Protein AF-0000000086661160 (afdb_homodimer)

Sequence (1202 aa):
MRFINPFVEGQDSSPWSRTSLENGCYRDFKKDERPILVSIRSARSSVSSFFSDDHKDSGNRPRRNGYIMSILCLMLPSFMFSPMKNHAADGRRSSVSQVYDSTAYLDGLRGLASFIIYISHYSHLWYPELGQGYGSPDDGSIVRQKSIVRVLHSGRSAITTLFVVSGYVLSIRALTMIYKHKDEHLLRNIASSVLRRPIRLYAPVAVSTAIIAIMVHFGFYIRDPTSAPSPPVIDTFAGQMQHWLGDFVGLMNPFKPVAHQDDAGVMAYNGHLWTVHVAIKGSLLVLVVLLASSMVHKFIRATGTMLLTGWLVHLGDWDKALFPAGLLLAELSLAIPPNALHDVLPRCNTSTSRRAFAYLSGTFRHVWTIALFVCSLHLMSYPETKGASASGFHWLSSHVLPCYRGSDGQVQLHWNAIGSILFIIALMYSPQINIRRSVSALLGGCRTRSPWHKTNTVLHTSEKEKLEEESAPTTTYDQGEPLLQRLFTTGIAQYLGRISYSLYLWHGFINHAMGTRWLVPANTALMNAHSLASASLEDLPLKMTGSMFEKAWSAYAFSFWGSFILNTLVLLWVSDIFNRVVDVPTVKIGRWLGDRCFKKLMRFINPFVEGQDSSPWSRTSLENGCYRDFKKDERPILVSIRSARSSVSSFFSDDHKDSGNRPRRNGYIMSILCLMLPSFMFSPMKNHAADGRRSSVSQVYDSTAYLDGLRGLASFIIYISHYSHLWYPELGQGYGSPDDGSIVRQKSIVRVLHSGRSAITTLFVVSGYVLSIRALTMIYKHKDEHLLRNIASSVLRRPIRLYAPVAVSTAIIAIMVHFGFYIRDPTSAPSPPVIDTFAGQMQHWLGDFVGLMNPFKPVAHQDDAGVMAYNGHLWTVHVAIKGSLLVLVVLLASSMVHKFIRATGTMLLTGWLVHLGDWDKALFPAGLLLAELSLAIPPNALHDVLPRCNTSTSRRAFAYLSGTFRHVWTIALFVCSLHLMSYPETKGASASGFHWLSSHVLPCYRGSDGQVQLHWNAIGSILFIIALMYSPQINIRRSVSALLGGCRTRSPWHKTNTVLHTSEKEKLEEESAPTTTYDQGEPLLQRLFTTGIAQYLGRISYSLYLWHGFINHAMGTRWLVPANTALMNAHSLASASLEDLPLKMTGSMFEKAWSAYAFSFWGSFILNTLVLLWVSDIFNRVVDVPTVKIGRWLGDRCFKKL

Secondary structure (DSSP, 8-state):
--------------------TTS-----TTTS--HHHHHHHHHHHHHHHHHH------SSTHHHHHHHHHHHHHHS-HHHHGGGS-SSS------------TTHHHHHHHHHHHHHHHHHHHHHHH-GGGGBPTT-SSS---GGGSTTTGGGG-HHHHHHHHHHHHHHHHHHHHHHHHHTT-HHHHHHHHHHHHHHHHHHHHHHHHHHHHHHHHHHHTT-PPPPSSSPPPPP--SSHHHHHHHHHHHHHHHT-TTS----SS-TTS-TT-GGGHHHHHHHHHHHHHHHHHHHTTTB-HHHHHHHHHHHHHHHHHHT-HHHHHHHHHHHHHHHHHHS-TTGGG----SSS--HHHHHHHHHHHHHHHHHHHHHHHHHHHHTT--SB-TTTSTT-HHHHHS--GGG-S-HHHHHHHHHHHHHHHHHHHHHTPPB--HHHHHHHHS--------HHHH-SSS-HHHHHHHHHHHS---------BTTTGGGSSHHHHHHHHTHHHHHHHHHHHIIIIIHHHHHHHHHHHHHHHHHHHHHTTTS-HHHHHHHHHHHHHHHHHHHHHHHHHHHHHHHHHHHHHIIIIIHHHHHHHHHHHHHHB---/--------------------TTS-----TTTS--HHHHHHHHHHHHHHHHHH------SS-HHHHHHHHHHHHHHS-HHHHGGGS-SSSTT----------TTHHHHHHHHHHHHHHHHHHHHHHH-GGGGBPTT-SSS---GGGSTTTGGGG-HHHHHHHHHHHHHHHHHHHHHHHHHTT-HHHHHHHHHHHHHHHHHHHHHHHHHHHHHHHHHHHTT-PPPPSSSPPPPP--SSHHHHHHHHHHHHHHHT-TTS----SS-TTS-TT-GGGHHHHHHHHHHHHHHHHHHHTTTB-HHHHHHHHHHHHHHHHHHT-HHHHHHHHHHHHHHHHHHS-TTGGG----SSS--HHHHHHHHHHHHHHHHHHHHHHHHHHHHTT--SB-TTTSTT-HHHHHS--GGG-S-HHHHHHHHHHHHHHHHHHHHHTPPB--HHHHHHHHS--------HHHH-TTS-HHHHHHHHHHSS---------BTTTGGGSSHHHHHHHHTHHHHHHHHHHHIIIIIHHHHHHHHHHHHHHHHHHHHHTTTS-HHHHHHHHHHHHHHHHHHHHHHHHHHHHHHHHHHHHHIIIIIHHHHHHHHHHHHHHB---

Solvent-accessible surface area (backbone atoms only — not comparable to full-atom values): 64672 Å² total; per-residue (Å²): 134,80,84,75,82,65,93,67,65,86,76,74,72,78,66,81,71,69,77,57,84,71,69,79,73,70,73,67,70,78,74,62,76,55,62,61,58,53,51,48,49,48,47,48,49,49,49,48,50,61,65,56,59,66,71,74,78,76,79,83,63,64,64,62,59,50,50,53,48,47,48,52,56,48,70,43,41,68,75,70,48,59,71,70,59,70,82,70,72,74,69,71,62,61,77,62,73,69,73,73,60,91,58,48,38,56,39,4,43,46,8,48,28,32,51,20,32,44,45,17,60,56,46,40,69,79,40,56,66,62,38,32,18,30,64,30,84,81,65,74,68,49,76,65,30,32,69,54,55,24,41,60,43,27,30,67,30,27,51,40,32,48,36,24,50,49,19,20,66,68,35,39,63,51,49,51,28,50,77,66,68,37,64,63,60,32,48,53,51,54,18,48,48,59,53,30,46,58,48,58,58,46,50,53,49,50,53,52,44,50,52,46,48,53,39,40,58,73,62,50,58,41,80,62,95,58,91,66,85,71,56,84,70,47,91,43,71,68,54,37,50,49,51,48,51,53,38,52,54,56,52,67,42,84,73,56,57,73,70,67,84,78,48,76,71,60,28,65,76,44,37,74,53,53,56,57,53,47,47,52,53,21,50,50,49,42,52,49,50,48,43,40,35,57,45,34,45,70,68,58,39,53,50,50,48,48,49,50,29,53,50,31,46,63,72,60,40,52,74,50,22,29,10,44,48,11,32,51,52,32,51,44,44,70,74,53,45,61,66,68,77,59,72,68,72,75,82,56,94,64,54,74,63,58,55,50,49,51,49,50,52,50,50,48,42,43,50,51,24,50,51,36,35,54,50,13,37,44,33,27,26,51,28,51,34,56,31,59,63,10,78,91,30,40,67,57,59,70,68,54,59,79,78,33,69,81,44,53,60,42,44,28,48,54,38,12,44,54,13,28,54,40,34,51,52,19,44,62,54,29,49,61,42,52,54,71,57,46,46,46,60,66,58,49,80,76,68,70,71,69,58,62,61,76,69,39,79,81,57,53,68,70,55,37,47,47,45,41,60,65,59,30,68,63,76,61,70,72,71,36,58,27,59,69,36,48,74,16,61,34,71,67,24,41,53,33,26,70,26,18,67,35,39,53,71,42,41,65,57,44,43,23,44,49,34,35,65,60,43,49,60,39,51,50,52,36,51,51,44,51,52,50,33,61,58,32,60,74,79,44,67,66,65,62,39,48,51,53,41,51,52,37,48,51,50,35,51,49,51,49,54,54,39,48,55,53,37,49,52,50,42,52,38,52,14,41,37,42,24,67,68,42,46,52,48,44,51,50,47,36,49,47,51,49,59,70,37,29,63,82,128,137,83,86,76,80,65,92,68,66,84,78,75,73,75,68,81,70,69,78,58,85,69,73,77,74,69,73,68,68,78,75,62,74,52,64,60,60,52,49,49,51,49,46,47,48,48,49,47,50,59,65,54,59,67,72,75,76,78,78,85,60,62,64,62,57,50,49,51,49,48,48,51,55,48,68,43,42,68,76,69,49,60,73,70,58,71,79,69,72,69,67,70,62,61,78,62,73,68,73,75,59,92,59,47,38,57,38,5,43,45,8,48,28,32,50,21,31,45,44,16,60,56,47,40,70,79,39,56,68,60,38,31,18,29,64,32,85,82,63,74,66,51,77,65,29,32,68,54,54,24,41,58,43,28,30,66,29,28,49,40,32,48,35,25,50,48,19,20,65,68,33,40,63,51,49,51,27,51,76,66,69,37,62,65,60,32,48,53,51,53,19,49,48,59,55,31,47,58,48,59,58,45,49,50,49,51,53,52,44,51,53,47,50,52,40,40,57,73,61,49,60,42,80,62,96,60,91,65,84,70,57,85,71,47,92,43,71,69,54,38,50,49,50,47,51,53,38,52,55,57,51,67,41,86,74,57,58,75,73,68,82,77,48,76,70,61,28,66,76,44,38,74,52,53,56,56,52,46,48,52,54,20,49,50,49,42,52,50,50,49,42,38,36,57,46,34,46,71,69,57,39,53,51,50,49,49,49,50,30,52,48,30,45,62,73,58,41,53,73,48,22,30,12,43,48,11,33,50,52,33,50,44,43,69,75,53,47,61,65,68,77,59,72,67,72,75,84,55,93,64,53,73,63,57,55,51,49,51,50,51,52,50,50,48,42,44,51,51,25,49,51,37,34,54,51,12,36,44,33,26,27,51,29,53,34,55,30,58,63,9,79,91,30,40,68,57,58,71,68,54,60,78,76,33,70,82,43,54,59,42,44,26,48,53,38,12,43,54,13,28,55,40,34,50,52,19,43,62,55,29,49,61,41,52,55,73,56,47,47,46,61,66,56,51,80,76,68,71,72,69,56,63,59,77,68,38,80,81,58,54,68,70,56,37,48,46,45,42,59,66,59,29,67,64,75,60,71,71,72,36,59,27,59,66,37,48,73,18,61,35,70,68,24,40,52,34,26,71,26,19,67,36,38,53,70,44,39,66,57,44,44,23,44,49,33,34,66,59,45,49,62,38,49,50,51,35,52,51,42,51,53,51,34,62,59,31,61,76,79,43,68,66,66,63,38,49,51,53,41,50,51,36,49,50,51,35,52,49,50,50,54,53,38,47,54,52,40,48,52,49,41,53,36,54,14,42,37,42,23,66,69,41,47,52,48,44,49,49,48,36,49,48,50,50,59,70,36,29,62,81,129

Foldseek 3Di:
DPPPVPPPDDPDPPPPPCVPPPDPPPPPVPPDPPVVVVVVVVVVVVVVVVVPPPPPPPDDPPPVVVVVVVVVVLLDFPVVVVVVPDPPPPPCPVPPVPPPPLCLLVLLLLLQLLVLLLQQVQCCLQVVCLLAFAPDPPDDGDPCNDFLSVLSNQNLLSLLLVLLSLLQVLQQVLVVCLVVVPVVVNVLSLVLCLLLVCLLLLQLLLVLLLVLLVCVLVPLFFDGPDPAAAADHDPDPVVSNVLQVVLSVQLPDLPDDLPDDDQHDSHRSGSLCSSSSLSSVLSVVSSVLSVVCSPPDLVCSLVVLVVVLVVCVVVLNLSSSSSSLSNNVSSVCVVPPLCVLPPPDPPDPPDPVVVVVSVVVLVVLQVVLVVLQSVLSRLLSQRQPHSCVHPPRVVQLVPFDPVQNPHSNSSSSRSSNVSSSSNVVSQRNQAFDPVVVVCPVVVDPPPDPDPVLVVVPPPPPVVSVVVCVVVVPPCPVPRGDGPVSVVSNDPVSSLSSLLSSLLNSCSVRLCRSQVSVQLVVLVVQLVVLVVVLVVCVVPPDNVVSVVSNVVSVVSNVVSSVVSVVVSVVVSSSRSSSSSVPGSVVSSVVSVVCSVVPDDDD/DPPCVPPPDDPDCPCPPPPPPPDPPPPPVPPDPPCVVVVVVVVVVVVVVVVPPPPPPPDDPPPVVVVVVVVVVLLDFPVVVVVVPDPPPPPVPVPPVPPPPLCLLVLLLLLQLLVLLLQQVLCCLQVVCLLAFAPDPPDDGDPCNDFLSVLSNQNLLSLLLVLLSLLQVLQQVLVVCLVVVPVVVNVLSLVLCLLLVCLLLLQLLLVLLLVLLVCVLVPLFFDGPDPAAAADHDPDPVVSNVLQVVLSVQLSDLPDDLPDDDQHDSHRSGSLCSSSSLSSVLSVVSSVLSVVCSPPDLVCSLVVLVVVLVVCVLVLNLSSSSSSLSNNVSSVCVVPPLCVLPPPDPPDPPPPVVVVVSVVVLVVLQVVLVVLQSVLSRLLSQRQPHSCVHPPRVVQLVPFDPVQNPHSNSSSSRSSNVSSSSNVVSQRNQAFDPVVVVCPVVVDPPPPPDPVLVVVPPDDPVVSVVCCVVVVPPCPVPRGDRPVSVVSNDPVSSLSSLLSSLLNSCSVRLCRSQVSVQLVVLVVQLVVLVVVLVVCVVPPPNVVSVVSNVVSVVSNVVSSVVSVVVSVVVSSSRSSSSSVPGSVVSSVVSVVCSVVPDDDD

pLDDT: mean 74.1, std 24.06, range [20.55, 98.12]

Organism: Colletotrichum gloeosporioides (NCBI:txid474922)

Structure (mmCIF, N/CA/C/O backbone):
data_AF-0000000086661160-model_v1
#
loop_
_entity.id
_entity.type
_entity.pdbx_description
1 polymer 'Acyltransferase 3 domain-containing protein'
#
loop_
_atom_site.group_PDB
_atom_site.id
_atom_site.type_symbol
_atom_site.label_atom_id
_atom_site.label_alt_id
_atom_site.label_comp_id
_atom_site.label_asym_id
_atom_site.label_entity_id
_atom_site.label_seq_id
_atom_site.pdbx_PDB_ins_code
_atom_site.Cartn_x
_atom_site.Cartn_y
_atom_site.Cartn_z
_atom_site.occupancy
_atom_site.B_iso_or_equiv
_atom_site.auth_seq_id
_atom_site.auth_comp_id
_atom_site.auth_asym_id
_atom_site.auth_atom_id
_atom_site.pdbx_PDB_model_num
ATOM 1 N N . MET A 1 1 ? 41.969 -15.391 -32.688 1 21.22 1 MET A N 1
ATOM 2 C CA . MET A 1 1 ? 41.281 -14.531 -33.625 1 21.22 1 MET A CA 1
ATOM 3 C C . MET A 1 1 ? 40.062 -13.875 -32.938 1 21.22 1 MET A C 1
ATOM 5 O O . MET A 1 1 ? 39.188 -14.562 -32.406 1 21.22 1 MET A O 1
ATOM 9 N N . ARG A 1 2 ? 40.25 -12.562 -32.344 1 23.67 2 ARG A N 1
ATOM 10 C CA . ARG A 1 2 ? 39.625 -11.938 -31.172 1 23.67 2 ARG A CA 1
ATOM 11 C C . ARG A 1 2 ? 38.281 -11.359 -31.531 1 23.67 2 ARG A C 1
ATOM 13 O O . ARG A 1 2 ? 38.156 -10.57 -32.469 1 23.67 2 ARG A O 1
ATOM 20 N N . PHE A 1 3 ? 37.156 -12.102 -31.531 1 24 3 PHE A N 1
ATOM 21 C CA . PHE A 1 3 ? 35.906 -11.891 -32.219 1 24 3 PHE A CA 1
ATOM 22 C C . PHE A 1 3 ? 35.281 -10.531 -31.859 1 24 3 PHE A C 1
ATOM 24 O O . PHE A 1 3 ? 35.094 -10.242 -30.688 1 24 3 PHE A O 1
ATOM 31 N N . ILE A 1 4 ? 35.531 -9.32 -32.625 1 25.02 4 ILE A N 1
ATOM 32 C CA . ILE A 1 4 ? 35.375 -7.871 -32.625 1 25.02 4 ILE A CA 1
ATOM 33 C C . ILE A 1 4 ? 33.906 -7.508 -32.719 1 25.02 4 ILE A C 1
ATOM 35 O O . ILE A 1 4 ? 33.25 -7.801 -33.75 1 25.02 4 ILE A O 1
ATOM 39 N N . ASN A 1 5 ? 33.031 -7.773 -31.703 1 25.7 5 ASN A N 1
ATOM 40 C CA . ASN A 1 5 ? 31.578 -7.695 -31.828 1 25.7 5 ASN A CA 1
ATOM 41 C C . ASN A 1 5 ? 31.125 -6.312 -32.281 1 25.7 5 ASN A C 1
ATOM 43 O O . ASN A 1 5 ? 31.422 -5.309 -31.625 1 25.7 5 ASN A O 1
ATOM 47 N N . PRO A 1 6 ? 30.812 -5.953 -33.5 1 23.69 6 PRO A N 1
ATOM 48 C CA . PRO A 1 6 ? 30.906 -4.746 -34.344 1 23.69 6 PRO A CA 1
ATOM 49 C C . PRO A 1 6 ? 30.016 -3.613 -33.844 1 23.69 6 PRO A C 1
ATOM 51 O O . PRO A 1 6 ? 30.328 -2.439 -34.062 1 23.69 6 PRO A O 1
ATOM 54 N N . PHE A 1 7 ? 28.75 -3.875 -33.875 1 26.23 7 PHE A N 1
ATOM 55 C CA . PHE A 1 7 ? 27.828 -2.771 -34.125 1 26.23 7 PHE A CA 1
ATOM 56 C C . PHE A 1 7 ? 27.875 -1.737 -33.031 1 26.23 7 PHE A C 1
ATOM 58 O O . PHE A 1 7 ? 26.969 -1.674 -32.188 1 26.23 7 PHE A O 1
ATOM 65 N N . VAL A 1 8 ? 29 -1.61 -32.281 1 24.19 8 VAL A N 1
ATOM 66 C CA . VAL A 1 8 ? 29.516 -0.751 -31.219 1 24.19 8 VAL A CA 1
ATOM 67 C C . VAL A 1 8 ? 29.578 0.694 -31.703 1 24.19 8 VAL A C 1
ATOM 69 O O . VAL A 1 8 ? 30.203 1.548 -31.062 1 24.19 8 VAL A O 1
ATOM 72 N N . GLU A 1 9 ? 28.953 0.82 -33.031 1 22.81 9 GLU A N 1
ATOM 73 C CA . GLU A 1 9 ? 29.688 1.989 -33.5 1 22.81 9 GLU A CA 1
ATOM 74 C C . GLU A 1 9 ? 29.578 3.15 -32.531 1 22.81 9 GLU A C 1
ATOM 76 O O . GLU A 1 9 ? 28.828 3.078 -31.547 1 22.81 9 GLU A O 1
ATOM 81 N N . GLY A 1 10 ? 29.328 4.395 -33.219 1 22.44 10 GLY A N 1
ATOM 82 C CA . GLY A 1 10 ? 29.891 5.723 -33 1 22.44 10 GLY A CA 1
ATOM 83 C C . GLY A 1 10 ? 29.281 6.418 -31.781 1 22.44 10 GLY A C 1
ATOM 84 O O . GLY A 1 10 ? 28.062 6.383 -31.578 1 22.44 10 GLY A O 1
ATOM 85 N N . GLN A 1 11 ? 29.953 6.512 -30.703 1 22.64 11 GLN A N 1
ATOM 86 C CA . GLN A 1 11 ? 29.938 7.184 -29.406 1 22.64 11 GLN A CA 1
ATOM 87 C C . GLN A 1 11 ? 29.641 8.672 -29.562 1 22.64 11 GLN A C 1
ATOM 89 O O . GLN A 1 11 ? 30.031 9.477 -28.719 1 22.64 11 GLN A O 1
ATOM 94 N N . ASP A 1 12 ? 29.312 9.094 -30.844 1 22.44 12 ASP A N 1
ATOM 95 C CA . ASP A 1 12 ? 29.594 10.523 -30.906 1 22.44 12 ASP A CA 1
ATOM 96 C C . ASP A 1 12 ? 28.875 11.289 -29.797 1 22.44 12 ASP A C 1
ATOM 98 O O . ASP A 1 12 ? 27.828 10.852 -29.328 1 22.44 12 ASP A O 1
ATOM 102 N N . SER A 1 13 ? 29.594 12.281 -29.219 1 24.58 13 SER A N 1
ATOM 103 C CA . SER A 1 13 ? 29.578 13.258 -28.125 1 24.58 13 SER A CA 1
ATOM 104 C C . SER A 1 13 ? 28.344 14.164 -28.219 1 24.58 13 SER A C 1
ATOM 106 O O . SER A 1 13 ? 28.438 15.281 -28.734 1 24.58 13 SER A O 1
ATOM 108 N N . SER A 1 14 ? 27.25 13.727 -28.656 1 24.14 14 SER A N 1
ATOM 109 C CA . SER A 1 14 ? 26.328 14.836 -28.906 1 24.14 14 SER A CA 1
ATOM 110 C C . SER A 1 14 ? 26.312 15.805 -27.734 1 24.14 14 SER A C 1
ATOM 112 O O . SER A 1 14 ? 26.188 15.383 -26.578 1 24.14 14 SER A O 1
ATOM 114 N N . PRO A 1 15 ? 26.906 17.016 -27.875 1 25.25 15 PRO A N 1
ATOM 115 C CA . PRO A 1 15 ? 27.234 18.078 -26.922 1 25.25 15 PRO A CA 1
ATOM 116 C C . PRO A 1 15 ? 26.016 18.562 -26.141 1 25.25 15 PRO A C 1
ATOM 118 O O . PRO A 1 15 ? 26.031 19.672 -25.594 1 25.25 15 PRO A O 1
ATOM 121 N N . TRP A 1 16 ? 25.031 17.828 -26.016 1 24.91 16 TRP A N 1
ATOM 122 C CA . TRP A 1 16 ? 24 18.578 -25.344 1 24.91 16 TRP A CA 1
ATOM 123 C C . TRP A 1 16 ? 24.516 19.188 -24.047 1 24.91 16 TRP A C 1
ATOM 125 O O . TRP A 1 16 ? 25 18.469 -23.156 1 24.91 16 TRP A O 1
ATOM 135 N N . SER A 1 17 ? 25.203 20.344 -24.172 1 22.66 17 SER A N 1
ATOM 136 C CA . SER A 1 17 ? 25.797 21.219 -23.156 1 22.66 17 SER A CA 1
ATOM 137 C C . SER A 1 17 ? 24.828 21.453 -22 1 22.66 17 SER A C 1
ATOM 139 O O . SER A 1 17 ? 23.703 21.922 -22.203 1 22.66 17 SER A O 1
ATOM 141 N N . ARG A 1 18 ? 24.719 20.594 -21.172 1 26.11 18 ARG A N 1
ATOM 142 C CA . ARG A 1 18 ? 24.125 20.875 -19.875 1 26.11 18 ARG A CA 1
ATOM 143 C C . ARG A 1 18 ? 24.688 22.141 -19.25 1 26.11 18 ARG A C 1
ATOM 145 O O . AR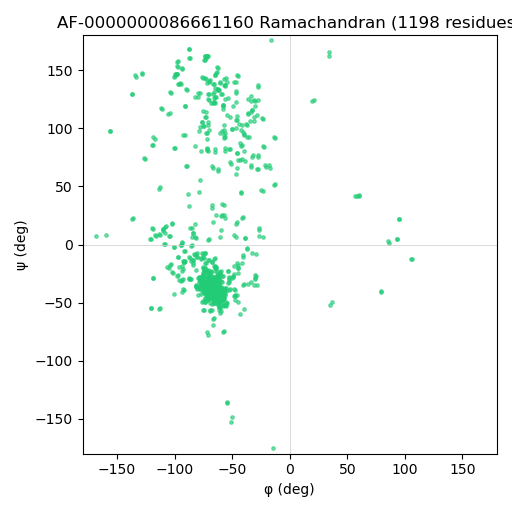G A 1 18 ? 25.812 22.141 -18.75 1 26.11 18 ARG A O 1
ATOM 152 N N . THR A 1 19 ? 24.469 23.25 -19.984 1 25.88 19 THR A N 1
ATOM 153 C CA . THR A 1 19 ? 24.875 24.422 -19.203 1 25.88 19 THR A CA 1
ATOM 154 C C . THR A 1 19 ? 24.359 24.312 -17.766 1 25.88 19 THR A C 1
ATOM 156 O O . THR A 1 19 ? 23.156 24.266 -17.531 1 25.88 19 THR A O 1
ATOM 159 N N . SER A 1 20 ? 24.938 23.5 -17.078 1 26.97 20 SER A N 1
ATOM 160 C CA . SER A 1 20 ? 24.781 23.375 -15.633 1 26.97 20 SER A CA 1
ATOM 161 C C . SER A 1 20 ? 24.719 24.734 -14.953 1 26.97 20 SER A C 1
ATOM 163 O O . SER A 1 20 ? 25.531 25.609 -15.234 1 26.97 20 SER A O 1
ATOM 165 N N . LEU A 1 21 ? 23.516 25.109 -14.609 1 28.34 21 LEU A N 1
ATOM 166 C CA . LEU A 1 21 ? 23.375 26.297 -13.773 1 28.34 21 LEU A CA 1
ATOM 167 C C . LEU A 1 21 ? 24.438 26.328 -12.68 1 28.34 21 LEU A C 1
ATOM 169 O O . LEU A 1 21 ? 24.234 26.922 -11.625 1 28.34 21 LEU A O 1
ATOM 173 N N . GLU A 1 22 ? 25.562 25.625 -12.883 1 26.02 22 GLU A N 1
ATOM 174 C CA . GLU A 1 22 ? 26.531 25.703 -11.789 1 26.02 22 GLU A CA 1
ATOM 175 C C . GLU A 1 22 ? 26.984 27.141 -11.555 1 26.02 22 GLU A C 1
ATOM 177 O O . GLU A 1 22 ? 27.422 27.484 -10.461 1 26.02 22 GLU A O 1
ATOM 182 N N . ASN A 1 23 ? 27.516 27.844 -12.688 1 25.69 23 ASN A N 1
ATOM 183 C CA . ASN A 1 23 ? 28.25 29.062 -12.398 1 25.69 23 ASN A CA 1
ATOM 184 C C . ASN A 1 23 ? 27.344 30.141 -11.812 1 25.69 23 ASN A C 1
ATOM 186 O O . ASN A 1 23 ? 26.172 30.234 -12.156 1 25.69 23 ASN A O 1
ATOM 190 N N . GLY A 1 24 ? 27.703 30.719 -10.594 1 27.12 24 GLY A N 1
ATOM 191 C CA . GLY A 1 24 ? 27.234 31.859 -9.828 1 27.12 24 GLY A CA 1
ATOM 192 C C . GLY A 1 24 ? 26.875 33.062 -10.688 1 27.12 24 GLY A C 1
ATOM 193 O O . GLY A 1 24 ? 26.875 34.188 -10.211 1 27.12 24 GLY A O 1
ATOM 194 N N . CYS A 1 25 ? 26.922 32.906 -12.062 1 25.48 25 CYS A N 1
ATOM 195 C CA . CYS A 1 25 ? 26.781 34.219 -12.688 1 25.48 25 CYS A CA 1
ATOM 196 C C . CYS A 1 25 ? 25.469 34.844 -12.305 1 25.48 25 CYS A C 1
ATOM 198 O O . CYS A 1 25 ? 24.391 34.312 -12.555 1 25.48 25 CYS A O 1
ATOM 200 N N . TYR A 1 26 ? 25.547 35.719 -11.242 1 26.5 26 TYR A N 1
ATOM 201 C CA . TYR A 1 26 ? 24.594 36.75 -10.852 1 26.5 26 TYR A CA 1
ATOM 202 C C . TYR A 1 26 ? 24.062 37.5 -12.07 1 26.5 26 TYR A C 1
ATOM 204 O O . TYR A 1 26 ? 24.828 38.062 -12.852 1 26.5 26 TYR A O 1
ATOM 212 N N . ARG A 1 27 ? 23.188 36.844 -12.828 1 27.95 27 ARG A N 1
ATOM 213 C CA . ARG A 1 27 ? 22.578 37.688 -13.852 1 27.95 27 ARG A CA 1
ATOM 214 C C . ARG A 1 27 ? 22.266 39.094 -13.305 1 27.95 27 ARG A C 1
ATOM 216 O O . ARG A 1 27 ? 21.656 39.219 -12.242 1 27.95 27 ARG A O 1
ATOM 223 N N . ASP A 1 28 ? 23.156 39.938 -13.547 1 27.52 28 ASP A N 1
ATOM 224 C CA . ASP A 1 28 ? 23 41.375 -13.234 1 27.52 28 ASP A CA 1
ATOM 225 C C . ASP A 1 28 ? 21.609 41.875 -13.594 1 27.52 28 ASP A C 1
ATOM 227 O O . ASP A 1 28 ? 21.219 41.875 -14.766 1 27.52 28 ASP A O 1
ATOM 231 N N . PHE A 1 29 ? 20.656 41.719 -12.727 1 27.06 29 PHE A N 1
ATOM 232 C CA . PHE A 1 29 ? 19.281 42.188 -12.797 1 27.06 29 PHE A CA 1
ATOM 233 C C . PHE A 1 29 ? 19.234 43.625 -13.258 1 27.06 29 PHE A C 1
ATOM 235 O O . PHE A 1 29 ? 18.156 44.219 -13.406 1 27.06 29 PHE A O 1
ATOM 242 N N . LYS A 1 30 ? 20.375 44.406 -13.203 1 29.83 30 LYS A N 1
ATOM 243 C CA . LYS A 1 30 ? 20.172 45.812 -13.57 1 29.83 30 LYS A CA 1
ATOM 244 C C . LYS A 1 30 ? 19.656 45.938 -15.008 1 29.83 30 LYS A C 1
ATOM 246 O O . LYS A 1 30 ? 18.859 46.844 -15.305 1 29.83 30 LYS A O 1
ATOM 251 N N . LYS A 1 31 ? 20.422 45.438 -15.945 1 30.59 31 LYS A N 1
ATOM 252 C CA . LYS A 1 31 ? 20.203 46 -17.266 1 30.59 31 LYS A CA 1
ATOM 253 C C . LYS A 1 31 ? 18.984 45.375 -17.938 1 30.59 31 LYS A C 1
ATOM 255 O O . LYS A 1 31 ? 18.578 45.812 -19.016 1 30.59 31 LYS A O 1
ATOM 260 N N . ASP A 1 32 ? 18.781 44.031 -17.719 1 29.09 32 ASP A N 1
ATOM 261 C CA . ASP A 1 32 ? 17.734 43.562 -18.625 1 29.09 32 ASP A CA 1
ATOM 262 C C . ASP A 1 32 ? 16.344 43.969 -18.125 1 29.09 32 ASP A C 1
ATOM 264 O O . ASP A 1 32 ? 15.992 43.719 -16.969 1 29.09 32 ASP A O 1
ATOM 268 N N . GLU A 1 33 ? 15.805 45 -18.703 1 29.19 33 GLU A N 1
ATOM 269 C CA . GLU A 1 33 ? 14.477 45.594 -18.547 1 29.19 33 GLU A CA 1
ATOM 270 C C . GLU A 1 33 ? 13.406 44.5 -18.453 1 29.19 33 GLU A C 1
ATOM 272 O O . GLU A 1 33 ? 13.305 43.625 -19.312 1 29.19 33 GLU A O 1
ATOM 277 N N . ARG A 1 34 ? 13.227 44.062 -17.406 1 30.98 34 ARG A N 1
ATOM 278 C CA . ARG A 1 34 ? 12.359 42.938 -17.062 1 30.98 34 ARG A CA 1
ATOM 279 C C . ARG A 1 34 ? 11 43.062 -17.734 1 30.98 34 ARG A C 1
ATOM 281 O O . ARG A 1 34 ? 10.32 44.062 -17.578 1 30.98 34 ARG A O 1
ATOM 288 N N . PRO A 1 35 ? 10.805 42.312 -18.859 1 31.5 35 PRO A N 1
ATOM 289 C CA . PRO A 1 35 ? 9.57 42.438 -19.625 1 31.5 35 PRO A CA 1
ATOM 290 C C . PRO A 1 35 ? 8.32 42.375 -18.75 1 31.5 35 PRO A C 1
ATOM 292 O O . PRO A 1 35 ? 7.281 42.938 -19.125 1 31.5 35 PRO A O 1
ATOM 295 N N . ILE A 1 36 ? 8.477 41.75 -17.656 1 30.77 36 ILE A N 1
ATOM 296 C CA . ILE A 1 36 ? 7.223 41.625 -16.922 1 30.77 36 ILE A CA 1
ATOM 297 C C . ILE A 1 36 ? 6.812 43 -16.359 1 30.77 36 ILE A C 1
ATOM 299 O O . ILE A 1 36 ? 5.629 43.219 -16.109 1 30.77 36 ILE A O 1
ATOM 303 N N . LEU A 1 37 ? 7.789 43.875 -16.047 1 30 37 LEU A N 1
ATOM 304 C CA . LEU A 1 37 ? 7.32 45.188 -15.633 1 30 37 LEU A CA 1
ATOM 305 C C . LEU A 1 37 ? 6.578 45.875 -16.781 1 30 37 LEU A C 1
ATOM 307 O O . LEU A 1 37 ? 5.652 46.656 -16.547 1 30 37 LEU A O 1
ATOM 311 N N . VAL A 1 38 ? 7.031 45.625 -17.969 1 33.47 38 VAL A N 1
ATOM 312 C CA . VAL A 1 38 ? 6.305 46.219 -19.094 1 33.47 38 VAL A CA 1
ATOM 313 C C . VAL A 1 38 ? 4.914 45.594 -19.188 1 33.47 38 VAL A C 1
ATOM 315 O O . VAL A 1 38 ? 3.93 46.312 -19.422 1 33.47 38 VAL A O 1
ATOM 318 N N . SER A 1 39 ? 4.828 44.312 -18.922 1 32.34 39 SER A N 1
ATOM 319 C CA . SER A 1 39 ? 3.508 43.719 -19.062 1 32.34 39 SER A CA 1
ATOM 320 C C . SER A 1 39 ? 2.594 44.125 -17.906 1 32.34 39 SER A C 1
ATOM 322 O O . SER A 1 39 ? 1.388 44.281 -18.094 1 32.34 39 SER A O 1
ATOM 324 N N . ILE A 1 40 ? 3.162 44.312 -16.734 1 32.09 40 ILE A N 1
ATOM 325 C CA . ILE A 1 40 ? 2.285 44.781 -15.672 1 32.09 40 ILE A CA 1
ATOM 326 C C . ILE A 1 40 ? 1.946 46.25 -15.914 1 32.09 40 ILE A C 1
ATOM 328 O O . ILE A 1 40 ? 0.811 46.688 -15.688 1 32.09 40 ILE A O 1
ATOM 332 N N . ARG A 1 41 ? 2.863 47 -16.391 1 33.88 41 ARG A N 1
ATOM 333 C CA . ARG A 1 41 ? 2.531 48.375 -16.719 1 33.88 41 ARG A CA 1
ATOM 334 C C . ARG A 1 41 ? 1.493 48.469 -17.828 1 33.88 41 ARG A C 1
ATOM 336 O O . ARG A 1 41 ? 0.589 49.281 -17.797 1 33.88 41 ARG A O 1
ATOM 343 N N . SER A 1 42 ? 1.694 47.625 -18.828 1 35.25 42 SER A N 1
ATOM 344 C CA . SER A 1 42 ? 0.689 47.594 -19.891 1 35.25 42 SER A CA 1
ATOM 345 C C . SER A 1 42 ? -0.64 47.062 -19.359 1 35.25 42 SER A C 1
ATOM 347 O O . SER A 1 42 ? -1.704 47.531 -19.75 1 35.25 42 SER A O 1
ATOM 349 N N . ALA A 1 43 ? -0.58 46.125 -18.453 1 33.31 43 ALA A N 1
ATOM 350 C CA . ALA A 1 43 ? -1.834 45.656 -17.859 1 33.31 43 ALA A CA 1
ATOM 351 C C . ALA A 1 43 ? -2.439 46.75 -16.953 1 33.31 43 ALA A C 1
ATOM 353 O O . ALA A 1 43 ? -3.662 46.906 -16.906 1 33.31 43 ALA A O 1
ATOM 354 N N . ARG A 1 44 ? -1.607 47.469 -16.25 1 33.03 44 ARG A N 1
ATOM 355 C CA . ARG A 1 44 ? -2.146 48.594 -15.5 1 33.03 44 ARG A CA 1
ATOM 356 C C . ARG A 1 44 ? -2.768 49.625 -16.438 1 33.03 44 ARG A C 1
ATOM 358 O O . ARG A 1 44 ? -3.83 50.188 -16.156 1 33.03 44 ARG A O 1
ATOM 365 N N . SER A 1 45 ? -2.021 49.938 -17.5 1 34.16 45 SER A N 1
ATOM 366 C CA . SER A 1 45 ? -2.578 50.938 -18.422 1 34.16 45 SER A CA 1
ATOM 367 C C . SER A 1 45 ? -3.844 50.406 -19.094 1 34.16 45 SER A C 1
ATOM 369 O O . SER A 1 45 ? -4.785 51.188 -19.344 1 34.16 45 SER A O 1
ATOM 371 N N . SER A 1 46 ? -3.836 49.125 -19.406 1 32.75 46 SER A N 1
ATOM 372 C CA . SER A 1 46 ? -5.07 48.625 -20.016 1 32.75 46 SER A CA 1
ATOM 373 C C . SER A 1 46 ? -6.195 48.562 -18.984 1 32.75 46 SER A C 1
ATOM 375 O O . SER A 1 46 ? -7.352 48.844 -19.312 1 32.75 46 SER A O 1
ATOM 377 N N . VAL A 1 47 ? -5.852 48.25 -17.719 1 33.44 47 VAL A N 1
ATOM 378 C CA . VAL A 1 47 ? -6.918 48.312 -16.734 1 33.44 47 VAL A CA 1
ATOM 379 C C . VAL A 1 47 ? -7.328 49.75 -16.484 1 33.44 47 VAL A C 1
ATOM 381 O O . VAL A 1 47 ? -8.516 50.062 -16.312 1 33.44 47 VAL A O 1
ATOM 384 N N . SER A 1 48 ? -6.32 50.594 -16.422 1 31.7 48 SER A N 1
ATOM 385 C CA . SER A 1 48 ? -6.723 52 -16.25 1 31.7 48 SER A CA 1
ATOM 386 C C . SER A 1 48 ? -7.539 52.5 -17.438 1 31.7 48 SER A C 1
ATOM 388 O O . SER A 1 48 ? -8.477 53.281 -17.266 1 31.7 48 SER A O 1
ATOM 390 N N . SER A 1 49 ? -7.016 52.125 -18.625 1 33.91 49 SER A N 1
ATOM 391 C CA . SER A 1 49 ? -7.797 52.594 -19.766 1 33.91 49 SER A CA 1
ATOM 392 C C . SER A 1 49 ? -9.18 51.969 -19.781 1 33.91 49 SER A C 1
ATOM 394 O O . SER A 1 49 ? -10.102 52.5 -20.406 1 33.91 49 SER A O 1
ATOM 396 N N . PHE A 1 50 ? -9.203 50.656 -19.328 1 33.03 50 PHE A N 1
ATOM 397 C CA . PHE A 1 50 ? -10.531 50.062 -19.312 1 33.03 50 PHE A CA 1
ATOM 398 C C . PHE A 1 50 ? -11.445 50.812 -18.359 1 33.03 50 PHE A C 1
ATOM 400 O O . PHE A 1 50 ? -12.641 50.938 -18.625 1 33.03 50 PHE A O 1
ATOM 407 N N . PHE A 1 51 ? -10.859 51.25 -17.203 1 32.84 51 PHE A N 1
ATOM 408 C CA . PHE A 1 51 ? -11.758 51.969 -16.312 1 32.84 51 PHE A CA 1
ATOM 409 C C . PHE A 1 51 ? -12.055 53.344 -16.875 1 32.84 51 PHE A C 1
ATOM 411 O O . PHE A 1 51 ? -13.055 53.969 -16.516 1 32.84 51 PHE A O 1
ATOM 418 N N . SER A 1 52 ? -11.047 53.906 -17.531 1 30.2 52 SER A N 1
ATOM 419 C CA . SER A 1 52 ? -11.32 55.281 -17.844 1 30.2 52 SER A CA 1
ATOM 420 C C . SER A 1 52 ? -12.336 55.406 -18.984 1 30.2 52 SER A C 1
ATOM 422 O O . SER A 1 52 ? -12.609 56.531 -19.453 1 30.2 52 SER A O 1
ATOM 424 N N . ASP A 1 53 ? -12.477 54.344 -19.812 1 30.92 53 ASP A N 1
ATOM 425 C CA . ASP A 1 53 ? -13.383 54.812 -20.859 1 30.92 53 ASP A CA 1
ATOM 426 C C . ASP A 1 53 ? -14.758 55.125 -20.297 1 30.92 53 ASP A C 1
ATOM 428 O O . ASP A 1 53 ? -15.453 54.25 -19.781 1 30.92 53 ASP A O 1
ATOM 432 N N . ASP A 1 54 ? -14.852 56.281 -19.703 1 29.94 54 ASP A N 1
ATOM 433 C CA . ASP A 1 54 ? -16.078 57 -19.375 1 29.94 54 ASP A CA 1
ATOM 434 C C . ASP A 1 54 ? -17.047 57.031 -20.578 1 29.94 54 ASP A C 1
ATOM 436 O O . ASP A 1 54 ? -17.875 57.938 -20.703 1 29.94 54 ASP A O 1
ATOM 440 N N . HIS A 1 55 ? -16.875 56.125 -21.641 1 30.73 55 HIS A N 1
ATOM 441 C CA . HIS A 1 55 ? -17.938 56.5 -22.562 1 30.73 55 HIS A CA 1
ATOM 442 C C . HIS A 1 55 ? -19.312 56.406 -21.906 1 30.73 55 HIS A C 1
ATOM 444 O O . HIS A 1 55 ? -19.562 55.438 -21.172 1 30.73 55 HIS A O 1
ATOM 450 N N . LYS A 1 56 ? -20.141 57.5 -21.766 1 30.25 56 LYS A N 1
ATOM 451 C CA . LYS A 1 56 ? -21.5 57.938 -21.438 1 30.25 56 LYS A CA 1
ATOM 452 C C . LYS A 1 56 ? -22.547 57 -22.078 1 30.25 56 LYS A C 1
ATOM 454 O O . LYS A 1 56 ? -23.734 57.312 -22.062 1 30.25 56 LYS A O 1
ATOM 459 N N . ASP A 1 57 ? -22.172 56.156 -23.062 1 32.53 57 ASP A N 1
ATOM 460 C CA . ASP A 1 57 ? -23.422 55.562 -23.5 1 32.53 57 ASP A CA 1
ATOM 461 C C . ASP A 1 57 ? -23.969 54.594 -22.422 1 32.53 57 ASP A C 1
ATOM 463 O O . ASP A 1 57 ? -23.234 53.75 -21.938 1 32.53 57 ASP A O 1
ATOM 467 N N . SER A 1 58 ? -25.016 54.906 -21.562 1 33.16 58 SER A N 1
ATOM 468 C CA . SER A 1 58 ? -25.703 54.562 -20.328 1 33.16 58 SER A CA 1
ATOM 469 C C . SER A 1 58 ? -25.984 53.062 -20.234 1 33.16 58 SER A C 1
ATOM 471 O O . SER A 1 58 ? -26.109 52.5 -19.156 1 33.16 58 SER A O 1
ATOM 473 N N . GLY A 1 59 ? -26.469 52.406 -21.328 1 33.94 59 GLY A N 1
ATOM 474 C CA . GLY A 1 59 ? -27.344 51.25 -21.094 1 33.94 59 GLY A CA 1
ATOM 475 C C . GLY A 1 59 ? -26.594 50.031 -20.547 1 33.94 59 GLY A C 1
ATOM 476 O O . GLY A 1 59 ? -27.078 49.375 -19.609 1 33.94 59 GLY A O 1
ATOM 477 N N . ASN A 1 60 ? -25.828 49.312 -21.406 1 34.31 60 ASN A N 1
ATOM 478 C CA . ASN A 1 60 ? -25.453 47.906 -21.25 1 34.31 60 ASN A CA 1
ATOM 479 C C . ASN A 1 60 ? -24.219 47.75 -20.375 1 34.31 60 ASN A C 1
ATOM 481 O O . ASN A 1 60 ? -23.406 46.844 -20.594 1 34.31 60 ASN A O 1
ATOM 485 N N . ARG A 1 61 ? -23.688 48.75 -19.75 1 36.5 61 ARG A N 1
ATOM 486 C CA . ARG A 1 61 ? -22.406 48.719 -19.078 1 36.5 61 ARG A CA 1
ATOM 487 C C . ARG A 1 61 ? -22.422 47.781 -17.875 1 36.5 61 ARG A C 1
ATOM 489 O O . ARG A 1 61 ? -21.484 47.75 -17.078 1 36.5 61 ARG A O 1
ATOM 496 N N . PRO A 1 62 ? -23.562 47.312 -17.406 1 40.19 62 PRO A N 1
ATOM 497 C CA . PRO A 1 62 ? -23.516 46.781 -16.047 1 40.19 62 PRO A CA 1
ATOM 498 C C . PRO A 1 62 ? -22.625 45.531 -15.945 1 40.19 62 PRO A C 1
ATOM 500 O O . PRO A 1 62 ? -22.125 45.219 -14.859 1 40.19 62 PRO A O 1
ATOM 503 N N . ARG A 1 63 ? -22.547 44.75 -16.984 1 43.62 63 ARG A N 1
ATOM 504 C CA . ARG A 1 63 ? -22.141 43.344 -16.75 1 43.62 63 ARG A CA 1
ATOM 505 C C . ARG A 1 63 ? -20.625 43.25 -16.516 1 43.62 63 ARG A C 1
ATOM 507 O O . ARG A 1 63 ? -20.156 42.344 -15.852 1 43.62 63 ARG A O 1
ATOM 514 N N . ARG A 1 64 ? -19.859 44 -17.172 1 43.75 64 ARG A N 1
ATOM 515 C CA . ARG A 1 64 ? -18.422 43.844 -17.062 1 43.75 64 ARG A CA 1
ATOM 516 C C . ARG A 1 64 ? -17.922 44.219 -15.68 1 43.75 64 ARG A C 1
ATOM 518 O O . ARG A 1 64 ? -17 43.594 -15.141 1 43.75 64 ARG A O 1
ATOM 525 N N . ASN A 1 65 ? -18.484 45.281 -15.102 1 45.81 65 ASN A N 1
ATOM 526 C CA . ASN A 1 65 ? -18.109 45.688 -13.758 1 45.81 65 ASN A CA 1
ATOM 527 C C . ASN A 1 65 ? -18.406 44.594 -12.734 1 45.81 65 ASN A C 1
ATOM 529 O O . ASN A 1 65 ? -17.688 44.438 -11.75 1 45.81 65 ASN A O 1
ATOM 533 N N . GLY A 1 66 ? -19.359 43.781 -13.086 1 47.69 66 GLY A N 1
ATOM 534 C CA . GLY A 1 66 ? -19.688 42.688 -12.195 1 47.69 66 GLY A CA 1
ATOM 535 C C . GLY A 1 66 ? -18.609 41.594 -12.156 1 47.69 66 GLY A C 1
ATOM 536 O O . GLY A 1 66 ? -18.297 41.062 -11.086 1 47.69 66 GLY A O 1
ATOM 537 N N . TYR A 1 67 ? -18.062 41.375 -13.336 1 50.31 67 TYR A N 1
ATOM 538 C CA . TYR A 1 67 ? -17.031 40.375 -13.391 1 50.31 67 TYR A CA 1
ATOM 539 C C . TYR A 1 67 ? -15.75 40.844 -12.703 1 50.31 67 TYR A C 1
ATOM 541 O O . TYR A 1 67 ? -15.109 40.062 -11.984 1 50.31 67 TYR A O 1
ATOM 549 N N . ILE A 1 68 ? -15.344 42.094 -13.039 1 50.53 68 ILE A N 1
ATOM 550 C CA . ILE A 1 68 ? -14.125 42.594 -12.43 1 50.53 68 ILE A CA 1
ATOM 551 C C . ILE A 1 68 ? -14.297 42.656 -10.914 1 50.53 68 ILE A C 1
ATOM 553 O O . ILE A 1 68 ? -13.375 42.312 -10.164 1 50.53 68 ILE A O 1
ATOM 557 N N . MET A 1 69 ? -15.445 43.125 -10.523 1 49.69 69 MET A N 1
ATOM 558 C CA . MET A 1 69 ? -15.695 43.156 -9.086 1 49.69 69 MET A CA 1
ATOM 559 C C . MET A 1 69 ? -15.688 41.719 -8.523 1 49.69 69 MET A C 1
ATOM 561 O O . MET A 1 69 ? -15.195 41.5 -7.41 1 49.69 69 MET A O 1
ATOM 565 N N . SER A 1 70 ? -16.156 40.875 -9.383 1 54.19 70 SER A N 1
ATOM 566 C CA . SER A 1 70 ? -16.125 39.5 -8.945 1 54.19 70 SER A CA 1
ATOM 567 C C . SER A 1 70 ? -14.695 38.969 -8.844 1 54.19 70 SER A C 1
ATOM 569 O O . SER A 1 70 ? -14.359 38.25 -7.918 1 54.19 70 SER A O 1
ATOM 571 N N . ILE A 1 71 ? -13.938 39.406 -9.758 1 55.12 71 ILE A N 1
ATOM 572 C CA . ILE A 1 71 ? -12.539 39 -9.727 1 55.12 71 ILE A CA 1
ATOM 573 C C . ILE A 1 71 ? -11.82 39.688 -8.586 1 55.12 71 ILE A C 1
ATOM 575 O O . ILE A 1 71 ? -11.008 39.094 -7.879 1 55.12 71 ILE A O 1
ATOM 579 N N . LEU A 1 72 ? -12.055 40.938 -8.438 1 52.91 72 LEU A N 1
ATOM 580 C CA . LEU A 1 72 ? -11.453 41.688 -7.34 1 52.91 72 LEU A CA 1
ATOM 581 C C . LEU A 1 72 ? -11.891 41.125 -5.988 1 52.91 72 LEU A C 1
ATOM 583 O O . LEU A 1 72 ? -11.086 41.031 -5.059 1 52.91 72 LEU A O 1
ATOM 587 N N . CYS A 1 73 ? -13.117 40.812 -5.934 1 54.03 73 CYS A N 1
ATOM 588 C CA . CYS A 1 73 ? -13.633 40.188 -4.711 1 54.03 73 CYS A CA 1
ATOM 589 C C . CYS A 1 73 ? -13 38.812 -4.477 1 54.03 73 CYS A C 1
ATOM 591 O O . CYS A 1 73 ? -12.781 38.438 -3.332 1 54.03 73 CYS A O 1
ATOM 593 N N . LEU A 1 74 ? -12.664 38.312 -5.555 1 55.78 74 LEU A N 1
ATOM 594 C CA . LEU A 1 74 ? -12.016 37 -5.457 1 55.78 74 LEU A CA 1
ATOM 595 C C . LEU A 1 74 ? -10.57 37.156 -4.996 1 55.78 74 LEU A C 1
ATOM 597 O O . LEU A 1 74 ? -10.031 36.25 -4.352 1 55.78 74 LEU A O 1
ATOM 601 N N . MET A 1 75 ? -10.023 38.25 -5.301 1 54.38 75 MET A N 1
ATOM 602 C CA . MET A 1 75 ? -8.609 38.438 -4.984 1 54.38 75 MET A CA 1
ATOM 603 C C . MET A 1 75 ? -8.438 38.938 -3.555 1 54.38 75 MET A C 1
ATOM 605 O O . MET A 1 75 ? -7.328 38.938 -3.018 1 54.38 75 MET A O 1
ATOM 609 N N . LEU A 1 76 ? -9.547 39.406 -2.949 1 55.47 76 LEU A N 1
ATOM 610 C CA . LEU A 1 76 ? -9.43 39.875 -1.579 1 55.47 76 LEU A CA 1
ATOM 611 C C . LEU A 1 76 ? -9.672 38.75 -0.577 1 55.47 76 LEU A C 1
ATOM 613 O O . LEU A 1 76 ? -10.523 37.906 -0.799 1 55.47 76 LEU A O 1
ATOM 617 N N . PRO A 1 77 ? -8.789 38.688 0.399 1 58.75 77 PRO A N 1
ATOM 618 C CA . PRO A 1 77 ? -9.008 37.656 1.42 1 58.75 77 PRO A CA 1
ATOM 619 C C . PRO A 1 77 ? -10.375 37.781 2.086 1 58.75 77 PRO A C 1
ATOM 621 O O . PRO A 1 77 ? -10.898 38.875 2.248 1 58.75 77 PRO A O 1
ATOM 624 N N . SER A 1 78 ? -11.031 36.688 2.289 1 57.66 78 SER A N 1
ATOM 625 C CA . SER A 1 78 ? -12.391 36.625 2.812 1 57.66 78 SER A CA 1
ATOM 626 C C . SER A 1 78 ? -12.516 37.406 4.125 1 57.66 78 SER A C 1
ATOM 628 O O . SER A 1 78 ? -13.586 37.906 4.461 1 57.66 78 SER A O 1
ATOM 630 N N . PHE A 1 79 ? -11.406 37.469 4.816 1 56.12 79 PHE A N 1
ATOM 631 C CA . PHE A 1 79 ? -11.539 38.125 6.102 1 56.12 79 PHE A CA 1
ATOM 632 C C . PHE A 1 79 ? -11.742 39.625 5.914 1 56.12 79 PHE A C 1
ATOM 634 O O . PHE A 1 79 ? -12.203 40.312 6.828 1 56.12 79 PHE A O 1
ATOM 641 N N . MET A 1 80 ? -11.32 40.125 4.77 1 49.91 80 MET A N 1
ATOM 642 C CA . MET A 1 80 ? -11.492 41.562 4.531 1 49.91 80 MET A CA 1
ATOM 643 C C . MET A 1 80 ? -12.945 41.906 4.223 1 49.91 80 MET A C 1
ATOM 645 O O . MET A 1 80 ? -13.359 43.062 4.32 1 49.91 80 MET A O 1
ATOM 649 N N . PHE A 1 81 ? -13.602 40.844 3.77 1 48.62 81 PHE A N 1
ATOM 650 C CA . PHE A 1 81 ? -15 41.094 3.439 1 48.62 81 PHE A CA 1
ATOM 651 C C . PHE A 1 81 ? -15.875 41 4.688 1 48.62 81 PHE A C 1
ATOM 653 O O . PHE A 1 81 ? -17 41.5 4.691 1 48.62 81 PHE A O 1
ATOM 660 N N . SER A 1 82 ? -15.375 40.406 5.695 1 46.44 82 SER A N 1
ATOM 661 C CA . SER A 1 82 ? -16.25 40.219 6.848 1 46.44 82 SER A CA 1
ATOM 662 C C . SER A 1 82 ? -16.781 41.562 7.344 1 46.44 82 SER A C 1
ATOM 664 O O . SER A 1 82 ? -17.969 41.688 7.691 1 46.44 82 SER A O 1
ATOM 666 N N . PRO A 1 83 ? -15.922 42.656 7.375 1 38.59 83 PRO A N 1
ATOM 667 C CA . PRO A 1 83 ? -16.531 43.844 7.957 1 38.59 83 PRO A CA 1
ATOM 668 C C . PRO A 1 83 ? -17.516 44.531 7.016 1 38.59 83 PRO A C 1
ATOM 670 O O . PRO A 1 83 ? -18.297 45.375 7.445 1 38.59 83 PRO A O 1
ATOM 673 N N . MET A 1 84 ? -17.312 44.469 5.77 1 36.53 84 MET A N 1
ATOM 674 C CA . MET A 1 84 ? -18.172 45.25 4.895 1 36.53 84 MET A CA 1
ATOM 675 C C . MET A 1 84 ? -19.578 44.656 4.82 1 36.53 84 MET A C 1
ATOM 677 O O . MET A 1 84 ? -20.453 45.188 4.137 1 36.53 84 MET A O 1
ATOM 681 N N . LYS A 1 85 ? -19.844 43.406 5.074 1 38.34 85 LYS A N 1
ATOM 682 C CA . LYS A 1 85 ? -21.234 43 5.258 1 38.34 85 LYS A CA 1
ATOM 683 C C . LYS A 1 85 ? -21.906 43.781 6.379 1 38.34 85 LYS A C 1
ATOM 685 O O . LYS A 1 85 ? -21.422 43.781 7.512 1 38.34 85 LYS A O 1
ATOM 690 N N . ASN A 1 86 ? -22.578 44.844 6.051 1 33.56 86 ASN A N 1
ATOM 691 C CA . ASN A 1 86 ? -23.469 45.75 6.7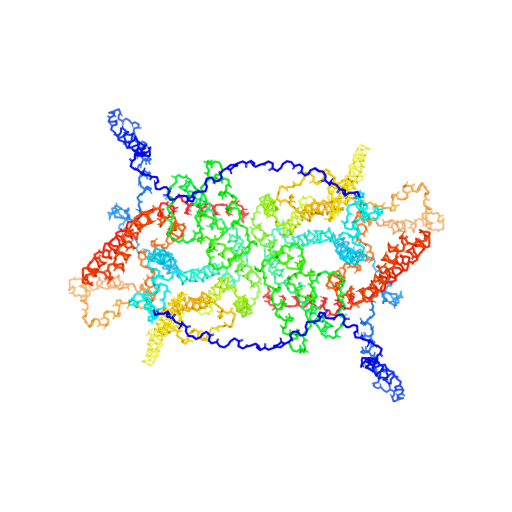66 1 33.56 86 ASN A CA 1
ATOM 692 C C . ASN A 1 86 ? -24.203 45.031 7.887 1 33.56 86 ASN A C 1
ATOM 694 O O . ASN A 1 86 ? -24.672 43.906 7.711 1 33.56 86 ASN A O 1
ATOM 698 N N . HIS A 1 87 ? -24.062 45.406 9.18 1 34.38 87 HIS A N 1
ATOM 699 C CA . HIS A 1 87 ? -24.797 45.219 10.422 1 34.38 87 HIS A CA 1
ATOM 700 C C . HIS A 1 87 ? -26.312 45.219 10.18 1 34.38 87 HIS A C 1
ATOM 702 O O . HIS A 1 87 ? -27.094 45.094 11.125 1 34.38 87 HIS A O 1
ATOM 708 N N . ALA A 1 88 ? -26.828 46 9.227 1 31.34 88 ALA A N 1
ATOM 709 C CA . ALA A 1 88 ? -28.25 46.312 9.242 1 31.34 88 ALA A CA 1
ATOM 710 C C . ALA A 1 88 ? -29.094 45.031 9.219 1 31.34 88 ALA A C 1
ATOM 712 O O . ALA A 1 88 ? -30.141 44.969 9.883 1 31.34 88 ALA A O 1
ATOM 713 N N . ALA A 1 89 ? -29.172 44.406 8.117 1 31.33 89 ALA A N 1
ATOM 714 C CA . ALA A 1 89 ? -30.375 43.594 7.93 1 31.33 89 ALA A CA 1
ATOM 715 C C . ALA A 1 89 ? -30.391 42.406 8.922 1 31.33 89 ALA A C 1
ATOM 717 O O . ALA A 1 89 ? -31.453 42.031 9.422 1 31.33 89 ALA A O 1
ATOM 718 N N . ASP A 1 90 ? -29.594 41.438 8.844 1 31.28 90 ASP A N 1
ATOM 719 C CA . ASP A 1 90 ? -30.125 40.25 9.508 1 31.28 90 ASP A CA 1
ATOM 720 C C . ASP A 1 90 ? -29.969 40.375 11.023 1 31.28 90 ASP A C 1
ATOM 722 O O . ASP A 1 90 ? -28.875 40.188 11.562 1 31.28 90 ASP A O 1
ATOM 726 N N . GLY A 1 91 ? -30.391 41.312 11.758 1 28.72 91 GLY A N 1
ATOM 727 C CA . GLY A 1 91 ? -30.844 41.219 13.141 1 28.72 91 GLY A CA 1
ATOM 728 C C . GLY A 1 91 ? -31.422 39.844 13.469 1 28.72 91 GLY A C 1
ATOM 729 O O . GLY A 1 91 ? -31.891 39.625 14.586 1 28.72 91 GLY A O 1
ATOM 730 N N . ARG A 1 92 ? -32.094 39.281 12.422 1 32.5 92 ARG A N 1
ATOM 731 C CA . ARG A 1 92 ? -32.594 38 12.82 1 32.5 92 ARG A CA 1
ATOM 732 C C . ARG A 1 92 ? -31.469 37 13.062 1 32.5 92 ARG A C 1
ATOM 734 O O . ARG A 1 92 ? -31.062 36.281 12.156 1 32.5 92 ARG A O 1
ATOM 741 N N . ARG A 1 93 ? -30.359 37.594 13.562 1 32.56 93 ARG A N 1
ATOM 742 C CA . ARG A 1 93 ? -29.531 36.562 14.203 1 32.56 93 ARG A CA 1
ATOM 743 C C . ARG A 1 93 ? -30.391 35.594 15.016 1 32.56 93 ARG A C 1
ATOM 745 O O . ARG A 1 93 ? -30.812 35.906 16.125 1 32.56 93 ARG A O 1
ATOM 752 N N . SER A 1 94 ? -31.438 35.188 14.461 1 30.92 94 SER A N 1
ATOM 753 C CA . SER A 1 94 ? -32.031 34.094 15.219 1 30.92 94 SER A CA 1
ATOM 754 C C . SER A 1 94 ? -30.984 33.281 15.93 1 30.92 94 SER A C 1
ATOM 756 O O . SER A 1 94 ? -29.922 33 15.367 1 30.92 94 SER A O 1
ATOM 758 N N . SER A 1 95 ? -30.844 33.375 17.203 1 30.91 95 SER A N 1
ATOM 759 C CA . SER A 1 95 ? -30.219 32.469 18.156 1 30.91 95 SER A CA 1
ATOM 760 C C . SER A 1 95 ? -30.25 31.016 17.656 1 30.91 95 SER A C 1
ATOM 762 O O . SER A 1 95 ? -31.141 30.234 18.016 1 30.91 95 SER A O 1
ATOM 764 N N . VAL A 1 96 ? -30.531 30.797 16.422 1 33.16 96 VAL A N 1
ATOM 765 C CA . VAL A 1 96 ? -30.453 29.359 16.203 1 33.16 96 VAL A CA 1
ATOM 766 C C . VAL A 1 96 ? -29.25 28.797 16.953 1 33.16 96 VAL A C 1
ATOM 768 O O . VAL A 1 96 ? -28.141 29.328 16.875 1 33.16 96 VAL A O 1
ATOM 771 N N . SER A 1 97 ? -29.438 28.281 18.094 1 33.91 97 SER A N 1
ATOM 772 C CA . SER A 1 97 ? -28.516 27.422 18.828 1 33.91 97 SER A CA 1
ATOM 773 C C . SER A 1 97 ? -27.484 26.781 17.906 1 33.91 97 SER A C 1
ATOM 775 O O . SER A 1 97 ? -27.844 26.031 16.984 1 33.91 97 SER A O 1
ATOM 777 N N . GLN A 1 98 ? -26.641 27.484 17.344 1 37.19 98 GLN A N 1
ATOM 778 C CA . GLN A 1 98 ? -25.531 26.859 16.625 1 37.19 98 GLN A CA 1
ATOM 779 C C . GLN A 1 98 ? -25.172 25.5 17.219 1 37.19 98 GLN A C 1
ATOM 781 O O . GLN A 1 98 ? -24.719 25.422 18.375 1 37.19 98 GLN A O 1
ATOM 786 N N . VAL A 1 99 ? -26.016 24.562 17.156 1 39.75 99 VAL A N 1
ATOM 787 C CA . VAL A 1 99 ? -25.609 23.203 17.5 1 39.75 99 VAL A CA 1
ATOM 788 C C . VAL A 1 99 ? -24.094 23.062 17.359 1 39.75 99 VAL A C 1
ATOM 790 O O . VAL A 1 99 ? -23.547 23.281 16.266 1 39.75 99 VAL A O 1
ATOM 793 N N . TYR A 1 100 ? -23.375 23.438 18.359 1 45.31 100 TYR A N 1
ATOM 794 C CA . TYR A 1 100 ? -21.938 23.234 18.453 1 45.31 100 TYR A CA 1
ATOM 795 C C . TYR A 1 100 ? -21.531 21.891 17.844 1 45.31 100 TYR A C 1
ATOM 797 O O . TYR A 1 100 ? -21.969 20.828 18.312 1 45.31 100 TYR A O 1
ATOM 805 N N . ASP A 1 101 ? -21.172 21.859 16.594 1 62.25 101 ASP A N 1
ATOM 806 C CA . ASP A 1 101 ? -20.625 20.672 15.938 1 62.25 101 ASP A CA 1
ATOM 807 C C . ASP A 1 101 ? -19.484 20.078 16.75 1 62.25 101 ASP A C 1
ATOM 809 O O . ASP A 1 101 ? -18.516 20.781 17.078 1 62.25 101 ASP A O 1
ATOM 813 N N . SER A 1 102 ? -19.703 19.047 17.516 1 69.81 102 SER A N 1
ATOM 814 C CA . SER A 1 102 ? -18.812 18.328 18.422 1 69.81 102 SER A CA 1
ATOM 815 C C . SER A 1 102 ? -17.422 18.172 17.812 1 69.81 102 SER A C 1
ATOM 817 O O . SER A 1 102 ? -16.438 17.938 18.531 1 69.81 102 SER A O 1
ATOM 819 N N . THR A 1 103 ? -17.219 18.469 16.562 1 81.69 103 THR A N 1
ATOM 820 C CA . THR A 1 103 ? -15.914 18.25 15.953 1 81.69 103 THR A CA 1
ATOM 821 C C . THR A 1 103 ? -15.32 19.578 15.461 1 81.69 103 THR A C 1
ATOM 823 O O . THR A 1 103 ? -14.312 19.578 14.742 1 81.69 103 THR A O 1
ATOM 826 N N . ALA A 1 104 ? -15.883 20.688 15.875 1 86.94 104 ALA A N 1
ATOM 827 C CA . ALA A 1 104 ? -15.414 22 15.438 1 86.94 104 ALA A CA 1
ATOM 828 C C . ALA A 1 104 ? -13.992 22.25 15.914 1 86.94 104 ALA A C 1
ATOM 830 O O . ALA A 1 104 ? -13.188 22.875 15.211 1 86.94 104 ALA A O 1
ATOM 831 N N . TYR A 1 105 ? -13.719 21.828 17.156 1 92 105 TYR A N 1
ATOM 832 C CA . TYR A 1 105 ? -12.383 22.062 17.703 1 92 105 TYR A CA 1
ATOM 833 C C . TYR A 1 105 ? -11.32 21.344 16.875 1 92 105 TYR A C 1
ATOM 835 O O . TYR A 1 105 ? -10.18 21.797 16.797 1 92 105 TYR A O 1
ATOM 843 N N . LEU A 1 106 ? -11.648 20.266 16.234 1 94 106 LEU A N 1
ATOM 844 C CA . LEU A 1 106 ? -10.695 19.531 15.398 1 94 106 LEU A CA 1
ATOM 845 C C . LEU A 1 106 ? -10.359 20.312 14.141 1 94 106 LEU A C 1
ATOM 847 O O . LEU A 1 106 ? -9.227 20.266 13.648 1 94 106 LEU A O 1
ATOM 851 N N . ASP A 1 107 ? -11.336 21.031 13.648 1 93.75 107 ASP A N 1
ATOM 852 C CA . ASP A 1 107 ? -11.078 21.891 12.484 1 93.75 107 ASP A CA 1
ATOM 853 C C . ASP A 1 107 ? -10.094 23 12.828 1 93.75 107 ASP A C 1
ATOM 855 O O . ASP A 1 107 ? -9.18 23.281 12.055 1 93.75 107 ASP A O 1
ATOM 859 N N . GLY A 1 108 ? -10.391 23.625 13.93 1 95.12 108 GLY A N 1
ATOM 860 C CA . GLY A 1 108 ? -9.461 24.656 14.383 1 95.12 108 GLY A CA 1
ATOM 861 C C . GLY A 1 108 ? -8.062 24.125 14.633 1 95.12 108 GLY A C 1
ATOM 862 O O . GLY A 1 108 ? -7.078 24.797 14.352 1 95.12 108 GLY A O 1
ATOM 863 N N . LEU A 1 109 ? -7.98 22.938 15.148 1 96.62 109 LEU A N 1
ATOM 864 C CA . LEU A 1 109 ? -6.695 22.297 15.406 1 96.62 109 LEU A CA 1
ATOM 865 C C . LEU A 1 109 ? -5.941 22.047 14.102 1 96.62 109 LEU A C 1
ATOM 867 O O . LEU A 1 109 ? -4.727 22.266 14.031 1 96.62 109 LEU A O 1
ATOM 871 N N . ARG A 1 110 ? -6.605 21.594 13.086 1 96.62 110 ARG A N 1
ATOM 872 C CA . ARG A 1 110 ? -5.984 21.391 11.781 1 96.62 110 ARG A CA 1
ATOM 873 C C . ARG A 1 110 ? -5.41 22.688 11.234 1 96.62 110 ARG A C 1
ATOM 875 O O . ARG A 1 110 ? -4.328 22.703 10.648 1 96.62 110 ARG A O 1
ATOM 882 N N . GLY A 1 111 ? -6.195 23.75 11.438 1 96.38 111 GLY A N 1
ATOM 883 C CA . GLY A 1 111 ? -5.738 25.062 11 1 96.38 111 GLY A CA 1
ATOM 884 C C . GLY A 1 111 ? -4.48 25.531 11.703 1 96.38 111 GLY A C 1
ATOM 885 O O . GLY A 1 111 ? -3.514 25.938 11.055 1 96.38 111 GLY A O 1
ATOM 886 N N . LEU A 1 112 ? -4.504 25.406 12.945 1 95.81 112 LEU A N 1
ATOM 887 C CA . LEU A 1 112 ? -3.35 25.828 13.734 1 95.81 112 LEU A CA 1
ATOM 888 C C . LEU A 1 112 ? -2.141 24.953 13.445 1 95.81 112 LEU A C 1
ATOM 890 O O . LEU A 1 112 ? -1.009 25.438 13.391 1 95.81 112 LEU A O 1
ATOM 894 N N . ALA A 1 113 ? -2.373 23.672 13.336 1 97.25 113 ALA A N 1
ATOM 895 C CA . ALA A 1 113 ? -1.29 22.75 13.008 1 97.25 113 ALA A CA 1
ATOM 896 C C . ALA A 1 113 ? -0.64 23.109 11.68 1 97.25 113 ALA A C 1
ATOM 898 O O . ALA A 1 113 ? 0.588 23.125 11.562 1 97.25 113 ALA A O 1
ATOM 899 N N . SER A 1 114 ? -1.443 23.422 10.664 1 97.19 114 SER A N 1
ATOM 900 C CA . SER A 1 114 ? -0.904 23.812 9.367 1 97.19 114 SER A CA 1
ATOM 901 C C . SER A 1 114 ? -0.099 25.109 9.469 1 97.19 114 SER A C 1
ATOM 903 O O . SER A 1 114 ? 0.933 25.25 8.812 1 97.19 114 SER A O 1
ATOM 905 N N . PHE A 1 115 ? -0.575 26 10.273 1 96.69 115 PHE A N 1
ATOM 906 C CA . PHE A 1 115 ? 0.134 27.266 10.469 1 96.69 115 PHE A CA 1
ATOM 907 C C . PHE A 1 115 ? 1.465 27.031 11.172 1 96.69 115 PHE A C 1
ATOM 909 O O . PHE A 1 115 ? 2.467 27.672 10.852 1 96.69 115 PHE A O 1
ATOM 916 N N . ILE A 1 116 ? 1.453 26.125 12.109 1 96.62 116 ILE A N 1
ATOM 917 C CA . ILE A 1 116 ? 2.678 25.797 12.828 1 96.62 116 ILE A CA 1
ATOM 918 C C . ILE A 1 116 ? 3.682 25.156 11.867 1 96.62 116 ILE A C 1
ATOM 920 O O . ILE A 1 116 ? 4.883 25.422 11.961 1 96.62 116 ILE A O 1
ATOM 924 N N . ILE A 1 117 ? 3.215 24.359 10.945 1 96.75 117 ILE A N 1
ATOM 925 C CA . ILE A 1 117 ? 4.082 23.75 9.938 1 96.75 117 ILE A CA 1
ATOM 926 C C . ILE A 1 117 ? 4.742 24.859 9.109 1 96.75 117 ILE A C 1
ATOM 928 O O . ILE A 1 117 ? 5.949 24.812 8.859 1 96.75 117 ILE A O 1
ATOM 932 N N . TYR A 1 118 ? 3.979 25.859 8.742 1 96.81 118 TYR A N 1
ATOM 933 C CA . TYR A 1 118 ? 4.508 27 8.008 1 96.81 118 TYR A CA 1
ATOM 934 C C . TYR A 1 118 ? 5.586 27.719 8.812 1 96.81 118 TYR A C 1
ATOM 936 O O . TYR A 1 118 ? 6.68 27.984 8.305 1 96.81 118 TYR A O 1
ATOM 944 N N . ILE A 1 119 ? 5.25 27.953 10.047 1 95.31 119 ILE A N 1
ATOM 945 C CA . ILE A 1 119 ? 6.184 28.672 10.906 1 95.31 119 ILE A CA 1
ATOM 946 C C . ILE A 1 119 ? 7.473 27.875 11.055 1 95.31 119 ILE A C 1
ATOM 948 O O . ILE A 1 119 ? 8.57 28.438 11.039 1 95.31 119 ILE A O 1
ATOM 952 N N . SER A 1 120 ? 7.309 26.656 11.172 1 94.75 120 SER A N 1
ATOM 953 C CA . SER A 1 120 ? 8.461 25.766 11.336 1 94.75 120 SER A CA 1
ATOM 954 C C . SER A 1 120 ? 9.367 25.812 10.117 1 94.75 120 SER A C 1
ATOM 956 O O . SER A 1 120 ? 10.578 26.031 10.242 1 94.75 120 SER A O 1
ATOM 958 N N . HIS A 1 121 ? 8.852 25.688 8.93 1 93.56 121 HIS A N 1
ATOM 959 C CA . HIS A 1 121 ? 9.641 25.656 7.707 1 93.56 121 HIS A CA 1
ATOM 960 C C . HIS A 1 121 ? 10.266 27.016 7.41 1 93.56 121 HIS A C 1
ATOM 962 O O . HIS A 1 121 ? 11.359 27.078 6.852 1 93.56 121 HIS A O 1
ATOM 968 N N . TYR A 1 122 ? 9.602 28.031 7.82 1 94.12 122 TYR A N 1
ATOM 969 C CA . TYR A 1 122 ? 10.141 29.375 7.625 1 94.12 122 TYR A CA 1
ATOM 970 C C . TYR A 1 122 ? 11.258 29.672 8.617 1 94.12 122 TYR A C 1
ATOM 972 O O . TYR A 1 122 ? 12.352 30.078 8.227 1 94.12 122 TYR A O 1
ATOM 980 N N . SER A 1 123 ? 11.031 29.422 9.891 1 92.38 123 SER A N 1
ATOM 981 C CA . SER A 1 123 ? 11.961 29.812 10.953 1 92.38 123 SER A CA 1
ATOM 982 C C . SER A 1 123 ? 13.195 28.906 10.961 1 92.38 123 SER A C 1
ATOM 984 O O . SER A 1 123 ? 14.312 29.391 11.125 1 92.38 123 SER A O 1
ATOM 986 N N . HIS A 1 124 ? 13.016 27.641 10.758 1 90.06 124 HIS A N 1
ATOM 987 C CA . HIS A 1 124 ? 14.141 26.719 10.836 1 90.06 124 HIS A CA 1
ATOM 988 C C . HIS A 1 124 ? 15.086 26.891 9.656 1 90.06 124 HIS A C 1
ATOM 990 O O . HIS A 1 124 ? 16.266 26.547 9.742 1 90.06 124 HIS A O 1
ATOM 996 N N . LEU A 1 125 ? 14.57 27.344 8.594 1 89.19 125 LEU A N 1
ATOM 997 C CA . LEU A 1 125 ? 15.414 27.609 7.438 1 89.19 125 LEU A CA 1
ATOM 998 C C . LEU A 1 125 ? 16.406 28.719 7.73 1 89.19 125 LEU A C 1
ATOM 1000 O O . LEU A 1 125 ? 17.578 28.625 7.352 1 89.19 125 LEU A O 1
ATOM 1004 N N . TRP A 1 126 ? 16.016 29.734 8.43 1 91.12 126 TRP A N 1
ATOM 1005 C CA . TRP A 1 126 ? 16.828 30.938 8.602 1 91.12 126 TRP A CA 1
ATOM 1006 C C . TRP A 1 126 ? 17.438 30.984 10 1 91.12 126 TRP A C 1
ATOM 1008 O O . TRP A 1 126 ? 18.391 31.734 10.242 1 91.12 126 TRP A O 1
ATOM 1018 N N . TYR A 1 127 ? 16.828 30.234 10.898 1 88.5 127 TYR A N 1
ATOM 1019 C CA . TYR A 1 127 ? 17.375 30.016 12.234 1 88.5 127 TYR A CA 1
ATOM 1020 C C . TYR A 1 127 ? 17.5 28.531 12.547 1 88.5 127 TYR A C 1
ATOM 1022 O O . TYR A 1 127 ? 16.734 28 13.352 1 88.5 127 TYR A O 1
ATOM 1030 N N . PRO A 1 128 ? 18.422 27.828 12 1 85.62 128 PRO A N 1
ATOM 1031 C CA . PRO A 1 128 ? 18.547 26.375 12.141 1 85.62 128 PRO A CA 1
ATOM 1032 C C . PRO A 1 128 ? 18.844 25.953 13.578 1 85.62 128 PRO A C 1
ATOM 1034 O O . PRO A 1 128 ? 18.594 24.797 13.945 1 85.62 128 PRO A O 1
ATOM 1037 N N . GLU A 1 129 ? 19.312 26.875 14.398 1 84 129 GLU A N 1
ATOM 1038 C CA . GLU A 1 129 ? 19.609 26.562 15.797 1 84 129 GLU A CA 1
ATOM 1039 C C . GLU A 1 129 ? 18.344 26.203 16.562 1 84 129 GLU A C 1
ATOM 1041 O O . GLU A 1 129 ? 18.406 25.562 17.609 1 84 129 GLU A O 1
ATOM 1046 N N . LEU A 1 130 ? 17.25 26.625 16 1 84.62 130 LEU A N 1
ATOM 1047 C CA . LEU A 1 130 ? 15.969 26.344 16.641 1 84.62 130 LEU A CA 1
ATOM 1048 C C . LEU A 1 130 ? 15.695 24.844 16.688 1 84.62 130 LEU A C 1
ATOM 1050 O O . LEU A 1 130 ? 14.898 24.375 17.5 1 84.62 130 LEU A O 1
ATOM 1054 N N . GLY A 1 131 ? 16.344 24.062 15.875 1 84.81 131 GLY A N 1
ATOM 1055 C CA . GLY A 1 131 ? 16.141 22.625 15.836 1 84.81 131 GLY A CA 1
ATOM 1056 C C . GLY A 1 131 ? 16.922 21.891 16.906 1 84.81 131 GLY A C 1
ATOM 1057 O O . GLY A 1 131 ? 16.641 20.719 17.188 1 84.81 131 GLY A O 1
ATOM 1058 N N . GLN A 1 132 ? 17.781 22.625 17.562 1 83 132 GLN A N 1
ATOM 1059 C CA . GLN A 1 132 ? 18.641 22 18.562 1 83 132 GLN A CA 1
ATOM 1060 C C . GLN A 1 132 ? 18.031 22.094 19.953 1 83 132 GLN A C 1
ATOM 1062 O O . GLN A 1 132 ? 17.234 23 20.234 1 83 132 GLN A O 1
ATOM 1067 N N . GLY A 1 133 ? 18.375 21.141 20.734 1 82.12 133 GLY A N 1
ATOM 1068 C CA . GLY A 1 133 ? 17.891 21.141 22.109 1 82.12 133 GLY A CA 1
ATOM 1069 C C . GLY A 1 133 ? 18.406 22.297 22.938 1 82.12 133 GLY A C 1
ATOM 1070 O O . GLY A 1 133 ? 19.531 22.766 22.719 1 82.12 133 GLY A O 1
ATOM 1071 N N . TYR A 1 134 ? 17.516 22.703 23.797 1 79.38 134 TYR A N 1
ATOM 1072 C CA . TYR A 1 134 ? 17.922 23.781 24.688 1 79.38 134 TYR A CA 1
ATOM 1073 C C . TYR A 1 134 ? 19.094 23.344 25.562 1 79.38 134 TYR A C 1
ATOM 1075 O O . TYR A 1 134 ? 19.078 22.25 26.141 1 79.38 134 TYR A O 1
ATOM 1083 N N . GLY A 1 135 ? 20.078 24.172 25.672 1 70.31 135 GLY A N 1
ATOM 1084 C CA . GLY A 1 135 ? 21.219 23.938 26.531 1 70.31 135 GLY A CA 1
ATOM 1085 C C . GLY A 1 135 ? 22.297 23.109 25.875 1 70.31 135 GLY A C 1
ATOM 1086 O O . GLY A 1 135 ? 23.266 22.703 26.516 1 70.31 135 GLY A O 1
ATOM 1087 N N . SER A 1 136 ? 22.047 22.797 24.641 1 67.75 136 SER A N 1
ATOM 1088 C CA . SER A 1 136 ? 23.078 22.047 23.938 1 67.75 136 SER A CA 1
ATOM 1089 C C . SER A 1 136 ? 24.344 22.891 23.734 1 67.75 136 SER A C 1
ATOM 1091 O O . SER A 1 136 ? 24.25 24.125 23.625 1 67.75 136 SER A O 1
ATOM 1093 N N . PRO A 1 137 ? 25.547 22.391 24.078 1 60.41 137 PRO A N 1
ATOM 1094 C CA . PRO A 1 137 ? 26.797 23.141 24.156 1 60.41 137 PRO A CA 1
ATOM 1095 C C . PRO A 1 137 ? 27.031 24.016 22.922 1 60.41 137 PRO A C 1
ATOM 1097 O O . PRO A 1 137 ? 27.672 25.062 23.031 1 60.41 137 PRO A O 1
ATOM 1100 N N . ASP A 1 138 ? 26.719 23.516 21.906 1 58.06 138 ASP A N 1
ATOM 1101 C CA . ASP A 1 138 ? 27.328 24.203 20.766 1 58.06 138 ASP A CA 1
ATOM 1102 C C . ASP A 1 138 ? 26.625 25.531 20.5 1 58.06 138 ASP A C 1
ATOM 1104 O O . ASP A 1 138 ? 27.281 26.516 20.125 1 58.06 138 ASP A O 1
ATOM 1108 N N . ASP A 1 139 ? 25.344 25.562 20.281 1 56.34 139 ASP A N 1
ATOM 1109 C CA . ASP A 1 139 ? 24.75 26.75 19.641 1 56.34 139 ASP A CA 1
ATOM 1110 C C . ASP A 1 139 ? 23.766 27.438 20.562 1 56.34 139 ASP A C 1
ATOM 1112 O O . ASP A 1 139 ? 22.734 26.859 20.938 1 56.34 139 ASP A O 1
ATOM 1116 N N . GLY A 1 140 ? 24.219 28.406 21.375 1 58.09 140 GLY A N 1
ATOM 1117 C CA . GLY A 1 140 ? 23.516 29.375 22.188 1 58.09 140 GLY A CA 1
ATOM 1118 C C . GLY A 1 140 ? 22.094 28.969 22.5 1 58.09 140 GLY A C 1
ATOM 1119 O O . GLY A 1 140 ? 21.484 28.203 21.75 1 58.09 140 GLY A O 1
ATOM 1120 N N . SER A 1 141 ? 21.719 28.906 23.766 1 66.25 141 SER A N 1
ATOM 1121 C CA . SER A 1 141 ? 20.391 28.594 24.297 1 66.25 141 SER A CA 1
ATOM 1122 C C . SER A 1 141 ? 19.438 29.766 24.141 1 66.25 141 SER A C 1
ATOM 1124 O O . SER A 1 141 ? 19.766 30.891 24.531 1 66.25 141 SER A O 1
ATOM 1126 N N . ILE A 1 142 ? 18.547 29.703 23.141 1 71.12 142 ILE A N 1
ATOM 1127 C CA . ILE A 1 142 ? 17.484 30.688 22.938 1 71.12 142 ILE A CA 1
ATOM 1128 C C . ILE A 1 142 ? 16.203 30.203 23.594 1 71.12 142 ILE A C 1
ATOM 1130 O O . ILE A 1 142 ? 15.93 29 23.641 1 71.12 142 ILE A O 1
ATOM 1134 N N . VAL A 1 143 ? 15.531 31.094 24.234 1 71 143 VAL A N 1
ATOM 1135 C CA . VAL A 1 143 ? 14.297 30.812 24.953 1 71 143 VAL A CA 1
ATOM 1136 C C . VAL A 1 143 ? 13.336 30.031 24.062 1 71 143 VAL A C 1
ATOM 1138 O O . VAL A 1 143 ? 12.578 29.203 24.547 1 71 143 VAL A O 1
ATOM 1141 N N . ARG A 1 144 ? 13.445 30.203 22.828 1 74.88 144 ARG A N 1
ATOM 1142 C CA . ARG A 1 144 ? 12.523 29.578 21.891 1 74.88 144 ARG A CA 1
ATOM 1143 C C . ARG A 1 144 ? 12.789 28.078 21.75 1 74.88 144 ARG A C 1
ATOM 1145 O O . ARG A 1 144 ? 11.953 27.344 21.25 1 74.88 144 ARG A O 1
ATOM 1152 N N . GLN A 1 145 ? 13.859 27.672 22.359 1 76.19 145 GLN A N 1
ATOM 1153 C CA . GLN A 1 145 ? 14.219 26.266 22.312 1 76.19 145 GLN A CA 1
ATOM 1154 C C . GLN A 1 145 ? 13.617 25.5 23.5 1 76.19 145 GLN A C 1
ATOM 1156 O O . GLN A 1 145 ? 13.656 24.266 23.531 1 76.19 145 GLN A O 1
ATOM 1161 N N . LYS A 1 146 ? 13.031 26.297 24.328 1 75.88 146 LYS A N 1
ATOM 1162 C CA . LYS A 1 146 ? 12.484 25.672 25.516 1 75.88 146 LYS A CA 1
ATOM 1163 C C . LYS A 1 146 ? 11.219 24.875 25.203 1 75.88 146 LYS A C 1
ATOM 1165 O O . LYS A 1 146 ? 10.547 25.156 24.203 1 75.88 146 LYS A O 1
ATOM 1170 N N . SER A 1 147 ? 11.031 24.047 26.234 1 74.31 147 SER A N 1
ATOM 1171 C CA . SER A 1 147 ? 9.875 23.172 26.078 1 74.31 147 SER A CA 1
ATOM 1172 C C . SER A 1 147 ? 8.578 23.984 26 1 74.31 147 SER A C 1
ATOM 1174 O O . SER A 1 147 ? 8.523 25.109 26.484 1 74.31 147 SER A O 1
ATOM 1176 N N . ILE A 1 148 ? 7.52 23.594 25.375 1 79 148 ILE A N 1
ATOM 1177 C CA . ILE A 1 148 ? 6.168 24.125 25.25 1 79 148 ILE A CA 1
ATOM 1178 C C . ILE A 1 148 ? 6.156 25.266 24.234 1 79 148 ILE A C 1
ATOM 1180 O O . ILE A 1 148 ? 5.254 25.344 23.391 1 79 148 ILE A O 1
ATOM 1184 N N . VAL A 1 149 ? 7.254 26.109 24.297 1 84 149 VAL A N 1
ATOM 1185 C CA . VAL A 1 149 ? 7.32 27.156 23.297 1 84 149 VAL A CA 1
ATOM 1186 C C . VAL A 1 149 ? 7.68 26.562 21.938 1 84 149 VAL A C 1
ATOM 1188 O O . VAL A 1 149 ? 7.207 27.031 20.891 1 84 149 VAL A O 1
ATOM 1191 N N . ARG A 1 150 ? 8.445 25.547 22 1 88.69 150 ARG A N 1
ATOM 1192 C CA . ARG A 1 150 ? 8.922 24.891 20.781 1 88.69 150 ARG A CA 1
ATOM 1193 C C . ARG A 1 150 ? 7.766 24.312 19.984 1 88.69 150 ARG A C 1
ATOM 1195 O O . ARG A 1 150 ? 7.848 24.203 18.766 1 88.69 150 ARG A O 1
ATOM 1202 N N . VAL A 1 151 ? 6.723 24 20.672 1 90.56 151 VAL A N 1
ATOM 1203 C CA . VAL A 1 151 ? 5.582 23.375 20.016 1 90.56 151 VAL A CA 1
ATOM 1204 C C . VAL A 1 151 ? 5.035 24.312 18.938 1 90.56 151 VAL A C 1
ATOM 1206 O O . VAL A 1 151 ? 4.477 23.859 17.938 1 90.56 151 VAL A O 1
ATOM 1209 N N . LEU A 1 152 ? 5.309 25.609 19.109 1 90.5 152 LEU A N 1
ATOM 1210 C CA . LEU A 1 152 ? 4.77 26.609 18.203 1 90.5 152 LEU A CA 1
ATOM 1211 C C . LEU A 1 152 ? 5.535 26.625 16.891 1 90.5 152 LEU A C 1
ATOM 1213 O O . LEU A 1 152 ? 5.082 27.219 15.906 1 90.5 152 LEU A O 1
ATOM 1217 N N . HIS A 1 153 ? 6.645 25.953 16.891 1 91.62 153 HIS A N 1
ATOM 1218 C CA . HIS A 1 153 ? 7.387 25.859 15.633 1 91.62 153 HIS A CA 1
ATOM 1219 C C . HIS A 1 153 ? 7.895 24.453 15.383 1 91.62 153 HIS A C 1
ATOM 1221 O O . HIS A 1 153 ? 8.906 24.266 14.703 1 91.62 153 HIS A O 1
ATOM 1227 N N . SER A 1 154 ? 7.246 23.547 16 1 92.69 154 SER A N 1
ATOM 1228 C CA . SER A 1 154 ? 7.566 22.156 15.75 1 92.69 154 SER A CA 1
ATOM 1229 C C . SER A 1 154 ? 6.691 21.578 14.641 1 92.69 154 SER A C 1
ATOM 1231 O O . SER A 1 154 ? 5.598 21.078 14.906 1 92.69 154 SER A O 1
ATOM 1233 N N . GLY A 1 155 ? 7.16 21.594 13.461 1 93.06 155 GLY A N 1
ATOM 1234 C CA . GLY A 1 155 ? 6.418 21.141 12.297 1 93.06 155 GLY A CA 1
ATOM 1235 C C . GLY A 1 155 ? 6.105 19.656 12.328 1 93.06 155 GLY A C 1
ATOM 1236 O O . GLY A 1 155 ? 5.016 19.234 11.93 1 93.06 155 GLY A O 1
ATOM 1237 N N . ARG A 1 156 ? 6.973 18.891 12.805 1 92.44 156 ARG A N 1
ATOM 1238 C CA . ARG A 1 156 ? 6.781 17.438 12.836 1 92.44 156 ARG A CA 1
ATOM 1239 C C . ARG A 1 156 ? 5.688 17.047 13.828 1 92.44 156 ARG A C 1
ATOM 1241 O O . ARG A 1 156 ? 4.91 16.125 13.57 1 92.44 156 ARG A O 1
ATOM 1248 N N . SER A 1 157 ? 5.668 17.75 14.938 1 95.44 157 SER A N 1
ATOM 1249 C CA . SER A 1 157 ? 4.605 17.5 15.906 1 95.44 157 SER A CA 1
ATOM 1250 C C . SER A 1 157 ? 3.238 17.844 15.32 1 95.44 157 SER A C 1
ATOM 1252 O O . SER A 1 157 ? 2.252 17.141 15.586 1 95.44 157 SER A O 1
ATOM 1254 N N . ALA A 1 158 ? 3.207 18.906 14.578 1 96.94 158 ALA A N 1
ATOM 1255 C CA . ALA A 1 158 ? 1.957 19.297 13.93 1 96.94 158 ALA A CA 1
ATOM 1256 C C . ALA A 1 158 ? 1.506 18.234 12.93 1 96.94 158 ALA A C 1
ATOM 1258 O O . ALA A 1 158 ? 0.319 17.906 12.852 1 96.94 158 ALA A O 1
ATOM 1259 N N . ILE A 1 159 ? 2.404 17.641 12.219 1 95.5 159 ILE A N 1
ATOM 1260 C CA . ILE A 1 159 ? 2.088 16.625 11.227 1 95.5 159 ILE A CA 1
ATOM 1261 C C . ILE A 1 159 ? 1.54 15.375 11.914 1 95.5 159 ILE A C 1
ATOM 1263 O O . ILE A 1 159 ? 0.541 14.805 11.477 1 95.5 159 ILE A O 1
ATOM 1267 N N . THR A 1 160 ? 2.195 14.93 12.961 1 96.69 160 THR A N 1
ATOM 1268 C CA . THR A 1 160 ? 1.732 13.758 13.688 1 96.69 160 THR A CA 1
ATOM 1269 C C . THR A 1 160 ? 0.327 13.984 14.242 1 96.69 160 THR A C 1
ATOM 1271 O O . THR A 1 160 ? -0.501 13.07 14.234 1 96.69 160 THR A O 1
ATOM 1274 N N . THR A 1 161 ? 0.112 15.18 14.688 1 97.5 161 THR A N 1
ATOM 1275 C CA . THR A 1 161 ? -1.215 15.516 15.188 1 97.5 161 THR A CA 1
ATOM 1276 C C . THR A 1 161 ? -2.252 15.445 14.07 1 97.5 161 THR A C 1
ATOM 1278 O O . THR A 1 161 ? -3.352 14.93 14.273 1 97.5 161 THR A O 1
ATOM 1281 N N . LEU A 1 162 ? -1.901 15.945 12.938 1 97.38 162 LEU A N 1
ATOM 1282 C CA . LEU A 1 162 ? -2.809 15.93 11.789 1 97.38 162 LEU A CA 1
ATOM 1283 C C . LEU A 1 162 ? -3.127 14.5 11.375 1 97.38 162 LEU A C 1
ATOM 1285 O O . LEU A 1 162 ? -4.254 14.203 10.977 1 97.38 162 LEU A O 1
ATOM 1289 N N . PHE A 1 163 ? -2.172 13.594 11.461 1 97.31 163 PHE A N 1
ATOM 1290 C CA . PHE A 1 163 ? -2.393 12.195 11.102 1 97.31 163 PHE A CA 1
ATOM 1291 C C . PHE A 1 163 ? -3.375 11.539 12.062 1 97.31 163 PHE A C 1
ATOM 1293 O O . PHE A 1 163 ? -4.277 10.812 11.641 1 97.31 163 PHE A O 1
ATOM 1300 N N . VAL A 1 164 ? -3.256 11.828 13.344 1 97.94 164 VAL A N 1
ATOM 1301 C CA . VAL A 1 164 ? -4.164 11.273 14.344 1 97.94 164 VAL A CA 1
ATOM 1302 C C . VAL A 1 164 ? -5.578 11.797 14.102 1 97.94 164 VAL A C 1
ATOM 1304 O O . VAL A 1 164 ? -6.543 11.031 14.102 1 97.94 164 VAL A O 1
ATOM 1307 N N . VAL A 1 165 ? -5.637 13.102 13.867 1 97.38 165 VAL A N 1
ATOM 1308 C CA . VAL A 1 165 ? -6.93 13.742 13.648 1 97.38 165 VAL A CA 1
ATOM 1309 C C . VAL A 1 165 ? -7.586 13.172 12.391 1 97.38 165 VAL A C 1
ATOM 1311 O O . VAL A 1 165 ? -8.797 12.93 12.367 1 97.38 165 VAL A O 1
ATOM 1314 N N . SER A 1 166 ? -6.84 12.938 11.375 1 96.62 166 SER A N 1
ATOM 1315 C CA . SER A 1 166 ? -7.363 12.383 10.133 1 96.62 166 SER A CA 1
ATOM 1316 C C . SER A 1 166 ? -7.965 11 10.359 1 96.62 166 SER A C 1
ATOM 1318 O O . SER A 1 166 ? -9.055 10.703 9.867 1 96.62 166 SER A O 1
ATOM 1320 N N . GLY A 1 167 ? -7.266 10.18 11.117 1 97.12 167 GLY A N 1
ATOM 1321 C CA . GLY A 1 167 ? -7.801 8.875 11.453 1 97.12 167 GLY A CA 1
ATOM 1322 C C . GLY A 1 167 ? -9.094 8.945 12.25 1 97.12 167 GLY A C 1
ATOM 1323 O O . GLY A 1 167 ? -10.016 8.172 12.016 1 97.12 167 GLY A O 1
ATOM 1324 N N . TYR A 1 168 ? -9.18 9.898 13.172 1 97.06 168 TYR A N 1
ATOM 1325 C CA . TYR A 1 168 ? -10.352 10.078 14.023 1 97.06 168 TYR A CA 1
ATOM 1326 C C . TYR A 1 168 ? -11.562 10.5 13.203 1 97.06 168 TYR A C 1
ATOM 1328 O O . TYR A 1 168 ? -12.617 9.867 13.281 1 97.06 168 TYR A O 1
ATOM 1336 N N . VAL A 1 169 ? -11.383 11.5 12.383 1 94.69 169 VAL A N 1
ATOM 1337 C CA . VAL A 1 169 ? -12.484 12.102 11.641 1 94.69 169 VAL A CA 1
ATOM 1338 C C . VAL A 1 169 ? -12.984 11.125 10.578 1 94.69 169 VAL A C 1
ATOM 1340 O O . VAL A 1 169 ? -14.188 11.023 10.336 1 94.69 169 VAL A O 1
ATOM 1343 N N . LEU A 1 170 ? -12.125 10.383 10.008 1 94 170 LEU A N 1
ATOM 1344 C CA . LEU A 1 170 ? -12.477 9.43 8.961 1 94 170 LEU A CA 1
ATOM 1345 C C . LEU A 1 170 ? -13.273 8.266 9.531 1 94 170 LEU A C 1
ATOM 1347 O O . LEU A 1 170 ? -14.109 7.676 8.844 1 94 170 LEU A O 1
ATOM 1351 N N . SER A 1 171 ? -13.086 8.016 10.781 1 96.12 171 SER A N 1
ATOM 1352 C CA . SER A 1 171 ? -13.617 6.789 11.352 1 96.12 171 SER A CA 1
ATOM 1353 C C . SER A 1 171 ? -14.898 7.055 12.141 1 96.12 171 SER A C 1
ATOM 1355 O O . SER A 1 171 ? -15.734 6.164 12.289 1 96.12 171 SER A O 1
ATOM 1357 N N . ILE A 1 172 ? -15.102 8.25 12.617 1 94.69 172 ILE A N 1
ATOM 1358 C CA . ILE A 1 172 ? -16.141 8.523 13.602 1 94.69 172 ILE A CA 1
ATOM 1359 C C . ILE A 1 172 ? -17.516 8.266 12.992 1 94.69 172 ILE A C 1
ATOM 1361 O O . ILE A 1 172 ? -18.391 7.688 13.648 1 94.69 172 ILE A O 1
ATOM 1365 N N . ARG A 1 173 ? -17.812 8.648 11.82 1 92.69 173 ARG A N 1
ATOM 1366 C CA . ARG A 1 173 ? -19.109 8.438 11.195 1 92.69 173 ARG A CA 1
ATOM 1367 C C . ARG A 1 173 ? -19.375 6.953 10.969 1 92.69 173 ARG A C 1
ATOM 1369 O O . ARG A 1 173 ? -20.469 6.461 11.289 1 92.69 173 ARG A O 1
ATOM 1376 N N . ALA A 1 174 ? -18.438 6.277 10.383 1 93.94 174 ALA A N 1
ATOM 1377 C CA . ALA A 1 174 ? -18.578 4.848 10.133 1 93.94 174 ALA A CA 1
ATOM 1378 C C . ALA A 1 174 ? -18.781 4.082 11.438 1 93.94 174 ALA A C 1
ATOM 1380 O O . ALA A 1 174 ? -19.625 3.195 11.516 1 93.94 174 ALA A O 1
ATOM 1381 N N . LEU A 1 175 ? -18 4.445 12.453 1 94.88 175 LEU A N 1
ATOM 1382 C CA . LEU A 1 175 ? -18.109 3.783 13.742 1 94.88 175 LEU A CA 1
ATOM 1383 C C . LEU A 1 175 ? -19.484 4.027 14.367 1 94.88 175 LEU A C 1
ATOM 1385 O O . LEU A 1 175 ? -20.062 3.125 14.969 1 94.88 175 LEU A O 1
ATOM 1389 N N . THR A 1 176 ? -19.938 5.262 14.242 1 93.06 176 THR A N 1
ATOM 1390 C CA . THR A 1 176 ? -21.266 5.586 14.75 1 93.06 176 THR A CA 1
ATOM 1391 C C . THR A 1 176 ? -22.328 4.715 14.086 1 93.06 176 THR A C 1
ATOM 1393 O O . THR A 1 176 ? -23.25 4.227 14.742 1 93.06 176 THR A O 1
ATOM 1396 N N . MET A 1 177 ? -22.219 4.477 12.844 1 92 177 MET A N 1
ATOM 1397 C CA . MET A 1 177 ? -23.156 3.633 12.109 1 92 177 MET A CA 1
ATOM 1398 C C . MET A 1 177 ? -23.047 2.176 12.539 1 92 177 MET A C 1
ATOM 1400 O O . MET A 1 177 ? -24.031 1.452 12.586 1 92 177 MET A O 1
ATOM 1404 N N . ILE A 1 178 ? -21.875 1.769 12.797 1 90.38 178 ILE A N 1
ATOM 1405 C CA . ILE A 1 178 ? -21.656 0.409 13.273 1 90.38 178 ILE A CA 1
ATOM 1406 C C . ILE A 1 178 ? -22.312 0.223 14.641 1 90.38 178 ILE A C 1
ATOM 1408 O O . ILE A 1 178 ? -22.984 -0.786 14.875 1 90.38 178 ILE A O 1
ATOM 1412 N N . TYR A 1 179 ? -22.141 1.219 15.516 1 89.38 179 TYR A N 1
ATOM 1413 C CA . TYR A 1 179 ? -22.703 1.166 16.859 1 89.38 179 TYR A CA 1
ATOM 1414 C C . TYR A 1 179 ? -24.234 1.17 16.797 1 89.38 179 TYR A C 1
ATOM 1416 O O . TYR A 1 179 ? -24.891 0.544 17.641 1 89.38 179 TYR A O 1
ATOM 1424 N N . LYS A 1 180 ? -24.75 1.795 15.773 1 90.12 180 LYS A N 1
ATOM 1425 C CA . LYS A 1 180 ? -26.203 1.896 15.617 1 90.12 180 LYS A CA 1
ATOM 1426 C C . LYS A 1 180 ? -26.75 0.762 14.75 1 90.12 180 LYS A C 1
ATOM 1428 O O . LYS A 1 180 ? -27.938 0.721 14.453 1 90.12 180 LYS A O 1
ATOM 1433 N N . HIS A 1 181 ? -25.953 -0.15 14.273 1 85.75 181 HIS A N 1
ATOM 1434 C CA . HIS A 1 181 ? -26.297 -1.323 13.477 1 85.75 181 HIS A CA 1
ATOM 1435 C C . HIS A 1 181 ? -27.016 -0.926 12.188 1 85.75 181 HIS A C 1
ATOM 1437 O O . HIS A 1 181 ? -28.047 -1.504 11.844 1 85.75 181 HIS A O 1
ATOM 1443 N N . LYS A 1 182 ? -26.562 0.111 11.547 1 86.81 182 LYS A N 1
ATOM 1444 C CA . LYS A 1 182 ? -27.062 0.567 10.258 1 86.81 182 LYS A CA 1
ATOM 1445 C C . LYS A 1 182 ? -26.141 0.126 9.125 1 86.81 182 LYS A C 1
ATOM 1447 O O . LYS A 1 182 ? -25.422 0.9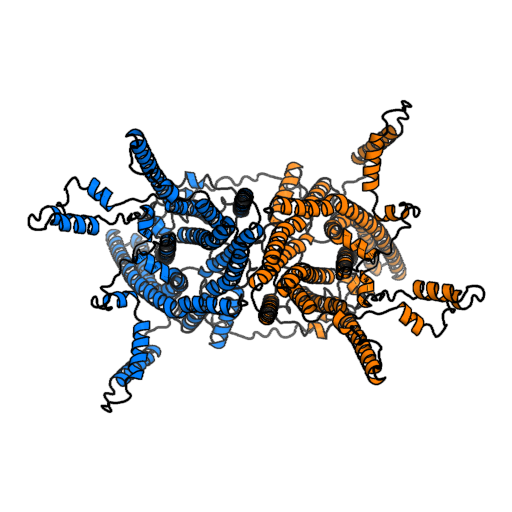46 8.547 1 86.81 182 LYS A O 1
ATOM 1452 N N . ASP A 1 183 ? -26.297 -1.104 8.641 1 81.56 183 ASP A N 1
ATOM 1453 C CA . ASP A 1 183 ? -25.328 -1.745 7.746 1 81.56 183 ASP A CA 1
ATOM 1454 C C . ASP A 1 183 ? -25.406 -1.141 6.344 1 81.56 183 ASP A C 1
ATOM 1456 O O . ASP A 1 183 ? -24.375 -0.954 5.691 1 81.56 183 ASP A O 1
ATOM 1460 N N . GLU A 1 184 ? -26.578 -0.887 5.836 1 81.06 184 GLU A N 1
ATOM 1461 C CA . GLU A 1 184 ? -26.719 -0.332 4.496 1 81.06 184 GLU A CA 1
ATOM 1462 C C . GLU A 1 184 ? -26.094 1.053 4.398 1 81.06 184 GLU A C 1
ATOM 1464 O O . GLU A 1 184 ? -25.391 1.353 3.434 1 81.06 184 GLU A O 1
ATOM 1469 N N . HIS A 1 185 ? -26.312 1.808 5.438 1 86.75 185 HIS A N 1
ATOM 1470 C CA . HIS A 1 185 ? -25.766 3.154 5.465 1 86.75 185 HIS A CA 1
ATOM 1471 C C . HIS A 1 185 ? -24.25 3.119 5.637 1 86.75 185 HIS A C 1
ATOM 1473 O O . HIS A 1 185 ? -23.531 3.988 5.125 1 86.75 185 HIS A O 1
ATOM 1479 N N . LEU A 1 186 ? -23.812 2.088 6.344 1 90.25 186 LEU A N 1
ATOM 1480 C CA . LEU A 1 186 ? -22.375 1.925 6.566 1 90.25 186 LEU A CA 1
ATOM 1481 C C . LEU A 1 186 ? -21.641 1.673 5.25 1 90.25 186 LEU A C 1
ATOM 1483 O O . LEU A 1 186 ? -20.625 2.297 4.977 1 90.25 186 LEU A O 1
ATOM 1487 N N . LEU A 1 187 ? -22.219 0.753 4.43 1 87.31 187 LEU A N 1
ATOM 1488 C CA . LEU A 1 187 ? -21.609 0.447 3.139 1 87.31 187 LEU A CA 1
ATOM 1489 C C . LEU A 1 187 ? -21.531 1.696 2.27 1 87.31 187 LEU A C 1
ATOM 1491 O O . LEU A 1 187 ? -20.484 1.967 1.668 1 87.31 187 LEU A O 1
ATOM 1495 N N . ARG A 1 188 ? -22.562 2.426 2.24 1 86.94 188 ARG A N 1
ATOM 1496 C CA . ARG A 1 188 ? -22.609 3.635 1.427 1 86.94 188 ARG A CA 1
ATOM 1497 C C . ARG A 1 188 ? -21.594 4.664 1.926 1 86.94 188 ARG A C 1
ATOM 1499 O O . ARG A 1 188 ? -20.938 5.336 1.127 1 86.94 188 ARG A O 1
ATOM 1506 N N . ASN A 1 189 ? -21.516 4.789 3.205 1 89.81 189 ASN A N 1
ATO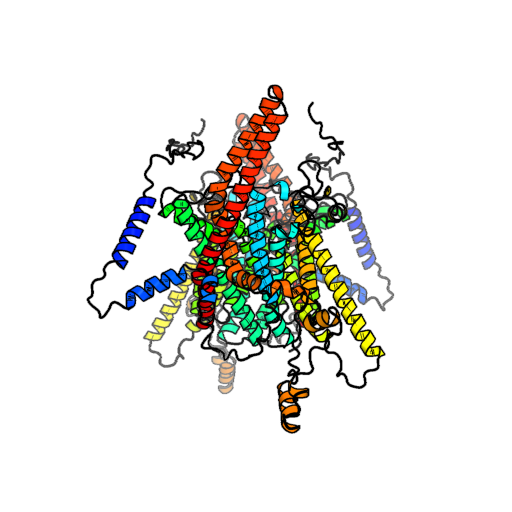M 1507 C CA . ASN A 1 189 ? -20.594 5.746 3.801 1 89.81 189 ASN A CA 1
ATOM 1508 C C . ASN A 1 189 ? -19.141 5.391 3.49 1 89.81 189 ASN A C 1
ATOM 1510 O O . ASN A 1 189 ? -18.359 6.254 3.088 1 89.81 189 ASN A O 1
ATOM 1514 N N . ILE A 1 190 ? -18.781 4.156 3.682 1 91.25 190 ILE A N 1
ATOM 1515 C CA . ILE A 1 190 ? -17.406 3.727 3.455 1 91.25 190 ILE A CA 1
ATOM 1516 C C . ILE A 1 190 ? -17.094 3.801 1.964 1 91.25 190 ILE A C 1
ATOM 1518 O O . ILE A 1 190 ? -16.016 4.27 1.578 1 91.25 190 ILE A O 1
ATOM 1522 N N . ALA A 1 191 ? -18.016 3.367 1.125 1 89.38 191 ALA A N 1
ATOM 1523 C CA . ALA A 1 191 ? -17.812 3.42 -0.321 1 89.38 191 ALA A CA 1
ATOM 1524 C C . ALA A 1 191 ? -17.625 4.855 -0.796 1 89.38 191 ALA A C 1
ATOM 1526 O O . ALA A 1 191 ? -16.719 5.137 -1.599 1 89.38 191 ALA A O 1
ATOM 1527 N N . SER A 1 192 ? -18.422 5.719 -0.297 1 88.31 192 SER A N 1
ATOM 1528 C CA . SER A 1 192 ? -18.328 7.133 -0.657 1 88.31 192 SER A CA 1
ATOM 1529 C C . SER A 1 192 ? -17 7.727 -0.201 1 88.31 192 SER A C 1
ATOM 1531 O O . SER A 1 192 ? -16.375 8.508 -0.925 1 88.31 192 SER A O 1
ATOM 1533 N N . SER A 1 193 ? -16.594 7.359 1.003 1 90.62 193 SER A N 1
ATOM 1534 C CA . SER A 1 193 ? -15.328 7.859 1.532 1 90.62 193 SER A CA 1
ATOM 1535 C C . SER A 1 193 ? -14.148 7.379 0.694 1 90.62 193 SER A C 1
ATOM 1537 O O . SER A 1 193 ? -13.211 8.141 0.432 1 90.62 193 SER A O 1
ATOM 1539 N N . VAL A 1 194 ? -14.188 6.16 0.281 1 89.5 194 VAL A N 1
ATOM 1540 C CA . VAL A 1 194 ? -13.102 5.59 -0.505 1 89.5 194 VAL A CA 1
ATOM 1541 C C . VAL A 1 194 ? -13.031 6.273 -1.867 1 89.5 194 VAL A C 1
ATOM 1543 O O . VAL A 1 194 ? -11.945 6.508 -2.398 1 89.5 194 VAL A O 1
ATOM 1546 N N . LEU A 1 195 ? -14.109 6.625 -2.416 1 87.25 195 LEU A N 1
ATOM 1547 C CA . LEU A 1 195 ? -14.156 7.234 -3.738 1 87.25 195 LEU A CA 1
ATOM 1548 C C . LEU A 1 195 ? -13.773 8.711 -3.674 1 87.25 195 LEU A C 1
ATOM 1550 O O . LEU A 1 195 ? -13.047 9.203 -4.539 1 87.25 195 LEU A O 1
ATOM 1554 N N . ARG A 1 196 ? -14.141 9.359 -2.66 1 88.75 196 ARG A N 1
ATOM 1555 C CA . ARG A 1 196 ? -14 10.812 -2.58 1 88.75 196 ARG A CA 1
ATOM 1556 C C . ARG A 1 196 ? -12.633 11.203 -2.027 1 88.75 196 ARG A C 1
ATOM 1558 O O . ARG A 1 196 ? -12.102 12.258 -2.365 1 88.75 196 ARG A O 1
ATOM 1565 N N . ARG A 1 197 ? -12.062 10.406 -1.212 1 90.06 197 ARG A N 1
ATOM 1566 C CA . ARG A 1 197 ? -10.844 10.75 -0.498 1 90.06 197 ARG A CA 1
ATOM 1567 C C . ARG A 1 197 ? -9.703 11.039 -1.471 1 90.06 197 ARG A C 1
ATOM 1569 O O . ARG A 1 197 ? -9.031 12.07 -1.359 1 90.06 197 ARG A O 1
ATOM 1576 N N . PRO A 1 198 ? -9.469 10.133 -2.482 1 90.12 198 PRO A N 1
ATOM 1577 C CA . PRO A 1 198 ? -8.391 10.461 -3.424 1 90.12 198 PRO A CA 1
ATOM 1578 C C . PRO A 1 198 ? -8.648 11.75 -4.199 1 90.12 198 PRO A C 1
ATOM 1580 O O . PRO A 1 198 ? -7.719 12.508 -4.477 1 90.12 198 PRO A O 1
ATOM 1583 N N . ILE A 1 199 ? -9.812 12.016 -4.508 1 89.62 199 ILE A N 1
ATOM 1584 C CA . ILE A 1 199 ? -10.156 13.234 -5.238 1 89.62 199 ILE A CA 1
ATOM 1585 C C . ILE A 1 199 ? -9.906 14.453 -4.352 1 89.62 199 ILE A C 1
ATOM 1587 O O . ILE A 1 199 ? -9.312 15.438 -4.789 1 89.62 199 ILE A O 1
ATOM 1591 N N . ARG A 1 200 ? -10.312 14.273 -3.119 1 91.12 200 ARG A N 1
ATOM 1592 C CA . ARG A 1 200 ? -10.172 15.375 -2.168 1 91.12 200 ARG A CA 1
ATOM 1593 C C . ARG A 1 200 ? -8.695 15.688 -1.909 1 91.12 200 ARG A C 1
ATOM 1595 O O . ARG A 1 200 ? -8.336 16.844 -1.71 1 91.12 200 ARG A O 1
ATOM 1602 N N . LEU A 1 201 ? -7.844 14.727 -1.952 1 93.25 201 LEU A N 1
ATOM 1603 C CA . LEU A 1 201 ? -6.441 14.922 -1.603 1 93.25 201 LEU A CA 1
ATOM 1604 C C . LEU A 1 201 ? -5.613 15.258 -2.838 1 93.25 201 LEU A C 1
ATOM 1606 O O . LEU A 1 201 ? -4.82 16.203 -2.82 1 93.25 201 LEU A O 1
ATOM 1610 N N . TYR A 1 202 ? -5.891 14.648 -3.996 1 94.12 202 TYR A N 1
ATOM 1611 C CA . TYR A 1 202 ? -4.988 14.766 -5.137 1 94.12 202 TYR A CA 1
ATOM 1612 C C . TYR A 1 202 ? -5.406 15.914 -6.047 1 94.12 202 TYR A C 1
ATOM 1614 O O . TYR A 1 202 ? -4.566 16.516 -6.719 1 94.12 202 TYR A O 1
ATOM 1622 N N . ALA A 1 203 ? -6.629 16.234 -6.133 1 95 203 ALA A N 1
ATOM 1623 C CA . ALA A 1 203 ? -7.078 17.266 -7.066 1 95 203 ALA A CA 1
ATOM 1624 C C . ALA A 1 203 ? -6.445 18.625 -6.738 1 95 203 ALA A C 1
ATOM 1626 O O . ALA A 1 203 ? -5.84 19.25 -7.602 1 95 203 ALA A O 1
ATOM 1627 N N . PRO A 1 204 ? -6.535 19.078 -5.492 1 96.38 204 PRO A N 1
ATOM 1628 C CA . PRO A 1 204 ? -5.859 20.344 -5.172 1 96.38 204 PRO A CA 1
ATOM 1629 C C . PRO A 1 204 ? -4.348 20.266 -5.363 1 96.38 204 PRO A C 1
ATOM 1631 O O . PRO A 1 204 ? -3.717 21.25 -5.734 1 96.38 204 PRO A O 1
ATOM 1634 N N . VAL A 1 205 ? -3.797 19.125 -5.078 1 96.75 205 VAL A N 1
ATOM 1635 C CA . VAL A 1 205 ? -2.361 18.953 -5.262 1 96.75 205 VAL A CA 1
ATOM 1636 C C . VAL A 1 205 ? -2.002 19.109 -6.738 1 96.75 205 VAL A C 1
ATOM 1638 O O . VAL A 1 205 ? -1.009 19.75 -7.074 1 96.75 205 VAL A O 1
ATOM 1641 N N . ALA A 1 206 ? -2.822 18.547 -7.602 1 96.19 206 ALA A N 1
ATOM 1642 C CA . ALA A 1 206 ? -2.58 18.641 -9.039 1 96.19 206 ALA A CA 1
ATOM 1643 C C . ALA A 1 206 ? -2.592 20.094 -9.508 1 96.19 206 ALA A C 1
ATOM 1645 O O . ALA A 1 206 ? -1.674 20.531 -10.203 1 96.19 206 ALA A O 1
ATOM 1646 N N . VAL A 1 207 ? -3.525 20.781 -9.062 1 96.94 207 VAL A N 1
ATOM 1647 C CA . VAL A 1 207 ? -3.674 22.172 -9.508 1 96.94 207 VAL A CA 1
ATOM 1648 C C . VAL A 1 207 ? -2.566 23.031 -8.906 1 96.94 207 VAL A C 1
ATOM 1650 O O . VAL A 1 207 ? -1.938 23.828 -9.609 1 96.94 207 VAL A O 1
ATOM 1653 N N . SER A 1 208 ? -2.342 22.906 -7.641 1 97.44 208 SER A N 1
ATOM 1654 C CA . SER A 1 208 ? -1.329 23.719 -6.98 1 97.44 208 SER A CA 1
ATOM 1655 C C . SER A 1 208 ? 0.057 23.453 -7.559 1 97.44 208 SER A C 1
ATOM 1657 O O . SER A 1 208 ? 0.795 24.391 -7.871 1 97.44 208 SER A O 1
ATOM 1659 N N . THR A 1 209 ? 0.403 22.188 -7.738 1 97 209 THR A N 1
ATOM 1660 C CA . THR A 1 209 ? 1.737 21.859 -8.227 1 97 209 THR A CA 1
ATOM 1661 C C . THR A 1 209 ? 1.879 22.25 -9.703 1 97 209 THR A C 1
ATOM 1663 O O . THR A 1 209 ? 2.977 22.562 -10.164 1 97 209 THR A O 1
ATOM 1666 N N . ALA A 1 210 ? 0.811 22.156 -10.477 1 97.38 210 ALA A N 1
ATOM 1667 C CA . ALA A 1 210 ? 0.855 22.641 -11.859 1 97.38 210 ALA A CA 1
ATOM 1668 C C . ALA A 1 210 ? 1.176 24.125 -11.906 1 97.38 210 ALA A C 1
ATOM 1670 O O . ALA A 1 210 ? 2.021 24.562 -12.695 1 97.38 210 ALA A O 1
ATOM 1671 N N . ILE A 1 211 ? 0.5 24.891 -11.055 1 97.31 211 ILE A N 1
ATOM 1672 C CA . ILE A 1 211 ? 0.744 26.328 -11 1 97.31 211 ILE A CA 1
ATOM 1673 C C . ILE A 1 211 ? 2.176 26.594 -10.539 1 97.31 211 ILE A C 1
ATOM 1675 O O . ILE A 1 211 ? 2.861 27.469 -11.086 1 97.31 211 ILE A O 1
ATOM 1679 N N . ILE A 1 212 ? 2.623 25.859 -9.578 1 97.31 212 ILE A N 1
ATOM 1680 C CA . ILE A 1 212 ? 3.982 26.016 -9.078 1 97.31 212 ILE A CA 1
ATOM 1681 C C . ILE A 1 212 ? 4.984 25.688 -10.18 1 97.31 212 ILE A C 1
ATOM 1683 O O . ILE A 1 212 ? 5.992 26.375 -10.344 1 97.31 212 ILE A O 1
ATOM 1687 N N . ALA A 1 213 ? 4.691 24.594 -10.945 1 97.25 213 ALA A N 1
ATOM 1688 C CA . ALA A 1 213 ? 5.566 24.234 -12.062 1 97.25 213 ALA A CA 1
ATOM 1689 C C . ALA A 1 213 ? 5.664 25.375 -13.07 1 97.25 213 ALA A C 1
ATOM 1691 O O . ALA A 1 213 ? 6.742 25.672 -13.586 1 97.25 213 ALA A O 1
ATOM 1692 N N . ILE A 1 214 ? 4.559 26.016 -13.312 1 97 214 ILE A N 1
ATOM 1693 C CA . ILE A 1 214 ? 4.527 27.156 -14.234 1 97 214 ILE A CA 1
ATOM 1694 C C . ILE A 1 214 ? 5.344 28.312 -13.656 1 97 214 ILE A C 1
ATOM 1696 O O . ILE A 1 214 ? 6.137 28.938 -14.367 1 97 214 ILE A O 1
ATOM 1700 N N . MET A 1 215 ? 5.199 28.609 -12.375 1 96.62 215 MET A N 1
ATOM 1701 C CA . MET A 1 215 ? 5.926 29.688 -11.719 1 96.62 215 MET A CA 1
ATOM 1702 C C . MET A 1 215 ? 7.422 29.406 -11.688 1 96.62 215 MET A C 1
ATOM 1704 O O . MET A 1 215 ? 8.234 30.328 -11.836 1 96.62 215 MET A O 1
ATOM 1708 N N . VAL A 1 216 ? 7.742 28.141 -11.508 1 95.44 216 VAL A N 1
ATOM 1709 C CA . VAL A 1 216 ? 9.141 27.734 -11.508 1 95.44 216 VAL A CA 1
ATOM 1710 C C . VAL A 1 216 ? 9.742 27.953 -12.898 1 95.44 216 VAL A C 1
ATOM 1712 O O . VAL A 1 216 ? 10.859 28.469 -13.023 1 95.44 216 VAL A O 1
ATOM 1715 N N . HIS A 1 217 ? 8.977 27.609 -13.906 1 95.31 217 HIS A N 1
ATOM 1716 C CA . HIS A 1 217 ? 9.43 27.781 -15.281 1 95.31 217 HIS A CA 1
ATOM 1717 C C . HIS A 1 217 ? 9.734 29.25 -15.57 1 95.31 217 HIS A C 1
ATOM 1719 O O . HIS A 1 217 ? 10.68 29.547 -16.312 1 95.31 217 HIS A O 1
ATOM 1725 N N . PHE A 1 218 ? 9.047 30.156 -14.961 1 94.5 218 PHE A N 1
ATOM 1726 C CA . PHE A 1 218 ? 9.211 31.578 -15.234 1 94.5 218 PHE A CA 1
ATOM 1727 C C . PHE A 1 218 ? 10.195 32.219 -14.258 1 94.5 218 PHE A C 1
ATOM 1729 O O . PHE A 1 218 ? 10.375 33.438 -14.25 1 94.5 218 PHE A O 1
ATOM 1736 N N . GLY A 1 219 ? 10.734 31.453 -13.336 1 90.94 219 GLY A N 1
ATOM 1737 C CA . GLY A 1 219 ? 11.852 31.906 -12.523 1 90.94 219 GLY A CA 1
ATOM 1738 C C . GLY A 1 219 ? 11.414 32.5 -11.195 1 90.94 219 GLY A C 1
ATOM 1739 O O . GLY A 1 219 ? 12.172 33.25 -10.562 1 90.94 219 GLY A O 1
ATOM 1740 N N . PHE A 1 220 ? 10.258 32.188 -10.703 1 92.62 220 PHE A N 1
ATOM 1741 C CA . PHE A 1 220 ? 9.758 32.781 -9.477 1 92.62 220 PHE A CA 1
ATOM 1742 C C . PHE A 1 220 ? 10.234 32 -8.258 1 92.62 220 PHE A C 1
ATOM 1744 O O . PHE A 1 220 ? 10.078 32.469 -7.121 1 92.62 220 PHE A O 1
ATOM 1751 N N . TYR A 1 221 ? 10.773 30.891 -8.422 1 93 221 TYR A N 1
ATOM 1752 C CA . TYR A 1 221 ? 11.305 30.078 -7.332 1 93 221 TYR A CA 1
ATOM 1753 C C . TYR A 1 221 ? 12.773 30.391 -7.074 1 93 221 TYR A C 1
ATOM 1755 O O . TYR A 1 221 ? 13.617 30.203 -7.953 1 93 221 TYR A O 1
ATOM 1763 N N . ILE A 1 222 ? 13.047 30.844 -5.867 1 90.88 222 ILE A N 1
ATOM 1764 C CA . ILE A 1 222 ? 14.414 31.172 -5.492 1 90.88 222 ILE A CA 1
ATOM 1765 C C . ILE A 1 222 ? 14.992 30.078 -4.609 1 90.88 222 ILE A C 1
ATOM 1767 O O . ILE A 1 222 ? 14.375 29.672 -3.619 1 90.88 222 ILE A O 1
ATOM 1771 N N . ARG A 1 223 ? 16.109 29.625 -4.926 1 88.06 223 ARG A N 1
ATOM 1772 C CA . ARG A 1 223 ? 16.766 28.547 -4.191 1 88.06 223 ARG A CA 1
ATOM 1773 C C . ARG A 1 223 ? 17.234 29.031 -2.82 1 88.06 223 ARG A C 1
ATOM 1775 O O . ARG A 1 223 ? 17.734 30.156 -2.682 1 88.06 223 ARG A O 1
ATOM 1782 N N . ASP A 1 224 ? 17.047 28.188 -1.917 1 85.81 224 ASP A N 1
ATOM 1783 C CA . ASP A 1 224 ? 17.547 28.5 -0.582 1 85.81 224 ASP A CA 1
ATOM 1784 C C . ASP A 1 224 ? 19 28.047 -0.426 1 85.81 224 ASP A C 1
ATOM 1786 O O . ASP A 1 224 ? 19.516 27.281 -1.25 1 85.81 224 ASP A O 1
ATOM 1790 N N . PRO A 1 225 ? 19.672 28.578 0.519 1 82.06 225 PRO A N 1
ATOM 1791 C CA . PRO A 1 225 ? 21.109 28.297 0.661 1 82.06 225 PRO A CA 1
ATOM 1792 C C . PRO A 1 225 ? 21.375 26.875 1.126 1 82.06 225 PRO A C 1
ATOM 1794 O O . PRO A 1 225 ? 22.547 26.453 1.167 1 82.06 225 PRO A O 1
ATOM 1797 N N . THR A 1 226 ? 20.406 26.078 1.269 1 80.75 226 THR A N 1
ATOM 1798 C CA . THR A 1 226 ? 20.594 24.703 1.723 1 80.75 226 THR A CA 1
ATOM 1799 C C . THR A 1 226 ? 20.875 23.781 0.542 1 80.75 226 THR A C 1
ATOM 1801 O O . THR A 1 226 ? 20.75 24.188 -0.615 1 80.75 226 THR A O 1
ATOM 1804 N N . SER A 1 227 ? 21.312 22.5 0.861 1 76.56 227 SER A N 1
ATOM 1805 C CA . SER A 1 227 ? 21.656 21.531 -0.168 1 76.56 227 SER A CA 1
ATOM 1806 C C . SER A 1 227 ? 20.406 20.766 -0.632 1 76.56 227 SER A C 1
ATOM 1808 O O . SER A 1 227 ? 20.516 19.797 -1.388 1 76.56 227 SER A O 1
ATOM 1810 N N . ALA A 1 228 ? 19.297 21.297 -0.271 1 76.12 228 ALA A N 1
ATOM 1811 C CA . ALA A 1 228 ? 18.078 20.609 -0.688 1 76.12 228 ALA A CA 1
ATOM 1812 C C . ALA A 1 228 ? 17.812 20.812 -2.18 1 76.12 228 ALA A C 1
ATOM 1814 O O . ALA A 1 228 ? 18.109 21.875 -2.73 1 76.12 228 ALA A O 1
ATOM 1815 N N . PRO A 1 229 ? 17.312 19.766 -2.795 1 79.12 229 PRO A N 1
ATOM 1816 C CA . PRO A 1 229 ? 17.078 19.875 -4.238 1 79.12 229 PRO A CA 1
ATOM 1817 C C . PRO A 1 229 ? 15.984 20.891 -4.574 1 79.12 229 PRO A C 1
ATOM 1819 O O . PRO A 1 229 ? 15.016 21.031 -3.826 1 79.12 229 PRO A O 1
ATOM 1822 N N . SER A 1 230 ? 16.281 21.656 -5.621 1 86.81 230 SER A N 1
ATOM 1823 C CA . SER A 1 230 ? 15.297 22.578 -6.164 1 86.81 230 SER A CA 1
ATOM 1824 C C . SER A 1 230 ? 14.562 21.984 -7.359 1 86.81 230 SER A C 1
ATOM 1826 O O . SER A 1 230 ? 15.078 21.078 -8.016 1 86.81 230 SER A O 1
ATOM 1828 N N . PRO A 1 231 ? 13.32 22.453 -7.582 1 91.25 231 PRO A N 1
ATOM 1829 C CA . PRO A 1 231 ? 12.609 21.953 -8.766 1 91.25 231 PRO A CA 1
ATOM 1830 C C . PRO A 1 231 ? 13.336 22.281 -10.07 1 91.25 231 PRO A C 1
ATOM 1832 O O . PRO A 1 231 ? 13.953 23.344 -10.195 1 91.25 231 PRO A O 1
ATOM 1835 N N . PRO A 1 232 ? 13.312 21.312 -10.953 1 91.5 232 PRO A N 1
ATOM 1836 C CA . PRO A 1 232 ? 14.016 21.516 -12.227 1 91.5 232 PRO A CA 1
ATOM 1837 C C . PRO A 1 232 ? 13.328 22.547 -13.109 1 91.5 232 PRO A C 1
ATOM 1839 O O . PRO A 1 232 ? 12.102 22.625 -13.148 1 91.5 232 PRO A O 1
ATOM 1842 N N . VAL A 1 233 ? 14.164 23.359 -13.766 1 93.81 233 VAL A N 1
ATOM 1843 C CA . VAL A 1 233 ? 13.688 24.312 -14.766 1 93.81 233 VAL A CA 1
ATOM 1844 C C . VAL A 1 233 ? 14.016 23.781 -16.172 1 93.81 233 VAL A C 1
ATOM 1846 O O . VAL A 1 233 ? 15.188 23.703 -16.547 1 93.81 233 VAL A O 1
ATOM 1849 N N . ILE A 1 234 ? 12.945 23.469 -16.844 1 93.56 234 ILE A N 1
ATOM 1850 C CA . ILE A 1 234 ? 13.117 22.938 -18.188 1 93.56 234 ILE A CA 1
ATOM 1851 C C . ILE A 1 234 ? 12.914 24.062 -19.219 1 93.56 234 ILE A C 1
ATOM 1853 O O . ILE A 1 234 ? 12.047 24.922 -19.047 1 93.56 234 ILE A O 1
ATOM 1857 N N . ASP A 1 235 ? 13.641 24 -20.328 1 91.62 235 ASP A N 1
ATOM 1858 C CA . ASP A 1 235 ? 13.703 25.094 -21.281 1 91.62 235 ASP A CA 1
ATOM 1859 C C . ASP A 1 235 ? 12.367 25.281 -22 1 91.62 235 ASP A C 1
ATOM 1861 O O . ASP A 1 235 ? 11.883 26.406 -22.156 1 91.62 235 ASP A O 1
ATOM 1865 N N . THR A 1 236 ? 11.773 24.141 -22.328 1 94.88 236 THR A N 1
ATOM 1866 C CA . THR A 1 236 ? 10.508 24.25 -23.062 1 94.88 236 THR A CA 1
ATOM 1867 C C . THR A 1 236 ? 9.32 24.141 -22.109 1 94.88 236 THR A C 1
ATOM 1869 O O . THR A 1 236 ? 9.375 23.375 -21.141 1 94.88 236 THR A O 1
ATOM 1872 N N . PHE A 1 237 ? 8.305 25.047 -22.391 1 95.06 237 PHE A N 1
ATOM 1873 C CA . PHE A 1 237 ? 7.098 25.016 -21.578 1 95.06 237 PHE A CA 1
ATOM 1874 C C . PHE A 1 237 ? 6.465 23.625 -21.609 1 95.06 237 PHE A C 1
ATOM 1876 O O . PHE A 1 237 ? 6.043 23.109 -20.562 1 95.06 237 PHE A O 1
ATOM 1883 N N . ALA A 1 238 ? 6.418 23.016 -22.781 1 94.69 238 ALA A N 1
ATOM 1884 C CA . ALA A 1 238 ? 5.852 21.672 -22.938 1 94.69 238 ALA A CA 1
ATOM 1885 C C . ALA A 1 238 ? 6.656 20.656 -22.141 1 94.69 238 ALA A C 1
ATOM 1887 O O . ALA A 1 238 ? 6.086 19.75 -21.531 1 94.69 238 ALA A O 1
ATOM 1888 N N . GLY A 1 239 ? 7.898 20.828 -22.188 1 94.44 239 GLY A N 1
ATOM 1889 C CA . GLY A 1 239 ? 8.766 19.938 -21.422 1 94.44 239 GLY A CA 1
ATOM 1890 C C . GLY A 1 239 ? 8.57 20.078 -19.922 1 94.44 239 GLY A C 1
ATOM 1891 O O . GLY A 1 239 ? 8.594 19.078 -19.203 1 94.44 239 GLY A O 1
ATOM 1892 N N . GLN A 1 240 ? 8.422 21.359 -19.516 1 95.56 240 GLN A N 1
ATOM 1893 C CA . GLN A 1 240 ? 8.188 21.625 -18.109 1 95.56 240 GLN A CA 1
ATOM 1894 C C . GLN A 1 240 ? 6.906 20.938 -17.625 1 95.56 240 GLN A C 1
ATOM 1896 O O . GLN A 1 240 ? 6.898 20.297 -16.578 1 95.56 240 GLN A O 1
ATOM 1901 N N . MET A 1 241 ? 5.895 21.047 -18.438 1 96.25 241 MET A N 1
ATOM 1902 C CA . MET A 1 241 ? 4.598 20.5 -18.047 1 96.25 241 MET A CA 1
ATOM 1903 C C . MET A 1 241 ? 4.617 18.969 -18.125 1 96.25 241 MET A C 1
ATOM 1905 O O . MET A 1 241 ? 3.955 18.312 -17.328 1 96.25 241 MET A O 1
ATOM 1909 N N . GLN A 1 242 ? 5.336 18.422 -19.031 1 93.62 242 GLN A N 1
ATOM 1910 C CA . GLN A 1 242 ? 5.477 16.969 -19.109 1 93.62 242 GLN A CA 1
ATOM 1911 C C . GLN A 1 242 ? 6.207 16.422 -17.891 1 93.62 242 GLN A C 1
ATOM 1913 O O . GLN A 1 242 ? 5.844 15.359 -17.375 1 93.62 242 GLN A O 1
ATOM 1918 N N . HIS A 1 243 ? 7.207 17.125 -17.531 1 93.69 243 HIS A N 1
ATOM 1919 C CA . HIS A 1 243 ? 7.922 16.719 -16.328 1 93.69 243 HIS A CA 1
ATOM 1920 C C . HIS A 1 243 ? 7.016 16.766 -15.094 1 93.69 243 HIS A C 1
ATOM 1922 O O . HIS A 1 243 ? 7.035 15.844 -14.273 1 93.69 243 HIS A O 1
ATOM 1928 N N . TRP A 1 244 ? 6.301 17.859 -15.023 1 95.94 244 TRP A N 1
ATOM 1929 C CA . TRP A 1 244 ? 5.359 18 -13.922 1 95.94 244 TRP A CA 1
ATOM 1930 C C . TRP A 1 244 ? 4.355 16.844 -13.922 1 95.94 244 TRP A C 1
ATOM 1932 O O . TRP A 1 244 ? 4.094 16.25 -12.875 1 95.94 244 TRP A O 1
ATOM 1942 N N . LEU A 1 245 ? 3.781 16.531 -15.086 1 93.94 245 LEU A N 1
ATOM 1943 C CA . LEU A 1 245 ? 2.789 15.461 -15.195 1 93.94 245 LEU A CA 1
ATOM 1944 C C . LEU A 1 245 ? 3.383 14.125 -14.773 1 93.94 245 LEU A C 1
ATOM 1946 O O . LEU A 1 245 ? 2.732 13.344 -14.07 1 93.94 245 LEU A O 1
ATOM 1950 N N . GLY A 1 246 ? 4.559 13.875 -15.227 1 88.25 246 GLY A N 1
ATOM 1951 C CA . GLY A 1 246 ? 5.238 12.656 -14.812 1 88.25 246 GLY A CA 1
ATOM 1952 C C . GLY A 1 246 ? 5.453 12.57 -13.32 1 88.25 246 GLY A C 1
ATOM 1953 O O . GLY A 1 246 ? 5.246 11.508 -12.711 1 88.25 246 GLY A O 1
ATOM 1954 N N . ASP A 1 247 ? 5.82 13.664 -12.75 1 90.06 247 ASP A N 1
ATOM 1955 C CA . ASP A 1 247 ? 6.047 13.734 -11.312 1 90.06 247 ASP A CA 1
ATOM 1956 C C . ASP A 1 247 ? 4.742 13.547 -10.539 1 90.06 247 ASP A C 1
ATOM 1958 O O . ASP A 1 247 ? 4.715 12.859 -9.516 1 90.06 247 ASP A O 1
ATOM 1962 N N . PHE A 1 248 ? 3.732 14.133 -11.047 1 92.19 248 PHE A N 1
ATOM 1963 C CA . PHE A 1 248 ? 2.434 14.047 -10.391 1 92.19 248 PHE A CA 1
ATOM 1964 C C . PHE A 1 248 ? 1.888 12.625 -10.453 1 92.19 248 PHE A C 1
ATOM 1966 O O . PHE A 1 248 ? 1.353 12.109 -9.469 1 92.19 248 PHE A O 1
ATOM 1973 N N . VAL A 1 249 ? 2.062 11.992 -11.539 1 86.56 249 VAL A N 1
ATOM 1974 C CA . VAL A 1 249 ? 1.607 10.617 -11.711 1 86.56 249 VAL A CA 1
ATOM 1975 C C . VAL A 1 249 ? 2.396 9.688 -10.781 1 86.56 249 VAL A C 1
ATOM 1977 O O . VAL A 1 249 ? 1.835 8.758 -10.203 1 86.56 249 VAL A O 1
ATOM 1980 N N . GLY A 1 250 ? 3.607 10.016 -10.688 1 82.94 250 GLY A N 1
ATOM 1981 C CA . GLY A 1 250 ? 4.434 9.258 -9.758 1 82.94 250 GLY A CA 1
ATOM 1982 C C . GLY A 1 250 ? 3.986 9.398 -8.312 1 82.94 250 GLY A C 1
ATOM 1983 O O . GLY A 1 250 ? 4.035 8.43 -7.547 1 82.94 250 GLY A O 1
ATOM 1984 N N . LEU A 1 251 ? 3.518 10.547 -8.016 1 86.56 251 LEU A N 1
ATOM 1985 C CA . LEU A 1 251 ? 3.041 10.812 -6.664 1 86.56 251 LEU A CA 1
ATOM 1986 C C . LEU A 1 251 ? 1.771 10.016 -6.371 1 86.56 251 LEU A C 1
ATOM 1988 O O . LEU A 1 251 ? 1.556 9.578 -5.238 1 86.56 251 LEU A O 1
ATOM 1992 N N . MET A 1 252 ? 1.011 9.773 -7.301 1 87.06 252 MET A N 1
ATOM 1993 C CA . MET A 1 252 ? -0.285 9.117 -7.125 1 87.06 252 MET A CA 1
ATOM 1994 C C . MET A 1 252 ? -0.123 7.609 -7.004 1 87.06 252 MET A C 1
ATOM 1996 O O . MET A 1 252 ? -1.075 6.902 -6.668 1 87.06 252 MET A O 1
ATOM 2000 N N . ASN A 1 253 ? 1.043 7.078 -7.207 1 80 253 ASN A N 1
ATOM 2001 C CA . ASN A 1 253 ? 1.262 5.645 -7.078 1 80 253 ASN A CA 1
ATOM 2002 C C . ASN A 1 253 ? 1.261 5.207 -5.617 1 80 253 ASN A C 1
ATOM 2004 O O . ASN A 1 253 ? 2.199 5.5 -4.875 1 80 253 ASN A O 1
ATOM 2008 N N . PRO A 1 254 ? 0.23 4.484 -5.234 1 74.81 254 PRO A N 1
ATOM 2009 C CA . PRO A 1 254 ? 0.132 4.102 -3.822 1 74.81 254 PRO A CA 1
ATOM 2010 C C . PRO A 1 254 ? 1.176 3.062 -3.42 1 74.81 254 PRO A C 1
ATOM 2012 O O . PRO A 1 254 ? 1.422 2.859 -2.227 1 74.81 254 PRO A O 1
ATOM 2015 N N . PHE A 1 255 ? 1.827 2.453 -4.328 1 75 255 PHE A N 1
ATOM 2016 C CA . PHE A 1 255 ? 2.729 1.356 -3.998 1 75 255 PHE A CA 1
ATOM 2017 C C . PHE A 1 255 ? 4.176 1.832 -3.986 1 75 255 PHE A C 1
ATOM 2019 O O . PHE A 1 255 ? 5.086 1.058 -3.682 1 75 255 PHE A O 1
ATOM 2026 N N . LYS A 1 256 ? 4.336 3.064 -4.305 1 72.56 256 LYS A N 1
ATOM 2027 C CA . LYS A 1 256 ? 5.676 3.631 -4.199 1 72.56 256 LYS A CA 1
ATOM 2028 C C . LYS A 1 256 ? 6.094 3.789 -2.74 1 72.56 256 LYS A C 1
ATOM 2030 O O . LYS A 1 256 ? 5.289 4.191 -1.897 1 72.56 256 LYS A O 1
ATOM 2035 N N . PRO A 1 257 ? 7.316 3.131 -2.477 1 64.56 257 PRO A N 1
ATOM 2036 C CA . PRO A 1 257 ? 7.766 3.307 -1.095 1 64.56 257 PRO A CA 1
ATOM 2037 C C . PRO A 1 257 ? 7.973 4.773 -0.722 1 64.56 257 PRO A C 1
ATOM 2039 O O . PRO A 1 257 ? 8.32 5.59 -1.578 1 64.56 257 PRO A O 1
ATOM 2042 N N . VAL A 1 258 ? 7.367 5.074 0.396 1 56.72 258 VAL A N 1
ATOM 2043 C CA . VAL A 1 258 ? 7.582 6.426 0.903 1 56.72 258 VAL A CA 1
ATOM 2044 C C . VAL A 1 258 ? 9.008 6.559 1.438 1 56.72 258 VAL A C 1
ATOM 2046 O O . VAL A 1 258 ? 9.453 5.738 2.242 1 56.72 258 VAL A O 1
ATOM 2049 N N . ALA A 1 259 ? 9.961 6.801 0.585 1 50.81 259 ALA A N 1
ATOM 2050 C CA . ALA A 1 259 ? 11.312 7.012 1.104 1 50.81 259 ALA A CA 1
ATOM 2051 C C . ALA A 1 259 ? 11.273 7.699 2.467 1 50.81 259 ALA A C 1
ATOM 2053 O O . ALA A 1 259 ? 10.352 8.461 2.758 1 50.81 259 ALA A O 1
ATOM 2054 N N . HIS A 1 260 ? 11.688 7.043 3.523 1 48.41 260 HIS A N 1
ATOM 2055 C CA . HIS A 1 260 ? 11.742 7.656 4.848 1 48.41 260 HIS A CA 1
ATOM 2056 C C . HIS A 1 260 ? 11.656 9.172 4.754 1 48.41 260 HIS A C 1
ATOM 2058 O O . HIS A 1 260 ? 11.828 9.742 3.674 1 48.41 260 HIS A O 1
ATOM 2064 N N . GLN A 1 261 ? 11.625 9.727 6.059 1 46.34 261 GLN A N 1
ATOM 2065 C CA . GLN A 1 261 ? 11.305 11.055 6.566 1 46.34 261 GLN A CA 1
ATOM 2066 C C . GLN A 1 261 ? 11.859 12.141 5.652 1 46.34 261 GLN A C 1
ATOM 2068 O O . GLN A 1 261 ? 11.453 13.305 5.734 1 46.34 261 GLN A O 1
ATOM 2073 N N . ASP A 1 262 ? 13.039 11.961 5.527 1 39.81 262 ASP A N 1
ATOM 2074 C CA . ASP A 1 262 ? 13.656 13.219 5.125 1 39.81 262 ASP A CA 1
ATOM 2075 C C . ASP A 1 262 ? 13.32 13.555 3.674 1 39.81 262 ASP A C 1
ATOM 2077 O O . ASP A 1 262 ? 13.438 12.711 2.789 1 39.81 262 ASP A O 1
ATOM 2081 N N . ASP A 1 263 ? 12.328 14.359 3.311 1 45.66 263 ASP A N 1
ATOM 2082 C CA . ASP A 1 263 ? 11.602 15.281 2.443 1 45.66 263 ASP A CA 1
ATOM 2083 C C . ASP A 1 263 ? 11.797 14.922 0.973 1 45.66 263 ASP A C 1
ATOM 2085 O O . ASP A 1 263 ? 11.07 15.414 0.105 1 45.66 263 ASP A O 1
ATOM 2089 N N . ALA A 1 264 ? 13.109 14.742 0.415 1 46.19 264 ALA A N 1
ATOM 2090 C CA . ALA A 1 264 ? 13.594 15.336 -0.828 1 46.19 264 ALA A CA 1
ATOM 2091 C C . ALA A 1 264 ? 13.266 14.445 -2.025 1 46.19 264 ALA A C 1
ATOM 2093 O O . ALA A 1 264 ? 13.25 14.906 -3.166 1 46.19 264 ALA A O 1
ATOM 2094 N N . GLY A 1 265 ? 12.062 13.617 -2.123 1 60.16 265 GLY A N 1
ATOM 2095 C CA . GLY A 1 265 ? 12.148 13.008 -3.443 1 60.16 265 GLY A CA 1
ATOM 2096 C C . GLY A 1 265 ? 10.812 12.516 -3.961 1 60.16 265 GLY A C 1
ATOM 2097 O O . GLY A 1 265 ? 10.742 11.906 -5.031 1 60.16 265 GLY A O 1
ATOM 2098 N N . VAL A 1 266 ? 9.68 12.922 -3.109 1 69.94 266 VAL A N 1
ATOM 2099 C CA . VAL A 1 266 ? 8.461 12.328 -3.654 1 69.94 266 VAL A CA 1
ATOM 2100 C C . VAL A 1 266 ? 7.973 13.156 -4.844 1 69.94 266 VAL A C 1
ATOM 2102 O O . VAL A 1 266 ? 7.605 12.602 -5.883 1 69.94 266 VAL A O 1
ATOM 2105 N N . MET A 1 267 ? 8.031 14.516 -4.641 1 85.44 267 MET A N 1
ATOM 2106 C CA . MET A 1 267 ? 7.641 15.398 -5.73 1 85.44 267 MET A CA 1
ATOM 2107 C C . MET A 1 267 ? 8.609 16.562 -5.859 1 85.44 267 MET A C 1
ATOM 2109 O O . MET A 1 267 ? 8.906 17.25 -4.875 1 85.44 267 MET A O 1
ATOM 2113 N N . ALA A 1 268 ? 9.07 16.797 -6.98 1 87.69 268 ALA A N 1
ATOM 2114 C CA . ALA A 1 268 ? 10.094 17.797 -7.238 1 87.69 268 ALA A CA 1
ATOM 2115 C C . ALA A 1 268 ? 9.562 19.203 -6.996 1 87.69 268 ALA A C 1
ATOM 2117 O O . ALA A 1 268 ? 10.297 20.078 -6.551 1 87.69 268 ALA A O 1
ATOM 2118 N N . TYR A 1 269 ? 8.328 19.406 -7.223 1 92.75 269 TYR A N 1
ATOM 2119 C CA . TYR A 1 269 ? 7.789 20.75 -7.211 1 92.75 269 TYR A CA 1
ATOM 2120 C C . TYR A 1 269 ? 7.281 21.125 -5.82 1 92.75 269 TYR A C 1
ATOM 2122 O O . TYR A 1 269 ? 7 22.297 -5.551 1 92.75 269 TYR A O 1
ATOM 2130 N N . ASN A 1 270 ? 7.125 20.172 -4.973 1 92.25 270 ASN A N 1
ATOM 2131 C CA . ASN A 1 270 ? 6.742 20.359 -3.578 1 92.25 270 ASN A CA 1
ATOM 2132 C C . ASN A 1 270 ? 7.188 19.188 -2.711 1 92.25 270 ASN A C 1
ATOM 2134 O O . ASN A 1 270 ? 6.488 18.172 -2.625 1 92.25 270 ASN A O 1
ATOM 2138 N N . GLY A 1 271 ? 8.25 19.359 -2.082 1 87 271 GLY A N 1
ATOM 2139 C CA . GLY A 1 271 ? 8.852 18.281 -1.305 1 87 271 GLY A CA 1
ATOM 2140 C C . GLY A 1 271 ? 8.031 17.891 -0.087 1 87 271 GLY A C 1
ATOM 2141 O O . GLY A 1 271 ? 8.203 16.812 0.465 1 87 271 GLY A O 1
ATOM 2142 N N . HIS A 1 272 ? 7.078 18.688 0.321 1 89.06 272 HIS A N 1
ATOM 2143 C CA . HIS A 1 272 ? 6.297 18.453 1.529 1 89.06 272 HIS A CA 1
ATOM 2144 C C . HIS A 1 272 ? 5.117 17.531 1.249 1 89.06 272 HIS A C 1
ATOM 2146 O O . HIS A 1 272 ? 4.398 17.125 2.17 1 89.06 272 HIS A O 1
ATOM 2152 N N . LEU A 1 273 ? 4.965 17.125 0.045 1 91.5 273 LEU A N 1
ATOM 2153 C CA . LEU A 1 273 ? 3.801 16.328 -0.34 1 91.5 273 LEU A CA 1
ATOM 2154 C C . LEU A 1 273 ? 3.992 14.859 0.025 1 91.5 273 LEU A C 1
ATOM 2156 O O . LEU A 1 273 ? 3.127 14.031 -0.257 1 91.5 273 LEU A O 1
ATOM 2160 N N . TRP A 1 274 ? 5.062 14.5 0.712 1 88.19 274 TRP A N 1
ATOM 2161 C CA . TRP A 1 274 ? 5.184 13.148 1.243 1 88.19 274 TRP A CA 1
ATOM 2162 C C . TRP A 1 274 ? 4.059 12.852 2.23 1 88.19 274 TRP A C 1
ATOM 2164 O O . TRP A 1 274 ? 3.643 11.695 2.373 1 88.19 274 TRP A O 1
ATOM 2174 N N . THR A 1 275 ? 3.562 13.828 2.916 1 90.94 275 THR A N 1
ATOM 2175 C CA . THR A 1 275 ? 2.492 13.664 3.893 1 90.94 275 THR A CA 1
ATOM 2176 C C . THR A 1 275 ? 1.195 13.242 3.209 1 90.94 275 THR A C 1
ATOM 2178 O O . THR A 1 275 ? 0.382 12.531 3.799 1 90.94 275 THR A O 1
ATOM 2181 N N . VAL A 1 276 ? 0.99 13.766 1.991 1 91.44 276 VAL A N 1
ATOM 2182 C CA . VAL A 1 276 ? -0.217 13.391 1.26 1 91.44 276 VAL A CA 1
ATOM 2183 C C . VAL A 1 276 ? -0.163 11.914 0.887 1 91.44 276 VAL A C 1
ATOM 2185 O O . VAL A 1 276 ? -1.178 11.211 0.95 1 91.44 276 VAL A O 1
ATOM 2188 N N . HIS A 1 277 ? 0.97 11.477 0.533 1 88.81 277 HIS A N 1
ATOM 2189 C CA . HIS A 1 277 ? 1.166 10.07 0.218 1 88.81 277 HIS A CA 1
ATOM 2190 C C . HIS A 1 277 ? 0.877 9.188 1.43 1 88.81 277 HIS A C 1
ATOM 2192 O O . HIS A 1 277 ? 0.215 8.156 1.309 1 88.81 277 HIS A O 1
ATOM 2198 N N . VAL A 1 278 ? 1.28 9.586 2.562 1 90.69 278 VAL A N 1
ATOM 2199 C CA . VAL A 1 278 ? 1.023 8.867 3.807 1 90.69 278 VAL A CA 1
ATOM 2200 C C . VAL A 1 278 ? -0.461 8.953 4.152 1 90.69 278 VAL A C 1
ATOM 2202 O O . VAL A 1 278 ? -1.047 7.98 4.641 1 90.69 278 VAL A O 1
ATOM 2205 N N . ALA A 1 279 ? -1.013 10.086 3.906 1 93.75 279 ALA A N 1
ATOM 2206 C CA . ALA A 1 279 ? -2.416 10.312 4.242 1 93.75 279 ALA A CA 1
ATOM 2207 C C . ALA A 1 279 ? -3.326 9.383 3.441 1 93.75 279 ALA A C 1
ATOM 2209 O O . ALA A 1 279 ? -4.32 8.875 3.967 1 93.75 279 ALA A O 1
ATOM 2210 N N . ILE A 1 280 ? -2.986 9.172 2.207 1 92.56 280 ILE A N 1
ATOM 2211 C CA . ILE A 1 280 ? -3.807 8.289 1.389 1 92.56 280 ILE A CA 1
ATOM 2212 C C . ILE A 1 280 ? -3.66 6.852 1.879 1 92.56 280 ILE A C 1
ATOM 2214 O O . ILE A 1 280 ? -4.656 6.137 2.031 1 92.56 280 ILE A O 1
ATOM 2218 N N . LYS A 1 281 ? -2.479 6.449 2.135 1 91.06 281 LYS A N 1
ATOM 2219 C CA . LYS A 1 281 ? -2.225 5.102 2.631 1 91.06 281 LYS A CA 1
ATOM 2220 C C . LYS A 1 281 ? -2.887 4.883 3.988 1 91.06 281 LYS A C 1
ATOM 2222 O O . LYS A 1 281 ? -3.506 3.842 4.223 1 91.06 281 LYS A O 1
ATOM 2227 N N . GLY A 1 282 ? -2.709 5.871 4.855 1 94 282 GLY A N 1
ATOM 2228 C CA . GLY A 1 282 ? -3.328 5.785 6.168 1 94 282 GLY A CA 1
ATOM 2229 C C . GLY A 1 282 ? -4.844 5.762 6.113 1 94 282 GLY A C 1
ATOM 2230 O O . GLY A 1 282 ? -5.488 5.02 6.859 1 94 282 GLY A O 1
ATOM 2231 N N . SER A 1 283 ? -5.406 6.547 5.23 1 94.62 283 SER A N 1
ATOM 2232 C CA . SER A 1 283 ? -6.859 6.578 5.078 1 94.62 283 SER A CA 1
ATOM 2233 C C . SER A 1 283 ? -7.391 5.238 4.574 1 94.62 283 SER A C 1
ATOM 2235 O O . SER A 1 283 ? -8.398 4.738 5.074 1 94.62 283 SER A O 1
ATOM 2237 N N . LEU A 1 284 ? -6.691 4.715 3.619 1 92.5 284 LEU A N 1
ATOM 2238 C CA . LEU A 1 284 ? -7.109 3.424 3.084 1 92.5 284 LEU A CA 1
ATOM 2239 C C . LEU A 1 284 ? -6.984 2.332 4.141 1 92.5 284 LEU A C 1
ATOM 2241 O O . LEU A 1 284 ? -7.844 1.456 4.242 1 92.5 284 LEU A O 1
ATOM 2245 N N . LEU A 1 285 ? -5.977 2.383 4.879 1 93.75 285 LEU A N 1
ATOM 2246 C CA . LEU A 1 285 ? -5.785 1.421 5.957 1 93.75 285 LEU A CA 1
ATOM 2247 C C . LEU A 1 285 ? -6.949 1.469 6.941 1 93.75 285 LEU A C 1
ATOM 2249 O O . LEU A 1 285 ? -7.516 0.43 7.289 1 93.75 285 LEU A O 1
ATOM 2253 N N . VAL A 1 286 ? -7.301 2.664 7.344 1 96.31 286 VAL A N 1
ATOM 2254 C CA . VAL A 1 286 ? -8.375 2.844 8.32 1 96.31 286 VAL A CA 1
ATOM 2255 C C . VAL A 1 286 ? -9.688 2.342 7.738 1 96.31 286 VAL A C 1
ATOM 2257 O O . VAL A 1 286 ? -10.461 1.66 8.422 1 96.31 286 VAL A O 1
ATOM 2260 N N . LEU A 1 287 ? -9.938 2.635 6.52 1 93.81 287 LEU A N 1
ATOM 2261 C CA . LEU A 1 287 ? -11.195 2.229 5.887 1 93.81 287 LEU A CA 1
ATOM 2262 C C . LEU A 1 287 ? -11.25 0.714 5.723 1 93.81 287 LEU A C 1
ATOM 2264 O O . LEU A 1 287 ? -12.305 0.105 5.906 1 93.81 287 LEU A O 1
ATOM 2268 N N . VAL A 1 288 ? -10.117 0.102 5.426 1 92.12 288 VAL A N 1
ATOM 2269 C CA . VAL A 1 288 ? -10.055 -1.35 5.297 1 92.12 288 VAL A CA 1
ATOM 2270 C C . VAL A 1 288 ? -10.281 -2.002 6.66 1 92.12 288 VAL A C 1
ATOM 2272 O O . VAL A 1 288 ? -10.992 -3.002 6.762 1 92.12 288 VAL A O 1
ATOM 2275 N N . VAL A 1 289 ? -9.68 -1.433 7.648 1 93.69 289 VAL A N 1
ATOM 2276 C CA . VAL A 1 289 ? -9.844 -1.96 9 1 93.69 289 VAL A CA 1
ATOM 2277 C C . VAL A 1 289 ? -11.312 -1.84 9.422 1 93.69 289 VAL A C 1
ATOM 2279 O O . VAL A 1 289 ? -11.867 -2.768 10.008 1 93.69 289 VAL A O 1
ATOM 2282 N N . LEU A 1 290 ? -11.906 -0.705 9.109 1 93.75 290 LEU A N 1
ATOM 2283 C CA . LEU A 1 290 ? -13.305 -0.492 9.445 1 93.75 290 LEU A CA 1
ATOM 2284 C C . LEU A 1 290 ? -14.195 -1.49 8.719 1 93.75 290 LEU A C 1
ATOM 2286 O O . LEU A 1 290 ? -15.133 -2.041 9.305 1 93.75 290 LEU A O 1
ATOM 2290 N N . LEU A 1 291 ? -13.875 -1.726 7.539 1 90.06 291 LEU A N 1
ATOM 2291 C CA . LEU A 1 291 ? -14.633 -2.688 6.754 1 90.06 291 LEU A CA 1
ATOM 2292 C C . LEU A 1 291 ? -14.484 -4.094 7.32 1 90.06 291 LEU A C 1
ATOM 2294 O O . LEU A 1 291 ? -15.477 -4.797 7.523 1 90.06 291 LEU A O 1
ATOM 2298 N N . ALA A 1 292 ? -13.312 -4.449 7.574 1 88.56 292 ALA A N 1
ATOM 2299 C CA . ALA A 1 292 ? -13.008 -5.785 8.078 1 88.56 292 ALA A CA 1
ATOM 2300 C C . ALA A 1 292 ? -13.656 -6.016 9.445 1 88.56 292 ALA A C 1
ATOM 2302 O O . ALA A 1 292 ? -14.031 -7.141 9.773 1 88.56 292 ALA A O 1
ATOM 2303 N N . SER A 1 293 ? -13.789 -4.941 10.18 1 89.56 293 SER A N 1
ATOM 2304 C CA . SER A 1 293 ? -14.258 -5.09 11.555 1 89.56 293 SER A CA 1
ATOM 2305 C C . SER A 1 293 ? -15.719 -4.652 11.688 1 89.56 293 SER A C 1
ATOM 2307 O O . SER A 1 293 ? -16.219 -4.504 12.797 1 89.56 293 SER A O 1
ATOM 2309 N N . SER A 1 294 ? -16.391 -4.359 10.625 1 87.5 294 SER A N 1
ATOM 2310 C CA . SER A 1 294 ? -17.75 -3.82 10.656 1 87.5 294 SER A CA 1
ATOM 2311 C C . SER A 1 294 ? -18.719 -4.809 11.289 1 87.5 294 SER A C 1
ATOM 2313 O O . SER A 1 294 ? -19.719 -4.406 11.867 1 87.5 294 SER A O 1
ATOM 2315 N N . MET A 1 295 ? -18.375 -6.082 11.203 1 83.38 295 MET A N 1
ATOM 2316 C CA . MET A 1 295 ? -19.328 -7.066 11.695 1 83.38 295 MET A CA 1
ATOM 2317 C C . MET A 1 295 ? -18.797 -7.777 12.93 1 83.38 295 MET A C 1
ATOM 2319 O O . MET A 1 295 ? -19.375 -8.758 13.391 1 83.38 295 MET A O 1
ATOM 2323 N N . VAL A 1 296 ? -17.766 -7.348 13.43 1 86.25 296 VAL A N 1
ATOM 2324 C CA . VAL A 1 296 ? -17.125 -7.98 14.57 1 86.25 296 VAL A CA 1
ATOM 2325 C C . VAL A 1 296 ? -17.531 -7.262 15.859 1 86.25 296 VAL A C 1
ATOM 2327 O O . VAL A 1 296 ? -17.938 -6.098 15.82 1 86.25 296 VAL A O 1
ATOM 2330 N N . HIS A 1 297 ? -17.406 -7.973 16.938 1 87.25 297 HIS A N 1
ATOM 2331 C CA . HIS A 1 297 ? -17.703 -7.359 18.219 1 87.25 297 HIS A CA 1
ATOM 2332 C C . HIS A 1 297 ? -16.734 -6.215 18.531 1 87.25 297 HIS A C 1
ATOM 2334 O O . HIS A 1 297 ? -15.578 -6.258 18.125 1 87.25 297 HIS A O 1
ATOM 2340 N N . LYS A 1 298 ? -17.25 -5.203 19.25 1 88.25 298 LYS A N 1
ATOM 2341 C CA . LYS A 1 298 ? -16.516 -3.973 19.516 1 88.25 298 LYS A CA 1
ATOM 2342 C C . LYS A 1 298 ? -15.188 -4.266 20.219 1 88.25 298 LYS A C 1
ATOM 2344 O O . LYS A 1 298 ? -14.172 -3.621 19.938 1 88.25 298 LYS A O 1
ATOM 2349 N N . PHE A 1 299 ? -15.133 -5.23 21.141 1 89.38 299 PHE A N 1
ATOM 2350 C CA . PHE A 1 299 ? -13.914 -5.516 21.891 1 89.38 299 PHE A CA 1
ATOM 2351 C C . PHE A 1 299 ? -12.867 -6.164 21 1 89.38 299 PHE A C 1
ATOM 2353 O O . PHE A 1 299 ? -11.672 -5.898 21.141 1 89.38 299 PHE A O 1
ATOM 2360 N N . ILE A 1 300 ? -13.328 -6.988 20.109 1 88.5 300 ILE A N 1
ATOM 2361 C CA . ILE A 1 300 ? -12.406 -7.641 19.188 1 88.5 300 ILE A CA 1
ATOM 2362 C C . ILE A 1 300 ? -11.859 -6.617 18.203 1 88.5 300 ILE A C 1
ATOM 2364 O O . ILE A 1 300 ? -10.672 -6.652 17.859 1 88.5 300 ILE A O 1
ATOM 2368 N N . ARG A 1 301 ? -12.703 -5.723 17.766 1 91.94 301 ARG A N 1
ATOM 2369 C CA . ARG A 1 301 ? -12.266 -4.664 16.859 1 91.94 301 ARG A CA 1
ATOM 2370 C C . ARG A 1 301 ? -11.219 -3.777 17.516 1 91.94 301 ARG A C 1
ATOM 2372 O O . ARG A 1 301 ? -10.172 -3.508 16.922 1 91.94 301 ARG A O 1
ATOM 2379 N N . ALA A 1 302 ? -11.492 -3.359 18.75 1 94.38 302 ALA A N 1
ATOM 2380 C CA . ALA A 1 302 ? -10.57 -2.48 19.469 1 94.38 302 ALA A CA 1
ATOM 2381 C C . ALA A 1 302 ? -9.227 -3.17 19.719 1 94.38 302 ALA A C 1
ATOM 2383 O O . ALA A 1 302 ? -8.172 -2.578 19.5 1 94.38 302 ALA A O 1
ATOM 2384 N N . THR A 1 303 ? -9.273 -4.43 20.125 1 93.31 303 THR A N 1
ATOM 2385 C CA . THR A 1 303 ? -8.055 -5.176 20.391 1 93.31 303 THR A CA 1
ATOM 2386 C C . THR A 1 303 ? -7.273 -5.422 19.109 1 93.31 303 THR A C 1
ATOM 2388 O O . THR A 1 303 ? -6.047 -5.289 19.078 1 93.31 303 THR A O 1
ATOM 2391 N N . GLY A 1 304 ? -8.031 -5.801 18.078 1 92.25 304 GLY A N 1
ATOM 2392 C CA . GLY A 1 304 ? -7.375 -5.996 16.797 1 92.25 304 GLY A CA 1
ATOM 2393 C C . GLY A 1 304 ? -6.711 -4.738 16.266 1 92.25 304 GLY A C 1
ATOM 2394 O O . GLY A 1 304 ? -5.59 -4.793 15.75 1 92.25 304 GLY A O 1
ATOM 2395 N N . THR A 1 305 ? -7.387 -3.617 16.375 1 95.38 305 THR A N 1
ATOM 2396 C CA . THR A 1 305 ? -6.832 -2.346 15.93 1 95.38 305 THR A CA 1
ATOM 2397 C C . THR A 1 305 ? -5.629 -1.948 16.781 1 95.38 305 THR A C 1
ATOM 2399 O O . THR A 1 305 ? -4.652 -1.404 16.266 1 95.38 305 THR A O 1
ATOM 2402 N N . MET A 1 306 ? -5.664 -2.203 18.062 1 95.75 306 MET A N 1
ATOM 2403 C CA . MET A 1 306 ? -4.543 -1.912 18.938 1 95.75 306 MET A CA 1
ATOM 2404 C C . MET A 1 306 ? -3.324 -2.748 18.578 1 95.75 306 MET A C 1
ATOM 2406 O O . MET A 1 306 ? -2.203 -2.238 18.547 1 95.75 306 MET A O 1
ATOM 2410 N N . LEU A 1 307 ? -3.564 -3.971 18.281 1 92.44 307 LEU A N 1
ATOM 2411 C CA . LEU A 1 307 ? -2.475 -4.859 17.891 1 92.44 307 LEU A CA 1
ATOM 2412 C C . LEU A 1 307 ? -1.881 -4.434 16.547 1 92.44 307 LEU A C 1
ATOM 2414 O O . LEU A 1 307 ? -0.663 -4.48 16.359 1 92.44 307 LEU A O 1
ATOM 2418 N N . LEU A 1 308 ? -2.771 -4.082 15.68 1 92.69 308 LEU A N 1
ATOM 2419 C CA . LEU A 1 308 ? -2.305 -3.59 14.391 1 92.69 308 LEU A CA 1
ATOM 2420 C C . LEU A 1 308 ? -1.45 -2.336 14.562 1 92.69 308 LEU A C 1
ATOM 2422 O O . LEU A 1 308 ? -0.386 -2.217 13.953 1 92.69 308 LEU A O 1
ATOM 2426 N N . THR A 1 309 ? -1.919 -1.406 15.398 1 94.5 309 THR A N 1
ATOM 2427 C CA . THR A 1 309 ? -1.174 -0.182 15.664 1 94.5 309 THR A CA 1
ATOM 2428 C C . THR A 1 309 ? 0.18 -0.499 16.297 1 94.5 309 THR A C 1
ATOM 2430 O O . THR A 1 309 ? 1.207 0.04 15.875 1 94.5 309 THR A O 1
ATOM 2433 N N . GLY A 1 310 ? 0.151 -1.39 17.281 1 91.25 310 GLY A N 1
ATOM 2434 C CA . GLY A 1 310 ? 1.396 -1.796 17.906 1 91.25 310 GLY A CA 1
ATOM 2435 C C . GLY A 1 310 ? 2.359 -2.469 16.953 1 91.25 310 GLY A C 1
ATOM 2436 O O . GLY A 1 310 ? 3.568 -2.236 17.016 1 91.25 310 GLY A O 1
ATOM 2437 N N . TRP A 1 311 ? 1.816 -3.207 16.094 1 90.12 311 TRP A N 1
ATOM 2438 C CA . TRP A 1 311 ? 2.623 -3.904 15.094 1 90.12 311 TRP A CA 1
ATOM 2439 C C . TRP A 1 311 ? 3.271 -2.916 14.133 1 90.12 311 TRP A C 1
ATOM 2441 O O . TRP A 1 311 ? 4.453 -3.041 13.805 1 90.12 311 TRP A O 1
ATOM 2451 N N . LEU A 1 312 ? 2.547 -1.993 13.656 1 90.38 312 LEU A N 1
ATOM 2452 C CA . LEU A 1 312 ? 3.076 -0.986 12.75 1 90.38 312 LEU A CA 1
ATOM 2453 C C . LEU A 1 312 ? 4.164 -0.16 13.422 1 90.38 312 LEU A C 1
ATOM 2455 O O . LEU A 1 312 ? 5.172 0.182 12.797 1 90.38 312 LEU A O 1
ATOM 2459 N N . VAL A 1 313 ? 3.973 0.156 14.688 1 89.38 313 VAL A N 1
ATOM 2460 C CA . VAL A 1 313 ? 4.98 0.887 15.445 1 89.38 313 VAL A CA 1
ATOM 2461 C C . VAL A 1 313 ? 6.254 0.051 15.562 1 89.38 313 VAL A C 1
ATOM 2463 O O . VAL A 1 313 ? 7.359 0.568 15.391 1 89.38 313 VAL A O 1
ATOM 2466 N N . HIS A 1 314 ? 6.074 -1.157 15.695 1 85.5 314 HIS A N 1
ATOM 2467 C CA . HIS A 1 314 ? 7.215 -2.059 15.836 1 85.5 314 HIS A CA 1
ATOM 2468 C C . HIS A 1 314 ? 7.996 -2.164 14.531 1 85.5 314 HIS A C 1
ATOM 2470 O O . HIS A 1 314 ? 9.219 -2.344 14.547 1 85.5 314 HIS A O 1
ATOM 2476 N N . LEU A 1 315 ? 7.305 -2.025 13.438 1 83.44 315 LEU A N 1
ATOM 2477 C CA . LEU A 1 315 ? 7.949 -2.121 12.133 1 83.44 315 LEU A CA 1
ATOM 2478 C C . LEU A 1 315 ? 8.633 -0.806 11.766 1 83.44 315 LEU A C 1
ATOM 2480 O O . LEU A 1 315 ? 9.359 -0.736 10.773 1 83.44 315 LEU A O 1
ATOM 2484 N N . GLY A 1 316 ? 8.352 0.198 12.539 1 81.44 316 GLY A N 1
ATOM 2485 C CA . GLY A 1 316 ? 8.938 1.495 12.25 1 81.44 316 GLY A CA 1
ATOM 2486 C C . GLY A 1 316 ? 8.055 2.375 11.391 1 81.44 316 GLY A C 1
ATOM 2487 O O . GLY A 1 316 ? 8.484 3.432 10.922 1 81.44 316 GLY A O 1
ATOM 2488 N N . ASP A 1 317 ? 6.824 1.934 11.078 1 84.81 317 ASP A N 1
ATOM 2489 C CA . ASP A 1 317 ? 5.871 2.723 10.305 1 84.81 317 ASP A CA 1
ATOM 2490 C C . ASP A 1 317 ? 5.008 3.592 11.219 1 84.81 317 ASP A C 1
ATOM 2492 O O . ASP A 1 317 ? 3.783 3.451 11.234 1 84.81 317 ASP A O 1
ATOM 2496 N N . TRP A 1 318 ? 5.637 4.551 11.828 1 84.56 318 TRP A N 1
ATOM 2497 C CA . TRP A 1 318 ? 4.961 5.387 12.812 1 84.56 318 TRP A CA 1
ATOM 2498 C C . TRP A 1 318 ? 3.902 6.262 12.141 1 84.56 318 TRP A C 1
ATOM 2500 O O . TRP A 1 318 ? 2.846 6.52 12.727 1 84.56 318 TRP A O 1
ATOM 2510 N N . ASP A 1 319 ? 4.164 6.715 10.969 1 88.12 319 ASP A N 1
ATOM 2511 C CA . ASP A 1 319 ? 3.271 7.645 10.281 1 88.12 319 ASP A CA 1
ATOM 2512 C C . ASP A 1 319 ? 1.941 6.977 9.938 1 88.12 319 ASP A C 1
ATOM 2514 O O . ASP A 1 319 ? 0.875 7.551 10.18 1 88.12 319 ASP A O 1
ATOM 2518 N N . LYS A 1 320 ? 2.035 5.777 9.5 1 91.25 320 LYS A N 1
ATOM 2519 C CA . LYS A 1 320 ? 0.807 5.062 9.156 1 91.25 320 LYS A CA 1
ATOM 2520 C C . LYS A 1 320 ? 0.083 4.586 10.414 1 91.25 320 LYS A C 1
ATOM 2522 O O . LYS A 1 320 ? -1.143 4.453 10.414 1 91.25 320 LYS A O 1
ATOM 2527 N N . ALA A 1 321 ? 0.854 4.348 11.484 1 94.44 321 ALA A N 1
ATOM 2528 C CA . ALA A 1 321 ? 0.284 3.832 12.727 1 94.44 321 ALA A CA 1
ATOM 2529 C C . ALA A 1 321 ? -0.603 4.879 13.398 1 94.44 321 ALA A C 1
ATOM 2531 O O . ALA A 1 321 ? -1.486 4.535 14.188 1 94.44 321 ALA A O 1
ATOM 2532 N N . LEU A 1 322 ? -0.39 6.102 13.109 1 97.56 322 LEU A N 1
ATOM 2533 C CA . LEU A 1 322 ? -1.126 7.172 13.773 1 97.56 322 LEU A CA 1
ATOM 2534 C C . LEU A 1 322 ? -2.562 7.242 13.266 1 97.56 322 LEU A C 1
ATOM 2536 O O . LEU A 1 322 ? -3.443 7.77 13.945 1 97.56 322 LEU A O 1
ATOM 2540 N N . PHE A 1 323 ? -2.877 6.684 12.086 1 97.69 323 PHE A N 1
ATOM 2541 C CA . PHE A 1 323 ? -4.234 6.688 11.555 1 97.69 323 PHE A CA 1
ATOM 2542 C C . PHE A 1 323 ? -5.117 5.699 12.305 1 97.69 323 PHE A C 1
ATOM 2544 O O . PHE A 1 323 ? -6.18 6.062 12.805 1 97.69 323 PHE A O 1
ATOM 2551 N N . PRO A 1 324 ? -4.66 4.48 12.469 1 97.44 324 PRO A N 1
ATOM 2552 C CA . PRO A 1 324 ? -5.461 3.586 13.312 1 97.44 324 PRO A CA 1
ATOM 2553 C C . PRO A 1 324 ? -5.523 4.043 14.766 1 97.44 324 PRO A C 1
ATOM 2555 O O . PRO A 1 324 ? -6.492 3.742 15.469 1 97.44 324 PRO A O 1
ATOM 2558 N N . ALA A 1 325 ? -4.477 4.746 15.258 1 98.12 325 ALA A N 1
ATOM 2559 C CA . ALA A 1 325 ? -4.57 5.34 16.594 1 98.12 325 ALA A CA 1
ATOM 2560 C C . ALA A 1 325 ? -5.73 6.328 16.672 1 98.12 325 ALA A C 1
ATOM 2562 O O . ALA A 1 325 ? -6.438 6.387 17.672 1 98.12 325 ALA A O 1
ATOM 2563 N N . GLY A 1 326 ? -5.867 7.117 15.617 1 98.12 326 GLY A N 1
ATOM 2564 C CA . GLY A 1 326 ? -7.027 7.992 15.539 1 98.12 326 GLY A CA 1
ATOM 2565 C C . GLY A 1 326 ? -8.344 7.234 15.547 1 98.12 326 GLY A C 1
ATOM 2566 O O . GLY A 1 326 ? -9.312 7.668 16.172 1 98.12 326 GLY A O 1
ATOM 2567 N N . LEU A 1 327 ? -8.375 6.137 14.836 1 97.94 327 LEU A N 1
ATOM 2568 C CA . LEU A 1 327 ? -9.555 5.27 14.836 1 97.94 327 LEU A CA 1
ATOM 2569 C C . LEU A 1 327 ? -9.859 4.77 16.234 1 97.94 327 LEU A C 1
ATOM 2571 O O . LEU A 1 327 ? -11.016 4.75 16.656 1 97.94 327 LEU A O 1
ATOM 2575 N N . LEU A 1 328 ? -8.82 4.375 16.969 1 97.69 328 LEU A N 1
ATOM 2576 C CA . LEU A 1 328 ? -9 3.902 18.344 1 97.69 328 LEU A CA 1
ATOM 2577 C C . LEU A 1 328 ? -9.562 5.004 19.219 1 97.69 328 LEU A C 1
ATOM 2579 O O . LEU A 1 328 ? -10.398 4.746 20.094 1 97.69 328 LEU A O 1
ATOM 2583 N N . LEU A 1 329 ? -9.086 6.223 19.031 1 97.25 329 LEU A N 1
ATOM 2584 C CA . LEU A 1 329 ? -9.602 7.348 19.797 1 97.25 329 LEU A CA 1
ATOM 2585 C C . LEU A 1 329 ? -11.07 7.605 19.469 1 97.25 329 LEU A C 1
ATOM 2587 O O . LEU A 1 329 ? -11.859 7.949 20.359 1 97.25 329 LEU A O 1
ATOM 2591 N N . ALA A 1 330 ? -11.422 7.473 18.188 1 96.44 330 ALA A N 1
ATOM 2592 C CA . ALA A 1 330 ? -12.82 7.602 17.812 1 96.44 330 ALA A CA 1
ATOM 2593 C C . ALA A 1 330 ? -13.68 6.539 18.5 1 96.44 330 ALA A C 1
ATOM 2595 O O . ALA A 1 330 ? -14.773 6.828 18.984 1 96.44 330 ALA A O 1
ATOM 2596 N N . GLU A 1 331 ? -13.156 5.367 18.5 1 95.75 331 GLU A N 1
ATOM 2597 C CA . GLU A 1 331 ? -13.852 4.281 19.188 1 95.75 331 GLU A CA 1
ATOM 2598 C C . GLU A 1 331 ? -13.977 4.566 20.688 1 95.75 331 GLU A C 1
ATOM 2600 O O . GLU A 1 331 ? -15.008 4.289 21.297 1 95.75 331 GLU A O 1
ATOM 2605 N N . LEU A 1 332 ? -12.969 5.062 21.234 1 94.31 332 LEU A N 1
ATOM 2606 C CA . LEU A 1 332 ? -12.977 5.422 22.641 1 94.31 332 LEU A CA 1
ATOM 2607 C C . LEU A 1 332 ? -14.016 6.492 22.938 1 94.31 332 LEU A C 1
ATOM 2609 O O . LEU A 1 332 ? -14.703 6.445 23.969 1 94.31 332 LEU A O 1
ATOM 2613 N N . SER A 1 333 ? -14.188 7.438 22.094 1 93.12 333 SER A N 1
ATOM 2614 C CA . SER A 1 333 ? -15.148 8.516 22.281 1 93.12 333 SER A CA 1
ATOM 2615 C C . SER A 1 333 ? -16.578 7.992 22.25 1 93.12 333 SER A C 1
ATOM 2617 O O . SER A 1 333 ? -17.469 8.578 22.875 1 93.12 333 SER A O 1
ATOM 2619 N N . LEU A 1 334 ? -16.797 6.965 21.5 1 92.19 334 LEU A N 1
ATOM 2620 C CA . LEU A 1 334 ? -18.125 6.371 21.438 1 92.19 334 LEU A CA 1
ATOM 2621 C C . LEU A 1 334 ? -18.359 5.441 22.625 1 92.19 334 LEU A C 1
ATOM 2623 O O . LEU A 1 334 ? -19.484 5.367 23.141 1 92.19 334 LEU A O 1
ATOM 2627 N N . ALA A 1 335 ? -17.344 4.742 23.062 1 91.06 335 ALA A N 1
ATOM 2628 C CA . ALA A 1 335 ? -17.469 3.83 24.188 1 91.06 335 ALA A CA 1
ATOM 2629 C C . ALA A 1 335 ? -17.609 4.602 25.5 1 91.06 335 ALA A C 1
ATOM 2631 O O . ALA A 1 335 ? -18.406 4.223 26.375 1 91.06 335 ALA A O 1
ATOM 2632 N N . ILE A 1 336 ? -16.797 5.594 25.625 1 90.69 336 ILE A N 1
ATOM 2633 C CA . ILE A 1 336 ? -16.844 6.477 26.797 1 90.69 336 ILE A CA 1
ATOM 2634 C C . ILE A 1 336 ? -17.125 7.906 26.344 1 90.69 336 ILE A C 1
ATOM 2636 O O . ILE A 1 336 ? -16.203 8.703 26.172 1 90.69 336 ILE A O 1
ATOM 2640 N N . PRO A 1 337 ? -18.391 8.234 26.188 1 86.62 337 PRO A N 1
ATOM 2641 C CA . PRO A 1 337 ? -18.719 9.578 25.703 1 86.62 337 PRO A CA 1
ATOM 2642 C C . PRO A 1 337 ? -18.25 10.68 26.656 1 86.62 337 PRO A C 1
ATOM 2644 O O . PRO A 1 337 ? -18.391 10.547 27.875 1 86.62 337 PRO A O 1
ATOM 2647 N N . PRO A 1 338 ? -17.641 11.648 26.141 1 76.69 338 PRO A N 1
ATOM 2648 C CA . PRO A 1 338 ? -17.094 12.727 26.969 1 76.69 338 PRO A CA 1
ATOM 2649 C C . PRO A 1 338 ? -18.172 13.469 27.766 1 76.69 338 PRO A C 1
ATOM 2651 O O . PRO A 1 338 ? -17.906 13.938 28.875 1 76.69 338 PRO A O 1
ATOM 2654 N N . ASN A 1 339 ? -19.438 13.734 27.203 1 65.25 339 ASN A N 1
ATOM 2655 C CA . ASN A 1 339 ? -20.5 14.492 27.875 1 65.25 339 ASN A CA 1
ATOM 2656 C C . ASN A 1 339 ? -21.234 13.625 28.906 1 65.25 339 ASN A C 1
ATOM 2658 O O . ASN A 1 339 ? -21.938 14.148 29.766 1 65.25 339 ASN A O 1
ATOM 2662 N N . ALA A 1 340 ? -21.359 12.398 28.703 1 56.31 340 ALA A N 1
ATOM 2663 C CA . ALA A 1 340 ? -22.109 11.562 29.641 1 56.31 340 ALA A CA 1
ATOM 2664 C C . ALA A 1 340 ? -21.594 11.727 31.062 1 56.31 340 ALA A C 1
ATOM 2666 O O . ALA A 1 340 ? -22.328 11.508 32.031 1 56.31 340 ALA A O 1
ATOM 2667 N N . LEU A 1 341 ? -20.391 12.156 31.156 1 48.22 341 LEU A N 1
ATOM 2668 C CA . LEU A 1 341 ? -19.844 12.219 32.5 1 48.22 341 LEU A CA 1
ATOM 2669 C C . LEU A 1 341 ? -20.453 13.383 33.281 1 48.22 341 LEU A C 1
ATOM 2671 O O . LEU A 1 341 ? -20.312 13.461 34.5 1 48.22 341 LEU A O 1
ATOM 2675 N N . HIS A 1 342 ? -21.109 14.328 32.5 1 47.44 342 HIS A N 1
ATOM 2676 C CA . HIS A 1 342 ? -21.656 15.5 33.188 1 47.44 342 HIS A CA 1
ATOM 2677 C C . HIS A 1 342 ? -23.125 15.289 33.562 1 47.44 342 HIS A C 1
ATOM 2679 O O . HIS A 1 342 ? -23.734 16.141 34.188 1 47.44 342 HIS A O 1
ATOM 2685 N N . ASP A 1 343 ? -23.812 14.367 32.969 1 43.31 343 ASP A N 1
ATOM 2686 C CA . ASP A 1 343 ? -25.234 14.336 33.312 1 43.31 343 ASP A CA 1
ATOM 2687 C C . ASP A 1 343 ? -25.422 14.297 34.844 1 43.31 343 ASP A C 1
ATOM 2689 O O . ASP A 1 343 ? -25.266 13.242 35.469 1 43.31 343 ASP A O 1
ATOM 2693 N N . VAL A 1 344 ? -25.141 15.375 35.438 1 40.41 344 VAL A N 1
ATOM 2694 C CA . VAL A 1 344 ? -25.516 15.633 36.812 1 40.41 344 VAL A CA 1
ATOM 2695 C C . VAL A 1 344 ? -26.984 15.312 37.031 1 40.41 344 VAL A C 1
ATOM 2697 O O . VAL A 1 344 ? -27.828 15.711 36.219 1 40.41 344 VAL A O 1
ATOM 2700 N N . LEU A 1 345 ? -27.328 14.406 37.875 1 39.31 345 LEU A N 1
ATOM 2701 C CA . LEU A 1 345 ? -28.625 14.078 38.5 1 39.31 345 LEU A CA 1
ATOM 2702 C C . LEU A 1 345 ? -29.453 15.336 38.719 1 39.31 345 LEU A C 1
ATOM 2704 O O . LEU A 1 345 ? -28.906 16.391 39.062 1 39.31 345 LEU A O 1
ATOM 2708 N N . PRO A 1 346 ? -30.609 15.414 38.312 1 40 346 PRO A N 1
ATOM 2709 C CA . PRO A 1 346 ? -31.516 16.516 38.656 1 40 346 PRO A CA 1
ATOM 2710 C C . PRO A 1 346 ? -31.266 17.047 40.062 1 40 346 PRO A C 1
ATOM 2712 O O . PRO A 1 346 ? -30.859 16.281 40.938 1 40 346 PRO A O 1
ATOM 2715 N N . ARG A 1 347 ? -30.984 18.406 40.25 1 40.94 347 ARG A N 1
ATOM 2716 C CA . ARG A 1 347 ? -30.859 19.203 41.469 1 40.94 347 ARG A CA 1
ATOM 2717 C C . ARG A 1 347 ? -31.859 18.766 42.5 1 40.94 347 ARG A C 1
ATOM 2719 O O . ARG A 1 347 ? -32.031 19.438 43.531 1 40.94 347 ARG A O 1
ATOM 2726 N N . CYS A 1 348 ? -32.719 17.812 42.125 1 40.22 348 CYS A N 1
ATOM 2727 C CA . CYS A 1 348 ? -33.531 17.719 43.344 1 40.22 348 CYS A CA 1
ATOM 2728 C C . CYS A 1 348 ? -32.625 17.562 44.562 1 40.22 348 CYS A C 1
ATOM 2730 O O . CYS A 1 348 ? -31.406 17.594 44.469 1 40.22 348 CYS A O 1
ATOM 2732 N N . ASN A 1 349 ? -33.219 16.75 45.656 1 42.41 349 ASN A N 1
ATOM 2733 C CA . ASN A 1 349 ? -32.812 16.547 47.062 1 42.41 349 ASN A CA 1
ATOM 2734 C C . ASN A 1 349 ? -31.422 15.945 47.156 1 42.41 349 ASN A C 1
ATOM 2736 O O . ASN A 1 349 ? -31.25 14.82 47.656 1 42.41 349 ASN A O 1
ATOM 2740 N N . THR A 1 350 ? -30.641 16.125 46.188 1 49.03 350 THR A N 1
ATOM 2741 C CA . THR A 1 350 ? -29.406 15.352 46.281 1 49.03 350 THR A CA 1
ATOM 2742 C C . THR A 1 350 ? -28.547 15.875 47.438 1 49.03 350 THR A C 1
ATOM 2744 O O . THR A 1 350 ? -28.453 17.078 47.656 1 49.03 350 THR A O 1
ATOM 2747 N N . SER A 1 351 ? -28.219 14.992 48.406 1 58.28 351 SER A N 1
ATOM 2748 C CA . SER A 1 351 ? -27.438 15.188 49.594 1 58.28 351 SER A CA 1
ATOM 2749 C C . SER A 1 351 ? -26.141 15.945 49.312 1 58.28 351 SER A C 1
ATOM 2751 O O . SER A 1 351 ? -25.672 15.961 48.188 1 58.28 351 SER A O 1
ATOM 2753 N N . THR A 1 352 ? -25.844 17 50.094 1 62.41 352 THR A N 1
ATOM 2754 C CA . THR A 1 352 ? -24.625 17.797 50.156 1 62.41 352 THR A CA 1
ATOM 2755 C C . THR A 1 352 ? -23.406 16.953 49.781 1 62.41 352 THR A C 1
ATOM 2757 O O . THR A 1 352 ? -22.5 17.438 49.094 1 62.41 352 THR A O 1
ATOM 2760 N N . SER A 1 353 ? -23.469 15.625 50.062 1 64.12 353 SER A N 1
ATOM 2761 C CA . SER A 1 353 ? -22.328 14.742 49.812 1 64.12 353 SER A CA 1
ATOM 2762 C C . SER A 1 353 ? -22.203 14.438 48.312 1 64.12 353 SER A C 1
ATOM 2764 O O . SER A 1 353 ? -21.094 14.406 47.781 1 64.12 353 SER A O 1
ATOM 2766 N N . ARG A 1 354 ? -23.25 14.32 47.656 1 62.38 354 ARG A N 1
ATOM 2767 C CA . ARG A 1 354 ? -23.219 13.984 46.219 1 62.38 354 ARG A CA 1
ATOM 2768 C C . ARG A 1 354 ? -22.781 15.188 45.375 1 62.38 354 ARG A C 1
ATOM 2770 O O . ARG A 1 354 ? -22.094 15.031 44.375 1 62.38 354 ARG A O 1
ATOM 2777 N N . ARG A 1 355 ? -23.203 16.281 45.938 1 63.69 355 ARG A N 1
ATOM 2778 C CA . ARG A 1 355 ? -22.766 17.5 45.25 1 63.69 355 ARG A CA 1
ATOM 2779 C C . ARG A 1 355 ? -21.25 17.688 45.406 1 63.69 355 ARG A C 1
ATOM 2781 O O . ARG A 1 355 ? -20.578 18.094 44.438 1 63.69 355 ARG A O 1
ATOM 2788 N N . ALA A 1 356 ? -20.781 17.406 46.625 1 65.69 356 ALA A N 1
ATOM 2789 C CA . ALA A 1 356 ? -19.344 17.516 46.875 1 65.69 356 ALA A CA 1
ATOM 2790 C C . ALA A 1 356 ? -18.562 16.516 46 1 65.69 356 ALA A C 1
ATOM 2792 O O . ALA A 1 356 ? -17.516 16.859 45.469 1 65.69 356 ALA A O 1
ATOM 2793 N N . PHE A 1 357 ? -19.047 15.344 45.844 1 68.88 357 PHE A N 1
ATOM 2794 C CA . PHE A 1 357 ? -18.391 14.32 45.031 1 68.88 357 PHE A CA 1
ATOM 2795 C C . PHE A 1 357 ? -18.391 14.703 43.562 1 68.88 357 PHE A C 1
ATOM 2797 O O . PHE A 1 357 ? -17.406 14.484 42.844 1 68.88 357 PHE A O 1
ATOM 2804 N N . ALA A 1 358 ? -19.438 15.234 43.156 1 68.75 358 ALA A N 1
ATOM 2805 C CA . ALA A 1 358 ? -19.547 15.672 41.781 1 68.75 358 ALA A CA 1
ATOM 2806 C C . ALA A 1 358 ? -18.562 16.812 41.469 1 68.75 358 ALA A C 1
ATOM 2808 O O . ALA A 1 358 ? -17.938 16.844 40.406 1 68.75 358 ALA A O 1
ATOM 2809 N N . TYR A 1 359 ? -18.438 17.656 42.406 1 68.62 359 TYR A N 1
ATOM 2810 C CA . TYR A 1 359 ? -17.484 18.75 42.281 1 68.62 359 TYR A CA 1
ATOM 2811 C C . TYR A 1 359 ? -16.062 18.219 42.281 1 68.62 359 TYR A C 1
ATOM 2813 O O . TYR A 1 359 ? -15.219 18.672 41.5 1 68.62 359 TYR A O 1
ATOM 2821 N N . LEU A 1 360 ? -15.82 17.297 43.188 1 73.31 360 LEU A N 1
ATOM 2822 C CA . LEU A 1 360 ? -14.484 16.703 43.281 1 73.31 360 LEU A CA 1
ATOM 2823 C C . LEU A 1 360 ? -14.141 15.93 42 1 73.31 360 LEU A C 1
ATOM 2825 O O . LEU A 1 360 ? -13.016 16.016 41.5 1 73.31 360 LEU A O 1
ATOM 2829 N N . SER A 1 361 ? -15.078 15.25 41.5 1 76.25 361 SER A N 1
ATOM 2830 C CA . SER A 1 361 ? -14.859 14.5 40.281 1 76.25 361 SER A CA 1
ATOM 2831 C C . SER A 1 361 ? -14.641 15.43 39.094 1 76.25 361 SER A C 1
ATOM 2833 O O . SER A 1 361 ? -13.805 15.148 38.219 1 76.25 361 SER A O 1
ATOM 2835 N N . GLY A 1 362 ? -15.32 16.484 39.125 1 76.44 362 GLY A N 1
ATOM 2836 C CA . GLY A 1 362 ? -15.133 17.484 38.094 1 76.44 362 GLY A CA 1
ATOM 2837 C C . GLY A 1 362 ? -13.773 18.156 38.156 1 76.44 362 GLY A C 1
ATOM 2838 O O . GLY A 1 362 ? -13.125 18.344 37.125 1 76.44 362 GLY A O 1
ATOM 2839 N N . THR A 1 363 ? -13.398 18.453 39.375 1 80.56 363 THR A N 1
ATOM 2840 C CA . THR A 1 363 ? -12.094 19.078 39.562 1 80.56 363 THR A CA 1
ATOM 2841 C C . THR A 1 363 ? -10.977 18.109 39.188 1 80.56 363 THR A C 1
ATOM 2843 O O . THR A 1 363 ? -9.969 18.5 38.594 1 80.56 363 THR A O 1
ATOM 2846 N N . PHE A 1 364 ? -11.164 16.938 39.531 1 85.12 364 PHE A N 1
ATOM 2847 C CA . PHE A 1 364 ? -10.164 15.922 39.219 1 85.12 364 PHE A CA 1
ATOM 2848 C C . PHE A 1 364 ? -10.031 15.75 37.719 1 85.12 364 PHE A C 1
ATOM 2850 O O . PHE A 1 364 ? -8.93 15.578 37.188 1 85.12 364 PHE A O 1
ATOM 2857 N N . ARG A 1 365 ? -11.086 15.836 37.062 1 86.19 365 ARG A N 1
ATOM 2858 C CA . ARG A 1 365 ? -11.062 15.703 35.625 1 86.19 365 ARG A CA 1
ATOM 2859 C C . ARG A 1 365 ? -10.336 16.891 34.969 1 86.19 365 ARG A C 1
ATOM 2861 O O . ARG A 1 365 ? -9.609 16.719 34 1 86.19 365 ARG A O 1
ATOM 2868 N N . HIS A 1 366 ? -10.539 17.984 35.562 1 87.12 366 HIS A N 1
ATOM 2869 C CA . HIS A 1 366 ? -9.82 19.141 35.031 1 87.12 366 HIS A CA 1
ATOM 2870 C C . HIS A 1 366 ? -8.32 19 35.25 1 87.12 366 HIS A C 1
ATOM 2872 O O . HIS A 1 366 ? -7.535 19.219 34.344 1 87.12 366 HIS A O 1
ATOM 2878 N N . VAL A 1 367 ? -7.984 18.609 36.406 1 90.56 367 VAL A N 1
ATOM 2879 C CA . VAL A 1 367 ? -6.574 18.516 36.75 1 90.56 367 VAL A CA 1
ATOM 2880 C C . VAL A 1 367 ? -5.898 17.453 35.875 1 90.56 367 VAL A C 1
ATOM 2882 O O . VAL A 1 367 ? -4.82 17.688 35.344 1 90.56 367 VAL A O 1
ATOM 2885 N N . TRP A 1 368 ? -6.555 16.406 35.75 1 92.19 368 TRP A N 1
ATOM 2886 C CA . TRP A 1 368 ? -5.941 15.336 34.969 1 92.19 368 TRP A CA 1
ATOM 2887 C C . TRP A 1 368 ? -5.836 15.703 33.5 1 92.19 368 TRP A C 1
ATOM 2889 O O . TRP A 1 368 ? -4.84 15.391 32.844 1 92.19 368 TRP A O 1
ATOM 2899 N N . THR A 1 369 ? -6.809 16.312 32.938 1 93.06 369 THR A N 1
ATOM 2900 C CA . THR A 1 369 ? -6.766 16.688 31.516 1 93.06 369 THR A CA 1
ATOM 2901 C C . THR A 1 369 ? -5.727 17.781 31.281 1 93.06 369 THR A C 1
ATOM 2903 O O . THR A 1 369 ? -5.043 17.766 30.25 1 93.06 369 THR A O 1
ATOM 2906 N N . ILE A 1 370 ? -5.59 18.688 32.219 1 93.44 370 ILE A N 1
ATOM 2907 C CA . ILE A 1 370 ? -4.59 19.734 32.062 1 93.44 370 ILE A CA 1
ATOM 2908 C C . ILE A 1 370 ? -3.189 19.141 32.188 1 93.44 370 ILE A C 1
ATOM 2910 O O . ILE A 1 370 ? -2.283 19.5 31.438 1 93.44 370 ILE A O 1
ATOM 2914 N N . ALA A 1 371 ? -3.059 18.266 33.156 1 95.25 371 ALA A N 1
ATOM 2915 C CA . ALA A 1 371 ? -1.774 17.594 33.312 1 95.25 371 ALA A CA 1
ATOM 2916 C C . ALA A 1 371 ? -1.402 16.812 32.062 1 95.25 371 ALA A C 1
ATOM 2918 O O . ALA A 1 371 ? -0.256 16.875 31.594 1 95.25 371 ALA A O 1
ATOM 2919 N N . LEU A 1 372 ? -2.361 16.141 31.516 1 95.88 372 LEU A N 1
ATOM 2920 C CA . LEU A 1 372 ? -2.135 15.391 30.281 1 95.88 372 LEU A CA 1
ATOM 2921 C C . LEU A 1 372 ? -1.812 16.328 29.125 1 95.88 372 LEU A C 1
ATOM 2923 O O . LEU A 1 372 ? -0.978 16.016 28.266 1 95.88 372 LEU A O 1
ATOM 2927 N N . PHE A 1 373 ? -2.475 17.406 29.125 1 95.5 373 PHE A N 1
ATOM 2928 C CA . PHE A 1 373 ? -2.242 18.422 28.109 1 95.5 373 PHE A CA 1
ATOM 2929 C C . PHE A 1 373 ? -0.813 18.938 28.188 1 95.5 373 PHE A C 1
ATOM 2931 O O . PHE A 1 373 ? -0.114 18.984 27.172 1 95.5 373 PHE A O 1
ATOM 2938 N N . VAL A 1 374 ? -0.355 19.281 29.297 1 94.69 374 VAL A N 1
ATOM 2939 C CA . VAL A 1 374 ? 0.984 19.828 29.5 1 94.69 374 VAL A CA 1
ATOM 2940 C C . VAL A 1 374 ? 2.029 18.75 29.203 1 94.69 374 VAL A C 1
ATOM 2942 O O . VAL A 1 374 ? 3.045 19.031 28.562 1 94.69 374 VAL A O 1
ATOM 2945 N N . CYS A 1 375 ? 1.761 17.578 29.641 1 95.12 375 CYS A N 1
ATOM 2946 C CA . CYS A 1 375 ? 2.66 16.469 29.359 1 95.12 375 CYS A CA 1
ATOM 2947 C C . CYS A 1 375 ? 2.775 16.219 27.875 1 95.12 375 CYS A C 1
ATOM 2949 O O . CYS A 1 375 ? 3.873 15.992 27.359 1 95.12 375 CYS A O 1
ATOM 2951 N N . SER A 1 376 ? 1.663 16.234 27.203 1 96.75 376 SER A N 1
ATOM 2952 C CA . SER A 1 376 ? 1.668 16.031 25.766 1 96.75 376 SER A CA 1
ATOM 2953 C C . SER A 1 376 ? 2.453 17.125 25.047 1 96.75 376 SER A C 1
ATOM 2955 O O . SER A 1 376 ? 3.182 16.844 24.094 1 96.75 376 SER A O 1
ATOM 2957 N N . LEU A 1 377 ? 2.307 18.344 25.484 1 95 377 LEU A N 1
ATOM 2958 C CA . LEU A 1 377 ? 3.045 19.453 24.891 1 95 377 LEU A CA 1
ATOM 2959 C C . LEU A 1 377 ? 4.547 19.266 25.078 1 95 377 LEU A C 1
ATOM 2961 O O . LEU A 1 377 ? 5.336 19.594 24.188 1 95 377 LEU A O 1
ATOM 2965 N N . HIS A 1 378 ? 4.895 18.797 26.203 1 93.75 378 HIS A N 1
ATOM 2966 C CA . HIS A 1 378 ? 6.305 18.531 26.453 1 93.75 378 HIS A CA 1
ATOM 2967 C C . HIS A 1 378 ? 6.848 17.453 25.516 1 93.75 378 HIS A C 1
ATOM 2969 O O . HIS A 1 378 ? 7.934 17.594 24.953 1 93.75 378 HIS A O 1
ATOM 2975 N N . LEU A 1 379 ? 6.102 16.422 25.375 1 94.81 379 LEU A N 1
ATOM 2976 C CA . LEU A 1 379 ? 6.527 15.344 24.5 1 94.81 379 LEU A CA 1
ATOM 2977 C C . LEU A 1 379 ? 6.602 15.828 23.047 1 94.81 379 LEU A C 1
ATOM 2979 O O . LEU A 1 379 ? 7.504 15.438 22.297 1 94.81 379 LEU A O 1
ATOM 2983 N N . MET A 1 380 ? 5.723 16.672 22.703 1 95.5 380 MET A N 1
ATOM 2984 C CA . MET A 1 380 ? 5.656 17.203 21.344 1 95.5 380 MET A CA 1
ATOM 2985 C C . MET A 1 380 ? 6.762 18.219 21.094 1 95.5 380 MET A C 1
ATOM 2987 O O . MET A 1 380 ? 6.98 18.641 19.953 1 95.5 380 MET A O 1
ATOM 2991 N N . SER A 1 381 ? 7.508 18.609 22.156 1 92.88 381 SER A N 1
ATOM 2992 C CA . SER A 1 381 ? 8.578 19.594 22.062 1 92.88 381 SER A CA 1
ATOM 2993 C C . SER A 1 381 ? 9.945 18.938 22.047 1 92.88 381 SER A C 1
ATOM 2995 O O . SER A 1 381 ? 10.961 19.594 22.281 1 92.88 381 SER A O 1
ATOM 2997 N N . TYR A 1 382 ? 9.945 17.672 21.734 1 92.44 382 TYR A N 1
ATOM 2998 C CA . TYR A 1 382 ? 11.25 17.031 21.641 1 92.44 382 TYR A CA 1
ATOM 2999 C C . TYR A 1 382 ? 12.07 17.625 20.484 1 92.44 382 TYR A C 1
ATOM 3001 O O . TYR A 1 382 ? 11.562 17.781 19.375 1 92.44 382 TYR A O 1
ATOM 3009 N N . PRO A 1 383 ? 13.312 17.922 20.703 1 89.75 383 PRO A N 1
ATOM 3010 C CA . PRO A 1 383 ? 14.109 18.625 19.688 1 89.75 383 PRO A CA 1
ATOM 3011 C C . PRO A 1 383 ? 14.492 17.719 18.516 1 89.75 383 PRO A C 1
ATOM 3013 O O . PRO A 1 383 ? 14.492 16.5 18.656 1 89.75 383 PRO A O 1
ATOM 3016 N N . GLU A 1 384 ? 14.797 18.312 17.422 1 88.56 384 GLU A N 1
ATOM 3017 C CA . GLU A 1 384 ? 15.164 17.609 16.203 1 88.56 384 GLU A CA 1
ATOM 3018 C C . GLU A 1 384 ? 16.578 17.047 16.297 1 88.56 384 GLU A C 1
ATOM 3020 O O . GLU A 1 384 ? 16.844 15.938 15.828 1 88.56 384 GLU A O 1
ATOM 3025 N N . THR A 1 385 ? 17.406 17.875 16.859 1 87.12 385 THR A N 1
ATOM 3026 C CA . THR A 1 385 ? 18.781 17.422 17.016 1 87.12 385 THR A CA 1
ATOM 3027 C C . THR A 1 385 ? 19.25 17.609 18.469 1 87.12 385 THR A C 1
ATOM 3029 O O . THR A 1 385 ? 18.766 18.5 19.172 1 87.12 385 THR A O 1
ATOM 3032 N N . LYS A 1 386 ? 20.078 16.766 18.906 1 86.94 386 LYS A N 1
ATOM 3033 C CA . LYS A 1 386 ? 20.719 16.828 20.219 1 86.94 386 LYS A CA 1
ATOM 3034 C C . LYS A 1 386 ? 19.672 16.797 21.328 1 86.94 386 LYS A C 1
ATOM 3036 O O . LYS A 1 386 ? 19.766 17.578 22.281 1 86.94 386 LYS A O 1
ATOM 3041 N N . GLY A 1 387 ? 18.75 15.992 21.172 1 84.69 387 GLY A N 1
ATOM 3042 C CA . GLY A 1 387 ? 17.719 15.859 22.203 1 84.69 387 GLY A CA 1
ATOM 3043 C C . GLY A 1 387 ? 18.234 15.188 23.469 1 84.69 387 GLY A C 1
ATOM 3044 O O . GLY A 1 387 ? 17.781 15.5 24.562 1 84.69 387 GLY A O 1
ATOM 3045 N N . ALA A 1 388 ? 19.188 14.398 23.281 1 83.56 388 ALA A N 1
ATOM 3046 C CA . ALA A 1 388 ? 19.734 13.641 24.406 1 83.56 388 ALA A CA 1
ATOM 3047 C C . ALA A 1 388 ? 20.484 14.547 25.375 1 83.56 388 ALA A C 1
ATOM 3049 O O . ALA A 1 388 ? 20.594 14.25 26.562 1 83.56 388 ALA A O 1
ATOM 3050 N N . SER A 1 389 ? 20.984 15.625 24.859 1 80.94 389 SER A N 1
ATOM 3051 C CA . SER A 1 389 ? 21.781 16.531 25.688 1 80.94 389 SER A CA 1
ATOM 3052 C C . SER A 1 389 ? 20.938 17.688 26.219 1 80.94 389 SER A C 1
ATOM 3054 O O . SER A 1 389 ? 21.406 18.469 27.031 1 80.94 389 SER A O 1
ATOM 3056 N N . ALA A 1 390 ? 19.75 17.812 25.688 1 82.69 390 ALA A N 1
ATOM 3057 C CA . ALA A 1 390 ? 18.906 18.938 26.109 1 82.69 390 ALA A CA 1
ATOM 3058 C C . ALA A 1 390 ? 18.312 18.688 27.484 1 82.69 390 ALA A C 1
ATOM 3060 O O . ALA A 1 390 ? 17.969 17.547 27.828 1 82.69 390 ALA A O 1
ATOM 3061 N N . SER A 1 391 ? 18.203 19.766 28.219 1 79.81 391 SER A N 1
ATOM 3062 C CA . SER A 1 391 ? 17.641 19.672 29.562 1 79.81 391 SER A CA 1
ATOM 3063 C C . SER A 1 391 ? 16.172 19.266 29.516 1 79.81 391 SER A C 1
ATOM 3065 O O . SER A 1 391 ? 15.391 19.844 28.766 1 79.81 391 SER A O 1
ATOM 3067 N N . GLY A 1 392 ? 15.695 18.172 30.156 1 81.5 392 GLY A N 1
ATOM 3068 C CA . GLY A 1 392 ? 14.305 17.75 30.25 1 81.5 392 GLY A CA 1
ATOM 3069 C C . GLY A 1 392 ? 13.977 16.562 29.375 1 81.5 392 GLY A C 1
ATOM 3070 O O . GLY A 1 392 ? 12.891 15.984 29.484 1 81.5 392 GLY A O 1
ATOM 3071 N N . PHE A 1 393 ? 15 16.297 28.469 1 87.31 393 PHE A N 1
ATOM 3072 C CA . PHE A 1 393 ? 14.664 15.25 27.516 1 87.31 393 PHE A CA 1
ATOM 3073 C C . PHE A 1 393 ? 15.648 14.094 27.609 1 87.31 393 PHE A C 1
ATOM 3075 O O . PHE A 1 393 ? 15.594 13.156 26.812 1 87.31 393 PHE A O 1
ATOM 3082 N N . HIS A 1 394 ? 16.547 14.188 28.562 1 85.62 394 HIS A N 1
ATOM 3083 C CA . HIS A 1 394 ? 17.547 13.133 28.703 1 85.62 394 HIS A CA 1
ATOM 3084 C C . HIS A 1 394 ? 16.891 11.789 29 1 85.62 394 HIS A C 1
ATOM 3086 O O . HIS A 1 394 ? 17.25 10.781 28.391 1 85.62 394 HIS A O 1
ATOM 3092 N N . TRP A 1 395 ? 15.945 11.883 29.891 1 87.75 395 TRP A N 1
ATOM 3093 C CA . TRP A 1 395 ? 15.25 10.656 30.266 1 87.75 395 TRP A CA 1
ATOM 3094 C C . TRP A 1 395 ? 14.461 10.094 29.094 1 87.75 395 TRP A C 1
ATOM 3096 O O . TRP A 1 395 ? 14.477 8.883 28.859 1 87.75 395 TRP A O 1
ATOM 3106 N N . LEU A 1 396 ? 13.859 10.891 28.344 1 90.25 396 LEU A N 1
ATOM 3107 C CA . LEU A 1 396 ? 13.047 10.461 27.219 1 90.25 396 LEU A CA 1
ATOM 3108 C C . LEU A 1 396 ? 13.922 9.844 26.125 1 90.25 396 LEU A C 1
ATOM 3110 O O . LEU A 1 396 ? 13.516 8.891 25.453 1 90.25 396 LEU A O 1
ATOM 3114 N N . SER A 1 397 ? 15.086 10.367 25.984 1 88.69 397 SER A N 1
ATOM 3115 C CA . SER A 1 397 ? 15.992 9.891 24.938 1 88.69 397 SER A CA 1
ATOM 3116 C C . SER A 1 397 ? 16.5 8.484 25.25 1 88.69 397 SER A C 1
ATOM 3118 O O . SER A 1 397 ? 16.812 7.727 24.328 1 88.69 397 SER A O 1
ATOM 3120 N N . SER A 1 398 ? 16.469 8.164 26.484 1 87.12 398 SER A N 1
ATOM 3121 C CA . SER A 1 398 ? 16.969 6.852 26.875 1 87.12 398 SER A CA 1
ATOM 3122 C C . SER A 1 398 ? 15.859 5.812 26.891 1 87.12 398 SER A C 1
ATOM 3124 O O . SER A 1 398 ? 16.125 4.609 26.859 1 87.12 398 SER A O 1
ATOM 3126 N N . HIS A 1 399 ? 14.648 6.234 26.875 1 89.31 399 HIS A N 1
ATOM 3127 C CA . HIS A 1 399 ? 13.539 5.297 26.984 1 89.31 399 HIS A CA 1
ATOM 3128 C C . HIS A 1 399 ? 12.727 5.242 25.688 1 89.31 399 HIS A C 1
ATOM 3130 O O . HIS A 1 399 ? 11.508 5.402 25.719 1 89.31 399 HIS A O 1
ATOM 3136 N N . VAL A 1 400 ? 13.398 5.082 24.625 1 89 400 VAL A N 1
ATOM 3137 C CA . VAL A 1 400 ? 12.766 4.945 23.312 1 89 400 VAL A CA 1
ATOM 3138 C C . VAL A 1 400 ? 12.711 3.475 22.922 1 89 400 VAL A C 1
ATOM 3140 O O . VAL A 1 400 ? 13.547 2.676 23.359 1 89 400 VAL A O 1
ATOM 3143 N N . LEU A 1 401 ? 11.711 3.057 22.219 1 87 401 LEU A N 1
ATOM 3144 C CA . LEU A 1 401 ? 11.625 1.7 21.688 1 87 401 LEU A CA 1
ATOM 3145 C C . LEU A 1 401 ? 12.844 1.375 20.844 1 87 401 LEU A C 1
ATOM 3147 O O . LEU A 1 401 ? 13.344 2.234 20.109 1 87 401 LEU A O 1
ATOM 3151 N N . PRO A 1 402 ? 13.32 0.198 20.891 1 82.69 402 PRO A N 1
ATOM 3152 C CA . PRO A 1 402 ? 14.547 -0.185 20.203 1 82.69 402 PRO A CA 1
ATOM 3153 C C . PRO A 1 402 ? 14.477 0.048 18.688 1 82.69 402 PRO A C 1
ATOM 3155 O O . PRO A 1 402 ? 15.492 0.349 18.062 1 82.69 402 PRO A O 1
ATOM 3158 N N . CYS A 1 403 ? 13.383 0.009 18.188 1 80.12 403 CYS A N 1
ATOM 3159 C CA . CYS A 1 403 ? 13.258 0.17 16.734 1 80.12 403 CYS A CA 1
ATOM 3160 C C . CYS A 1 403 ? 13.453 1.625 16.328 1 80.12 403 CYS A C 1
ATOM 3162 O O . CYS A 1 403 ? 13.711 1.919 15.156 1 80.12 403 CYS A O 1
ATOM 3164 N N . TYR A 1 404 ? 13.477 2.549 17.328 1 85.81 404 TYR A N 1
ATOM 3165 C CA . TYR A 1 404 ? 13.586 3.969 17.016 1 85.81 404 TYR A CA 1
ATOM 3166 C C . TYR A 1 404 ? 14.875 4.555 17.578 1 85.81 404 TYR A C 1
ATOM 3168 O O . TYR A 1 404 ? 15.086 5.77 17.531 1 85.81 404 TYR A O 1
ATOM 3176 N N . ARG A 1 405 ? 15.891 3.873 18.141 1 81.44 405 ARG A N 1
ATOM 3177 C CA . ARG A 1 405 ? 17.094 4.34 18.828 1 81.44 405 ARG A CA 1
ATOM 3178 C C . ARG A 1 405 ? 18.188 4.68 17.812 1 81.44 405 ARG A C 1
ATOM 3180 O O . ARG A 1 405 ? 19.141 5.402 18.141 1 81.44 405 ARG A O 1
ATOM 3187 N N . GLY A 1 406 ? 17.953 4.734 16.594 1 73.81 406 GLY A N 1
ATOM 3188 C CA . GLY A 1 406 ? 19.016 4.859 15.609 1 73.81 406 GLY A CA 1
ATOM 3189 C C . GLY A 1 406 ? 19.312 6.297 15.219 1 73.81 406 GLY A C 1
ATOM 3190 O O . GLY A 1 406 ? 20.469 6.695 15.117 1 73.81 406 GLY A O 1
ATOM 3191 N N . SER A 1 407 ? 18.422 7.113 15.039 1 81.81 407 SER A N 1
ATOM 3192 C CA . SER A 1 407 ? 18.609 8.492 14.602 1 81.81 407 SER A CA 1
ATOM 3193 C C . SER A 1 407 ? 17.766 9.453 15.438 1 81.81 407 SER A C 1
ATOM 3195 O O . SER A 1 407 ? 16.734 9.062 15.984 1 81.81 407 SER A O 1
ATOM 3197 N N . ASP A 1 408 ? 18.344 10.742 15.68 1 84.75 408 ASP A N 1
ATOM 3198 C CA . ASP A 1 408 ? 17.641 11.773 16.422 1 84.75 408 ASP A CA 1
ATOM 3199 C C . ASP A 1 408 ? 16.25 12.023 15.82 1 84.75 408 ASP A C 1
ATOM 3201 O O . ASP A 1 408 ? 15.289 12.281 16.547 1 84.75 408 ASP A O 1
ATOM 3205 N N . GLY A 1 409 ? 16.25 11.852 14.562 1 84.94 409 GLY A N 1
ATOM 3206 C CA . GLY A 1 409 ? 14.977 12.078 13.891 1 84.94 409 GLY A CA 1
ATOM 3207 C C . GLY A 1 409 ? 13.922 11.039 14.242 1 84.94 409 GLY A C 1
ATOM 3208 O O . GLY A 1 409 ? 12.75 11.383 14.43 1 84.94 409 GLY A O 1
ATOM 3209 N N . GLN A 1 410 ? 14.336 9.859 14.391 1 87.31 410 GLN A N 1
ATOM 3210 C CA . GLN A 1 410 ? 13.414 8.789 14.727 1 87.31 410 GLN A CA 1
ATOM 3211 C C . GLN A 1 410 ? 12.953 8.891 16.188 1 87.31 410 GLN A C 1
ATOM 3213 O O . GLN A 1 410 ? 11.797 8.609 16.5 1 87.31 410 GLN A O 1
ATOM 3218 N N . VAL A 1 411 ? 13.891 9.273 17.016 1 89.38 411 VAL A N 1
ATOM 3219 C CA . VAL A 1 411 ? 13.547 9.438 18.422 1 89.38 411 VAL A CA 1
ATOM 3220 C C . VAL A 1 411 ? 12.523 10.555 18.578 1 89.38 411 VAL A C 1
ATOM 3222 O O . VAL A 1 411 ? 11.562 10.43 19.344 1 89.38 411 VAL A O 1
ATOM 3225 N N . GLN A 1 412 ? 12.766 11.633 17.906 1 90.94 412 GLN A N 1
ATOM 3226 C CA . GLN A 1 412 ? 11.828 12.742 17.953 1 90.94 412 GLN A CA 1
ATOM 3227 C C . GLN A 1 412 ? 10.43 12.312 17.516 1 90.94 412 GLN A C 1
ATOM 3229 O O . GLN A 1 412 ? 9.438 12.625 18.172 1 90.94 412 GLN A O 1
ATOM 3234 N N . LEU A 1 413 ? 10.414 11.594 16.438 1 89.38 413 LEU A N 1
ATOM 3235 C CA . LEU A 1 413 ? 9.125 11.18 15.883 1 89.38 413 LEU A CA 1
ATOM 3236 C C . LEU A 1 413 ? 8.391 10.258 16.844 1 89.38 413 LEU A C 1
ATOM 3238 O O . LEU A 1 413 ? 7.16 10.32 16.953 1 89.38 413 LEU A O 1
ATOM 3242 N N . HIS A 1 414 ? 9.094 9.406 17.453 1 91 414 HIS A N 1
ATOM 3243 C CA . HIS A 1 414 ? 8.508 8.5 18.438 1 91 414 HIS A CA 1
ATOM 3244 C C . HIS A 1 414 ? 7.785 9.273 19.531 1 91 414 HIS A C 1
ATOM 3246 O O . HIS A 1 414 ? 6.609 9.023 19.797 1 91 414 HIS A O 1
ATOM 3252 N N . TRP A 1 415 ? 8.398 10.211 20.078 1 92.94 415 TRP A N 1
ATOM 3253 C CA . TRP A 1 415 ? 7.824 10.953 21.188 1 92.94 415 TRP A CA 1
ATOM 3254 C C . TRP A 1 415 ? 6.781 11.953 20.703 1 92.94 415 TRP A C 1
ATOM 3256 O O . TRP A 1 415 ? 5.781 12.195 21.391 1 92.94 415 TRP A O 1
ATOM 3266 N N . ASN A 1 416 ? 7.016 12.562 19.547 1 94.56 416 ASN A N 1
ATOM 3267 C CA . ASN A 1 416 ? 5.992 13.43 18.969 1 94.56 416 ASN A CA 1
ATOM 3268 C C . ASN A 1 416 ? 4.699 12.672 18.703 1 94.56 416 ASN A C 1
ATOM 3270 O O . ASN A 1 416 ? 3.605 13.195 18.922 1 94.56 416 ASN A O 1
ATOM 3274 N N . ALA A 1 417 ? 4.832 11.453 18.25 1 95.12 417 ALA A N 1
ATOM 3275 C CA . ALA A 1 417 ? 3.662 10.625 17.969 1 95.12 417 ALA A CA 1
ATOM 3276 C C . ALA A 1 417 ? 2.879 10.336 19.25 1 95.12 417 ALA A C 1
ATOM 3278 O O . ALA A 1 417 ? 1.658 10.5 19.281 1 95.12 417 ALA A O 1
ATOM 3279 N N . ILE A 1 418 ? 3.57 9.93 20.266 1 95.62 418 ILE A N 1
ATOM 3280 C CA . ILE A 1 418 ? 2.926 9.641 21.547 1 95.62 418 ILE A CA 1
ATOM 3281 C C . ILE A 1 418 ? 2.299 10.922 22.109 1 95.62 418 ILE A C 1
ATOM 3283 O O . ILE A 1 418 ? 1.17 10.898 22.594 1 95.62 418 ILE A O 1
ATOM 3287 N N . GLY A 1 419 ? 3.068 11.977 22.047 1 96.81 419 GLY A N 1
ATOM 3288 C CA . GLY A 1 419 ? 2.551 13.258 22.5 1 96.81 419 GLY A CA 1
ATOM 3289 C C . GLY A 1 419 ? 1.283 13.68 21.781 1 96.81 419 GLY A C 1
ATOM 3290 O O . GLY A 1 419 ? 0.355 14.195 22.406 1 96.81 419 GLY A O 1
ATOM 3291 N N . SER A 1 420 ? 1.193 13.445 20.484 1 97.44 420 SER A N 1
ATOM 3292 C CA . SER A 1 420 ? 0.025 13.828 19.703 1 97.44 420 SER A CA 1
ATOM 3293 C C . SER A 1 420 ? -1.205 13.023 20.109 1 97.44 420 SER A C 1
ATOM 3295 O O . SER A 1 420 ? -2.311 13.562 20.188 1 97.44 420 SER A O 1
ATOM 3297 N N . ILE A 1 421 ? -1.038 11.766 20.344 1 97.44 421 ILE A N 1
ATOM 3298 C CA . ILE A 1 421 ? -2.146 10.922 20.781 1 97.44 421 ILE A CA 1
ATOM 3299 C C . ILE A 1 421 ? -2.68 11.414 22.109 1 97.44 421 ILE A C 1
ATOM 3301 O O . ILE A 1 421 ? -3.889 11.602 22.281 1 97.44 421 ILE A O 1
ATOM 3305 N N . LEU A 1 422 ? -1.756 11.688 23.047 1 97.44 422 LEU A N 1
ATOM 3306 C CA . LEU A 1 422 ? -2.146 12.164 24.375 1 97.44 422 LEU A CA 1
ATOM 3307 C C . LEU A 1 422 ? -2.783 13.547 24.297 1 97.44 422 LEU A C 1
ATOM 3309 O O . LEU A 1 422 ? -3.707 13.859 25.047 1 97.44 422 LEU A O 1
ATOM 3313 N N . PHE A 1 423 ? -2.238 14.32 23.422 1 97.25 423 PHE A N 1
ATOM 3314 C CA . PHE A 1 423 ? -2.766 15.664 23.203 1 97.25 423 PHE A CA 1
ATOM 3315 C C . PHE A 1 423 ? -4.234 15.609 22.812 1 97.25 423 PHE A C 1
ATOM 3317 O O . PHE A 1 423 ? -5.059 16.344 23.359 1 97.25 423 PHE A O 1
ATOM 3324 N N . ILE A 1 424 ? -4.59 14.727 21.891 1 96.81 424 ILE A N 1
ATOM 3325 C CA . ILE A 1 424 ? -5.969 14.625 21.422 1 96.81 424 ILE A CA 1
ATOM 3326 C C . ILE A 1 424 ? -6.844 14.047 22.547 1 96.81 424 ILE A C 1
ATOM 3328 O O . ILE A 1 424 ? -7.996 14.461 22.719 1 96.81 424 ILE A O 1
ATOM 3332 N N . ILE A 1 425 ? -6.348 13.125 23.344 1 96.44 425 ILE A N 1
ATOM 3333 C CA . ILE A 1 425 ? -7.094 12.578 24.469 1 96.44 425 ILE A CA 1
ATOM 3334 C C . ILE A 1 425 ? -7.418 13.688 25.469 1 96.44 425 ILE A C 1
ATOM 3336 O O . ILE A 1 425 ? -8.539 13.781 25.969 1 96.44 425 ILE A O 1
ATOM 3340 N N . ALA A 1 426 ? -6.43 14.523 25.734 1 96 426 ALA A N 1
ATOM 3341 C CA . ALA A 1 426 ? -6.633 15.641 26.656 1 96 426 ALA A CA 1
ATOM 3342 C C . ALA A 1 426 ? -7.73 16.578 26.156 1 96 426 ALA A C 1
ATOM 3344 O O . ALA A 1 426 ? -8.578 17.016 26.938 1 96 426 ALA A O 1
ATOM 3345 N N . LEU A 1 427 ? -7.727 16.844 24.906 1 94.88 427 LEU A N 1
ATOM 3346 C CA . LEU A 1 427 ? -8.734 17.719 24.328 1 94.88 427 LEU A CA 1
ATOM 3347 C C . LEU A 1 427 ? -10.109 17.062 24.344 1 94.88 427 LEU A C 1
ATOM 3349 O O . LEU A 1 427 ? -11.117 17.719 24.641 1 94.88 427 LEU A O 1
ATOM 3353 N N . MET A 1 428 ? -10.156 15.82 24.047 1 92.69 428 MET A N 1
ATOM 3354 C CA . MET A 1 428 ? -11.398 15.07 23.938 1 92.69 428 MET A CA 1
ATOM 3355 C C . MET A 1 428 ? -12.125 15.023 25.281 1 92.69 428 MET A C 1
ATOM 3357 O O . MET A 1 428 ? -13.352 15.172 25.328 1 92.69 428 MET A O 1
ATOM 3361 N N . TYR A 1 429 ? -11.453 14.922 26.375 1 91.5 429 TYR A N 1
ATOM 3362 C CA . TYR A 1 429 ? -12.102 14.68 27.656 1 91.5 429 TYR A CA 1
ATOM 3363 C C . TYR A 1 429 ? -12.016 15.906 28.547 1 91.5 429 TYR A C 1
ATOM 3365 O O . TYR A 1 429 ? -12.305 15.828 29.75 1 91.5 429 TYR A O 1
ATOM 3373 N N . SER A 1 430 ? -11.648 17 27.969 1 91.19 430 SER A N 1
ATOM 3374 C CA . SER A 1 430 ? -11.648 18.234 28.734 1 91.19 430 SER A CA 1
ATOM 3375 C C . SER A 1 430 ? -13.062 18.625 29.156 1 91.19 430 SER A C 1
ATOM 3377 O O . SER A 1 430 ? -13.977 18.656 28.312 1 91.19 430 SER A O 1
ATOM 3379 N N . PRO A 1 431 ? -13.227 18.844 30.422 1 86.19 431 PRO A N 1
ATOM 3380 C CA . PRO A 1 431 ? -14.57 19.172 30.906 1 86.19 431 PRO A CA 1
ATOM 3381 C C . PRO A 1 431 ? -15.008 20.578 30.5 1 86.19 431 PRO A C 1
ATOM 3383 O O . PRO A 1 431 ? -14.164 21.406 30.125 1 86.19 431 PRO A O 1
ATOM 3386 N N . GLN A 1 432 ? -16.297 20.781 30.578 1 80.44 432 GLN A N 1
ATOM 3387 C CA . GLN A 1 432 ? -16.891 22.078 30.234 1 80.44 432 GLN A CA 1
ATOM 3388 C C . GLN A 1 432 ? -16.781 23.047 31.406 1 80.44 432 GLN A C 1
ATOM 3390 O O . GLN A 1 432 ? -16.828 22.641 32.562 1 80.44 432 GLN A O 1
ATOM 3395 N N . ILE A 1 433 ? -16.219 24.188 31.094 1 68.38 433 ILE A N 1
ATOM 3396 C CA . ILE A 1 433 ? -16.172 25.203 32.125 1 68.38 433 ILE A CA 1
ATOM 3397 C C . ILE A 1 433 ? -17.094 26.359 31.766 1 68.38 433 ILE A C 1
ATOM 3399 O O . ILE A 1 433 ? -17.219 26.719 30.594 1 68.38 433 ILE A O 1
ATOM 3403 N N . ASN A 1 434 ? -18.047 26.625 32.469 1 57.03 434 ASN A N 1
ATOM 3404 C CA . ASN A 1 434 ? -18.781 27.875 32.344 1 57.03 434 ASN A CA 1
ATOM 3405 C C . ASN A 1 434 ? -17.953 29.062 32.844 1 57.03 434 ASN A C 1
ATOM 3407 O O . ASN A 1 434 ? -17.828 29.25 34.062 1 57.03 434 ASN A O 1
ATOM 3411 N N . ILE A 1 435 ? -17.062 29.516 31.984 1 52.78 435 ILE A N 1
ATOM 3412 C CA . ILE A 1 435 ? -16.156 30.578 32.375 1 52.78 435 ILE A CA 1
ATOM 3413 C C . ILE A 1 435 ? -16.938 31.703 33.031 1 52.78 435 ILE A C 1
ATOM 3415 O O . ILE A 1 435 ? -16.484 32.312 34 1 52.78 435 ILE A O 1
ATOM 3419 N N . ARG A 1 436 ? -18.141 32.125 32.438 1 50.47 436 ARG A N 1
ATOM 3420 C CA . ARG A 1 436 ? -18.906 33.219 33.062 1 50.47 436 ARG A CA 1
ATOM 3421 C C . ARG A 1 436 ? -19.156 32.938 34.531 1 50.47 436 ARG A C 1
ATOM 3423 O O . ARG A 1 436 ? -19.031 33.812 35.375 1 50.47 436 ARG A O 1
ATOM 3430 N N . ARG A 1 437 ? -19.406 31.688 34.719 1 50.91 437 ARG A N 1
ATOM 3431 C CA . ARG A 1 437 ? -19.703 31.359 36.125 1 50.91 437 ARG A CA 1
ATOM 3432 C C . ARG A 1 437 ? -18.422 31.312 36.969 1 50.91 437 ARG A C 1
ATOM 3434 O O . ARG A 1 437 ? -18.406 31.734 38.125 1 50.91 437 ARG A O 1
ATOM 3441 N N . SER A 1 438 ? -17.297 30.828 36.312 1 51.72 438 SER A N 1
ATOM 3442 C CA . SER A 1 438 ? -16.047 30.703 37.062 1 51.72 438 SER A CA 1
ATOM 3443 C C . SER A 1 438 ? -15.422 32.062 37.312 1 51.72 438 SER A C 1
ATOM 3445 O O . SER A 1 438 ? -14.906 32.312 38.406 1 51.72 438 SER A O 1
ATOM 3447 N N . VAL A 1 439 ? -15.359 32.875 36.25 1 50.81 439 VAL A N 1
ATOM 3448 C CA . VAL A 1 439 ? -14.859 34.219 36.469 1 50.81 439 VAL A CA 1
ATOM 3449 C C . VAL A 1 439 ? -15.758 34.969 37.469 1 50.81 439 VAL A C 1
ATOM 3451 O O . VAL A 1 439 ? -15.273 35.688 38.344 1 50.81 439 VAL A O 1
ATOM 3454 N N . SER A 1 440 ? -17.062 34.781 37.188 1 47.47 440 SER A N 1
ATOM 3455 C CA . SER A 1 440 ? -17.953 35.438 38.156 1 47.47 440 SER A CA 1
ATOM 3456 C C . SER A 1 440 ? -17.703 34.906 39.562 1 47.47 440 SER A C 1
ATOM 3458 O O . SER A 1 440 ? -17.797 35.656 40.562 1 47.47 440 SER A O 1
ATOM 3460 N N . ALA A 1 441 ? -17.406 33.562 39.594 1 47.91 441 ALA A N 1
ATOM 3461 C CA . ALA A 1 441 ? -17.109 33 40.906 1 47.91 441 ALA A CA 1
ATOM 3462 C C . ALA A 1 441 ? -15.773 33.5 41.438 1 47.91 441 ALA A C 1
ATOM 3464 O O . ALA A 1 441 ? -15.625 33.719 42.656 1 47.91 441 ALA A O 1
ATOM 3465 N N . LEU A 1 442 ? -14.766 33.531 40.531 1 43.56 442 LEU A N 1
ATOM 3466 C CA . LEU A 1 442 ? -13.469 34.031 40.938 1 43.56 442 LEU A CA 1
ATOM 3467 C C . LEU A 1 442 ? -13.523 35.531 41.188 1 43.56 442 LEU A C 1
ATOM 3469 O O . LEU A 1 442 ? -12.852 36.031 42.094 1 43.56 442 LEU A O 1
ATOM 3473 N N . LEU A 1 443 ? -13.969 36.312 40.062 1 40.38 443 LEU A N 1
ATOM 3474 C CA . LEU A 1 443 ? -14.07 37.75 40.281 1 40.38 443 LEU A CA 1
ATOM 3475 C C . LEU A 1 443 ? -15.109 38.031 41.375 1 40.38 443 LEU A C 1
ATOM 3477 O O . LEU A 1 443 ? -16.281 37.688 41.219 1 40.38 443 LEU A O 1
ATOM 3481 N N . GLY A 1 444 ? -15.109 37.719 42.531 1 37.16 444 GLY A N 1
ATOM 3482 C CA . GLY A 1 444 ? -15.938 37.969 43.688 1 37.16 444 GLY A CA 1
ATOM 3483 C C . GLY A 1 444 ? -17.422 38.094 43.344 1 37.16 444 GLY A C 1
ATOM 3484 O O . GLY A 1 444 ? -17.781 38.188 42.188 1 37.16 444 GLY A O 1
ATOM 3485 N N . GLY A 1 445 ? -18.406 38.031 44.406 1 37.44 445 GLY A N 1
ATOM 3486 C CA . GLY A 1 445 ? -19.812 38.281 44.719 1 37.44 445 GLY A CA 1
ATOM 3487 C C . GLY A 1 445 ? -20.391 39.438 43.938 1 37.44 445 GLY A C 1
ATOM 3488 O O . GLY A 1 445 ? -21.375 40.031 44.344 1 37.44 445 GLY A O 1
ATOM 3489 N N . CYS A 1 446 ? -19.609 40.188 43.188 1 31.31 446 CYS A N 1
ATOM 3490 C CA . CYS A 1 446 ? -20.422 41.312 42.812 1 31.31 446 CYS A CA 1
ATOM 3491 C C . CYS A 1 446 ? -21.703 40.875 42.125 1 31.31 446 CYS A C 1
ATOM 3493 O O . CYS A 1 446 ? -21.625 40.219 41.062 1 31.31 446 CYS A O 1
ATOM 3495 N N . ARG A 1 447 ? -22.75 40.5 42.844 1 33.38 447 ARG A N 1
ATOM 3496 C CA . ARG A 1 447 ? -24.172 40.344 42.531 1 33.38 447 ARG A CA 1
ATOM 3497 C C . ARG A 1 447 ? -24.562 41.156 41.312 1 33.38 447 ARG A C 1
ATOM 3499 O O . ARG A 1 447 ? -24.516 42.375 41.344 1 33.38 447 ARG A O 1
ATOM 3506 N N . THR A 1 448 ? -24.125 40.812 40.188 1 32.53 448 THR A N 1
ATOM 3507 C CA . THR A 1 448 ? -24.797 41.469 39.094 1 32.53 448 THR A CA 1
ATOM 3508 C C . THR A 1 448 ? -26.25 41.812 39.438 1 32.53 448 THR A C 1
ATOM 3510 O O . THR A 1 448 ? -26.891 41.062 40.188 1 32.53 448 THR A O 1
ATOM 3513 N N . ARG A 1 449 ? -26.531 43.031 39.312 1 34.47 449 ARG A N 1
ATOM 3514 C CA . ARG A 1 449 ? -27.766 43.781 39.562 1 34.47 449 ARG A CA 1
ATOM 3515 C C . ARG A 1 449 ? -28.984 42.938 39.188 1 34.47 449 ARG A C 1
ATOM 3517 O O . ARG A 1 449 ? -28.953 42.188 38.219 1 34.47 449 ARG A O 1
ATOM 3524 N N . SER A 1 450 ? -29.781 42.531 40.219 1 37.47 450 SER A N 1
ATOM 3525 C CA . SER A 1 450 ? -31.141 42.062 40 1 37.47 450 SER A CA 1
ATOM 3526 C C . SER A 1 450 ? -31.734 42.594 38.719 1 37.47 450 SER A C 1
ATOM 3528 O O . SER A 1 450 ? -31.516 43.75 38.344 1 37.47 450 SER A O 1
ATOM 3530 N N . PRO A 1 451 ? -31.891 41.719 37.75 1 39.94 451 PRO A N 1
ATOM 3531 C CA . PRO A 1 451 ? -32.438 42.25 36.5 1 39.94 451 PRO A CA 1
ATOM 3532 C C . PRO A 1 451 ? -33.438 43.406 36.75 1 39.94 451 PRO A C 1
ATOM 3534 O O . PRO A 1 451 ? -34.125 43.406 37.781 1 39.94 451 PRO A O 1
ATOM 3537 N N . TRP A 1 452 ? -33.125 44.531 36.312 1 44.53 452 TRP A N 1
ATOM 3538 C CA . TRP A 1 452 ? -33.875 45.75 36.469 1 44.53 452 TRP A CA 1
ATOM 3539 C C . TRP A 1 452 ? -35.344 45.5 36.562 1 44.53 452 TRP A C 1
ATOM 3541 O O . TRP A 1 452 ? -36.062 46.188 37.281 1 44.53 452 TRP A O 1
ATOM 3551 N N . HIS A 1 453 ? -35.75 44.281 35.906 1 47.91 453 HIS A N 1
ATOM 3552 C CA . HIS A 1 453 ? -37.188 44.031 35.906 1 47.91 453 HIS A CA 1
ATOM 3553 C C . HIS A 1 453 ? -37.656 43.562 37.281 1 47.91 453 HIS A C 1
ATOM 3555 O O . HIS A 1 453 ? -38.875 43.625 37.562 1 47.91 453 HIS A O 1
ATOM 3561 N N . LYS A 1 454 ? -36.719 43 38 1 50.41 454 LYS A N 1
ATOM 3562 C CA . LYS A 1 454 ? -37.188 42.594 39.312 1 50.41 454 LYS A CA 1
ATOM 3563 C C . LYS A 1 454 ? -37.281 43.812 40.25 1 50.41 454 LYS A C 1
ATOM 3565 O O . LYS A 1 454 ? -38.062 43.781 41.219 1 50.41 454 LYS A O 1
ATOM 3570 N N . THR A 1 455 ? -36.406 44.812 39.969 1 46.19 455 THR A N 1
ATOM 3571 C CA . THR A 1 455 ? -36.5 45.969 40.875 1 46.19 455 THR A CA 1
ATOM 3572 C C . THR A 1 455 ? -37.469 47.031 40.312 1 46.19 455 THR A C 1
ATOM 3574 O O . THR A 1 455 ? -37.688 48.062 40.938 1 46.19 455 THR A O 1
ATOM 3577 N N . ASN A 1 456 ? -37.812 46.906 39 1 42.34 456 ASN A N 1
ATOM 3578 C CA . ASN A 1 456 ? -38.75 47.906 38.531 1 42.34 456 ASN A CA 1
ATOM 3579 C C . ASN A 1 456 ? -40.156 47.719 39.125 1 42.34 456 ASN A C 1
ATOM 3581 O O . ASN A 1 456 ? -40.719 46.625 38.969 1 42.34 456 ASN A O 1
ATOM 3585 N N . THR A 1 457 ? -40.5 48.438 40.125 1 46.34 457 THR A N 1
ATOM 3586 C CA . THR A 1 457 ? -41.75 48.469 40.906 1 46.34 457 THR A CA 1
ATOM 3587 C C . THR A 1 457 ? -42.938 48.625 40 1 46.34 457 THR A C 1
ATOM 3589 O O . THR A 1 457 ? -44.094 48.438 40.406 1 46.34 457 THR A O 1
ATOM 3592 N N . VAL A 1 458 ? -42.875 49.281 38.844 1 51.31 458 VAL A N 1
ATOM 3593 C CA . VAL A 1 458 ? -44.062 49.594 38.062 1 51.31 458 VAL A CA 1
ATOM 3594 C C . VAL A 1 458 ? -44.531 48.375 37.281 1 51.31 458 VAL A C 1
ATOM 3596 O O . VAL A 1 458 ? -45.625 48.344 36.75 1 51.31 458 VAL A O 1
ATOM 3599 N N . LEU A 1 459 ? -43.594 47.5 36.938 1 48.94 459 LEU A N 1
ATOM 3600 C CA . LEU A 1 459 ? -44.031 46.375 36.125 1 48.94 459 LEU A CA 1
ATOM 3601 C C . LEU A 1 459 ? -44.844 45.375 36.969 1 48.94 459 LEU A C 1
ATOM 3603 O O . LEU A 1 459 ? -44.469 45.094 38.094 1 48.94 459 LEU A O 1
ATOM 3607 N N . HIS A 1 460 ? -46.188 45.281 36.594 1 52 460 HIS A N 1
ATOM 3608 C CA . HIS A 1 460 ? -47.125 44.375 37.25 1 52 460 HIS A CA 1
ATOM 3609 C C . HIS A 1 460 ? -46.5 43 37.438 1 52 460 HIS A C 1
ATOM 3611 O O . HIS A 1 460 ? -45.625 42.625 36.656 1 52 460 HIS A O 1
ATOM 3617 N N . THR A 1 461 ? -46.781 42.281 38.5 1 53.34 461 THR A N 1
ATOM 3618 C CA . THR A 1 461 ? -46.281 40.969 38.938 1 53.34 461 THR A CA 1
ATOM 3619 C C . THR A 1 461 ? -46.281 40 37.75 1 53.34 461 THR A C 1
ATOM 3621 O O . THR A 1 461 ? -45.312 39.219 37.594 1 53.34 461 THR A O 1
ATOM 3624 N N . SER A 1 462 ? -47.375 39.938 37.062 1 55.06 462 SER A N 1
ATOM 3625 C CA . SER A 1 462 ? -47.469 39 35.969 1 55.06 462 SER A CA 1
ATOM 3626 C C . SER A 1 462 ? -46.438 39.25 34.875 1 55.06 462 SER A C 1
ATOM 3628 O O . SER A 1 462 ? -45.938 38.312 34.25 1 55.06 462 SER A O 1
ATOM 3630 N N . GLU A 1 463 ? -46.188 40.469 34.625 1 52.38 463 GLU A N 1
ATOM 3631 C CA . GLU A 1 463 ? -45.219 40.812 33.594 1 52.38 463 GLU A CA 1
ATOM 3632 C C . GLU A 1 463 ? -43.781 40.594 34.062 1 52.38 463 GLU A C 1
ATOM 3634 O O . GLU A 1 463 ? -42.938 40.188 33.25 1 52.38 463 GLU A O 1
ATOM 3639 N N . LYS A 1 464 ? -43.531 40.812 35.375 1 54 464 LYS A N 1
ATOM 3640 C CA . LYS A 1 464 ? -42.25 40.469 35.938 1 54 464 LYS A CA 1
ATOM 3641 C C . LYS A 1 464 ? -41.969 38.969 35.844 1 54 464 LYS A C 1
ATOM 3643 O O . LYS A 1 464 ? -40.844 38.562 35.531 1 54 464 LYS A O 1
ATOM 3648 N N . GLU A 1 465 ? -42.969 38.188 36.094 1 53.78 465 GLU A N 1
ATOM 3649 C CA . GLU A 1 465 ? -42.875 36.75 35.938 1 53.78 465 GLU A CA 1
ATOM 3650 C C . GLU A 1 465 ? -42.656 36.344 34.469 1 53.78 465 GLU A C 1
ATOM 3652 O O . GLU A 1 465 ? -41.906 35.406 34.188 1 53.78 465 GLU A O 1
ATOM 3657 N N . LYS A 1 466 ? -43.375 36.875 33.531 1 51.94 466 LYS A N 1
ATOM 3658 C CA . LYS A 1 466 ? -43.156 36.625 32.094 1 51.94 466 LYS A CA 1
ATOM 3659 C C . LYS A 1 466 ? -41.75 37.031 31.656 1 51.94 466 LYS A C 1
ATOM 3661 O O . LYS A 1 466 ? -41.125 36.344 30.891 1 51.94 466 LYS A O 1
ATOM 3666 N N . LEU A 1 467 ? -41.344 38.156 32 1 47.84 467 LEU A N 1
ATOM 3667 C CA . LEU A 1 467 ? -40 38.594 31.656 1 47.84 467 LEU A CA 1
ATOM 3668 C C . LEU A 1 467 ? -38.969 37.75 32.406 1 47.84 467 LEU A C 1
ATOM 3670 O O . LEU A 1 467 ? -37.875 37.5 31.891 1 47.84 467 LEU A O 1
ATOM 3674 N N . GLU A 1 468 ? -39.25 37.469 33.719 1 48.66 468 GLU A N 1
ATOM 3675 C CA . GLU A 1 468 ? -38.438 36.469 34.406 1 48.66 468 GLU A CA 1
ATOM 3676 C C . GLU A 1 468 ? -38.469 35.125 33.656 1 48.66 468 GLU A C 1
ATOM 3678 O O . GLU A 1 468 ? -37.438 34.438 33.562 1 48.66 468 GLU A O 1
ATOM 3683 N N . GLU A 1 469 ? -39.625 34.656 33.375 1 48.62 469 GLU A N 1
ATOM 3684 C CA . GLU A 1 469 ? -39.75 33.469 32.531 1 48.62 469 GLU A CA 1
ATOM 3685 C C . GLU A 1 469 ? -39.031 33.688 31.188 1 48.62 469 GLU A C 1
ATOM 3687 O O . GLU A 1 469 ? -38.406 32.781 30.656 1 48.62 469 GLU A O 1
ATOM 3692 N N . GLU A 1 470 ? -39.344 34.75 30.516 1 43.59 470 GLU A N 1
ATOM 3693 C CA . GLU A 1 470 ? -38.688 35.062 29.266 1 43.59 470 GLU A CA 1
ATOM 3694 C C . GLU A 1 470 ? -37.188 35.375 29.5 1 43.59 470 GLU A C 1
ATOM 3696 O O . GLU A 1 470 ? -36.344 35.094 28.641 1 43.59 470 GLU A O 1
ATOM 3701 N N . SER A 1 471 ? -36.906 36.219 30.484 1 37.12 471 SER A N 1
ATOM 3702 C CA . SER A 1 471 ? -35.5 36.5 30.875 1 37.12 471 SER A CA 1
ATOM 3703 C C . SER A 1 471 ? -34.906 35.344 31.656 1 37.12 471 SER A C 1
ATOM 3705 O O . SER A 1 471 ? -33.781 35.406 32.094 1 37.12 471 SER A O 1
ATOM 3707 N N . ALA A 1 472 ? -35.812 34.5 32.375 1 34.62 472 ALA A N 1
ATOM 3708 C CA . ALA A 1 472 ? -35.156 33.281 32.875 1 34.62 472 ALA A CA 1
ATOM 3709 C C . ALA A 1 472 ? -34.125 32.75 31.859 1 34.62 472 ALA A C 1
ATOM 3711 O O . ALA A 1 472 ? -34.438 32.656 30.672 1 34.62 472 ALA A O 1
ATOM 3712 N N . PRO A 1 473 ? -32.938 33.031 32.219 1 32.91 473 PRO A N 1
ATOM 3713 C CA . PRO A 1 473 ? -32.094 32.375 31.234 1 32.91 473 PRO A CA 1
ATOM 3714 C C . PRO A 1 473 ? -32.719 31.078 30.703 1 32.91 473 PRO A C 1
ATOM 3716 O O . PRO A 1 473 ? -33.219 30.266 31.484 1 32.91 473 PRO A O 1
ATOM 3719 N N . THR A 1 474 ? -33.719 31.172 29.781 1 31.47 474 THR A N 1
ATOM 3720 C CA . THR A 1 474 ? -33.781 29.875 29.125 1 31.47 474 THR A CA 1
ATOM 3721 C C . THR A 1 474 ? -32.562 29.047 29.469 1 31.47 474 THR A C 1
ATOM 3723 O O . THR A 1 474 ? -31.422 29.516 29.312 1 31.47 474 THR A O 1
ATOM 3726 N N . THR A 1 475 ? -32.625 28.234 30.531 1 31.88 475 THR A N 1
ATOM 3727 C CA . THR A 1 475 ? -31.672 27.172 30.734 1 31.88 475 THR A CA 1
ATOM 3728 C C . THR A 1 475 ? -31.031 26.75 29.422 1 31.88 475 THR A C 1
ATOM 3730 O O . THR A 1 475 ? -31.469 25.766 28.797 1 31.88 475 THR A O 1
ATOM 3733 N N . THR A 1 476 ? -31.312 27.438 28.453 1 33.19 476 THR A N 1
ATOM 3734 C CA . THR A 1 476 ? -30.375 27.062 27.406 1 33.19 476 THR A CA 1
ATOM 3735 C C . THR A 1 476 ? -29.016 26.688 28 1 33.19 476 THR A C 1
ATOM 3737 O O . THR A 1 476 ? -28.359 27.547 28.609 1 33.19 476 THR A O 1
ATOM 3740 N N . TYR A 1 477 ? -28.953 25.609 28.75 1 33.56 477 TYR A N 1
ATOM 3741 C CA . TYR A 1 477 ? -27.688 24.953 29.078 1 33.56 477 TYR A CA 1
ATOM 3742 C C . TYR A 1 477 ? -26.547 25.469 28.203 1 33.56 477 TYR A C 1
ATOM 3744 O O . TYR A 1 477 ? -26.438 25.094 27.031 1 33.56 477 TYR A O 1
ATOM 3752 N N . ASP A 1 478 ? -26.359 26.688 28.125 1 40.16 478 ASP A N 1
ATOM 3753 C CA . ASP A 1 478 ? -25.094 27.172 27.578 1 40.16 478 ASP A CA 1
ATOM 3754 C C . ASP A 1 478 ? -23.984 26.125 27.766 1 40.16 478 ASP A C 1
ATOM 3756 O O . ASP A 1 478 ? -23.453 25.969 28.859 1 40.16 478 ASP A O 1
ATOM 3760 N N . GLN A 1 479 ? -24.219 24.891 27.453 1 48.34 479 GLN A N 1
ATOM 3761 C CA . GLN A 1 479 ? -23.203 23.844 27.469 1 48.34 479 GLN A CA 1
ATOM 3762 C C . GLN A 1 479 ? -21.812 24.422 27.219 1 48.34 479 GLN A C 1
ATOM 3764 O O . GLN A 1 479 ? -21.562 25.047 26.203 1 48.34 479 GLN A O 1
ATOM 3769 N N . GLY A 1 480 ? -21.219 25.062 28.266 1 59.34 480 GLY A N 1
ATOM 3770 C CA . GLY A 1 480 ? -19.859 25.562 28.266 1 59.34 480 GLY A CA 1
ATOM 3771 C C . GLY A 1 480 ? -18.938 24.781 27.344 1 59.34 480 GLY A C 1
ATOM 3772 O O . GLY A 1 480 ? -19.234 23.656 26.969 1 59.34 480 GLY A O 1
ATOM 3773 N N . GLU A 1 481 ? -18.188 25.531 26.641 1 76.44 481 GLU A N 1
ATOM 3774 C CA . GLU A 1 481 ? -17.156 24.922 25.812 1 76.44 481 GLU A CA 1
ATOM 3775 C C . GLU A 1 481 ? -16.031 24.344 26.672 1 76.44 481 GLU A C 1
ATOM 3777 O O . GLU A 1 481 ? -15.672 24.922 27.703 1 76.44 481 GLU A O 1
ATOM 3782 N N . PRO A 1 482 ? -15.719 23.172 26.422 1 85.5 482 PRO A N 1
ATOM 3783 C CA . PRO A 1 482 ? -14.586 22.609 27.156 1 85.5 482 PRO A CA 1
ATOM 3784 C C . PRO A 1 482 ? -13.375 23.531 27.188 1 85.5 482 PRO A C 1
ATOM 3786 O O . PRO A 1 482 ? -13.078 24.188 26.172 1 85.5 482 PRO A O 1
ATOM 3789 N N . LEU A 1 483 ? -12.703 23.625 28.266 1 84.44 483 LEU A N 1
ATOM 3790 C CA . LEU A 1 483 ? -11.633 24.578 28.516 1 84.44 483 LEU A CA 1
ATOM 3791 C C . LEU A 1 483 ? -10.531 24.453 27.469 1 84.44 483 LEU A C 1
ATOM 3793 O O . LEU A 1 483 ? -10.148 25.453 26.844 1 84.44 483 LEU A O 1
ATOM 3797 N N . LEU A 1 484 ? -10.039 23.281 27.266 1 91.12 484 LEU A N 1
ATOM 3798 C CA . LEU A 1 484 ? -8.883 23.078 26.406 1 91.12 484 LEU A CA 1
ATOM 3799 C C . LEU A 1 484 ? -9.273 23.203 24.938 1 91.12 484 LEU A C 1
ATOM 3801 O O . LEU A 1 484 ? -8.414 23.422 24.078 1 91.12 484 LEU A O 1
ATOM 3805 N N . GLN A 1 485 ? -10.508 23.062 24.609 1 92 485 GLN A N 1
ATOM 3806 C CA . GLN A 1 485 ? -10.969 23.141 23.219 1 92 485 GLN A CA 1
ATOM 3807 C C . GLN A 1 485 ? -11.203 24.594 22.797 1 92 485 GLN A C 1
ATOM 3809 O O . GLN A 1 485 ? -11.312 24.891 21.609 1 92 485 GLN A O 1
ATOM 3814 N N . ARG A 1 486 ? -11.242 25.484 23.703 1 88.19 486 ARG A N 1
ATOM 3815 C CA . ARG A 1 486 ? -11.555 26.891 23.438 1 88.19 486 ARG A CA 1
ATOM 3816 C C . ARG A 1 486 ? -10.492 27.531 22.562 1 88.19 486 ARG A C 1
ATOM 3818 O O . ARG A 1 486 ? -10.805 28.391 21.734 1 88.19 486 ARG A O 1
ATOM 3825 N N . LEU A 1 487 ? -9.32 27.047 22.75 1 88.88 487 LEU A N 1
ATOM 3826 C CA . LEU A 1 487 ? -8.219 27.594 21.969 1 88.88 487 LEU A CA 1
ATOM 3827 C C . LEU A 1 487 ? -8.406 27.297 20.484 1 88.88 487 LEU A C 1
ATOM 3829 O O . LEU A 1 487 ? -7.914 28.031 19.625 1 88.88 487 LEU A O 1
ATOM 3833 N N . PHE A 1 488 ? -9.141 26.312 20.188 1 93.06 488 PHE A N 1
ATOM 3834 C CA . PHE A 1 488 ? -9.25 25.844 18.812 1 93.06 488 PHE A CA 1
ATOM 3835 C C . PHE A 1 488 ? -10.617 26.188 18.234 1 93.06 488 PHE A C 1
ATOM 3837 O O . PHE A 1 488 ? -10.914 25.828 17.078 1 93.06 488 PHE A O 1
ATOM 3844 N N . THR A 1 489 ? -11.484 26.844 19.016 1 90.38 489 THR A N 1
ATOM 3845 C CA . THR A 1 489 ? -12.805 27.219 18.516 1 90.38 489 THR A CA 1
ATOM 3846 C C . THR A 1 489 ? -12.891 28.734 18.328 1 90.38 489 THR A C 1
ATOM 3848 O O . THR A 1 489 ? -13.969 29.281 18.062 1 90.38 489 THR A O 1
ATOM 3851 N N . THR A 1 490 ? -11.773 29.406 18.391 1 89.38 490 THR A N 1
ATOM 3852 C CA . THR A 1 490 ? -11.719 30.844 18.125 1 89.38 490 THR A CA 1
ATOM 3853 C C . THR A 1 490 ? -11.93 31.141 16.641 1 89.38 490 THR A C 1
ATOM 3855 O O . THR A 1 490 ? -11.797 30.25 15.805 1 89.38 490 THR A O 1
ATOM 3858 N N . GLY A 1 491 ? -12.258 32.344 16.359 1 88.81 491 GLY A N 1
ATOM 3859 C CA . GLY A 1 491 ? -12.484 32.75 14.977 1 88.81 491 GLY A CA 1
ATOM 3860 C C . GLY A 1 491 ? -11.258 32.562 14.102 1 88.81 491 GLY A C 1
ATOM 3861 O O . GLY A 1 491 ? -11.352 32.094 12.969 1 88.81 491 GLY A O 1
ATOM 3862 N N . ILE A 1 492 ? -10.125 32.938 14.57 1 90.62 492 ILE A N 1
ATOM 3863 C CA . ILE A 1 492 ? -8.883 32.812 13.812 1 90.62 492 ILE A CA 1
ATOM 3864 C C . ILE A 1 492 ? -8.562 31.344 13.555 1 90.62 492 ILE A C 1
ATOM 3866 O O . ILE A 1 492 ? -8.188 30.984 12.438 1 90.62 492 ILE A O 1
ATOM 3870 N N . ALA A 1 493 ? -8.734 30.547 14.57 1 92.62 493 ALA A N 1
ATOM 3871 C CA . ALA A 1 493 ? -8.453 29.125 14.43 1 92.62 493 ALA A CA 1
ATOM 3872 C C . ALA A 1 493 ? -9.398 28.484 13.414 1 92.62 493 ALA A C 1
ATOM 3874 O O . ALA A 1 493 ? -8.969 27.656 12.594 1 92.62 493 ALA A O 1
ATOM 3875 N N . GLN A 1 494 ? -10.602 28.875 13.477 1 92.06 494 GLN A N 1
ATOM 3876 C CA . GLN A 1 494 ? -11.578 28.312 12.547 1 92.06 494 GLN A CA 1
ATOM 3877 C C . GLN A 1 494 ? -11.312 28.797 11.117 1 92.06 494 GLN A C 1
ATOM 3879 O O . GLN A 1 494 ? -11.508 28.047 10.164 1 92.06 494 GLN A O 1
ATOM 3884 N N . TYR A 1 495 ? -10.906 30.094 10.992 1 91.81 495 TYR A N 1
ATOM 3885 C CA . TYR A 1 495 ? -10.531 30.594 9.672 1 91.81 495 TYR A CA 1
ATOM 3886 C C . TYR A 1 495 ? -9.359 29.812 9.102 1 91.81 495 TYR A C 1
ATOM 3888 O O . TYR A 1 495 ? -9.391 29.391 7.945 1 91.81 495 TYR A O 1
ATOM 3896 N N . LEU A 1 496 ? -8.344 29.562 9.945 1 94.12 496 LEU A N 1
ATOM 3897 C CA . LEU A 1 496 ? -7.199 28.766 9.531 1 94.12 496 LEU A CA 1
ATOM 3898 C C . LEU A 1 496 ? -7.617 27.344 9.195 1 94.12 496 LEU A C 1
ATOM 3900 O O . LEU A 1 496 ? -7.039 26.703 8.305 1 94.12 496 LEU A O 1
ATOM 3904 N N . GLY A 1 497 ? -8.586 26.859 9.922 1 95.06 497 GLY A N 1
ATOM 3905 C CA . GLY A 1 497 ? -9.109 25.531 9.656 1 95.06 497 GLY A CA 1
ATOM 3906 C C . GLY A 1 497 ? -9.734 25.406 8.281 1 95.06 497 GLY A C 1
ATOM 3907 O O . GLY A 1 497 ? -9.555 24.391 7.605 1 95.06 497 GLY A O 1
ATOM 3908 N N . ARG A 1 498 ? -10.336 26.406 7.844 1 92.44 498 ARG A N 1
ATOM 3909 C CA . ARG A 1 498 ? -10.992 26.406 6.539 1 92.44 498 ARG A CA 1
ATOM 3910 C C . ARG A 1 498 ? -9.969 26.406 5.41 1 92.44 498 ARG A C 1
ATOM 3912 O O . ARG A 1 498 ? -10.164 25.75 4.387 1 92.44 498 ARG A O 1
ATOM 3919 N N . ILE A 1 499 ? -8.891 27.047 5.641 1 95.06 499 ILE A N 1
ATOM 3920 C CA . ILE A 1 499 ? -7.91 27.156 4.566 1 95.06 499 ILE A CA 1
ATOM 3921 C C . ILE A 1 499 ? -6.703 26.266 4.887 1 95.06 499 ILE A C 1
ATOM 3923 O O . ILE A 1 499 ? -5.629 26.453 4.312 1 95.06 499 ILE A O 1
ATOM 3927 N N . SER A 1 500 ? -6.828 25.359 5.812 1 95.94 500 SER A N 1
ATOM 3928 C CA . SER A 1 500 ? -5.691 24.609 6.336 1 95.94 500 SER A CA 1
ATOM 3929 C C . SER A 1 500 ? -4.984 23.844 5.23 1 95.94 500 SER A C 1
ATOM 3931 O O . SER A 1 500 ? -3.756 23.859 5.133 1 95.94 500 SER A O 1
ATOM 3933 N N . TYR A 1 501 ? -5.738 23.219 4.309 1 96.25 501 TYR A N 1
ATOM 3934 C CA . TYR A 1 501 ? -5.129 22.406 3.262 1 96.25 501 TYR A CA 1
ATOM 3935 C C . TYR A 1 501 ? -4.434 23.281 2.227 1 96.25 501 TYR A C 1
ATOM 3937 O O . TYR A 1 501 ? -3.328 22.969 1.777 1 96.25 501 TYR A O 1
ATOM 3945 N N . SER A 1 502 ? -5 24.359 1.859 1 96.81 502 SER A N 1
ATOM 3946 C CA . SER A 1 502 ? -4.383 25.312 0.927 1 96.81 502 SER A CA 1
ATOM 3947 C C . SER A 1 502 ? -3.119 25.922 1.515 1 96.81 502 SER A C 1
ATOM 3949 O O . SER A 1 502 ? -2.117 26.078 0.814 1 96.81 502 SER A O 1
ATOM 3951 N N . LEU A 1 503 ? -3.25 26.281 2.768 1 97 503 LEU A N 1
ATOM 3952 C CA . LEU A 1 503 ? -2.092 26.828 3.463 1 97 503 LEU A CA 1
ATOM 3953 C C . LEU A 1 503 ? -0.928 25.844 3.441 1 97 503 LEU A C 1
ATOM 3955 O O . LEU A 1 503 ? 0.216 26.234 3.197 1 97 503 LEU A O 1
ATOM 3959 N N . TYR A 1 504 ? -1.244 24.625 3.658 1 96.94 504 TYR A N 1
ATOM 3960 C CA . TYR A 1 504 ? -0.235 23.562 3.664 1 96.94 504 TYR A CA 1
ATOM 3961 C C . TYR A 1 504 ? 0.384 23.391 2.283 1 96.94 504 TYR A C 1
ATOM 3963 O O . TYR A 1 504 ? 1.604 23.266 2.154 1 96.94 504 TYR A O 1
ATOM 3971 N N . LEU A 1 505 ? -0.343 23.453 1.271 1 97.06 505 LEU A N 1
ATOM 3972 C CA . LEU A 1 505 ? 0.118 23.172 -0.087 1 97.06 505 LEU A CA 1
ATOM 3973 C C . LEU A 1 505 ? 0.998 24.312 -0.598 1 97.06 505 LEU A C 1
ATOM 3975 O O . LEU A 1 505 ? 1.947 24.078 -1.35 1 97.06 505 LEU A O 1
ATOM 3979 N N . TRP A 1 506 ? 0.76 25.531 -0.142 1 97.38 506 TRP A N 1
ATOM 3980 C CA . TRP A 1 506 ? 1.395 26.688 -0.777 1 97.38 506 TRP A CA 1
ATOM 3981 C C . TRP A 1 506 ? 2.553 27.203 0.068 1 97.38 506 TRP A C 1
ATOM 3983 O O . TRP A 1 506 ? 3.387 27.969 -0.416 1 97.38 506 TRP A O 1
ATOM 3993 N N . HIS A 1 507 ? 2.643 26.844 1.31 1 97.19 507 HIS A N 1
ATOM 3994 C CA . HIS A 1 507 ? 3.613 27.469 2.197 1 97.19 507 HIS A CA 1
ATOM 3995 C C . HIS A 1 507 ? 5.039 27.25 1.699 1 97.19 507 HIS A C 1
ATOM 3997 O O . HIS A 1 507 ? 5.867 28.172 1.748 1 97.19 507 HIS A O 1
ATOM 4003 N N . GLY A 1 508 ? 5.316 26.078 1.141 1 94.19 508 GLY A N 1
ATOM 4004 C CA . GLY A 1 508 ? 6.66 25.797 0.658 1 94.19 508 GLY A CA 1
ATOM 4005 C C . GLY A 1 508 ? 7.082 26.703 -0.489 1 94.19 508 GLY A C 1
ATOM 4006 O O . GLY A 1 508 ? 8.172 27.266 -0.469 1 94.19 508 GLY A O 1
ATOM 4007 N N . PHE A 1 509 ? 6.223 26.859 -1.461 1 96 509 PHE A N 1
ATOM 4008 C CA . PHE A 1 509 ? 6.543 27.672 -2.629 1 96 509 PHE A CA 1
ATOM 4009 C C . PHE A 1 509 ? 6.656 29.156 -2.248 1 96 509 PHE A C 1
ATOM 4011 O O . PHE A 1 509 ? 7.562 29.844 -2.705 1 96 509 PHE A O 1
ATOM 4018 N N . ILE A 1 510 ? 5.707 29.656 -1.425 1 96.56 510 ILE A N 1
ATOM 4019 C CA . ILE A 1 510 ? 5.691 31.062 -1.06 1 96.56 510 ILE A CA 1
ATOM 4020 C C . ILE A 1 510 ? 6.941 31.406 -0.252 1 96.56 510 ILE A C 1
ATOM 4022 O O . ILE A 1 510 ? 7.5 32.5 -0.391 1 96.56 510 ILE A O 1
ATOM 4026 N N . ASN A 1 511 ? 7.391 30.484 0.623 1 95.69 511 ASN A N 1
ATOM 4027 C CA . ASN A 1 511 ? 8.648 30.688 1.338 1 95.69 511 ASN A CA 1
ATOM 4028 C C . ASN A 1 511 ? 9.805 30.922 0.376 1 95.69 511 ASN A C 1
ATOM 4030 O O . ASN A 1 511 ? 10.672 31.766 0.631 1 95.69 511 ASN A O 1
ATOM 4034 N N . HIS A 1 512 ? 9.781 30.219 -0.734 1 94.31 512 HIS A N 1
ATOM 4035 C CA . HIS A 1 512 ? 10.883 30.312 -1.688 1 94.31 512 HIS A CA 1
ATOM 4036 C C . HIS A 1 512 ? 10.68 31.469 -2.652 1 94.31 512 HIS A C 1
ATOM 4038 O O . HIS A 1 512 ? 11.656 32.062 -3.125 1 94.31 512 HIS A O 1
ATOM 4044 N N . ALA A 1 513 ? 9.477 31.812 -2.932 1 93.94 513 ALA A N 1
ATOM 4045 C CA . ALA A 1 513 ? 9.188 32.875 -3.889 1 93.94 513 ALA A CA 1
ATOM 4046 C C . ALA A 1 513 ? 9.312 34.25 -3.238 1 93.94 513 ALA A C 1
ATOM 4048 O O . ALA A 1 513 ? 9.742 35.219 -3.881 1 93.94 513 ALA A O 1
ATOM 4049 N N . MET A 1 514 ? 8.961 34.375 -2.002 1 91.56 514 MET A N 1
ATOM 4050 C CA . MET A 1 514 ? 8.945 35.688 -1.327 1 91.56 514 MET A CA 1
ATOM 4051 C C . MET A 1 514 ? 10.008 35.75 -0.23 1 91.56 514 MET A C 1
ATOM 4053 O O . MET A 1 514 ? 10.945 36.531 -0.307 1 91.56 514 MET A O 1
ATOM 4057 N N . GLY A 1 515 ? 9.969 34.812 0.693 1 89.94 515 GLY A N 1
ATOM 4058 C CA . GLY A 1 515 ? 10.859 34.844 1.841 1 89.94 515 GLY A CA 1
ATOM 4059 C C . GLY A 1 515 ? 12.328 34.781 1.458 1 89.94 515 GLY A C 1
ATOM 4060 O O . GLY A 1 515 ? 13.117 35.625 1.87 1 89.94 515 GLY A O 1
ATOM 4061 N N . THR A 1 516 ? 12.688 33.875 0.651 1 90.88 516 THR A N 1
ATOM 4062 C CA . THR A 1 516 ? 14.078 33.656 0.285 1 90.88 516 THR A CA 1
ATOM 4063 C C . THR A 1 516 ? 14.617 34.812 -0.521 1 90.88 516 THR A C 1
ATOM 4065 O O . THR A 1 516 ? 15.82 35.125 -0.475 1 90.88 516 THR A O 1
ATOM 4068 N N . ARG A 1 517 ? 13.812 35.5 -1.214 1 87.75 517 ARG A N 1
ATOM 4069 C CA . ARG A 1 517 ? 14.227 36.656 -2.027 1 87.75 517 ARG A CA 1
ATOM 4070 C C . ARG A 1 517 ? 14.812 37.75 -1.161 1 87.75 517 ARG A C 1
ATOM 4072 O O . ARG A 1 517 ? 15.789 38.406 -1.553 1 87.75 517 ARG A O 1
ATOM 4079 N N . TRP A 1 518 ? 14.281 37.875 -0.009 1 88.12 518 TRP A N 1
ATOM 4080 C CA . TRP A 1 518 ? 14.719 38.969 0.861 1 88.12 518 TRP A CA 1
ATOM 4081 C C . TRP A 1 518 ? 15.766 38.469 1.854 1 88.12 518 TRP A C 1
ATOM 4083 O O . TRP A 1 518 ? 16.609 39.25 2.32 1 88.12 518 TRP A O 1
ATOM 4093 N N . LEU A 1 519 ? 15.719 37.25 2.143 1 93.12 519 LEU A N 1
ATOM 4094 C CA . LEU A 1 519 ? 16.531 36.781 3.26 1 93.12 519 LEU A CA 1
ATOM 4095 C C . LEU A 1 519 ? 17.859 36.219 2.77 1 93.12 519 LEU A C 1
ATOM 4097 O O . LEU A 1 519 ? 18.828 36.156 3.535 1 93.12 519 LEU A O 1
ATOM 4101 N N . VAL A 1 520 ? 17.938 35.875 1.529 1 90.88 520 VAL A N 1
ATOM 4102 C CA . VAL A 1 520 ? 19.219 35.375 1.006 1 90.88 520 VAL A CA 1
ATOM 4103 C C . VAL A 1 520 ? 20.25 36.5 1.036 1 90.88 520 VAL A C 1
ATOM 4105 O O . VAL A 1 520 ? 21.344 36.344 1.586 1 90.88 520 VAL A O 1
ATOM 4108 N N . PRO A 1 521 ? 19.922 37.688 0.515 1 89.56 521 PRO A N 1
ATOM 4109 C CA . PRO A 1 521 ? 20.891 38.812 0.601 1 89.56 521 PRO A CA 1
ATOM 4110 C C . PRO A 1 521 ? 21.203 39.188 2.041 1 89.56 521 PRO A C 1
ATOM 4112 O O . PRO A 1 521 ? 22.344 39.531 2.355 1 89.56 521 PRO A O 1
ATOM 4115 N N . ALA A 1 522 ? 20.188 39.188 2.863 1 90.44 522 ALA A N 1
ATOM 4116 C CA . ALA A 1 522 ? 20.406 39.531 4.266 1 90.44 522 ALA A CA 1
ATOM 4117 C C . ALA A 1 522 ? 21.328 38.5 4.938 1 90.44 522 ALA A C 1
ATOM 4119 O O . ALA A 1 522 ? 22.188 38.875 5.738 1 90.44 522 ALA A O 1
ATOM 4120 N N . ASN A 1 523 ? 21.125 37.312 4.703 1 90.31 523 ASN A N 1
ATOM 4121 C CA . ASN A 1 523 ? 21.953 36.25 5.254 1 90.31 523 ASN A CA 1
ATOM 4122 C C . ASN A 1 523 ? 23.391 36.344 4.742 1 90.31 523 ASN A C 1
ATOM 4124 O O . ASN A 1 523 ? 24.344 36.094 5.492 1 90.31 523 ASN A O 1
ATOM 4128 N N . THR A 1 524 ? 23.516 36.625 3.447 1 88.25 524 THR A N 1
ATOM 4129 C CA . THR A 1 524 ? 24.844 36.812 2.873 1 88.25 524 THR A CA 1
ATOM 4130 C C . THR A 1 524 ? 25.578 37.969 3.523 1 88.25 524 THR A C 1
ATOM 4132 O O . THR A 1 524 ? 26.781 37.875 3.791 1 88.25 524 THR A O 1
ATOM 4135 N N . ALA A 1 525 ? 24.875 39.031 3.775 1 88.25 525 ALA A N 1
ATOM 4136 C CA . ALA A 1 525 ? 25.469 40.188 4.441 1 88.25 525 ALA A CA 1
ATOM 4137 C C . ALA A 1 525 ? 25.922 39.812 5.855 1 88.25 525 ALA A C 1
ATOM 4139 O O . ALA A 1 525 ? 26.969 40.281 6.312 1 88.25 525 ALA A O 1
ATOM 4140 N N . LEU A 1 526 ? 25.125 39.062 6.484 1 88.31 526 LEU A N 1
ATOM 4141 C CA . LEU A 1 526 ? 25.469 38.625 7.836 1 88.31 526 LEU A CA 1
ATOM 4142 C C . LEU A 1 526 ? 26.703 37.75 7.836 1 88.31 526 LEU A C 1
ATOM 4144 O O . LEU A 1 526 ? 27.578 37.906 8.688 1 88.31 526 LEU A O 1
ATOM 4148 N N . MET A 1 527 ? 26.781 36.844 6.918 1 86.69 527 MET A N 1
ATOM 4149 C CA . MET A 1 527 ? 27.906 35.938 6.832 1 86.69 527 MET A CA 1
ATOM 4150 C C . MET A 1 527 ? 29.188 36.688 6.484 1 86.69 527 MET A C 1
ATOM 4152 O O . MET A 1 527 ? 30.266 36.344 6.988 1 86.69 527 MET A O 1
ATOM 4156 N N . ASN A 1 528 ? 29.031 37.625 5.613 1 84.25 528 ASN A N 1
ATOM 4157 C CA . ASN A 1 528 ? 30.172 38.438 5.27 1 84.25 528 ASN A CA 1
ATOM 4158 C C . ASN A 1 528 ? 30.672 39.25 6.477 1 84.25 528 ASN A C 1
ATOM 4160 O O . ASN A 1 528 ? 31.891 39.375 6.68 1 84.25 528 ASN A O 1
ATOM 4164 N N . ALA A 1 529 ? 29.766 39.719 7.199 1 83.06 529 ALA A N 1
ATOM 4165 C CA . ALA A 1 529 ? 30.141 40.469 8.406 1 83.06 529 ALA A CA 1
ATOM 4166 C C . ALA A 1 529 ? 30.828 39.562 9.414 1 83.06 529 ALA A C 1
ATOM 4168 O O . ALA A 1 529 ? 31.766 39.969 10.094 1 83.06 529 ALA A O 1
ATOM 4169 N N . HIS A 1 530 ? 30.359 38.344 9.508 1 82.69 530 HIS A N 1
ATOM 4170 C CA . HIS A 1 530 ? 30.953 37.375 10.406 1 82.69 530 HIS A CA 1
ATOM 4171 C C . HIS A 1 530 ? 32.375 37 9.969 1 82.69 530 HIS A C 1
ATOM 4173 O O . HIS A 1 530 ? 33.25 36.875 10.797 1 82.69 530 HIS A O 1
ATOM 4179 N N . SER A 1 531 ? 32.562 36.906 8.656 1 81.31 531 SER A N 1
ATOM 4180 C CA . SER A 1 531 ? 33.875 36.562 8.125 1 81.31 531 SER A CA 1
ATOM 4181 C C . SER A 1 531 ? 34.844 37.719 8.328 1 81.31 531 SER A C 1
ATOM 4183 O O . SER A 1 531 ? 36.031 37.5 8.656 1 81.31 531 SER A O 1
ATOM 4185 N N . LEU A 1 532 ? 34.406 38.906 8.188 1 76.5 532 LEU A N 1
ATOM 4186 C CA . LEU A 1 532 ? 35.25 40.094 8.383 1 76.5 532 LEU A CA 1
ATOM 4187 C C . LEU A 1 532 ? 35.594 40.25 9.859 1 76.5 532 LEU A C 1
ATOM 4189 O O . LEU A 1 532 ? 36.75 40.625 10.18 1 76.5 532 LEU A O 1
ATOM 4193 N N . ALA A 1 533 ? 34.688 39.969 10.664 1 73.69 533 ALA A N 1
ATOM 4194 C CA . ALA A 1 533 ? 34.906 40.062 12.102 1 73.69 533 ALA A CA 1
ATOM 4195 C C . ALA A 1 533 ? 35.906 39 12.578 1 73.69 533 ALA A C 1
ATOM 4197 O O . ALA A 1 533 ? 36.719 39.25 13.461 1 73.69 533 ALA A O 1
ATOM 4198 N N . SER A 1 534 ? 35.781 37.875 12.055 1 72.75 534 SER A N 1
ATOM 4199 C CA . SER A 1 534 ? 36.688 36.781 12.438 1 72.75 534 SER A CA 1
ATOM 4200 C C . SER A 1 534 ? 38.094 37.031 11.875 1 72.75 534 SER A C 1
ATOM 4202 O O . SER A 1 534 ? 39.062 36.656 12.516 1 72.75 534 SER A O 1
ATOM 4204 N N . ALA A 1 535 ? 38.125 37.594 10.719 1 64.88 535 ALA A N 1
ATOM 4205 C CA . ALA A 1 535 ? 39.438 37.906 10.133 1 64.88 535 ALA A CA 1
ATOM 4206 C C . ALA A 1 535 ? 40.125 39.031 10.883 1 64.88 535 ALA A C 1
ATOM 4208 O O . ALA A 1 535 ? 41.344 39.031 11.062 1 64.88 535 ALA A O 1
ATOM 4209 N N . SER A 1 536 ? 39.344 40.156 11.172 1 56.53 536 SER A N 1
ATOM 4210 C CA . SER A 1 536 ? 39.906 41.312 11.844 1 56.53 536 SER A CA 1
ATOM 4211 C C . SER A 1 536 ? 40.344 40.969 13.266 1 56.53 536 SER A C 1
ATOM 4213 O O . SER A 1 536 ? 41.062 41.75 13.906 1 56.53 536 SER A O 1
ATOM 4215 N N . LEU A 1 537 ? 39.625 40.031 13.977 1 54.34 537 LEU A N 1
ATOM 4216 C CA . LEU A 1 537 ? 40.062 39.688 15.32 1 54.34 537 LEU A CA 1
ATOM 4217 C C . LEU A 1 537 ? 41.594 39.469 15.367 1 54.34 537 LEU A C 1
ATOM 4219 O O . LEU A 1 537 ? 42.219 39.594 16.422 1 54.34 537 LEU A O 1
ATOM 4223 N N . GLU A 1 538 ? 42.219 39.219 14.281 1 51.78 538 GLU A N 1
ATOM 4224 C CA . GLU A 1 538 ? 43.656 39.219 14.359 1 51.78 538 GLU A CA 1
ATOM 4225 C C . GLU A 1 538 ? 44.219 40.625 14.383 1 51.78 538 GLU A C 1
ATOM 4227 O O . GLU A 1 538 ? 45.219 40.906 15.039 1 51.78 538 GLU A O 1
ATOM 4232 N N . ASP A 1 539 ? 43.719 41.594 13.68 1 54.22 539 ASP A N 1
ATOM 4233 C CA . ASP A 1 539 ? 44.406 42.875 13.656 1 54.22 539 ASP A CA 1
ATOM 4234 C C . ASP A 1 539 ? 43.531 44 14.227 1 54.22 539 ASP A C 1
ATOM 4236 O O . ASP A 1 539 ? 44 45.125 14.43 1 54.22 539 ASP A O 1
ATOM 4240 N N . LEU A 1 540 ? 42.125 43.938 14.148 1 52.44 540 LEU A N 1
ATOM 4241 C CA . LEU A 1 540 ? 41.344 45.094 14.539 1 52.44 540 LEU A CA 1
ATOM 4242 C C . LEU A 1 540 ? 40.781 44.906 15.953 1 52.44 540 LEU A C 1
ATOM 4244 O O . LEU A 1 540 ? 40.594 43.781 16.406 1 52.44 540 LEU A O 1
ATOM 4248 N N . PRO A 1 541 ? 40.719 46.031 16.719 1 53.56 541 PRO A N 1
ATOM 4249 C CA . PRO A 1 541 ? 40.281 45.969 18.109 1 53.56 541 PRO A CA 1
ATOM 4250 C C . PRO A 1 541 ? 38.906 45.281 18.266 1 53.56 541 PRO A C 1
ATOM 4252 O O . PRO A 1 541 ? 38.031 45.469 17.422 1 53.56 541 PRO A O 1
ATOM 4255 N N . LEU A 1 542 ? 38.75 44.281 19.078 1 52.75 542 LEU A N 1
ATOM 4256 C CA . LEU A 1 542 ? 37.656 43.375 19.422 1 52.75 542 LEU A CA 1
ATOM 4257 C C . LEU A 1 542 ? 36.344 44.094 19.5 1 52.75 542 LEU A C 1
ATOM 4259 O O . LEU A 1 542 ? 35.312 43.562 19.094 1 52.75 542 LEU A O 1
ATOM 4263 N N . LYS A 1 543 ? 36.375 45.375 19.953 1 56.19 543 LYS A N 1
ATOM 4264 C CA . LYS A 1 543 ? 35.125 46.125 20.203 1 56.19 543 LYS A CA 1
ATOM 4265 C C . LYS A 1 543 ? 34.469 46.531 18.906 1 56.19 543 LYS A C 1
ATOM 4267 O O . LYS A 1 543 ? 33.219 46.531 18.812 1 56.19 543 LYS A O 1
ATOM 4272 N N . MET A 1 544 ? 35.188 46.969 17.906 1 55.53 544 MET A N 1
ATOM 4273 C CA . MET A 1 544 ? 34.625 47.469 16.656 1 55.53 544 MET A CA 1
ATOM 4274 C C . MET A 1 544 ? 34.031 46.312 15.859 1 55.53 544 MET A C 1
ATOM 4276 O O . MET A 1 544 ? 33 46.469 15.234 1 55.53 544 MET A O 1
ATOM 4280 N N . THR A 1 545 ? 34.656 45.125 16.016 1 62.66 545 THR A N 1
ATOM 4281 C CA . THR A 1 545 ? 34.188 43.938 15.305 1 62.66 545 THR A CA 1
ATOM 4282 C C . THR A 1 545 ? 32.875 43.438 15.914 1 62.66 545 THR A C 1
ATOM 4284 O O . THR A 1 545 ? 31.969 43.031 15.195 1 62.66 545 THR A O 1
ATOM 4287 N N . GLY A 1 546 ? 32.812 43.625 17.172 1 65.56 546 GLY A N 1
ATOM 4288 C CA . GLY A 1 546 ? 31.609 43.25 17.875 1 65.56 546 GLY A CA 1
ATOM 4289 C C . GLY A 1 546 ? 30.422 44.125 17.531 1 65.56 546 GLY A C 1
ATOM 4290 O O . GLY A 1 546 ? 29.312 43.625 17.328 1 65.56 546 GLY A O 1
ATOM 4291 N N . SER A 1 547 ? 30.797 45.438 17.422 1 75.44 547 SER A N 1
ATOM 4292 C CA . SER A 1 547 ? 29.719 46.375 17.109 1 75.44 547 SER A CA 1
ATOM 4293 C C . SER A 1 547 ? 29.234 46.219 15.672 1 75.44 547 SER A C 1
ATOM 4295 O O . SER A 1 547 ? 28.031 46.312 15.406 1 75.44 547 SER A O 1
ATOM 4297 N N . MET A 1 548 ? 30.047 45.875 14.797 1 75.31 548 MET A N 1
ATOM 4298 C CA . MET A 1 548 ? 29.672 45.656 13.406 1 75.31 548 MET A CA 1
ATOM 4299 C C . MET A 1 548 ? 28.828 44.375 13.273 1 75.31 548 MET A C 1
ATOM 4301 O O . MET A 1 548 ? 27.859 44.375 12.516 1 75.31 548 MET A O 1
ATOM 4305 N N . PHE A 1 549 ? 29.188 43.406 14.008 1 80 549 PHE A N 1
ATOM 4306 C CA . PHE A 1 549 ? 28.422 42.156 13.969 1 80 549 PHE A CA 1
ATOM 4307 C C . PHE A 1 549 ? 27.047 42.344 14.578 1 80 549 PHE A C 1
ATOM 4309 O O . PHE A 1 549 ? 26.062 41.812 14.078 1 80 549 PHE A O 1
ATOM 4316 N N . GLU A 1 550 ? 27.047 43.156 15.57 1 83.12 550 GLU A N 1
ATOM 4317 C CA . GLU A 1 550 ? 25.75 43.406 16.219 1 83.12 550 GLU A CA 1
ATOM 4318 C C . GLU A 1 550 ? 24.828 44.188 15.289 1 83.12 550 GLU A C 1
ATOM 4320 O O . GLU A 1 550 ? 23.625 43.969 15.273 1 83.12 550 GLU A O 1
ATOM 4325 N N . LYS A 1 551 ? 25.391 45.094 14.594 1 84 551 LYS A N 1
ATOM 4326 C CA . LYS A 1 551 ? 24.578 45.844 13.633 1 84 551 LYS A CA 1
ATOM 4327 C C . LYS A 1 551 ? 24.109 44.938 12.492 1 84 551 LYS A C 1
ATOM 4329 O O . LYS A 1 551 ? 22.969 45.062 12.039 1 84 551 LYS A O 1
ATOM 4334 N N . ALA A 1 552 ? 24.953 44.094 12.062 1 86.06 552 ALA A N 1
ATOM 4335 C CA . ALA A 1 552 ? 24.594 43.156 11 1 86.06 552 ALA A CA 1
ATOM 4336 C C . ALA A 1 552 ? 23.516 42.188 11.477 1 86.06 552 ALA A C 1
ATOM 4338 O O . ALA A 1 552 ? 22.594 41.875 10.734 1 86.06 552 ALA A O 1
ATOM 4339 N N . TRP A 1 553 ? 23.672 41.812 12.664 1 87.38 553 TRP A N 1
ATOM 4340 C CA . TRP A 1 553 ? 22.703 40.906 13.258 1 87.38 553 TRP A CA 1
ATOM 4341 C C . TRP A 1 553 ? 21.344 41.562 13.398 1 87.38 553 TRP A C 1
ATOM 4343 O O . TRP A 1 553 ? 20.297 40.969 13.148 1 87.38 553 TRP A O 1
ATOM 4353 N N . SER A 1 554 ? 21.359 42.75 13.867 1 88.75 554 SER A N 1
ATOM 4354 C CA . SER A 1 554 ? 20.125 43.5 14 1 88.75 554 SER A CA 1
ATOM 4355 C C . SER A 1 554 ? 19.453 43.75 12.648 1 88.75 554 SER A C 1
ATOM 4357 O O . SER A 1 554 ? 18.234 43.688 12.531 1 88.75 554 SER A O 1
ATOM 4359 N N . ALA A 1 555 ? 20.234 44 11.68 1 88.69 555 ALA A N 1
ATOM 4360 C CA . ALA A 1 555 ? 19.703 44.156 10.328 1 88.69 555 ALA A CA 1
ATOM 4361 C C . ALA A 1 555 ? 19.109 42.844 9.805 1 88.69 555 ALA A C 1
ATOM 4363 O O . ALA A 1 555 ? 18.078 42.875 9.133 1 88.69 555 ALA A O 1
ATOM 4364 N N . TYR A 1 556 ? 19.781 41.812 10.125 1 91 556 TYR A N 1
ATOM 4365 C CA . TYR A 1 556 ? 19.297 40.5 9.734 1 91 556 TYR A CA 1
ATOM 4366 C C . TYR A 1 556 ? 17.969 40.188 10.43 1 91 556 TYR A C 1
ATOM 4368 O O . TYR A 1 556 ? 17.031 39.719 9.789 1 91 556 TYR A O 1
ATOM 4376 N N . ALA A 1 557 ? 17.875 40.469 11.664 1 90.25 557 ALA A N 1
ATOM 4377 C CA . ALA A 1 557 ? 16.656 40.219 12.43 1 90.25 557 ALA A CA 1
ATOM 4378 C C . ALA A 1 557 ? 15.5 41.062 11.906 1 90.25 557 ALA A C 1
ATOM 4380 O O . ALA A 1 557 ? 14.359 40.562 11.812 1 90.25 557 ALA A O 1
ATOM 4381 N N . PHE A 1 558 ? 15.844 42.25 11.586 1 90.62 558 PHE A N 1
ATOM 4382 C CA . PHE A 1 558 ? 14.828 43.156 11.039 1 90.62 558 PHE A CA 1
ATOM 4383 C C . PHE A 1 558 ? 14.336 42.625 9.695 1 90.62 558 PHE A C 1
ATOM 4385 O O . PHE A 1 558 ? 13.133 42.625 9.422 1 90.62 558 PHE A O 1
ATOM 4392 N N . SER A 1 559 ? 15.227 42.219 8.898 1 91.62 559 SER A N 1
ATOM 4393 C CA . SER A 1 559 ? 14.852 41.656 7.598 1 91.62 559 SER A CA 1
ATOM 4394 C C . SER A 1 559 ? 14.039 40.375 7.762 1 91.62 559 SER A C 1
ATOM 4396 O O . SER A 1 559 ? 13.109 40.125 6.988 1 91.62 559 SER A O 1
ATOM 4398 N N . PHE A 1 560 ? 14.414 39.625 8.766 1 93.38 560 PHE A N 1
ATOM 4399 C CA . PHE A 1 560 ? 13.703 38.375 9.016 1 93.38 560 PHE A CA 1
ATOM 4400 C C . PHE A 1 560 ? 12.25 38.656 9.398 1 93.38 560 PHE A C 1
ATOM 4402 O O . PHE A 1 560 ? 11.328 38.094 8.805 1 93.38 560 PHE A O 1
ATOM 4409 N N . TRP A 1 561 ? 12.016 39.531 10.32 1 93.06 561 TRP A N 1
ATOM 4410 C CA . TRP A 1 561 ? 10.672 39.812 10.805 1 93.06 561 TRP A CA 1
ATOM 4411 C C . TRP A 1 561 ? 9.852 40.531 9.75 1 93.06 561 TRP A C 1
ATOM 4413 O O . TRP A 1 561 ? 8.648 40.281 9.602 1 93.06 561 TRP A O 1
ATOM 4423 N N . GLY A 1 562 ? 10.484 41.5 9.078 1 91.62 562 GLY A N 1
ATOM 4424 C CA . GLY A 1 562 ? 9.797 42.156 7.98 1 91.62 562 GLY A CA 1
ATOM 4425 C C . GLY A 1 562 ? 9.352 41.219 6.887 1 91.62 562 GLY A C 1
ATOM 4426 O O . GLY A 1 562 ? 8.211 41.281 6.43 1 91.62 562 GLY A O 1
ATOM 4427 N N . SER A 1 563 ? 10.266 40.375 6.508 1 93.69 563 SER A N 1
ATOM 4428 C CA . SER A 1 563 ? 9.945 39.375 5.484 1 93.69 563 SER A CA 1
ATOM 4429 C C . SER A 1 563 ? 8.914 38.375 5.988 1 93.69 563 SER A C 1
ATOM 4431 O O . SER A 1 563 ? 8.078 37.906 5.223 1 93.69 563 SER A O 1
ATOM 4433 N N . PHE A 1 564 ? 8.961 38.062 7.297 1 93.81 564 PHE A N 1
ATOM 4434 C CA . PHE A 1 564 ? 8.023 37.125 7.895 1 93.81 564 PHE A CA 1
ATOM 4435 C C . PHE A 1 564 ? 6.594 37.656 7.793 1 93.81 564 PHE A C 1
ATOM 4437 O O . PHE A 1 564 ? 5.676 36.906 7.438 1 93.81 564 PHE A O 1
ATOM 4444 N N . ILE A 1 565 ? 6.391 38.875 8.102 1 92.56 565 ILE A N 1
ATOM 4445 C CA . ILE A 1 565 ? 5.066 39.5 8.062 1 92.56 565 ILE A CA 1
ATOM 4446 C C . ILE A 1 565 ? 4.559 39.531 6.621 1 92.56 565 ILE A C 1
ATOM 4448 O O . ILE A 1 565 ? 3.418 39.156 6.352 1 92.56 565 ILE A O 1
ATOM 4452 N N . LEU A 1 566 ? 5.375 39.938 5.691 1 92.12 566 LEU A N 1
ATOM 4453 C CA . LEU A 1 566 ? 4.977 40 4.293 1 92.12 566 LEU A CA 1
ATOM 4454 C C . LEU A 1 566 ? 4.695 38.625 3.732 1 92.12 566 LEU A C 1
ATOM 4456 O O . LEU A 1 566 ? 3.705 38.438 3.02 1 92.12 566 LEU A O 1
ATOM 4460 N N . ASN A 1 567 ? 5.605 37.719 4.051 1 94.75 567 ASN A N 1
ATOM 4461 C CA . ASN A 1 567 ? 5.43 36.344 3.607 1 94.75 567 ASN A CA 1
ATOM 4462 C C . ASN A 1 567 ? 4.121 35.75 4.125 1 94.75 567 ASN A C 1
ATOM 4464 O O . ASN A 1 567 ? 3.41 35.062 3.389 1 94.75 567 ASN A O 1
ATOM 4468 N N . THR A 1 568 ? 3.816 35.969 5.387 1 94.81 568 THR A N 1
ATOM 4469 C CA . THR A 1 568 ? 2.6 35.469 6.004 1 94.81 568 THR A CA 1
ATOM 4470 C C . THR A 1 568 ? 1.361 36.062 5.34 1 94.81 568 THR A C 1
ATOM 4472 O O . THR A 1 568 ? 0.398 35.344 5.055 1 94.81 568 THR A O 1
ATOM 4475 N N . LEU A 1 569 ? 1.395 37.344 5.062 1 92.75 569 LEU A N 1
ATOM 4476 C CA . LEU A 1 569 ? 0.266 38 4.418 1 92.75 569 LEU A CA 1
ATOM 4477 C C . LEU A 1 569 ? 0.038 37.438 3.016 1 92.75 569 LEU A C 1
ATOM 4479 O O . LEU A 1 569 ? -1.1 37.156 2.629 1 92.75 569 LEU A O 1
ATOM 4483 N N . VAL A 1 570 ? 1.074 37.219 2.26 1 93.81 570 VAL A N 1
ATOM 4484 C CA . VAL A 1 570 ? 0.96 36.688 0.905 1 93.81 570 VAL A CA 1
ATOM 4485 C C . VAL A 1 570 ? 0.467 35.25 0.957 1 93.81 570 VAL A C 1
ATOM 4487 O O . VAL A 1 570 ? -0.371 34.844 0.148 1 93.81 570 VAL A O 1
ATOM 4490 N N . LEU A 1 571 ? 1.005 34.531 1.911 1 96.38 571 LEU A N 1
ATOM 4491 C CA . LEU A 1 571 ? 0.592 33.125 2.057 1 96.38 571 LEU A CA 1
ATOM 4492 C C . LEU A 1 571 ? -0.895 33.031 2.383 1 96.38 571 LEU A C 1
ATOM 4494 O O . LEU A 1 571 ? -1.612 32.219 1.793 1 96.38 571 LEU A O 1
ATOM 4498 N N . LEU A 1 572 ? -1.348 33.844 3.355 1 94.06 572 LEU A N 1
ATOM 4499 C CA . LEU A 1 572 ? -2.762 33.812 3.719 1 94.06 572 LEU A CA 1
ATOM 4500 C C . LEU A 1 572 ? -3.627 34.25 2.541 1 94.06 572 LEU A C 1
ATOM 4502 O O . LEU A 1 572 ? -4.699 33.688 2.314 1 94.06 572 LEU A O 1
ATOM 4506 N N . TRP A 1 573 ? -3.104 35.188 1.753 1 92.94 573 TRP A N 1
ATOM 4507 C CA . TRP A 1 573 ? -3.82 35.688 0.581 1 92.94 573 TRP A CA 1
ATOM 4508 C C . TRP A 1 573 ? -3.939 34.594 -0.48 1 92.94 573 TRP A C 1
ATOM 4510 O O . TRP A 1 573 ? -5.039 34.281 -0.951 1 92.94 573 TRP A O 1
ATOM 4520 N N . VAL A 1 574 ? -2.887 33.969 -0.834 1 94.88 574 VAL A N 1
ATOM 4521 C CA . VAL A 1 574 ? -2.859 32.938 -1.861 1 94.88 574 VAL A CA 1
ATOM 4522 C C . VAL A 1 574 ? -3.676 31.719 -1.402 1 94.88 574 VAL A C 1
ATOM 4524 O O . VAL A 1 574 ? -4.422 31.141 -2.188 1 94.88 574 VAL A O 1
ATOM 4527 N N . SER A 1 575 ? -3.529 31.391 -0.155 1 96.44 575 SER A N 1
ATOM 4528 C CA . SER A 1 575 ? -4.25 30.234 0.383 1 96.44 575 SER A CA 1
ATOM 4529 C C . SER A 1 575 ? -5.754 30.484 0.388 1 96.44 575 SER A C 1
ATOM 4531 O O . SER A 1 575 ? -6.535 29.562 0.129 1 96.44 575 SER A O 1
ATOM 4533 N N . ASP A 1 576 ? -6.137 31.688 0.729 1 92.94 576 ASP A N 1
ATOM 4534 C CA . ASP A 1 576 ? -7.559 32.031 0.755 1 92.94 576 ASP A CA 1
ATOM 4535 C C . ASP A 1 576 ? -8.172 31.922 -0.639 1 92.94 576 ASP A C 1
ATOM 4537 O O . ASP A 1 576 ? -9.242 31.344 -0.812 1 92.94 576 ASP A O 1
ATOM 4541 N N . ILE A 1 577 ? -7.523 32.469 -1.615 1 92.62 577 ILE A N 1
ATOM 4542 C CA . ILE A 1 577 ? -8.008 32.406 -2.992 1 92.62 577 ILE A CA 1
ATOM 4543 C C . ILE A 1 577 ? -8.047 30.969 -3.475 1 92.62 577 ILE A C 1
ATOM 4545 O O . ILE A 1 577 ? -9.031 30.547 -4.086 1 92.62 577 ILE A O 1
ATOM 4549 N N . PHE A 1 578 ? -7 30.25 -3.199 1 95.38 578 PHE A N 1
ATOM 4550 C CA . PHE A 1 578 ? -6.93 28.859 -3.645 1 95.38 578 PHE A CA 1
ATOM 4551 C C . PHE A 1 578 ? -8.039 28.031 -3 1 95.38 578 PHE A C 1
ATOM 4553 O O . PHE A 1 578 ? -8.602 27.141 -3.639 1 95.38 578 PHE A O 1
ATOM 4560 N N . ASN A 1 579 ? -8.281 28.297 -1.754 1 94.31 579 ASN A N 1
ATOM 4561 C CA . ASN A 1 579 ? -9.359 27.578 -1.068 1 94.31 579 ASN A CA 1
ATOM 4562 C C . ASN A 1 579 ? -10.703 27.828 -1.745 1 94.31 579 ASN A C 1
ATOM 4564 O O . ASN A 1 579 ? -11.469 26.891 -1.969 1 94.31 579 ASN A O 1
ATOM 4568 N N . ARG A 1 580 ? -11 29.031 -2.154 1 90.62 580 ARG A N 1
ATOM 4569 C CA . ARG A 1 580 ? -12.289 29.391 -2.727 1 90.62 580 ARG A CA 1
ATOM 4570 C C . ARG A 1 580 ? -12.398 28.922 -4.176 1 90.62 580 ARG A C 1
ATOM 4572 O O . ARG A 1 580 ? -13.461 28.484 -4.613 1 90.62 580 ARG A O 1
ATOM 4579 N N . VAL A 1 581 ? -11.305 28.906 -4.844 1 91.44 581 VAL A N 1
ATOM 4580 C CA . VAL A 1 581 ? -11.359 28.656 -6.281 1 91.44 581 VAL A CA 1
ATOM 4581 C C . VAL A 1 581 ? -11.133 27.172 -6.562 1 91.44 581 VAL A C 1
ATOM 4583 O O . VAL A 1 581 ? -11.68 26.641 -7.523 1 91.44 581 VAL A O 1
ATOM 4586 N N . VAL A 1 582 ? -10.359 26.516 -5.73 1 93.56 582 VAL A N 1
ATOM 4587 C CA . VAL A 1 582 ? -9.969 25.156 -6.078 1 93.56 582 VAL A CA 1
ATOM 4588 C C . VAL A 1 582 ? -10.445 24.188 -5 1 93.56 582 VAL A C 1
ATOM 4590 O O . VAL A 1 582 ? -11.188 23.234 -5.289 1 93.56 582 VAL A O 1
ATOM 4593 N N . ASP A 1 583 ? -10.086 24.422 -3.783 1 92.81 583 ASP A N 1
ATOM 4594 C CA . ASP A 1 583 ? -10.344 23.469 -2.705 1 92.81 583 ASP A CA 1
ATOM 4595 C C . ASP A 1 583 ? -11.836 23.234 -2.531 1 92.81 583 ASP A C 1
ATOM 4597 O O . ASP A 1 583 ? -12.289 22.078 -2.543 1 92.81 583 ASP A O 1
ATOM 4601 N N . VAL A 1 584 ? -12.641 24.281 -2.357 1 89.94 584 VAL A N 1
ATOM 4602 C CA . VAL A 1 584 ? -14.07 24.156 -2.117 1 89.94 584 VAL A CA 1
ATOM 4603 C C . VAL A 1 584 ? -14.75 23.531 -3.336 1 89.94 584 VAL A C 1
ATOM 4605 O O . VAL A 1 584 ? -15.508 22.562 -3.207 1 89.94 584 VAL A O 1
ATOM 4608 N N . PRO A 1 585 ? -14.469 23.984 -4.5 1 90.06 585 PRO A N 1
ATOM 4609 C CA . PRO A 1 585 ? -15.086 23.344 -5.664 1 90.06 585 PRO A CA 1
ATOM 4610 C C . PRO A 1 585 ? -14.688 21.875 -5.801 1 90.06 585 PRO A C 1
ATOM 4612 O O . PRO A 1 585 ? -15.484 21.062 -6.277 1 90.06 585 PRO A O 1
ATOM 4615 N N . THR A 1 586 ? -13.469 21.547 -5.496 1 90.81 586 THR A N 1
ATOM 4616 C CA . THR A 1 586 ? -13.039 20.156 -5.57 1 90.81 586 THR A CA 1
ATOM 4617 C C . THR A 1 586 ? -13.891 19.281 -4.664 1 90.81 586 THR A C 1
ATOM 4619 O O . THR A 1 586 ? -14.242 18.156 -5.035 1 90.81 586 THR A O 1
ATOM 4622 N N . VAL A 1 587 ? -14.188 19.75 -3.521 1 87.5 587 VAL A N 1
ATOM 4623 C CA . VAL A 1 587 ? -15.039 19 -2.596 1 87.5 587 VAL A CA 1
ATOM 4624 C C . VAL A 1 587 ? -16.438 18.859 -3.186 1 87.5 587 VAL A C 1
ATOM 4626 O O . VAL A 1 587 ? -17.031 17.781 -3.117 1 87.5 587 VAL A O 1
ATOM 4629 N N . LYS A 1 588 ? -16.906 19.875 -3.828 1 86.94 588 LYS A N 1
ATOM 4630 C CA . LYS A 1 588 ? -18.234 19.828 -4.445 1 86.94 588 LYS A CA 1
ATOM 4631 C C . LYS A 1 588 ? -18.25 18.891 -5.641 1 86.94 588 LYS A C 1
ATOM 4633 O O . LYS A 1 588 ? -19.219 18.156 -5.836 1 86.94 588 LYS A O 1
ATOM 4638 N N . ILE A 1 589 ? -17.25 18.953 -6.336 1 85.44 589 ILE A N 1
ATOM 4639 C CA . ILE A 1 589 ? -17.141 18.062 -7.488 1 85.44 589 ILE A CA 1
ATOM 4640 C C . ILE A 1 589 ? -17.062 16.609 -7.016 1 85.44 589 ILE A C 1
ATOM 4642 O O . ILE A 1 589 ? -17.672 15.727 -7.609 1 85.44 589 ILE A O 1
ATOM 4646 N N . GLY A 1 590 ? -16.312 16.422 -6.016 1 83.06 590 GLY A N 1
ATOM 4647 C CA . GLY A 1 590 ? -16.234 15.078 -5.445 1 83.06 590 GLY A CA 1
ATOM 4648 C C . GLY A 1 590 ? -17.594 14.562 -4.992 1 83.06 590 GLY A C 1
ATOM 4649 O O . GLY A 1 590 ? -17.938 13.398 -5.242 1 83.06 590 GLY A O 1
ATOM 4650 N N . ARG A 1 591 ? -18.312 15.414 -4.387 1 82.38 591 ARG A N 1
ATOM 4651 C CA . ARG A 1 591 ? -19.656 15.031 -3.938 1 82.38 591 ARG A CA 1
ATOM 4652 C C . ARG A 1 591 ? -20.594 14.812 -5.121 1 82.38 591 ARG A C 1
ATOM 4654 O O . ARG A 1 591 ? -21.375 13.867 -5.129 1 82.38 591 ARG A O 1
ATOM 4661 N N . TRP A 1 592 ? -20.469 15.711 -6.027 1 81.38 592 TRP A N 1
ATOM 4662 C CA . TRP A 1 592 ? -21.266 15.602 -7.234 1 81.38 592 TRP A CA 1
ATOM 4663 C C . TRP A 1 592 ? -20.984 14.297 -7.969 1 81.38 592 TRP A C 1
ATOM 4665 O O . TRP A 1 592 ? -21.891 13.602 -8.398 1 81.38 592 TRP A O 1
ATOM 4675 N N . LEU A 1 593 ? -19.766 13.984 -8.109 1 77.75 593 LEU A N 1
ATOM 4676 C CA . LEU A 1 593 ? -19.359 12.742 -8.758 1 77.75 593 LEU A CA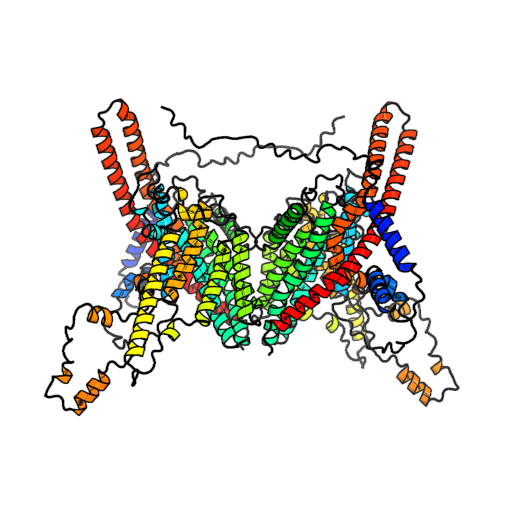 1
ATOM 4677 C C . LEU A 1 593 ? -19.906 11.531 -7.988 1 77.75 593 LEU A C 1
ATOM 4679 O O . LEU A 1 593 ? -20.359 10.562 -8.594 1 77.75 593 LEU A O 1
ATOM 4683 N N . GLY A 1 594 ? -19.844 11.633 -6.73 1 75.62 594 GLY A N 1
ATOM 4684 C CA . GLY A 1 594 ? -20.391 10.57 -5.902 1 75.62 594 GLY A CA 1
ATOM 4685 C C . GLY A 1 594 ? -21.891 10.406 -6.062 1 75.62 594 GLY A C 1
ATOM 4686 O O . GLY A 1 594 ? -22.391 9.281 -6.207 1 75.62 594 GLY A O 1
ATOM 4687 N N . ASP A 1 595 ? -22.578 11.484 -6.137 1 76.69 595 ASP A N 1
ATOM 4688 C CA . ASP A 1 595 ? -24.031 11.445 -6.227 1 76.69 595 ASP A CA 1
ATOM 4689 C C . ASP A 1 595 ? -24.484 10.984 -7.609 1 76.69 595 ASP A C 1
ATOM 4691 O O . ASP A 1 595 ? -25.484 10.273 -7.738 1 76.69 595 ASP A O 1
ATOM 4695 N N . ARG A 1 596 ? -23.766 11.367 -8.555 1 75.38 596 ARG A N 1
ATOM 4696 C CA . ARG A 1 596 ? -24.125 11.008 -9.922 1 75.38 596 ARG A CA 1
ATOM 4697 C C . ARG A 1 596 ? -23.797 9.547 -10.211 1 75.38 596 ARG A C 1
ATOM 4699 O O . ARG A 1 596 ? -24.484 8.891 -10.992 1 75.38 596 ARG A O 1
ATOM 4706 N N . CYS A 1 597 ? -22.688 9.133 -9.664 1 71.31 597 CYS A N 1
ATOM 4707 C CA . CYS A 1 597 ? -22.234 7.777 -9.938 1 71.31 597 CYS A CA 1
ATOM 4708 C C . CYS A 1 597 ? -23 6.762 -9.102 1 71.31 597 CYS A C 1
ATOM 4710 O O . CYS A 1 597 ? -23.109 5.598 -9.484 1 71.31 597 CYS A O 1
ATOM 4712 N N . PHE A 1 598 ? -23.422 7.258 -7.977 1 73.81 598 PHE A N 1
ATOM 4713 C CA . PHE A 1 598 ? -24.094 6.324 -7.078 1 73.81 598 PHE A CA 1
ATOM 4714 C C . PHE A 1 598 ? -25.547 6.09 -7.52 1 73.81 598 PHE A C 1
ATOM 4716 O O . PHE A 1 598 ? -26.234 7.023 -7.938 1 73.81 598 PHE A O 1
ATOM 4723 N N . LYS A 1 599 ? -25.891 4.82 -7.605 1 66.88 599 LYS A N 1
ATOM 4724 C CA . LYS A 1 599 ? -27.234 4.418 -7.977 1 66.88 599 LYS A CA 1
ATOM 4725 C C . LYS A 1 599 ? -28.281 4.992 -7.012 1 66.88 599 LYS A C 1
ATOM 4727 O O . LYS A 1 599 ? -28.031 5.074 -5.809 1 66.88 599 LYS A O 1
ATOM 4732 N N . LYS A 1 600 ? -29.172 5.871 -7.598 1 57.16 600 LYS A N 1
ATOM 4733 C CA . LYS A 1 600 ? -30.266 6.379 -6.781 1 57.16 600 LYS A CA 1
ATOM 4734 C C . LYS A 1 600 ? -31.031 5.238 -6.105 1 57.16 600 LYS A C 1
ATOM 4736 O O . LYS A 1 600 ? -31.312 4.219 -6.734 1 57.16 600 LYS A O 1
ATOM 4741 N N . LEU A 1 601 ? -30.844 5.141 -4.68 1 48.41 601 LEU A N 1
ATOM 4742 C CA . LEU A 1 601 ? -31.734 4.215 -3.992 1 48.41 601 LEU A CA 1
ATOM 4743 C C . LEU A 1 601 ? -33.188 4.488 -4.352 1 48.41 601 LEU A C 1
ATOM 4745 O O . LEU A 1 601 ? -33.594 5.645 -4.547 1 48.41 601 LEU A O 1
ATOM 4749 N N . MET B 1 1 ? 44.625 25.172 18.109 1 20.55 1 MET B N 1
ATOM 4750 C CA . MET B 1 1 ? 44.281 24.312 19.234 1 20.55 1 MET B CA 1
ATOM 4751 C C . MET B 1 1 ? 43.062 23.453 18.891 1 20.55 1 MET B C 1
ATOM 4753 O O . MET B 1 1 ? 42 23.984 18.578 1 20.55 1 MET B O 1
ATOM 4757 N N . ARG B 1 2 ? 43.312 22.188 18.234 1 23.3 2 ARG B N 1
ATOM 4758 C CA . ARG B 1 2 ? 42.562 21.297 17.359 1 23.3 2 ARG B CA 1
ATOM 4759 C C . ARG B 1 2 ? 41.531 20.484 18.141 1 23.3 2 ARG B C 1
ATOM 4761 O O . ARG B 1 2 ? 41.906 19.766 19.094 1 23.3 2 ARG B O 1
ATOM 4768 N N . PHE B 1 3 ? 40.312 21.047 18.484 1 23.41 3 PHE B N 1
ATOM 4769 C CA . PHE B 1 3 ? 39.375 20.625 19.516 1 23.41 3 PHE B CA 1
ATOM 4770 C C . PHE B 1 3 ? 38.969 19.172 19.312 1 23.41 3 PHE B C 1
ATOM 4772 O O . PHE B 1 3 ? 38.5 18.797 18.234 1 23.41 3 PHE B O 1
ATOM 4779 N N . ILE B 1 4 ? 39.656 18.031 19.953 1 24.27 4 ILE B N 1
ATOM 4780 C CA . ILE B 1 4 ? 39.781 16.578 20.031 1 24.27 4 ILE B CA 1
ATOM 4781 C C . ILE B 1 4 ? 38.531 15.953 20.594 1 24.27 4 ILE B C 1
ATOM 4783 O O . ILE B 1 4 ? 38.156 16.172 21.75 1 24.27 4 ILE B O 1
ATOM 4787 N N . ASN B 1 5 ? 37.312 16.031 19.844 1 25.28 5 ASN B N 1
ATOM 4788 C CA . ASN B 1 5 ? 36.031 15.664 20.422 1 25.28 5 ASN B CA 1
ATOM 4789 C C . ASN B 1 5 ? 36.031 14.234 20.953 1 25.28 5 ASN B C 1
ATOM 4791 O O . ASN B 1 5 ? 36.312 13.289 20.219 1 25.28 5 ASN B O 1
ATOM 4795 N N . PRO B 1 6 ? 36.125 13.875 22.203 1 23.3 6 PRO B N 1
ATOM 4796 C CA . PRO B 1 6 ? 36.656 12.758 22.984 1 23.3 6 PRO B CA 1
ATOM 4797 C C . PRO B 1 6 ? 35.906 11.453 22.734 1 23.3 6 PRO B C 1
ATOM 4799 O O . PRO B 1 6 ? 36.469 10.367 22.891 1 23.3 6 PRO B O 1
ATOM 4802 N N . PHE B 1 7 ? 34.625 11.453 23.094 1 25.5 7 PHE B N 1
ATOM 4803 C CA . PHE B 1 7 ? 34.031 10.234 23.641 1 25.5 7 PHE B CA 1
ATOM 4804 C C . PHE B 1 7 ? 33.969 9.148 22.578 1 25.5 7 PHE B C 1
ATOM 4806 O O . PHE B 1 7 ? 32.906 8.836 22.062 1 25.5 7 PHE B O 1
ATOM 4813 N N . VAL B 1 8 ? 34.75 9.203 21.469 1 23.84 8 VAL B N 1
ATOM 4814 C CA . VAL B 1 8 ? 35.031 8.359 20.312 1 23.84 8 VAL B CA 1
ATOM 4815 C C . VAL B 1 8 ? 35.594 7.012 20.766 1 23.84 8 VAL B C 1
ATOM 4817 O O . VAL B 1 8 ? 36.219 6.293 19.984 1 23.84 8 VAL B O 1
ATOM 4820 N N . GLU B 1 9 ? 35.406 6.828 22.234 1 22.84 9 GLU B N 1
ATOM 4821 C CA . GLU B 1 9 ? 36.469 5.883 22.531 1 22.84 9 GLU B CA 1
ATOM 4822 C C . GLU B 1 9 ? 36.375 4.645 21.641 1 22.84 9 GLU B C 1
ATOM 4824 O O . GLU B 1 9 ? 35.406 4.48 20.891 1 22.84 9 GLU B O 1
ATOM 4829 N N . GLY B 1 10 ? 36.594 3.43 22.391 1 22.58 10 GLY B N 1
ATOM 4830 C CA . GLY B 1 10 ? 37.344 2.221 22.094 1 22.58 10 GLY B CA 1
ATOM 4831 C C . GLY B 1 10 ? 36.625 1.306 21.109 1 22.58 10 GLY B C 1
ATOM 4832 O O . GLY B 1 10 ? 35.406 1.058 21.266 1 22.58 10 GLY B O 1
ATOM 4833 N N . GLN B 1 11 ? 37 1.201 19.891 1 22.8 11 GLN B N 1
ATOM 4834 C CA . GLN B 1 11 ? 36.812 0.42 18.672 1 22.8 11 GLN B CA 1
ATOM 4835 C C . GLN B 1 11 ? 36.906 -1.076 18.953 1 22.8 11 GLN B C 1
ATOM 4837 O O . GLN B 1 11 ? 37.25 -1.867 18.078 1 22.8 11 GLN B O 1
ATOM 4842 N N . ASP B 1 12 ? 36.969 -1.455 20.297 1 22.55 12 ASP B N 1
ATOM 4843 C CA . ASP B 1 12 ? 37.562 -2.789 20.344 1 22.55 12 ASP B CA 1
ATOM 4844 C C . ASP B 1 12 ? 36.781 -3.771 19.484 1 22.55 12 ASP B C 1
ATOM 4846 O O . ASP B 1 12 ? 35.562 -3.623 19.344 1 22.55 12 ASP B O 1
ATOM 4850 N N . SER B 1 13 ? 37.5 -4.617 18.719 1 24.61 13 SER B N 1
ATOM 4851 C CA . SER B 1 13 ? 37.406 -5.656 17.688 1 24.61 13 SER B CA 1
ATOM 4852 C C . SER B 1 13 ? 36.562 -6.828 18.172 1 24.61 13 SER B C 1
ATOM 4854 O O . SER B 1 13 ? 37.062 -7.758 18.797 1 24.61 13 SER B O 1
ATOM 4856 N N . SER B 1 14 ? 35.562 -6.645 18.938 1 24.44 14 SER B N 1
ATOM 4857 C CA . SER B 1 14 ? 35.031 -7.918 19.438 1 24.44 14 SER B CA 1
ATOM 4858 C C . SER B 1 14 ? 34.906 -8.938 18.312 1 24.44 14 SER B C 1
ATOM 4860 O O . SER B 1 14 ? 34.344 -8.641 17.266 1 24.44 14 SER B O 1
ATOM 4862 N N . PRO B 1 15 ? 35.812 -9.977 18.281 1 25.59 15 PRO B N 1
ATOM 4863 C CA . PRO B 1 15 ? 36.062 -10.992 17.266 1 25.59 15 PRO B CA 1
ATOM 4864 C C . PRO B 1 15 ? 34.844 -11.82 16.906 1 25.59 15 PRO B C 1
ATOM 4866 O O . PRO B 1 15 ? 34.969 -12.992 16.531 1 25.59 15 PRO B O 1
ATOM 4869 N N . TRP B 1 16 ? 33.688 -11.344 17.062 1 25.33 16 TRP B N 1
ATOM 4870 C CA . TRP B 1 16 ? 32.719 -12.367 16.719 1 25.33 16 TRP B CA 1
ATOM 4871 C C . TRP B 1 16 ? 33 -12.961 15.352 1 25.33 16 TRP B C 1
ATOM 4873 O O . TRP B 1 16 ? 33.062 -12.242 14.352 1 25.33 16 TRP B O 1
ATOM 4883 N N . SER B 1 17 ? 33.938 -13.93 15.305 1 23.14 17 SER B N 1
ATOM 4884 C CA . SER B 1 17 ? 34.406 -14.742 14.188 1 23.14 17 SER B CA 1
ATOM 4885 C C . SER B 1 17 ? 33.25 -15.281 13.367 1 23.14 17 SER B C 1
ATOM 4887 O O . SER B 1 17 ? 32.375 -15.961 13.906 1 23.14 17 SER B O 1
ATOM 4889 N N . ARG B 1 18 ? 32.688 -14.547 12.57 1 26.92 18 ARG B N 1
ATOM 4890 C CA . ARG B 1 18 ? 31.844 -15.078 11.508 1 26.92 18 ARG B CA 1
ATOM 4891 C C . ARG B 1 18 ? 32.531 -16.25 10.805 1 26.92 18 ARG B C 1
ATOM 4893 O O . ARG B 1 18 ? 33.469 -16.062 10.031 1 26.92 18 ARG B O 1
ATOM 4900 N N . THR B 1 19 ? 32.719 -17.344 11.578 1 26.8 19 THR B N 1
ATOM 4901 C CA . THR B 1 19 ? 33.125 -18.469 10.758 1 26.8 19 THR B CA 1
ATOM 4902 C C . THR B 1 19 ? 32.312 -18.547 9.484 1 26.8 19 THR B C 1
ATOM 4904 O O . THR B 1 19 ? 31.078 -18.75 9.539 1 26.8 19 THR B O 1
ATOM 4907 N N . SER B 1 20 ? 32.562 -17.703 8.641 1 28.11 20 SER B N 1
ATOM 4908 C CA . SER B 1 20 ? 32.031 -17.688 7.273 1 28.11 20 SER B CA 1
ATOM 4909 C C . SER B 1 20 ? 32.094 -19.078 6.648 1 28.11 20 SER B C 1
ATOM 4911 O O . SER B 1 20 ? 33.094 -19.766 6.734 1 28.11 20 SER B O 1
ATOM 4913 N N . LEU B 1 21 ? 30.938 -19.703 6.605 1 29.05 21 LEU B N 1
ATOM 4914 C CA . LEU B 1 21 ? 30.828 -20.922 5.812 1 29.05 21 LEU B CA 1
ATOM 4915 C C . LEU B 1 21 ? 31.578 -20.781 4.492 1 29.05 21 LEU B C 1
ATOM 4917 O O . LEU B 1 21 ? 31.203 -21.391 3.492 1 29.05 21 LEU B O 1
ATOM 4921 N N . GLU B 1 22 ? 32.594 -19.859 4.426 1 26.86 22 GLU B N 1
ATOM 4922 C CA . GLU B 1 22 ? 33.25 -19.766 3.133 1 26.86 22 GLU B CA 1
ATOM 4923 C C . GLU B 1 22 ? 33.906 -21.094 2.754 1 26.86 22 GLU B C 1
ATOM 4925 O O . GLU B 1 22 ? 34.094 -21.375 1.57 1 26.86 22 GLU B O 1
ATOM 4930 N N . ASN B 1 23 ? 34.875 -21.641 3.689 1 26.22 23 ASN B N 1
ATOM 4931 C CA . ASN B 1 23 ? 35.719 -22.719 3.186 1 26.22 23 ASN B CA 1
ATOM 4932 C C . ASN B 1 23 ? 34.938 -23.969 2.861 1 26.22 23 ASN B C 1
ATOM 4934 O O . ASN B 1 23 ? 33.938 -24.281 3.549 1 26.22 23 ASN B O 1
ATOM 4938 N N . GLY B 1 24 ? 35 -24.5 1.578 1 27.92 24 GLY B N 1
ATOM 4939 C CA . GLY B 1 24 ? 34.562 -25.734 0.957 1 27.92 24 GLY B CA 1
ATOM 4940 C C . GLY B 1 24 ? 34.75 -26.953 1.847 1 27.92 24 GLY B C 1
ATOM 4941 O O . GLY B 1 24 ? 34.812 -28.078 1.357 1 27.92 24 GLY B O 1
ATOM 4942 N N . CYS B 1 25 ? 35.188 -26.75 3.152 1 26.36 25 CYS B N 1
ATOM 4943 C CA . CYS B 1 25 ? 35.531 -28.031 3.744 1 26.36 25 CYS B CA 1
ATOM 4944 C C . CYS B 1 25 ? 34.344 -28.969 3.754 1 26.36 25 CYS B C 1
ATOM 4946 O O . CYS B 1 25 ? 33.281 -28.641 4.312 1 26.36 25 CYS B O 1
ATOM 4948 N N . TYR B 1 26 ? 34.312 -29.875 2.711 1 27.25 26 TYR B N 1
ATOM 4949 C CA . TYR B 1 26 ? 33.562 -31.125 2.607 1 27.25 26 TYR B CA 1
ATOM 4950 C C . TYR B 1 26 ? 33.531 -31.875 3.938 1 27.25 26 TYR B C 1
ATOM 4952 O O . TYR B 1 26 ? 34.594 -32.188 4.48 1 27.25 26 TYR B O 1
ATOM 4960 N N . ARG B 1 27 ? 32.781 -31.391 4.914 1 28.58 27 ARG B N 1
ATOM 4961 C CA . ARG B 1 27 ? 32.719 -32.281 6.07 1 28.58 27 ARG B CA 1
ATOM 4962 C C . ARG B 1 27 ? 32.562 -33.719 5.637 1 28.58 27 ARG B C 1
ATOM 4964 O O . ARG B 1 27 ? 31.703 -34.031 4.793 1 28.58 27 ARG B O 1
ATOM 4971 N N . ASP B 1 28 ? 33.625 -34.375 5.621 1 28.14 28 ASP B N 1
ATOM 4972 C CA . ASP B 1 28 ? 33.719 -35.812 5.363 1 28.14 28 ASP B CA 1
ATOM 4973 C C . ASP B 1 28 ? 32.625 -36.594 6.113 1 28.14 28 ASP B C 1
ATOM 4975 O O . ASP B 1 28 ? 32.625 -36.594 7.344 1 28.14 28 ASP B O 1
ATOM 4979 N N . PHE B 1 29 ? 31.469 -36.75 5.531 1 27.22 29 PHE B N 1
ATOM 4980 C CA . PHE B 1 29 ? 30.312 -37.5 6.004 1 27.22 29 PHE B CA 1
ATOM 4981 C C . PHE B 1 29 ? 30.719 -38.875 6.469 1 27.22 29 PHE B C 1
ATOM 4983 O O . PHE B 1 29 ? 29.891 -39.656 6.957 1 27.22 29 PHE B O 1
ATOM 4990 N N . LYS B 1 30 ? 31.953 -39.406 6.051 1 30.67 30 LYS B N 1
ATOM 4991 C CA . LYS B 1 30 ? 32.188 -40.812 6.441 1 30.67 30 LYS B CA 1
ATOM 4992 C C . LYS B 1 30 ? 32.156 -40.969 7.961 1 30.67 30 LYS B C 1
ATOM 4994 O O . LYS B 1 30 ? 31.734 -41.969 8.484 1 30.67 30 LYS B O 1
ATOM 4999 N N . LYS B 1 31 ? 33 -40.219 8.586 1 31.09 31 LYS B N 1
ATOM 5000 C CA . LYS B 1 31 ? 33.312 -40.75 9.914 1 31.09 31 LYS B CA 1
ATOM 5001 C C . LYS B 1 31 ? 32.219 -40.375 10.914 1 31.09 31 LYS B C 1
ATOM 5003 O O . LYS B 1 31 ? 32.188 -40.875 12.039 1 31.09 31 LYS B O 1
ATOM 5008 N N . ASP B 1 32 ? 31.656 -39.094 10.805 1 29.16 32 ASP B N 1
ATOM 5009 C CA . ASP B 1 32 ? 30.812 -38.844 11.969 1 29.16 32 ASP B CA 1
ATOM 5010 C C . ASP B 1 32 ? 29.453 -39.531 11.836 1 29.16 32 ASP B C 1
ATOM 5012 O O . ASP B 1 32 ? 28.75 -39.344 10.836 1 29.16 32 ASP B O 1
ATOM 5016 N N . GLU B 1 33 ? 29.344 -40.688 12.453 1 27.41 33 GLU B N 1
ATOM 5017 C CA . GLU B 1 33 ? 28.141 -41.5 12.641 1 27.41 33 GLU B CA 1
ATOM 5018 C C . GLU B 1 33 ? 26.938 -40.625 12.961 1 27.41 33 GLU B C 1
ATOM 5020 O O . GLU B 1 33 ? 26.938 -39.875 13.938 1 27.41 33 GLU B O 1
ATOM 5025 N N . ARG B 1 34 ? 26.438 -40.125 12.039 1 30.98 34 ARG B N 1
ATOM 5026 C CA . ARG B 1 34 ? 25.359 -39.156 12.164 1 30.98 34 ARG B CA 1
ATOM 5027 C C . ARG B 1 34 ? 24.312 -39.625 13.156 1 30.98 34 ARG B C 1
ATOM 5029 O O . ARG B 1 34 ? 23.828 -40.75 13.07 1 30.98 34 ARG B O 1
ATOM 5036 N N . PRO B 1 35 ? 24.25 -38.938 14.305 1 31.17 35 PRO B N 1
ATOM 5037 C CA . PRO B 1 35 ? 23.297 -39.344 15.344 1 31.17 35 PRO B CA 1
ATOM 5038 C C . PRO B 1 35 ? 21.906 -39.656 14.789 1 31.17 35 PRO B C 1
ATOM 5040 O O . PRO B 1 35 ? 21.156 -40.438 15.398 1 31.17 35 PRO B O 1
ATOM 5043 N N . ILE B 1 36 ? 21.656 -39.062 13.68 1 31.25 36 ILE B N 1
ATOM 5044 C CA . ILE B 1 36 ? 20.281 -39.25 13.258 1 31.25 36 ILE B CA 1
ATOM 5045 C C . ILE B 1 36 ? 20.062 -40.688 12.797 1 31.25 36 ILE B C 1
ATOM 5047 O O . ILE B 1 36 ? 18.938 -41.188 12.828 1 31.25 36 ILE B O 1
ATOM 5051 N N . LEU B 1 37 ? 21.109 -41.312 12.203 1 30.22 37 LEU B N 1
ATOM 5052 C CA . LEU B 1 37 ? 20.859 -42.719 11.891 1 30.22 37 LEU B CA 1
ATOM 5053 C C . LEU B 1 37 ? 20.594 -43.5 13.164 1 30.22 37 LEU B C 1
ATOM 5055 O O . LEU B 1 37 ? 19.828 -44.469 13.148 1 30.22 37 LEU B O 1
ATOM 5059 N N . VAL B 1 38 ? 21.266 -43.062 14.203 1 33.12 38 VAL B N 1
ATOM 5060 C CA . VAL B 1 38 ? 20.984 -43.75 15.461 1 33.12 38 VAL B CA 1
ATOM 5061 C C . VAL B 1 38 ? 19.547 -43.469 15.891 1 33.12 38 VAL B C 1
ATOM 5063 O O . VAL B 1 38 ? 18.828 -44.375 16.359 1 33.12 38 VAL B O 1
ATOM 5066 N N . SER B 1 39 ? 19.109 -42.25 15.656 1 32.5 39 SER B N 1
ATOM 5067 C CA . SER B 1 39 ? 17.766 -41.969 16.125 1 32.5 39 SER B CA 1
ATOM 5068 C C . SER B 1 39 ? 16.719 -42.594 15.227 1 32.5 39 SER B C 1
ATOM 5070 O O . SER B 1 39 ? 15.656 -43.031 15.695 1 32.5 39 SER B O 1
ATOM 5072 N N . ILE B 1 40 ? 17.031 -42.688 13.953 1 32.06 40 ILE B N 1
ATOM 5073 C CA . ILE B 1 40 ? 16.047 -43.375 13.133 1 32.06 40 ILE B CA 1
ATOM 5074 C C . ILE B 1 40 ? 16.094 -44.875 13.414 1 32.06 40 ILE B C 1
ATOM 5076 O O . ILE B 1 40 ? 15.062 -45.562 13.477 1 32.06 40 ILE B O 1
ATOM 5080 N N . ARG B 1 41 ? 17.266 -45.406 13.641 1 34 41 ARG B N 1
ATOM 5081 C CA . ARG B 1 41 ? 17.344 -46.812 14 1 34 41 ARG B CA 1
ATOM 5082 C C . ARG B 1 41 ? 16.672 -47.062 15.336 1 34 41 ARG B C 1
ATOM 5084 O O . ARG B 1 41 ? 15.992 -48.094 15.516 1 34 41 ARG B O 1
ATOM 5091 N N . SER B 1 42 ? 16.922 -46.156 16.281 1 35.53 42 SER B N 1
ATOM 5092 C CA . SER B 1 42 ? 16.234 -46.281 17.562 1 35.53 42 SER B CA 1
ATOM 5093 C C . SER B 1 42 ? 14.734 -46.094 17.406 1 35.53 42 SER B C 1
ATOM 5095 O O . SER B 1 42 ? 13.938 -46.781 18.047 1 35.53 42 SER B O 1
ATOM 5097 N N . ALA B 1 43 ? 14.352 -45.188 16.516 1 33.19 43 ALA B N 1
ATOM 5098 C CA . ALA B 1 43 ? 12.914 -45.062 16.281 1 33.19 43 ALA B CA 1
ATOM 5099 C C . ALA B 1 43 ? 12.352 -46.25 15.539 1 33.19 43 ALA B C 1
ATOM 5101 O O . ALA B 1 43 ? 11.219 -46.688 15.797 1 33.19 43 ALA B O 1
ATOM 5102 N N . ARG B 1 44 ? 13.117 -46.812 14.617 1 33.34 44 ARG B N 1
ATOM 5103 C CA . ARG B 1 44 ? 12.664 -48.062 14.016 1 33.34 44 ARG B CA 1
ATOM 5104 C C . ARG B 1 44 ? 12.555 -49.156 15.062 1 33.34 44 ARG B C 1
ATOM 5106 O O . ARG B 1 44 ? 11.609 -49.938 15.047 1 33.34 44 ARG B O 1
ATOM 5113 N N . SER B 1 45 ? 13.617 -49.25 15.875 1 33.94 45 SER B N 1
ATOM 5114 C CA . SER B 1 45 ? 13.562 -50.312 16.891 1 33.94 45 SER B CA 1
ATOM 5115 C C . SER B 1 45 ? 12.43 -50.062 17.875 1 33.94 45 SER B C 1
ATOM 5117 O O . SER B 1 45 ? 11.789 -51 18.344 1 33.94 45 SER B O 1
ATOM 5119 N N . SER B 1 46 ? 12.234 -48.75 18.219 1 32.69 46 SER B N 1
ATOM 5120 C CA . SER B 1 46 ? 11.117 -48.531 19.125 1 32.69 46 SER B CA 1
ATOM 5121 C C . SER B 1 46 ? 9.781 -48.75 18.422 1 32.69 46 SER B C 1
ATOM 5123 O O . SER B 1 46 ? 8.836 -49.25 19.047 1 32.69 46 SER B O 1
ATOM 5125 N N . VAL B 1 47 ? 9.711 -48.406 17.125 1 33.53 47 VAL B N 1
ATOM 5126 C CA . VAL B 1 47 ? 8.453 -48.719 16.453 1 33.53 47 VAL B CA 1
ATOM 5127 C C . VAL B 1 47 ? 8.328 -50.219 16.281 1 33.53 47 VAL B C 1
ATOM 5129 O O . VAL B 1 47 ? 7.234 -50.781 16.422 1 33.53 47 VAL B O 1
ATOM 5132 N N . SER B 1 48 ? 9.453 -50.812 15.906 1 31.94 48 SER B N 1
ATOM 5133 C CA . SER B 1 48 ? 9.344 -52.281 15.805 1 31.94 48 SER B CA 1
ATOM 5134 C C . SER B 1 48 ? 9.016 -52.906 17.156 1 31.94 48 SER B C 1
ATOM 5136 O O . SER B 1 48 ? 8.266 -53.875 17.234 1 31.94 48 SER B O 1
ATOM 5138 N N . SER B 1 49 ? 9.75 -52.344 18.188 1 34.12 49 SER B N 1
ATOM 5139 C CA . SER B 1 49 ? 9.422 -52.938 19.484 1 34.12 49 SER B CA 1
ATOM 5140 C C . SER B 1 49 ? 7.988 -52.625 19.891 1 34.12 49 SER B C 1
ATOM 5142 O O . SER B 1 49 ? 7.406 -53.312 20.719 1 34.12 49 SER B O 1
ATOM 5144 N N . PHE B 1 50 ? 7.57 -51.344 19.484 1 33.22 50 PHE B N 1
ATOM 5145 C CA . PHE B 1 50 ? 6.18 -51.062 19.828 1 33.22 50 PHE B CA 1
ATOM 5146 C C . PHE B 1 50 ? 5.238 -52.031 19.125 1 33.22 50 PHE B C 1
ATOM 5148 O O . PHE B 1 50 ? 4.215 -52.438 19.672 1 33.22 50 PHE B O 1
ATOM 5155 N N . PHE B 1 51 ? 5.57 -52.312 17.812 1 33.25 51 PHE B N 1
ATOM 5156 C CA . PHE B 1 51 ? 4.664 -53.25 17.172 1 33.25 51 PHE B CA 1
ATOM 5157 C C . PHE B 1 51 ? 4.863 -54.656 17.719 1 33.25 51 PHE B C 1
ATOM 5159 O O . PHE B 1 51 ? 3.979 -55.5 17.609 1 33.25 51 PHE B O 1
ATOM 5166 N N . SER B 1 52 ? 6.121 -54.906 18.031 1 30.14 52 SER B N 1
ATOM 5167 C CA . SER B 1 52 ? 6.273 -56.344 18.344 1 30.14 52 SER B CA 1
ATOM 5168 C C . SER B 1 52 ? 5.668 -56.688 19.703 1 30.14 52 SER B C 1
ATOM 5170 O O . SER B 1 52 ? 5.773 -57.812 20.172 1 30.14 52 SER B O 1
ATOM 5172 N N . ASP B 1 53 ? 5.566 -55.625 20.594 1 30.91 53 ASP B N 1
ATOM 5173 C CA . ASP B 1 53 ? 5.145 -56.281 21.844 1 30.91 53 ASP B CA 1
ATOM 5174 C C . ASP B 1 53 ? 3.756 -56.906 21.688 1 30.91 53 ASP B C 1
ATOM 5176 O O . ASP B 1 53 ? 2.775 -56.188 21.453 1 30.91 53 ASP B O 1
ATOM 5180 N N . ASP B 1 54 ? 3.715 -58.062 21.125 1 30.34 54 ASP B N 1
ATOM 5181 C CA . ASP B 1 54 ? 2.641 -59.031 21.125 1 30.34 54 ASP B CA 1
ATOM 5182 C C . ASP B 1 54 ? 2.064 -59.219 22.516 1 30.34 54 ASP B C 1
ATOM 5184 O O . ASP B 1 54 ? 1.954 -60.344 23.016 1 30.34 54 ASP B O 1
ATOM 5188 N N . HIS B 1 55 ? 2.264 -58.25 23.516 1 30.52 55 HIS B N 1
ATOM 5189 C CA . HIS B 1 55 ? 1.611 -58.812 24.703 1 30.52 55 HIS B CA 1
ATOM 5190 C C . HIS B 1 55 ? 0.139 -59.094 24.422 1 30.52 55 HIS B C 1
ATOM 5192 O O . HIS B 1 55 ? -0.546 -58.312 23.781 1 30.52 55 HIS B O 1
ATOM 5198 N N . LYS B 1 56 ? -0.386 -60.375 24.531 1 30.58 56 LYS B N 1
ATOM 5199 C CA . LYS B 1 56 ? -1.621 -61.156 24.531 1 30.58 56 LYS B CA 1
ATOM 5200 C C . LYS B 1 56 ? -2.688 -60.5 25.406 1 30.58 56 LYS B C 1
ATOM 5202 O O . LYS B 1 56 ? -3.742 -61.062 25.656 1 30.58 56 LYS B O 1
ATOM 5207 N N . ASP B 1 57 ? -2.291 -59.531 26.297 1 32.19 57 ASP B N 1
ATOM 5208 C CA . ASP B 1 57 ? -3.521 -59.25 27.031 1 32.19 57 ASP B CA 1
ATOM 5209 C C . ASP B 1 57 ? -4.516 -58.5 26.156 1 32.19 57 ASP B C 1
ATOM 5211 O O . ASP B 1 57 ? -4.152 -57.5 25.5 1 32.19 57 ASP B O 1
ATOM 5215 N N . SER B 1 58 ? -5.648 -59.062 25.594 1 33.22 58 SER B N 1
ATOM 5216 C CA . SER B 1 58 ? -6.723 -58.938 24.625 1 33.22 58 SER B CA 1
ATOM 5217 C C . SER B 1 58 ? -7.359 -57.531 24.688 1 33.22 58 SER B C 1
ATOM 5219 O O . SER B 1 58 ? -7.914 -57.062 23.703 1 33.22 58 SER B O 1
ATOM 5221 N N . GLY B 1 59 ? -7.625 -56.969 25.922 1 34.03 59 GLY B N 1
ATOM 5222 C CA . GLY B 1 59 ? -8.766 -56.062 25.969 1 34.03 59 GLY B CA 1
ATOM 5223 C C . GLY B 1 59 ? -8.516 -54.75 25.266 1 34.03 59 GLY B C 1
ATOM 5224 O O . GLY B 1 59 ? -9.367 -54.281 24.516 1 34.03 59 GLY B O 1
ATOM 5225 N N . ASN B 1 60 ? -7.754 -53.781 25.922 1 34.72 60 ASN B N 1
ATOM 5226 C CA . ASN B 1 60 ? -7.793 -52.344 25.703 1 34.72 60 ASN B CA 1
ATOM 5227 C C . ASN B 1 60 ? -6.902 -51.938 24.531 1 34.72 60 ASN B C 1
ATOM 5229 O O . ASN B 1 60 ? -5.977 -51.156 24.703 1 34.72 60 ASN B O 1
ATOM 5233 N N . ARG B 1 61 ? -6.371 -52.812 23.75 1 36.59 61 ARG B N 1
ATOM 5234 C CA . ARG B 1 61 ? -5.352 -52.531 22.734 1 36.59 61 ARG B CA 1
ATOM 5235 C C . ARG B 1 61 ? -5.902 -51.625 21.641 1 36.59 61 ARG B C 1
ATOM 5237 O O . ARG B 1 61 ? -5.25 -51.406 20.625 1 36.59 61 ARG B O 1
ATOM 5244 N N . PRO B 1 62 ? -7.18 -51.406 21.578 1 40.03 62 PRO B N 1
ATOM 5245 C CA . PRO B 1 62 ? -7.648 -50.844 20.297 1 40.03 62 PRO B CA 1
ATOM 5246 C C . PRO B 1 62 ? -7.066 -49.469 19.984 1 40.03 62 PRO B C 1
ATOM 5248 O O . PRO B 1 62 ? -6.957 -49.094 18.828 1 40.03 62 PRO B O 1
ATOM 5251 N N . ARG B 1 63 ? -6.875 -48.625 21.016 1 43.97 63 ARG B N 1
ATOM 5252 C CA . ARG B 1 63 ? -6.852 -47.188 20.719 1 43.97 63 ARG B CA 1
ATOM 5253 C C . ARG B 1 63 ? -5.523 -46.781 20.094 1 43.97 63 ARG B C 1
ATOM 5255 O O . ARG B 1 63 ? -5.461 -45.812 19.359 1 43.97 63 ARG B O 1
ATOM 5262 N N . ARG B 1 64 ? -4.465 -47.312 20.469 1 44.28 64 ARG B N 1
ATOM 5263 C CA . ARG B 1 64 ? -3.166 -46.875 19.984 1 44.28 64 ARG B CA 1
ATOM 5264 C C . ARG B 1 64 ? -3.004 -47.156 18.484 1 44.28 64 ARG B C 1
ATOM 5266 O O . ARG B 1 64 ? -2.412 -46.375 17.75 1 44.28 64 ARG B O 1
ATOM 5273 N N . ASN B 1 65 ? -3.492 -48.312 18.062 1 45.97 65 ASN B N 1
ATOM 5274 C CA . ASN B 1 65 ? -3.424 -48.656 16.641 1 45.97 65 ASN B CA 1
ATOM 5275 C C . ASN B 1 65 ? -4.215 -47.656 15.797 1 45.97 65 ASN B C 1
ATOM 5277 O O . ASN B 1 65 ? -3.844 -47.375 14.656 1 45.97 65 ASN B O 1
ATOM 5281 N N . GLY B 1 66 ? -5.168 -47.062 16.438 1 47.94 66 GLY B N 1
ATOM 5282 C CA . GLY B 1 66 ? -5.957 -46.062 15.719 1 47.94 66 GLY B CA 1
ATOM 5283 C C . GLY B 1 66 ? -5.188 -44.781 15.422 1 47.94 66 GLY B C 1
ATOM 5284 O O . GLY B 1 66 ? -5.301 -44.219 14.328 1 47.94 66 GLY B O 1
ATOM 5285 N N . TYR B 1 67 ? -4.383 -44.438 16.422 1 50.19 67 TYR B N 1
ATOM 5286 C CA . TYR B 1 67 ? -3.611 -43.219 16.219 1 50.19 67 TYR B CA 1
ATOM 5287 C C . TYR B 1 67 ? -2.508 -43.406 15.195 1 50.19 67 TYR B C 1
ATOM 5289 O O . TYR B 1 67 ? -2.266 -42.562 14.344 1 50.19 67 TYR B O 1
ATOM 5297 N N . ILE B 1 68 ? -1.771 -44.531 15.344 1 50.69 68 ILE B N 1
ATOM 5298 C CA . ILE B 1 68 ? -0.695 -44.812 14.398 1 50.69 68 ILE B CA 1
ATOM 5299 C C . ILE B 1 68 ? -1.267 -44.938 12.992 1 50.69 68 ILE B C 1
ATOM 5301 O O . ILE B 1 68 ? -0.683 -44.406 12.031 1 50.69 68 ILE B O 1
ATOM 5305 N N . MET B 1 69 ? -2.35 -45.656 12.922 1 49.88 69 MET B N 1
ATOM 5306 C CA . MET B 1 69 ? -2.99 -45.75 11.617 1 49.88 69 MET B CA 1
ATOM 5307 C C . MET B 1 69 ? -3.432 -44.375 11.125 1 49.88 69 MET B C 1
ATOM 5309 O O . MET B 1 69 ? -3.342 -44.062 9.938 1 49.88 69 MET B O 1
ATOM 5313 N N . SER B 1 70 ? -3.801 -43.625 12.117 1 54.34 70 SER B N 1
ATOM 5314 C CA . SER B 1 70 ? -4.188 -42.25 11.742 1 54.34 70 SER B CA 1
ATOM 5315 C C . SER B 1 70 ? -2.984 -41.469 11.266 1 54.34 70 SER B C 1
ATOM 5317 O O . SER B 1 70 ? -3.084 -40.688 10.312 1 54.34 70 SER B O 1
ATOM 5319 N N . ILE B 1 71 ? -1.934 -41.688 11.922 1 55.28 71 ILE B N 1
ATOM 5320 C CA . ILE B 1 71 ? -0.715 -41 11.523 1 55.28 71 ILE B CA 1
ATOM 5321 C C . ILE B 1 71 ? -0.214 -41.562 10.195 1 55.28 71 ILE B C 1
ATOM 5323 O O . ILE B 1 71 ? 0.22 -40.812 9.32 1 55.28 71 ILE B O 1
ATOM 5327 N N . LEU B 1 72 ? -0.221 -42.812 10.078 1 52.84 72 LEU B N 1
ATOM 5328 C CA . LEU B 1 72 ? 0.195 -43.469 8.828 1 52.84 72 LEU B CA 1
ATOM 5329 C C . LEU B 1 72 ? -0.711 -43.031 7.676 1 52.84 72 LEU B C 1
ATOM 5331 O O . LEU B 1 72 ? -0.238 -42.781 6.566 1 52.84 72 LEU B O 1
ATOM 5335 N N . CYS B 1 73 ? -1.943 -42.969 7.969 1 53.75 73 CYS B N 1
ATOM 5336 C CA . CYS B 1 73 ? -2.893 -42.531 6.961 1 53.75 73 CYS B CA 1
ATOM 5337 C C . CYS B 1 73 ? -2.648 -41.062 6.613 1 53.75 73 CYS B C 1
ATOM 5339 O O . CYS B 1 73 ? -2.84 -40.656 5.465 1 53.75 73 CYS B O 1
ATOM 5341 N N . LEU B 1 74 ? -2.152 -40.469 7.582 1 55.81 74 LEU B N 1
ATOM 5342 C CA . LEU B 1 74 ? -1.843 -39.062 7.355 1 55.81 74 LEU B CA 1
ATOM 5343 C C . LEU B 1 74 ? -0.585 -38.906 6.508 1 55.81 74 LEU B C 1
ATOM 5345 O O . LEU B 1 74 ? -0.444 -37.938 5.77 1 55.81 74 LEU B O 1
ATOM 5349 N N . MET B 1 75 ? 0.247 -39.844 6.609 1 54.62 75 MET B N 1
ATOM 5350 C CA . MET B 1 75 ? 1.523 -39.75 5.906 1 54.62 75 MET B CA 1
ATOM 5351 C C . MET B 1 75 ? 1.391 -40.219 4.469 1 54.62 75 MET B C 1
ATOM 5353 O O . MET B 1 75 ? 2.275 -40 3.643 1 54.62 75 MET B O 1
ATOM 5357 N N . LEU B 1 76 ? 0.274 -40.938 4.188 1 55.56 76 LEU B N 1
ATOM 5358 C CA . LEU B 1 76 ? 0.103 -41.438 2.826 1 55.56 76 LEU B CA 1
ATOM 5359 C C . LEU B 1 76 ? -0.629 -40.406 1.966 1 55.56 76 LEU B C 1
ATOM 5361 O O . LEU B 1 76 ? -1.547 -39.75 2.441 1 55.56 76 LEU B O 1
ATOM 5365 N N . PRO B 1 77 ? -0.075 -40.188 0.795 1 58.75 77 PRO B N 1
ATOM 5366 C CA . PRO B 1 77 ? -0.77 -39.25 -0.095 1 58.75 77 PRO B CA 1
ATOM 5367 C C . PRO B 1 77 ? -2.217 -39.656 -0.364 1 58.75 77 PRO B C 1
ATOM 5369 O O . PRO B 1 77 ? -2.527 -40.844 -0.41 1 58.75 77 PRO B O 1
ATOM 5372 N N . SER B 1 78 ? -3.123 -38.75 -0.335 1 57.47 78 SER B N 1
ATOM 5373 C CA . SER B 1 78 ? -4.559 -38.969 -0.469 1 57.47 78 SER B CA 1
ATOM 5374 C C . SER B 1 78 ? -4.871 -39.781 -1.723 1 57.47 78 SER B C 1
ATOM 5376 O O . SER B 1 78 ? -5.863 -40.531 -1.766 1 57.47 78 SER B O 1
ATOM 5378 N N . PHE B 1 79 ? -4.012 -39.625 -2.688 1 55.91 79 PHE B N 1
ATOM 5379 C CA . PHE B 1 79 ? -4.344 -40.344 -3.912 1 55.91 79 PHE B CA 1
ATOM 5380 C C . PHE B 1 79 ? -4.172 -41.844 -3.723 1 55.91 79 PHE B C 1
ATOM 5382 O O . PHE B 1 79 ? -4.707 -42.656 -4.5 1 55.91 79 PHE B O 1
ATOM 5389 N N . MET B 1 80 ? -3.344 -42.219 -2.76 1 49.78 80 MET B N 1
ATOM 5390 C CA . MET B 1 80 ? -3.143 -43.656 -2.533 1 49.78 80 MET B CA 1
ATOM 5391 C C . MET B 1 80 ? -4.352 -44.25 -1.835 1 49.78 80 MET B C 1
ATOM 5393 O O . MET B 1 80 ? -4.523 -45.469 -1.844 1 49.78 80 MET B O 1
ATOM 5397 N N . PHE B 1 81 ? -5.07 -43.375 -1.175 1 48.22 81 PHE B N 1
ATOM 5398 C CA . PHE B 1 81 ? -6.242 -43.875 -0.474 1 48.22 81 PHE B CA 1
ATOM 5399 C C . PHE B 1 81 ? -7.422 -44.031 -1.425 1 48.22 81 PHE B C 1
ATOM 5401 O O . PHE B 1 81 ? -8.383 -44.719 -1.13 1 48.22 81 PHE B O 1
ATOM 5408 N N . SER B 1 82 ? -7.391 -43.344 -2.516 1 46.31 82 SER B N 1
ATOM 5409 C CA . SER B 1 82 ? -8.57 -43.375 -3.371 1 46.31 82 SER B CA 1
ATOM 5410 C C . SER B 1 82 ? -8.945 -44.812 -3.734 1 46.31 82 SER B C 1
ATOM 5412 O O . SER B 1 82 ? -10.125 -45.156 -3.742 1 46.31 82 SER B O 1
ATOM 5414 N N . PRO B 1 83 ? -7.938 -45.719 -4.031 1 38.47 83 PRO B N 1
ATOM 5415 C CA . PRO B 1 83 ? -8.422 -47.031 -4.449 1 38.47 83 PRO B CA 1
ATOM 5416 C C . PRO B 1 83 ? -8.938 -47.844 -3.279 1 38.47 83 PRO B C 1
ATOM 5418 O O . PRO B 1 83 ? -9.617 -48.875 -3.486 1 38.47 83 PRO B O 1
ATOM 5421 N N . MET B 1 84 ? -8.391 -47.719 -2.141 1 36.38 84 MET B N 1
ATOM 5422 C CA . MET B 1 84 ? -8.789 -48.625 -1.062 1 36.38 84 MET B CA 1
ATOM 5423 C C . MET B 1 84 ? -10.195 -48.312 -0.565 1 36.38 84 MET B C 1
ATOM 5425 O O . MET B 1 84 ? -10.711 -48.969 0.338 1 36.38 84 MET B O 1
ATOM 5429 N N . LYS B 1 85 ? -10.773 -47.125 -0.712 1 37.97 85 LYS B N 1
ATOM 5430 C CA . LYS B 1 85 ? -12.211 -47 -0.467 1 37.97 85 LYS B CA 1
ATOM 5431 C C . LYS B 1 85 ? -13.008 -47.969 -1.336 1 37.97 85 LYS B C 1
ATOM 5433 O O . LYS B 1 85 ? -12.852 -48 -2.559 1 37.97 85 LYS B O 1
ATOM 5438 N N . ASN B 1 86 ? -13.375 -49.125 -0.841 1 33.69 86 ASN B N 1
ATOM 5439 C CA . ASN B 1 86 ? -14.25 -50.188 -1.283 1 33.69 86 ASN B CA 1
ATOM 5440 C C . ASN B 1 86 ? -15.367 -49.688 -2.188 1 33.69 86 ASN B C 1
ATOM 5442 O O . ASN B 1 86 ? -16 -48.656 -1.883 1 33.69 86 ASN B O 1
ATOM 5446 N N . HIS B 1 87 ? -15.453 -49.969 -3.484 1 34.59 87 HIS B N 1
ATOM 5447 C CA . HIS B 1 87 ? -16.484 -49.938 -4.52 1 34.59 87 HIS B CA 1
ATOM 5448 C C . HIS B 1 87 ? -17.844 -50.281 -3.941 1 34.59 87 HIS B C 1
ATOM 5450 O O . HIS B 1 87 ? -18.844 -50.312 -4.668 1 34.59 87 HIS B O 1
ATOM 5456 N N . ALA B 1 88 ? -17.953 -51.125 -2.934 1 32.31 88 ALA B N 1
ATOM 5457 C CA . ALA B 1 88 ? -19.234 -51.75 -2.646 1 32.31 88 ALA B CA 1
ATOM 5458 C C . ALA B 1 88 ? -20.297 -50.688 -2.373 1 32.31 88 ALA B C 1
ATOM 5460 O O . ALA B 1 88 ? -21.453 -50.844 -2.793 1 32.31 88 ALA B O 1
ATOM 5461 N N . ALA B 1 89 ? -20.266 -50.094 -1.261 1 31.97 89 ALA B N 1
ATOM 5462 C CA . ALA B 1 89 ? -21.516 -49.531 -0.747 1 31.97 89 ALA B CA 1
ATOM 5463 C C . ALA B 1 89 ? -21.984 -48.375 -1.592 1 31.97 89 ALA B C 1
ATOM 5465 O O . ALA B 1 89 ? -23.188 -48.125 -1.72 1 31.97 89 ALA B O 1
ATOM 5466 N N . ASP B 1 90 ? -21.25 -47.375 -1.807 1 31.59 90 ASP B N 1
ATOM 5467 C CA . ASP B 1 90 ? -22.062 -46.25 -2.309 1 31.59 90 ASP B CA 1
ATOM 5468 C C . ASP B 1 90 ? -22.375 -46.438 -3.791 1 31.59 90 ASP B C 1
ATOM 5470 O O . ASP B 1 90 ? -21.562 -46.094 -4.652 1 31.59 90 ASP B O 1
ATOM 5474 N N . GLY B 1 91 ? -22.766 -47.5 -4.34 1 28.94 91 GLY B N 1
ATOM 5475 C CA . GLY B 1 91 ? -23.594 -47.562 -5.523 1 28.94 91 GLY B CA 1
ATOM 5476 C C . GLY B 1 91 ? -24.547 -46.375 -5.637 1 28.94 91 GLY B C 1
ATOM 5477 O O . GLY B 1 91 ? -25.344 -46.312 -6.57 1 28.94 91 GLY B O 1
ATOM 5478 N N . ARG B 1 92 ? -24.984 -45.969 -4.406 1 33.31 92 ARG B N 1
ATOM 5479 C CA . ARG B 1 92 ? -25.859 -44.812 -4.586 1 33.31 92 ARG B CA 1
ATOM 5480 C C . ARG B 1 92 ? -25.078 -43.594 -5.086 1 33.31 92 ARG B C 1
ATOM 5482 O O . ARG B 1 92 ? -24.625 -42.781 -4.289 1 33.31 92 ARG B O 1
ATOM 5489 N N . ARG B 1 93 ? -24.031 -43.906 -5.855 1 32.06 93 ARG B N 1
ATOM 5490 C CA . ARG B 1 93 ? -23.672 -42.75 -6.664 1 32.06 93 ARG B CA 1
ATOM 5491 C C . ARG B 1 93 ? -24.922 -42.062 -7.215 1 32.06 93 ARG B C 1
ATOM 5493 O O . ARG B 1 93 ? -25.516 -42.531 -8.18 1 32.06 93 ARG B O 1
ATOM 5500 N N . SER B 1 94 ? -25.844 -41.906 -6.402 1 30.86 94 SER B N 1
ATOM 5501 C CA . SER B 1 94 ? -26.875 -41.031 -6.945 1 30.86 94 SER B CA 1
ATOM 5502 C C . SER B 1 94 ? -26.266 -40 -7.902 1 30.86 94 SER B C 1
ATOM 5504 O O . SER B 1 94 ? -25.172 -39.5 -7.66 1 30.86 94 SER B O 1
ATOM 5506 N N . SER B 1 95 ? -26.5 -40.094 -9.156 1 31 95 SER B N 1
ATOM 5507 C CA . SER B 1 95 ? -26.375 -39.094 -10.211 1 31 95 SER B CA 1
ATOM 5508 C C . SER B 1 95 ? -26.547 -37.688 -9.664 1 31 95 SER B C 1
ATOM 5510 O O . SER B 1 95 ? -27.641 -37.125 -9.742 1 31 95 SER B O 1
ATOM 5512 N N . VAL B 1 96 ? -26.516 -37.531 -8.391 1 33.09 96 VAL B N 1
ATOM 5513 C CA . VAL B 1 96 ? -26.656 -36.094 -8.141 1 33.09 96 VAL B CA 1
ATOM 5514 C C . VAL B 1 96 ? -25.859 -35.312 -9.18 1 33.09 96 VAL B C 1
ATOM 5516 O O . VAL B 1 96 ? -24.688 -35.625 -9.422 1 33.09 96 VAL B O 1
ATOM 5519 N N . SER B 1 97 ? -26.453 -34.906 -10.227 1 33.75 97 SER B N 1
ATOM 5520 C CA . SER B 1 97 ? -25.969 -33.875 -11.156 1 33.75 97 SER B CA 1
ATOM 5521 C C . SER B 1 97 ? -24.875 -33.031 -10.516 1 33.75 97 SER B C 1
ATOM 5523 O O . SER B 1 97 ? -25.109 -32.344 -9.523 1 33.75 97 SER B O 1
ATOM 5525 N N . GLN B 1 98 ? -23.781 -33.5 -10.219 1 37.06 98 GLN B N 1
ATOM 5526 C CA . GLN B 1 98 ? -22.672 -32.656 -9.82 1 37.06 98 GLN B CA 1
ATOM 5527 C C . GLN B 1 98 ? -22.797 -31.266 -10.461 1 37.06 98 GLN B C 1
ATOM 5529 O O . GLN B 1 98 ? -22.688 -31.125 -11.68 1 37.06 98 GLN B O 1
ATOM 5534 N N . VAL B 1 99 ? -23.781 -30.516 -10.133 1 39.59 99 VAL B N 1
ATOM 5535 C CA . VAL B 1 99 ? -23.781 -29.125 -10.555 1 39.59 99 VAL B CA 1
ATOM 5536 C C . VAL B 1 99 ? -22.359 -28.656 -10.828 1 39.59 99 VAL B C 1
ATOM 5538 O O . VAL B 1 99 ? -21.5 -28.719 -9.953 1 39.59 99 VAL B O 1
ATOM 5541 N N . TYR B 1 100 ? -21.859 -28.906 -12.008 1 45.16 100 TYR B N 1
ATOM 5542 C CA . TYR B 1 100 ? -20.594 -28.391 -12.5 1 45.16 100 TYR B CA 1
ATOM 5543 C C . TYR B 1 100 ? -20.344 -26.984 -11.977 1 45.16 100 TYR B C 1
ATOM 5545 O O . TYR B 1 100 ? -21.094 -26.047 -12.273 1 45.16 100 TYR B O 1
ATOM 5553 N N . ASP B 1 101 ? -19.672 -26.828 -10.867 1 62.31 101 ASP B N 1
ATOM 5554 C CA . ASP B 1 101 ? -19.219 -25.547 -10.359 1 62.31 101 ASP B CA 1
ATOM 5555 C C . ASP B 1 101 ? -18.484 -24.75 -11.438 1 62.31 101 ASP B C 1
ATOM 5557 O O . ASP B 1 101 ? -17.531 -25.234 -12.031 1 62.31 101 ASP B O 1
ATOM 5561 N N . SER B 1 102 ? -19.125 -23.812 -12.086 1 69.56 102 SER B N 1
ATOM 5562 C CA . SER B 1 102 ? -18.688 -22.953 -13.188 1 69.56 102 SER B CA 1
ATOM 5563 C C . SER B 1 102 ? -17.25 -22.469 -12.977 1 69.56 102 SER B C 1
ATOM 5565 O O . SER B 1 102 ? -16.594 -22.062 -13.93 1 69.56 102 SER B O 1
ATOM 5567 N N . THR B 1 103 ? -16.656 -22.703 -11.812 1 81.62 103 THR B N 1
ATOM 5568 C CA . THR B 1 103 ? -15.312 -22.188 -11.586 1 81.62 103 THR B CA 1
ATOM 5569 C C . THR B 1 103 ? -14.336 -23.328 -11.312 1 81.62 103 THR B C 1
ATOM 5571 O O . THR B 1 103 ? -13.203 -23.094 -10.883 1 81.62 103 THR B O 1
ATOM 5574 N N . ALA B 1 104 ? -14.75 -24.547 -11.594 1 87.06 104 ALA B N 1
ATOM 5575 C CA . ALA B 1 104 ? -13.906 -25.719 -11.328 1 87.06 104 ALA B CA 1
ATOM 5576 C C . ALA B 1 104 ? -12.641 -25.688 -12.188 1 87.06 104 ALA B C 1
ATOM 5578 O O . ALA B 1 104 ? -11.57 -26.094 -11.742 1 87.06 104 ALA B O 1
ATOM 5579 N N . TYR B 1 105 ? -12.82 -25.25 -13.438 1 92.06 105 TYR B N 1
ATOM 5580 C CA . TYR B 1 105 ? -11.664 -25.219 -14.328 1 92.06 105 TYR B CA 1
ATOM 5581 C C . TYR B 1 105 ? -10.594 -24.266 -13.805 1 92.06 105 TYR B C 1
ATOM 5583 O O . TYR B 1 105 ? -9.406 -24.469 -14.055 1 92.06 105 TYR B O 1
ATOM 5591 N N . LEU B 1 106 ? -10.953 -23.266 -13.062 1 94 106 LEU B N 1
ATOM 5592 C CA . LEU B 1 106 ? -9.984 -22.328 -12.5 1 94 106 LEU B CA 1
ATOM 5593 C C . LEU B 1 106 ? -9.164 -22.984 -11.398 1 94 106 LEU B C 1
ATOM 5595 O O . LEU B 1 106 ? -7.98 -22.672 -11.234 1 94 106 LEU B O 1
ATOM 5599 N N . ASP B 1 107 ? -9.797 -23.875 -10.68 1 93.81 107 ASP B N 1
ATOM 5600 C CA . ASP B 1 107 ? -9.062 -24.609 -9.664 1 93.81 107 ASP B CA 1
ATOM 5601 C C . ASP B 1 107 ? -7.996 -25.5 -10.297 1 93.81 107 ASP B C 1
ATOM 5603 O O . ASP B 1 107 ? -6.863 -25.562 -9.812 1 93.81 107 ASP B O 1
ATOM 5607 N N . GLY B 1 108 ? -8.438 -26.203 -11.289 1 95.19 108 GLY B N 1
ATOM 5608 C CA . GLY B 1 108 ? -7.469 -27.016 -12.008 1 95.19 108 GLY B CA 1
ATOM 5609 C C . GLY B 1 108 ? -6.336 -26.219 -12.617 1 95.19 108 GLY B C 1
ATOM 5610 O O . GLY B 1 108 ? -5.188 -26.656 -12.633 1 95.19 108 GLY B O 1
ATOM 5611 N N . LEU B 1 109 ? -6.652 -25.047 -13.109 1 96.62 109 LEU B N 1
ATOM 5612 C CA . LEU B 1 109 ? -5.652 -24.156 -13.68 1 96.62 109 LEU B CA 1
ATOM 5613 C C . LEU B 1 109 ? -4.641 -23.719 -12.625 1 96.62 109 LEU B C 1
ATOM 5615 O O . LEU B 1 109 ? -3.439 -23.672 -12.891 1 96.62 109 LEU B O 1
ATOM 5619 N N . ARG B 1 110 ? -5.082 -23.391 -11.445 1 96.69 110 ARG B N 1
ATOM 5620 C CA . ARG B 1 110 ? -4.188 -23.016 -10.352 1 96.69 110 ARG B CA 1
ATOM 5621 C C . ARG B 1 110 ? -3.227 -24.156 -10.023 1 96.69 110 ARG B C 1
ATOM 5623 O O . ARG B 1 110 ? -2.047 -23.922 -9.75 1 96.69 110 ARG B O 1
ATOM 5630 N N . GLY B 1 111 ? -3.795 -25.359 -10.047 1 96.44 111 GLY B N 1
ATOM 5631 C CA . GLY B 1 111 ? -2.969 -26.531 -9.781 1 96.44 111 GLY B CA 1
ATOM 5632 C C . GLY B 1 111 ? -1.879 -26.734 -10.812 1 96.44 111 GLY B C 1
ATOM 5633 O O . GLY B 1 111 ? -0.709 -26.906 -10.469 1 96.44 111 GLY B O 1
ATOM 5634 N N . LEU B 1 112 ? -2.271 -26.656 -12.008 1 95.81 112 LEU B N 1
ATOM 5635 C CA . LEU B 1 112 ? -1.312 -26.859 -13.094 1 95.81 112 L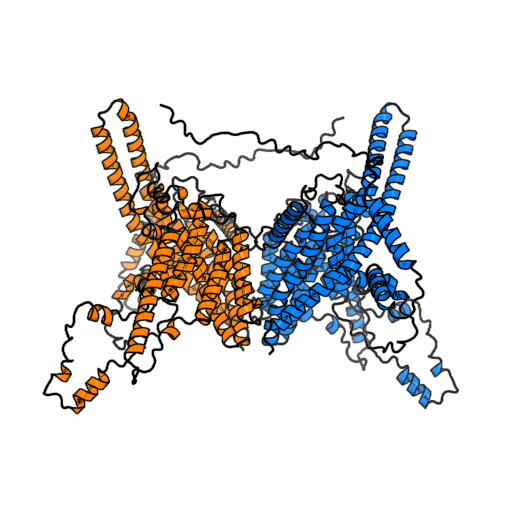EU B CA 1
ATOM 5636 C C . LEU B 1 112 ? -0.287 -25.719 -13.117 1 95.81 112 LEU B C 1
ATOM 5638 O O . LEU B 1 112 ? 0.895 -25.953 -13.383 1 95.81 112 LEU B O 1
ATOM 5642 N N . ALA B 1 113 ? -0.749 -24.531 -12.914 1 97.31 113 ALA B N 1
ATOM 5643 C CA . ALA B 1 113 ? 0.159 -23.391 -12.859 1 97.31 113 ALA B CA 1
ATOM 5644 C C . ALA B 1 113 ? 1.208 -23.578 -11.773 1 97.31 113 ALA B C 1
ATOM 5646 O O . ALA B 1 113 ? 2.395 -23.312 -11.992 1 97.31 113 ALA B O 1
ATOM 5647 N N . SER B 1 114 ? 0.803 -24 -10.586 1 97.19 114 SER B N 1
ATOM 5648 C CA . SER B 1 114 ? 1.745 -24.234 -9.492 1 97.19 114 SER B CA 1
ATOM 5649 C C . SER B 1 114 ? 2.748 -25.328 -9.852 1 97.19 114 SER B C 1
ATOM 5651 O O . SER B 1 114 ? 3.926 -25.234 -9.5 1 97.19 114 SER B O 1
ATOM 5653 N N . PHE B 1 115 ? 2.27 -26.328 -10.508 1 96.69 115 PHE B N 1
ATOM 5654 C CA . PHE B 1 115 ? 3.15 -27.422 -10.938 1 96.69 115 PHE B CA 1
ATOM 5655 C C . PHE B 1 115 ? 4.156 -26.922 -11.969 1 96.69 115 PHE B C 1
ATOM 5657 O O . PHE B 1 115 ? 5.324 -27.328 -11.945 1 96.69 115 PHE B O 1
ATOM 5664 N N . ILE B 1 116 ? 3.705 -26.078 -12.844 1 96.62 116 ILE B N 1
ATOM 5665 C CA . ILE B 1 116 ? 4.586 -25.5 -13.859 1 96.62 116 ILE B CA 1
ATOM 5666 C C . ILE B 1 116 ? 5.652 -24.641 -13.188 1 96.62 116 ILE B C 1
ATOM 5668 O O . ILE B 1 116 ? 6.812 -24.641 -13.609 1 96.62 116 ILE B O 1
ATOM 5672 N N . ILE B 1 117 ? 5.289 -23.938 -12.148 1 96.75 117 ILE B N 1
ATOM 5673 C CA . ILE B 1 117 ? 6.25 -23.141 -11.391 1 96.75 117 ILE B CA 1
ATOM 5674 C C . ILE B 1 117 ? 7.328 -24.047 -10.805 1 96.75 117 ILE B C 1
ATOM 5676 O O . ILE B 1 117 ? 8.516 -23.734 -10.898 1 96.75 117 ILE B O 1
ATOM 5680 N N . TYR B 1 118 ? 6.926 -25.188 -10.273 1 96.81 118 TYR B N 1
ATOM 5681 C CA . TYR B 1 118 ? 7.867 -26.156 -9.75 1 96.81 118 TYR B CA 1
ATOM 5682 C C . TYR B 1 118 ? 8.812 -26.656 -10.836 1 96.81 118 TYR B C 1
ATOM 5684 O O . TYR B 1 118 ? 10.031 -26.656 -10.656 1 96.81 118 TYR B O 1
ATOM 5692 N N . ILE B 1 119 ? 8.211 -27 -11.938 1 95.31 119 ILE B N 1
ATOM 5693 C CA . ILE B 1 119 ? 9 -27.516 -13.047 1 95.31 119 ILE B CA 1
ATOM 5694 C C . ILE B 1 119 ? 10 -26.453 -13.508 1 95.31 119 ILE B C 1
ATOM 5696 O O . ILE B 1 119 ? 11.156 -26.766 -13.812 1 95.31 119 ILE B O 1
ATOM 5700 N N . SER B 1 120 ? 9.555 -25.297 -13.555 1 94.81 120 SER B N 1
ATOM 5701 C CA . SER B 1 120 ? 10.406 -24.203 -13.992 1 94.81 120 SER B CA 1
ATOM 5702 C C . SER B 1 120 ? 11.602 -24.016 -13.07 1 94.81 120 SER B C 1
ATOM 5704 O O . SER B 1 120 ? 12.75 -23.969 -13.523 1 94.81 120 SER B O 1
ATOM 5706 N N . HIS B 1 121 ? 11.414 -23.969 -11.781 1 93.62 121 HIS B N 1
ATOM 5707 C CA . HIS B 1 121 ? 12.477 -23.734 -10.812 1 93.62 121 HIS B CA 1
ATOM 5708 C C . HIS B 1 121 ? 13.43 -24.922 -10.742 1 93.62 121 HIS B C 1
ATOM 5710 O O . HIS B 1 121 ? 14.625 -24.75 -10.5 1 93.62 121 HIS B O 1
ATOM 5716 N N . TYR B 1 122 ? 12.914 -26.078 -10.984 1 94.12 122 TYR B N 1
ATOM 5717 C CA . TYR B 1 122 ? 13.758 -27.266 -10.984 1 94.12 122 TYR B CA 1
ATOM 5718 C C . TYR B 1 122 ? 14.602 -27.344 -12.25 1 94.12 122 TYR B C 1
ATOM 5720 O O . TYR B 1 122 ? 15.82 -27.5 -12.188 1 94.12 122 TYR B O 1
ATOM 5728 N N . SER B 1 123 ? 13.992 -27.172 -13.414 1 92.44 123 SER B N 1
ATOM 5729 C CA . SER B 1 123 ? 14.648 -27.391 -14.703 1 92.44 123 SER B CA 1
ATOM 5730 C C . SER B 1 123 ? 15.617 -26.25 -15.016 1 92.44 123 SER B C 1
ATOM 5732 O O . SER B 1 123 ? 16.734 -26.484 -15.484 1 92.44 123 SER B O 1
ATOM 5734 N N . HIS B 1 124 ? 15.227 -25.031 -14.734 1 90.25 124 HIS B N 1
ATOM 5735 C CA . HIS B 1 124 ? 16.062 -23.891 -15.094 1 90.25 124 HIS B CA 1
ATOM 5736 C C . HIS B 1 124 ? 17.312 -23.844 -14.219 1 90.25 124 HIS B C 1
ATOM 5738 O O . HIS B 1 124 ? 18.328 -23.25 -14.609 1 90.25 124 HIS B O 1
ATOM 5744 N N . LEU B 1 125 ? 17.203 -24.359 -13.07 1 89.25 125 LEU B N 1
ATOM 5745 C CA . LEU B 1 125 ? 18.375 -24.406 -12.188 1 89.25 125 LEU B CA 1
ATOM 5746 C C . LEU B 1 125 ? 19.469 -25.281 -12.773 1 89.25 125 LEU B C 1
ATOM 5748 O O . LEU B 1 125 ? 20.641 -24.938 -12.727 1 89.25 125 LEU B O 1
ATOM 5752 N N . TRP B 1 126 ? 19.125 -26.375 -13.375 1 91.12 126 TRP B N 1
ATOM 5753 C CA . TRP B 1 126 ? 20.109 -27.375 -13.797 1 91.12 126 TRP B CA 1
ATOM 5754 C C . TRP B 1 126 ? 20.297 -27.344 -15.312 1 91.12 126 TRP B C 1
ATOM 5756 O O . TRP B 1 126 ? 21.281 -27.875 -15.828 1 91.12 126 TRP B O 1
ATOM 5766 N N . TYR B 1 127 ? 19.328 -26.766 -15.984 1 88.56 127 TYR B N 1
ATOM 5767 C CA . TYR B 1 127 ? 19.438 -26.469 -17.406 1 88.56 127 TYR B CA 1
ATOM 5768 C C . TYR B 1 127 ? 19.141 -25 -17.703 1 88.56 127 TYR B C 1
ATOM 5770 O O . TYR B 1 127 ? 18.094 -24.672 -18.266 1 88.56 127 TYR B O 1
ATOM 5778 N N . PRO B 1 128 ? 20.016 -24.109 -17.406 1 85.69 128 PRO B N 1
ATOM 5779 C CA . PRO B 1 128 ? 19.766 -22.672 -17.531 1 85.69 128 PRO B CA 1
ATOM 5780 C C . PRO B 1 128 ? 19.562 -22.234 -18.984 1 85.69 128 PRO B C 1
ATOM 5782 O O . PRO B 1 128 ? 19 -21.172 -19.234 1 85.69 128 PRO B O 1
ATOM 5785 N N . GLU B 1 129 ? 19.984 -23.047 -19.938 1 84.25 129 GLU B N 1
ATOM 5786 C CA . GLU B 1 129 ? 19.812 -22.734 -21.344 1 84.25 129 GLU B CA 1
ATOM 5787 C C . GLU B 1 129 ? 18.344 -22.672 -21.719 1 84.25 129 GLU B C 1
ATOM 5789 O O . GLU B 1 129 ? 17.984 -22.062 -22.734 1 84.25 129 GLU B O 1
ATOM 5794 N N . LEU B 1 130 ? 17.562 -23.297 -20.891 1 84.88 130 LEU B N 1
ATOM 5795 C CA . LEU B 1 130 ? 16.125 -23.328 -21.156 1 84.88 130 LEU B CA 1
ATOM 5796 C C . LEU B 1 130 ? 15.531 -21.922 -21.078 1 84.88 130 LEU B C 1
ATOM 5798 O O . LEU B 1 130 ? 14.469 -21.656 -21.641 1 84.88 130 LEU B O 1
ATOM 5802 N N . GLY B 1 131 ? 16.188 -21 -20.453 1 85 131 GLY B N 1
ATOM 5803 C CA . GLY B 1 131 ? 15.695 -19.641 -20.312 1 85 131 GLY B CA 1
ATOM 5804 C C . GLY B 1 131 ? 15.984 -18.781 -21.531 1 85 131 GLY B C 1
ATOM 5805 O O . GLY B 1 131 ? 15.398 -17.703 -21.688 1 85 131 GLY B O 1
ATOM 5806 N N . GLN B 1 132 ? 16.766 -19.328 -22.422 1 83.19 132 GLN B N 1
ATOM 5807 C CA . GLN B 1 132 ? 17.188 -18.562 -23.594 1 83.19 132 GLN B CA 1
ATOM 5808 C C . GLN B 1 132 ? 16.25 -18.828 -24.766 1 83.19 132 GLN B C 1
ATOM 5810 O O . GLN B 1 132 ? 15.625 -19.875 -24.859 1 83.19 132 GLN B O 1
ATOM 5815 N N . GLY B 1 133 ? 16.156 -17.844 -25.578 1 82.31 133 GLY B N 1
ATOM 5816 C CA . GLY B 1 133 ? 15.32 -17.984 -26.766 1 82.31 133 GLY B CA 1
ATOM 5817 C C . GLY B 1 133 ? 15.836 -19.031 -27.734 1 82.31 133 GLY B C 1
ATOM 5818 O O . GLY B 1 133 ? 17.047 -19.25 -27.844 1 82.31 133 GLY B O 1
ATOM 5819 N N . TYR B 1 134 ? 14.852 -19.641 -28.328 1 79.38 134 TYR B N 1
ATOM 5820 C CA . TYR B 1 134 ? 15.203 -20.625 -29.328 1 79.38 134 TYR B CA 1
ATOM 5821 C C . TYR B 1 134 ? 15.984 -20 -30.484 1 79.38 134 TYR B C 1
ATOM 5823 O O . TYR B 1 134 ? 15.586 -18.938 -31 1 79.38 134 TYR B O 1
ATOM 5831 N N . GLY B 1 135 ? 17.062 -20.609 -30.875 1 70.81 135 GLY B N 1
ATOM 5832 C CA . GLY B 1 135 ? 17.844 -20.156 -32 1 70.81 135 GLY B CA 1
ATOM 5833 C C . GLY B 1 135 ? 18.875 -19.094 -31.641 1 70.81 135 GLY B C 1
ATOM 5834 O O . GLY B 1 135 ? 19.516 -18.516 -32.531 1 70.81 135 GLY B O 1
ATOM 5835 N N . SER B 1 136 ? 18.891 -18.797 -30.391 1 68.62 136 SER B N 1
ATOM 5836 C CA . SER B 1 136 ? 19.891 -17.812 -29.969 1 68.62 136 SER B CA 1
ATOM 5837 C C . SER B 1 136 ? 21.297 -18.375 -30.141 1 68.62 136 SER B C 1
ATOM 5839 O O . SER B 1 136 ? 21.516 -19.578 -30.047 1 68.62 136 SER B O 1
ATOM 5841 N N . PRO B 1 137 ? 22.25 -17.625 -30.781 1 60.69 137 PRO B N 1
ATOM 5842 C CA . PRO B 1 137 ? 23.562 -18.094 -31.219 1 60.69 137 PRO B CA 1
ATOM 5843 C C . PRO B 1 137 ? 24.312 -18.859 -30.125 1 60.69 137 PRO B C 1
ATOM 5845 O O . PRO B 1 137 ? 25.109 -19.75 -30.438 1 60.69 137 PRO B O 1
ATOM 5848 N N . ASP B 1 138 ? 24.188 -18.422 -29.047 1 58.09 138 ASP B N 1
ATOM 5849 C CA . ASP B 1 138 ? 25.219 -18.922 -28.125 1 58.09 138 ASP B CA 1
ATOM 5850 C C . ASP B 1 138 ? 24.938 -20.375 -27.734 1 58.09 138 ASP B C 1
ATOM 5852 O O . ASP B 1 138 ? 25.859 -21.172 -27.578 1 58.09 138 ASP B O 1
ATOM 5856 N N . ASP B 1 139 ? 23.781 -20.688 -27.188 1 56.47 139 ASP B N 1
ATOM 5857 C CA . ASP B 1 139 ? 23.656 -21.938 -26.453 1 56.47 139 ASP B CA 1
ATOM 5858 C C . ASP B 1 139 ? 22.609 -22.844 -27.094 1 56.47 139 ASP B C 1
ATOM 5860 O O . ASP B 1 139 ? 21.438 -22.484 -27.188 1 56.47 139 ASP B O 1
ATOM 5864 N N . GLY B 1 140 ? 23.047 -23.734 -28.016 1 58.06 140 GLY B N 1
ATOM 5865 C CA . GLY B 1 140 ? 22.359 -24.859 -28.641 1 58.06 140 GLY B CA 1
ATOM 5866 C C . GLY B 1 140 ? 20.844 -24.766 -28.531 1 58.06 140 GLY B C 1
ATOM 5867 O O . GLY B 1 140 ? 20.328 -24.125 -27.625 1 58.06 140 GLY B O 1
ATOM 5868 N N . SER B 1 141 ? 20.141 -24.797 -29.641 1 67 141 SER B N 1
ATOM 5869 C CA . SER B 1 141 ? 18.688 -24.781 -29.781 1 67 141 SER B CA 1
ATOM 5870 C C . SER B 1 141 ? 18.078 -26.141 -29.406 1 67 141 SER B C 1
ATOM 5872 O O . SER B 1 141 ? 18.516 -27.172 -29.906 1 67 141 SER B O 1
ATOM 5874 N N . ILE B 1 142 ? 17.5 -26.234 -28.188 1 71.44 142 ILE B N 1
ATOM 5875 C CA . ILE B 1 142 ? 16.766 -27.422 -27.75 1 71.44 142 ILE B CA 1
ATOM 5876 C C . ILE B 1 142 ? 15.281 -27.234 -28.016 1 71.44 142 ILE B C 1
ATOM 5878 O O . ILE B 1 142 ? 14.766 -26.125 -27.953 1 71.44 142 ILE B O 1
ATOM 5882 N N . VAL B 1 143 ? 14.672 -28.25 -28.469 1 71.12 143 VAL B N 1
ATOM 5883 C CA . VAL B 1 143 ? 13.25 -28.266 -28.812 1 71.12 143 VAL B CA 1
ATOM 5884 C C . VAL B 1 143 ? 12.43 -27.688 -27.672 1 71.12 143 VAL B C 1
ATOM 5886 O O . VAL B 1 143 ? 11.406 -27.031 -27.906 1 71.12 143 VAL B O 1
ATOM 5889 N N . ARG B 1 144 ? 12.898 -27.797 -26.516 1 74.81 144 ARG B N 1
ATOM 5890 C CA . ARG B 1 144 ? 12.156 -27.359 -25.344 1 74.81 144 ARG B CA 1
ATOM 5891 C C . ARG B 1 144 ? 12.125 -25.828 -25.234 1 74.81 144 ARG B C 1
ATOM 5893 O O . ARG B 1 144 ? 11.32 -25.266 -24.484 1 74.81 144 ARG B O 1
ATOM 5900 N N . GLN B 1 145 ? 12.883 -25.234 -26.109 1 76.75 145 GLN B N 1
ATOM 5901 C CA . GLN B 1 145 ? 12.93 -23.781 -26.109 1 76.75 145 GLN B CA 1
ATOM 5902 C C . GLN B 1 145 ? 11.883 -23.188 -27.062 1 76.75 145 GLN B C 1
ATOM 5904 O O . GLN B 1 145 ? 11.656 -21.984 -27.062 1 76.75 145 GLN B O 1
ATOM 5909 N N . LYS B 1 146 ? 11.281 -24.094 -27.734 1 76.19 146 LYS B N 1
ATOM 5910 C CA . LYS B 1 146 ? 10.305 -23.641 -28.719 1 76.19 146 LYS B CA 1
ATOM 5911 C C . LYS B 1 146 ? 9.039 -23.141 -28.031 1 76.19 146 LYS B C 1
ATOM 5913 O O . LYS B 1 146 ? 8.734 -23.516 -26.906 1 76.19 146 LYS B O 1
ATOM 5918 N N . SER B 1 147 ? 8.391 -22.406 -28.953 1 74.56 147 SER B N 1
ATOM 5919 C CA . SER B 1 147 ? 7.16 -21.797 -28.453 1 74.56 147 SER B CA 1
ATOM 5920 C C . SER B 1 147 ? 6.141 -22.875 -28.047 1 74.56 147 SER B C 1
ATOM 5922 O O . SER B 1 147 ? 6.211 -24 -28.531 1 74.56 147 SER B O 1
ATOM 5924 N N . ILE B 1 148 ? 5.227 -22.688 -27.141 1 79.06 148 ILE B N 1
ATOM 5925 C CA . ILE B 1 148 ? 4.113 -23.5 -26.672 1 79.06 148 ILE B CA 1
ATOM 5926 C C . ILE B 1 148 ? 4.629 -24.578 -25.719 1 79.06 148 ILE B C 1
ATOM 5928 O O . ILE B 1 148 ? 4.035 -24.828 -24.672 1 79.06 148 ILE B O 1
ATOM 5932 N N . VAL B 1 149 ? 5.828 -25.172 -26.125 1 84.12 149 VAL B N 1
ATOM 5933 C CA . VAL B 1 149 ? 6.395 -26.156 -25.219 1 84.12 149 VAL B CA 1
ATOM 5934 C C . VAL B 1 149 ? 6.965 -25.453 -23.984 1 84.12 149 VAL B C 1
ATOM 5936 O O . VAL B 1 149 ? 6.898 -25.984 -22.875 1 84.12 149 VAL B O 1
ATOM 5939 N N . ARG B 1 150 ? 7.461 -24.312 -24.234 1 88.88 150 ARG B N 1
ATOM 5940 C CA . ARG B 1 150 ? 8.102 -23.547 -23.172 1 88.88 150 ARG B CA 1
ATOM 5941 C C . ARG B 1 150 ? 7.102 -23.203 -22.078 1 88.88 150 ARG B C 1
ATOM 5943 O O . ARG B 1 150 ? 7.488 -23.016 -20.906 1 88.88 150 ARG B O 1
ATOM 5950 N N . VAL B 1 151 ? 5.859 -23.125 -22.438 1 90.75 151 VAL B N 1
ATOM 5951 C CA . VAL B 1 151 ? 4.836 -22.75 -21.469 1 90.75 151 VAL B CA 1
ATOM 5952 C C . VAL B 1 151 ? 4.816 -23.75 -20.328 1 90.75 151 VAL B C 1
ATOM 5954 O O . VAL B 1 151 ? 4.469 -23.391 -19.188 1 90.75 151 VAL B O 1
ATOM 5957 N N . LEU B 1 152 ? 5.301 -24.938 -20.594 1 90.69 152 LEU B N 1
ATOM 5958 C CA . LEU B 1 152 ? 5.258 -26.016 -19.609 1 90.69 152 LEU B CA 1
ATOM 5959 C C . LEU B 1 152 ? 6.336 -25.828 -18.547 1 90.69 152 LEU B C 1
ATOM 5961 O O . LEU B 1 152 ? 6.309 -26.484 -17.5 1 90.69 152 LEU B O 1
ATOM 5965 N N . HIS B 1 153 ? 7.238 -24.922 -18.828 1 91.69 153 HIS B N 1
ATOM 5966 C CA . HIS B 1 153 ? 8.258 -24.656 -17.828 1 91.69 153 HIS B CA 1
ATOM 5967 C C . HIS B 1 153 ? 8.5 -23.156 -17.688 1 91.69 153 HIS B C 1
ATOM 5969 O O . HIS B 1 153 ? 9.594 -22.719 -17.297 1 91.69 153 HIS B O 1
ATOM 5975 N N . SER B 1 154 ? 7.527 -22.422 -18.094 1 92.75 154 SER B N 1
ATOM 5976 C CA . SER B 1 154 ? 7.598 -20.984 -17.891 1 92.75 154 SER B CA 1
ATOM 5977 C C . SER B 1 154 ? 6.961 -20.578 -16.562 1 92.75 154 SER B C 1
ATOM 5979 O O . SER B 1 154 ? 5.758 -20.312 -16.516 1 92.75 154 SER B O 1
ATOM 5981 N N . GLY B 1 155 ? 7.715 -20.469 -15.562 1 93.19 155 GLY B N 1
ATOM 5982 C CA . GLY B 1 155 ? 7.242 -20.156 -14.227 1 93.19 155 GLY B CA 1
ATOM 5983 C C . GLY B 1 155 ? 6.621 -18.781 -14.125 1 93.19 155 GLY B C 1
ATOM 5984 O O . GLY B 1 155 ? 5.621 -18.594 -13.43 1 93.19 155 GLY B O 1
ATOM 5985 N N . ARG B 1 156 ? 7.145 -17.844 -14.789 1 92.44 156 ARG B N 1
ATOM 5986 C CA . ARG B 1 156 ? 6.648 -16.469 -14.719 1 92.44 156 ARG B CA 1
ATOM 5987 C C . ARG B 1 156 ? 5.27 -16.359 -15.359 1 92.44 156 ARG B C 1
ATOM 5989 O O . ARG B 1 156 ? 4.418 -15.609 -14.867 1 92.44 156 ARG B O 1
ATOM 5996 N N . SER B 1 157 ? 5.094 -17.062 -16.438 1 95.44 157 SER B N 1
ATOM 5997 C CA . SER B 1 157 ? 3.779 -17.078 -17.078 1 95.44 157 SER B CA 1
ATOM 5998 C C . SER B 1 157 ? 2.729 -17.688 -16.156 1 95.44 157 SER B C 1
ATOM 6000 O O . SER B 1 157 ? 1.587 -17.234 -16.109 1 95.44 157 SER B O 1
ATOM 6002 N N . ALA B 1 158 ? 3.135 -18.719 -15.469 1 96.94 158 ALA B N 1
ATOM 6003 C CA . ALA B 1 158 ? 2.223 -19.344 -14.523 1 96.94 158 ALA B CA 1
ATOM 6004 C C . ALA B 1 158 ? 1.847 -18.391 -13.398 1 96.94 158 ALA B C 1
ATOM 6006 O O . ALA B 1 158 ? 0.683 -18.312 -13 1 96.94 158 ALA B O 1
ATOM 6007 N N . ILE B 1 159 ? 2.75 -17.594 -12.945 1 95.5 159 ILE B N 1
ATOM 6008 C CA . ILE B 1 159 ? 2.51 -16.641 -11.867 1 95.5 159 ILE B CA 1
ATOM 6009 C C . ILE B 1 159 ? 1.543 -15.555 -12.344 1 95.5 159 ILE B C 1
ATOM 6011 O O . ILE B 1 159 ? 0.604 -15.195 -11.625 1 95.5 159 ILE B O 1
ATOM 6015 N N . THR B 1 160 ? 1.781 -15.016 -13.516 1 96.69 160 THR B N 1
ATOM 6016 C CA . THR B 1 160 ? 0.898 -13.984 -14.055 1 96.69 160 THR B CA 1
ATOM 6017 C C . THR B 1 160 ? -0.522 -14.516 -14.203 1 96.69 160 THR B C 1
ATOM 6019 O O . THR B 1 160 ? -1.492 -13.805 -13.945 1 96.69 160 THR B O 1
ATOM 6022 N N . THR B 1 161 ? -0.586 -15.75 -14.617 1 97.56 161 THR B N 1
ATOM 6023 C CA . THR B 1 161 ? -1.896 -16.375 -14.75 1 97.56 161 THR B CA 1
ATOM 6024 C C . THR B 1 161 ? -2.582 -16.484 -13.391 1 97.56 161 THR B C 1
ATOM 6026 O O . THR B 1 161 ? -3.779 -16.219 -13.273 1 97.56 161 THR B O 1
ATOM 6029 N N . LEU B 1 162 ? -1.836 -16.875 -12.406 1 97.38 162 LEU B N 1
ATOM 6030 C CA . LEU B 1 162 ? -2.381 -17.031 -11.062 1 97.38 162 LEU B CA 1
ATOM 6031 C C . LEU B 1 162 ? -2.871 -15.68 -10.523 1 97.38 162 LEU B C 1
ATOM 6033 O O . LEU B 1 162 ? -3.885 -15.617 -9.828 1 97.38 162 LEU B O 1
ATOM 6037 N N . PHE B 1 163 ? -2.197 -14.586 -10.852 1 97.31 163 PHE B N 1
ATOM 6038 C CA . PHE B 1 163 ? -2.602 -13.258 -10.398 1 97.31 163 PHE B CA 1
ATOM 6039 C C . PHE B 1 163 ? -3.924 -12.852 -11.039 1 97.31 163 PHE B C 1
ATOM 6041 O O . PHE B 1 163 ? -4.809 -12.32 -10.367 1 97.31 163 PHE B O 1
ATOM 6048 N N . VAL B 1 164 ? -4.098 -13.156 -12.312 1 97.94 164 VAL B N 1
ATOM 6049 C CA . VAL B 1 164 ? -5.344 -12.836 -13.008 1 97.94 164 VAL B CA 1
ATOM 6050 C C . VAL B 1 164 ? -6.492 -13.641 -12.406 1 97.94 164 VAL B C 1
ATOM 6052 O O . VAL B 1 164 ? -7.562 -13.102 -12.125 1 97.94 164 VAL B O 1
ATOM 6055 N N . VAL B 1 165 ? -6.207 -14.922 -12.203 1 97.38 165 VAL B N 1
ATOM 6056 C CA . VAL B 1 165 ? -7.223 -15.82 -11.664 1 97.38 165 VAL B CA 1
ATOM 6057 C C . VAL B 1 165 ? -7.621 -15.359 -10.258 1 97.38 165 VAL B C 1
ATOM 6059 O O . VAL B 1 165 ? -8.805 -15.383 -9.906 1 97.38 165 VAL B O 1
ATOM 6062 N N . SER B 1 166 ? -6.691 -14.945 -9.477 1 96.62 166 SER B N 1
ATOM 6063 C CA . SER B 1 166 ? -6.969 -14.477 -8.117 1 96.62 166 SER B CA 1
ATOM 6064 C C . SER B 1 166 ? -7.891 -13.258 -8.133 1 96.62 166 SER B C 1
ATOM 6066 O O . SER B 1 166 ? -8.844 -13.188 -7.359 1 96.62 166 SER B O 1
ATOM 6068 N N . GLY B 1 167 ? -7.605 -12.344 -9.031 1 97.06 167 GLY B N 1
ATOM 6069 C CA . GLY B 1 167 ? -8.477 -11.188 -9.172 1 97.06 167 GLY B CA 1
ATOM 6070 C C . GLY B 1 167 ? -9.891 -11.555 -9.594 1 97.06 167 GLY B C 1
ATOM 6071 O O . GLY B 1 167 ? -10.859 -10.984 -9.086 1 97.06 167 GLY B O 1
ATOM 6072 N N . TYR B 1 168 ? -10.016 -12.523 -10.484 1 97.12 168 TYR B N 1
ATOM 6073 C CA . TYR B 1 168 ? -11.305 -12.969 -10.992 1 97.12 168 TYR B CA 1
ATOM 6074 C C . TYR B 1 168 ? -12.133 -13.617 -9.883 1 97.12 168 TYR B C 1
ATOM 6076 O O . TYR B 1 168 ? -13.281 -13.234 -9.648 1 97.12 168 TYR B O 1
ATOM 6084 N N . VAL B 1 169 ? -11.531 -14.539 -9.18 1 94.62 169 VAL B N 1
ATOM 6085 C CA . VAL B 1 169 ? -12.234 -15.336 -8.188 1 94.62 169 VAL B CA 1
ATOM 6086 C C . VAL B 1 169 ? -12.625 -14.469 -6.992 1 94.62 169 VAL B C 1
ATOM 6088 O O . VAL B 1 169 ? -13.711 -14.609 -6.434 1 94.62 169 VAL B O 1
ATOM 6091 N N . LEU B 1 170 ? -11.812 -13.531 -6.645 1 93.94 170 LEU B N 1
ATOM 6092 C CA . LEU B 1 170 ? -12.07 -12.648 -5.516 1 93.94 170 LEU B CA 1
ATOM 6093 C C . LEU B 1 170 ? -13.227 -11.695 -5.816 1 93.94 170 LEU B C 1
ATOM 6095 O O . LEU B 1 170 ? -13.945 -11.281 -4.906 1 93.94 170 LEU B O 1
ATOM 6099 N N . SER B 1 171 ? -13.43 -11.453 -7.07 1 96.12 171 SER B N 1
ATOM 6100 C CA . SER B 1 171 ? -14.352 -10.383 -7.438 1 96.12 171 SER B CA 1
ATOM 6101 C C . SER B 1 171 ? -15.711 -10.938 -7.852 1 96.12 171 SER B C 1
ATOM 6103 O O . SER B 1 171 ? -16.734 -10.25 -7.742 1 96.12 171 SER B O 1
ATOM 6105 N N . ILE B 1 172 ? -15.773 -12.156 -8.289 1 94.62 172 ILE B N 1
ATOM 6106 C CA . ILE B 1 172 ? -16.953 -12.68 -8.969 1 94.62 172 ILE B CA 1
ATOM 6107 C C . ILE B 1 172 ? -18.141 -12.703 -8 1 94.62 172 ILE B C 1
ATOM 6109 O O . ILE B 1 172 ? -19.266 -12.344 -8.367 1 94.62 172 ILE B O 1
ATOM 6113 N N . ARG B 1 173 ? -18.016 -13.109 -6.805 1 92.69 173 ARG B N 1
ATOM 6114 C CA . ARG B 1 173 ? -19.109 -13.164 -5.844 1 92.69 173 ARG B CA 1
ATOM 6115 C C . ARG B 1 173 ? -19.625 -11.766 -5.508 1 92.69 173 ARG B C 1
ATOM 6117 O O . ARG B 1 173 ? -20.828 -11.523 -5.512 1 92.69 173 ARG B O 1
ATOM 6124 N N . ALA B 1 174 ? -18.719 -10.891 -5.184 1 93.94 174 ALA B N 1
ATOM 6125 C CA . ALA B 1 174 ? -19.094 -9.516 -4.863 1 93.94 174 ALA B CA 1
ATOM 6126 C C . ALA B 1 174 ? -19.797 -8.844 -6.039 1 93.94 174 ALA B C 1
ATOM 6128 O O . ALA B 1 174 ? -20.812 -8.164 -5.863 1 93.94 174 ALA B O 1
ATOM 6129 N N . LEU B 1 175 ? -19.266 -9.07 -7.23 1 94.88 175 LEU B N 1
ATOM 6130 C CA . LEU B 1 175 ? -19.859 -8.484 -8.43 1 94.88 175 LEU B CA 1
ATOM 6131 C C . LEU B 1 175 ? -21.25 -9.031 -8.664 1 94.88 175 LEU B C 1
ATOM 6133 O O . LEU B 1 175 ? -22.156 -8.289 -9.062 1 94.88 175 LEU B O 1
ATOM 6137 N N . THR B 1 176 ? -21.391 -10.328 -8.453 1 93.12 176 THR B N 1
ATOM 6138 C CA . THR B 1 176 ? -22.719 -10.938 -8.602 1 93.12 176 THR B CA 1
ATOM 6139 C C . THR B 1 176 ? -23.719 -10.297 -7.641 1 93.12 176 THR B C 1
ATOM 6141 O O . THR B 1 176 ? -24.859 -10.031 -8.016 1 93.12 176 THR B O 1
ATOM 6144 N N . MET B 1 177 ? -23.328 -10.008 -6.469 1 91.94 177 MET B N 1
ATOM 6145 C CA . MET B 1 177 ? -24.188 -9.359 -5.48 1 91.94 177 MET B CA 1
ATOM 6146 C C . MET B 1 177 ? -24.5 -7.922 -5.887 1 91.94 177 MET B C 1
ATOM 6148 O O . MET B 1 177 ? -25.609 -7.43 -5.637 1 91.94 177 MET B O 1
ATOM 6152 N N . ILE B 1 178 ? -23.578 -7.281 -6.426 1 90.38 178 ILE B N 1
ATOM 6153 C CA . ILE B 1 178 ? -23.781 -5.918 -6.906 1 90.38 178 ILE B CA 1
ATOM 6154 C C . ILE B 1 178 ? -24.797 -5.914 -8.031 1 90.38 178 ILE B C 1
ATOM 6156 O O . ILE B 1 178 ? -25.719 -5.082 -8.047 1 90.38 178 ILE B O 1
ATOM 6160 N N . TYR B 1 179 ? -24.656 -6.871 -8.961 1 89.31 179 TYR B N 1
ATOM 6161 C CA . TYR B 1 179 ? -25.562 -6.98 -10.094 1 89.31 179 TYR B CA 1
ATOM 6162 C C . TYR B 1 179 ? -26.984 -7.305 -9.625 1 89.31 179 TYR B C 1
ATOM 6164 O O . TYR B 1 179 ? -27.953 -6.859 -10.227 1 89.31 179 TYR B O 1
ATOM 6172 N N . LYS B 1 180 ? -27.062 -8 -8.508 1 90.12 180 LYS B N 1
ATOM 6173 C CA . LYS B 1 180 ? -28.359 -8.406 -7.973 1 90.12 180 LYS B CA 1
ATOM 6174 C C . LYS B 1 180 ? -28.875 -7.391 -6.957 1 90.12 180 LYS B C 1
ATOM 6176 O O . LYS B 1 180 ? -29.922 -7.594 -6.344 1 90.12 180 LYS B O 1
ATOM 6181 N N . HIS B 1 181 ? -28.203 -6.309 -6.688 1 85.75 181 HIS B N 1
ATOM 6182 C CA . HIS B 1 181 ? -28.547 -5.211 -5.793 1 85.75 181 HIS B CA 1
ATOM 6183 C C . HIS B 1 181 ? -28.797 -5.711 -4.371 1 85.75 181 HIS B C 1
ATOM 6185 O O . HIS B 1 181 ? -29.797 -5.355 -3.744 1 85.75 181 HIS B O 1
ATOM 6191 N N . LYS B 1 182 ? -27.984 -6.613 -3.914 1 86.94 182 LYS B N 1
ATOM 6192 C CA . LYS B 1 182 ? -28 -7.125 -2.547 1 86.94 182 LYS B CA 1
ATOM 6193 C C . LYS B 1 182 ? -26.922 -6.469 -1.698 1 86.94 182 LYS B C 1
ATOM 6195 O O . LYS B 1 182 ? -25.922 -7.102 -1.361 1 86.94 182 LYS B O 1
ATOM 6200 N N . ASP B 1 183 ? -27.188 -5.293 -1.153 1 81.69 183 ASP B N 1
ATOM 6201 C CA . ASP B 1 183 ? -26.188 -4.441 -0.529 1 81.69 183 ASP B CA 1
ATOM 6202 C C . ASP B 1 183 ? -25.75 -5.004 0.82 1 81.69 183 ASP B C 1
ATOM 6204 O O . ASP B 1 183 ? -24.562 -4.949 1.166 1 81.69 183 ASP B O 1
ATOM 6208 N N . GLU B 1 184 ? -26.656 -5.484 1.625 1 81 184 GLU B N 1
ATOM 6209 C CA . GLU B 1 184 ? -26.312 -6.02 2.938 1 81 184 GLU B CA 1
ATOM 6210 C C . GLU B 1 184 ? -25.391 -7.234 2.816 1 81 184 GLU B C 1
ATOM 6212 O O . GLU B 1 184 ? -24.406 -7.352 3.547 1 81 184 GLU B O 1
ATOM 6217 N N . HIS B 1 185 ? -25.734 -8.047 1.848 1 86.69 185 HIS B N 1
ATOM 6218 C CA . HIS B 1 185 ? -24.938 -9.242 1.63 1 86.69 185 HIS B CA 1
ATOM 6219 C C . HIS B 1 185 ? -23.562 -8.891 1.055 1 86.69 185 HIS B C 1
ATOM 6221 O O . HIS B 1 185 ? -22.578 -9.578 1.328 1 86.69 185 HIS B O 1
ATOM 6227 N N . LEU B 1 186 ? -23.562 -7.816 0.284 1 90.31 186 LEU B N 1
ATOM 6228 C CA . LEU B 1 186 ? -22.312 -7.359 -0.312 1 90.31 186 LEU B CA 1
ATOM 6229 C C . LEU B 1 186 ? -21.328 -6.922 0.765 1 90.31 186 LEU B C 1
ATOM 6231 O O . LEU B 1 186 ? -20.156 -7.305 0.732 1 90.31 186 LEU B O 1
ATOM 6235 N N . LEU B 1 187 ? -21.828 -6.125 1.742 1 87.38 187 LEU B N 1
ATOM 6236 C CA . LEU B 1 187 ? -20.984 -5.656 2.828 1 87.38 187 LEU B CA 1
ATOM 6237 C C . LEU B 1 187 ? -20.391 -6.836 3.604 1 87.38 187 LEU B C 1
ATOM 6239 O O . LEU B 1 187 ? -19.203 -6.863 3.889 1 87.38 187 LEU B O 1
ATOM 6243 N N . ARG B 1 188 ? -21.203 -7.758 3.891 1 86.94 188 ARG B N 1
ATOM 6244 C CA . ARG B 1 188 ? -20.766 -8.93 4.648 1 86.94 188 ARG B CA 1
ATOM 6245 C C . ARG B 1 188 ? -19.734 -9.734 3.863 1 86.94 188 ARG B C 1
ATOM 6247 O O . ARG B 1 188 ? -18.766 -10.227 4.434 1 86.94 188 ARG B O 1
ATOM 6254 N N . ASN B 1 189 ? -19.984 -9.875 2.605 1 89.81 189 ASN B N 1
ATOM 6255 C CA . ASN B 1 189 ? -19.078 -10.633 1.751 1 89.81 189 ASN B CA 1
ATOM 6256 C C . ASN B 1 189 ? -17.703 -9.969 1.671 1 89.81 189 ASN B C 1
ATOM 6258 O O . ASN B 1 189 ? -16.672 -10.633 1.823 1 89.81 189 ASN B O 1
ATOM 6262 N N . ILE B 1 190 ? -17.688 -8.695 1.425 1 91.25 190 ILE B N 1
ATOM 6263 C CA . ILE B 1 190 ? -16.438 -7.973 1.286 1 91.25 190 ILE B CA 1
ATOM 6264 C C . ILE B 1 190 ? -15.711 -7.934 2.631 1 91.25 190 ILE B C 1
ATOM 6266 O O . ILE B 1 190 ? -14.5 -8.156 2.697 1 91.25 190 ILE B O 1
ATOM 6270 N N . ALA B 1 191 ? -16.438 -7.684 3.701 1 89.44 191 ALA B N 1
ATOM 6271 C CA . ALA B 1 191 ? -15.852 -7.652 5.039 1 89.44 191 ALA B CA 1
ATOM 6272 C C . ALA B 1 191 ? -15.234 -9 5.398 1 89.44 191 ALA B C 1
ATOM 6274 O O . ALA B 1 191 ? -14.117 -9.055 5.922 1 89.44 191 ALA B O 1
ATOM 6275 N N . SER B 1 192 ? -15.938 -10.023 5.109 1 88.31 192 SER B N 1
ATOM 6276 C CA . SER B 1 192 ? -15.445 -11.367 5.387 1 88.31 192 SER B CA 1
ATOM 6277 C C . SER B 1 192 ? -14.195 -11.688 4.57 1 88.31 192 SER B C 1
ATOM 6279 O O . SER B 1 192 ? -13.258 -12.297 5.078 1 88.31 192 SER B O 1
ATOM 6281 N N . SER B 1 193 ? -14.227 -11.273 3.316 1 90.69 193 SER B N 1
ATOM 6282 C CA . SER B 1 193 ? -13.07 -11.516 2.453 1 90.69 193 SER B CA 1
ATOM 6283 C C . SER B 1 193 ? -11.836 -10.766 2.955 1 90.69 193 SER B C 1
ATOM 6285 O O . SER B 1 193 ? -10.727 -11.305 2.932 1 90.69 193 SER B O 1
ATOM 6287 N N . VAL B 1 194 ? -12.023 -9.578 3.396 1 89.56 194 VAL B N 1
ATOM 6288 C CA . VAL B 1 194 ? -10.914 -8.758 3.877 1 89.56 194 VAL B CA 1
ATOM 6289 C C . VAL B 1 194 ? -10.336 -9.375 5.148 1 89.56 194 VAL B C 1
ATOM 6291 O O . VAL B 1 194 ? -9.117 -9.359 5.359 1 89.56 194 VAL B O 1
ATOM 6294 N N . LEU B 1 195 ? -11.125 -9.93 5.957 1 87.25 195 LEU B N 1
ATOM 6295 C CA . LEU B 1 195 ? -10.688 -10.492 7.227 1 87.25 195 LEU B CA 1
ATOM 6296 C C . LEU B 1 195 ? -10.023 -11.852 7.016 1 87.25 195 LEU B C 1
ATOM 6298 O O . LEU B 1 195 ? -9 -12.148 7.637 1 87.25 195 LEU B O 1
ATOM 6302 N N . ARG B 1 196 ? -10.516 -12.602 6.117 1 88.69 196 ARG B N 1
ATOM 6303 C CA . ARG B 1 196 ? -10.086 -13.992 5.965 1 88.69 196 ARG B CA 1
ATOM 6304 C C . ARG B 1 196 ? -8.875 -14.094 5.047 1 88.69 196 ARG B C 1
ATOM 6306 O O . ARG B 1 196 ? -8.055 -15 5.195 1 88.69 196 ARG B O 1
ATOM 6313 N N . ARG B 1 197 ? -8.734 -13.219 4.133 1 90 197 ARG B N 1
ATOM 6314 C CA . ARG B 1 197 ? -7.703 -13.312 3.1 1 90 197 ARG B CA 1
ATOM 6315 C C . ARG B 1 197 ? -6.309 -13.328 3.717 1 90 197 ARG B C 1
ATOM 6317 O O . ARG B 1 197 ? -5.492 -14.188 3.398 1 90 197 ARG B O 1
ATOM 6324 N N . PRO B 1 198 ? -5.996 -12.367 4.652 1 90.12 198 PRO B N 1
ATOM 6325 C CA . PRO B 1 198 ? -4.66 -12.43 5.25 1 90.12 198 PRO B CA 1
ATOM 6326 C C . PRO B 1 198 ? -4.422 -13.719 6.027 1 90.12 198 PRO B C 1
ATOM 6328 O O . PRO B 1 198 ? -3.311 -14.25 6.016 1 90.12 198 PRO B O 1
ATOM 6331 N N . ILE B 1 199 ? -5.371 -14.211 6.637 1 89.56 199 ILE B N 1
ATOM 6332 C CA . ILE B 1 199 ? -5.234 -15.453 7.395 1 89.56 199 ILE B CA 1
ATOM 6333 C C . ILE B 1 199 ? -4.984 -16.625 6.438 1 89.56 199 ILE B C 1
ATOM 6335 O O . ILE B 1 199 ? -4.09 -17.438 6.664 1 89.56 199 ILE B O 1
ATOM 6339 N N . ARG B 1 200 ? -5.734 -16.578 5.363 1 91.06 200 ARG B N 1
ATOM 6340 C CA . ARG B 1 200 ? -5.625 -17.641 4.379 1 91.06 200 ARG B CA 1
ATOM 6341 C C . ARG B 1 200 ? -4.25 -17.641 3.717 1 91.06 200 ARG B C 1
ATOM 6343 O O . ARG B 1 200 ? -3.713 -18.703 3.393 1 91.06 200 ARG B O 1
ATOM 6350 N N . LEU B 1 201 ? -3.648 -16.516 3.557 1 93.19 201 LEU B N 1
ATOM 6351 C CA . LEU B 1 201 ? -2.385 -16.422 2.834 1 93.19 201 LEU B CA 1
ATOM 6352 C C . LEU B 1 201 ? -1.201 -16.547 3.789 1 93.19 201 LEU B C 1
ATOM 6354 O O . LEU B 1 201 ? -0.264 -17.297 3.531 1 93.19 201 LEU B O 1
ATOM 6358 N N . TYR B 1 202 ? -1.269 -15.961 4.996 1 94.12 202 TYR B N 1
ATOM 6359 C CA . TYR B 1 202 ? -0.086 -15.852 5.844 1 94.12 202 TYR B CA 1
ATOM 6360 C C . TYR B 1 202 ? 0.017 -17.031 6.801 1 94.12 202 TYR B C 1
ATOM 6362 O O . TYR B 1 202 ? 1.116 -17.422 7.203 1 94.12 202 TYR B O 1
ATOM 6370 N N . ALA B 1 203 ? -1.039 -17.609 7.207 1 95 203 ALA B N 1
ATOM 6371 C CA . ALA B 1 203 ? -0.981 -18.688 8.195 1 95 203 ALA B CA 1
ATOM 6372 C C . ALA B 1 203 ? -0.192 -19.875 7.664 1 95 203 ALA B C 1
ATOM 6374 O O . ALA B 1 203 ? 0.75 -20.344 8.305 1 95 203 ALA B O 1
ATOM 6375 N N . PRO B 1 204 ? -0.521 -20.375 6.477 1 96.44 204 PRO B N 1
ATOM 6376 C CA . PRO B 1 204 ? 0.296 -21.484 5.949 1 96.44 204 PRO B CA 1
ATOM 6377 C C . PRO B 1 204 ? 1.75 -21.078 5.719 1 96.44 204 PRO B C 1
ATOM 6379 O O . PRO B 1 204 ? 2.656 -21.891 5.871 1 96.44 204 PRO B O 1
ATOM 6382 N N . VAL B 1 205 ? 1.947 -19.859 5.328 1 96.75 205 VAL B N 1
ATOM 6383 C CA . VAL B 1 205 ? 3.305 -19.375 5.121 1 96.75 205 VAL B CA 1
ATOM 6384 C C . VAL B 1 205 ? 4.078 -19.406 6.438 1 96.75 205 VAL B C 1
ATOM 6386 O O . VAL B 1 205 ? 5.238 -19.812 6.473 1 96.75 205 VAL B O 1
ATOM 6389 N N . ALA B 1 206 ? 3.426 -19 7.512 1 96.19 206 ALA B N 1
ATOM 6390 C CA . ALA B 1 206 ? 4.066 -19 8.828 1 96.19 206 ALA B CA 1
ATOM 6391 C C . ALA B 1 206 ? 4.492 -20.406 9.234 1 96.19 206 ALA B C 1
ATOM 6393 O O . ALA B 1 206 ? 5.637 -20.625 9.633 1 96.19 206 ALA B O 1
ATOM 6394 N N . VAL B 1 207 ? 3.643 -21.297 9.039 1 96.94 207 VAL B N 1
ATOM 6395 C CA . VAL B 1 207 ? 3.92 -22.672 9.469 1 96.94 207 VAL B CA 1
ATOM 6396 C C . VAL B 1 207 ? 4.977 -23.297 8.555 1 96.94 207 VAL B C 1
ATOM 6398 O O . VAL B 1 207 ? 5.93 -23.906 9.039 1 96.94 207 VAL B O 1
ATOM 6401 N N . SER B 1 208 ? 4.812 -23.172 7.281 1 97.5 208 SER B N 1
ATOM 6402 C CA . SER B 1 208 ? 5.758 -23.766 6.348 1 97.5 208 SER B CA 1
ATOM 6403 C C . SER B 1 208 ? 7.16 -23.203 6.535 1 97.5 208 SER B C 1
ATOM 6405 O O . SER B 1 208 ? 8.133 -23.953 6.602 1 97.5 208 SER B O 1
ATOM 6407 N N . THR B 1 209 ? 7.273 -21.875 6.652 1 97.06 209 THR B N 1
ATOM 6408 C CA . THR B 1 209 ? 8.586 -21.266 6.77 1 97.06 209 THR B CA 1
ATOM 6409 C C . THR B 1 209 ? 9.203 -21.562 8.133 1 97.06 209 THR B C 1
ATOM 6411 O O . THR B 1 209 ? 10.43 -21.641 8.273 1 97.06 209 THR B O 1
ATOM 6414 N N . ALA B 1 210 ? 8.383 -21.672 9.18 1 97.38 210 ALA B N 1
ATOM 6415 C CA . ALA B 1 210 ? 8.906 -22.094 10.477 1 97.38 210 ALA B CA 1
ATOM 6416 C C . ALA B 1 210 ? 9.539 -23.484 10.391 1 97.38 210 ALA B C 1
ATOM 6418 O O . ALA B 1 210 ? 10.633 -23.703 10.906 1 97.38 210 ALA B O 1
ATOM 6419 N N . ILE B 1 211 ? 8.836 -24.406 9.727 1 97.38 211 ILE B N 1
ATOM 6420 C CA . ILE B 1 211 ? 9.352 -25.75 9.562 1 97.38 211 ILE B CA 1
ATOM 6421 C C . ILE B 1 211 ? 10.633 -25.719 8.719 1 97.38 211 ILE B C 1
ATOM 6423 O O . ILE B 1 211 ? 11.609 -26.406 9.031 1 97.38 211 ILE B O 1
ATOM 6427 N N . ILE B 1 212 ? 10.633 -24.938 7.699 1 97.38 212 ILE B N 1
ATOM 6428 C CA . ILE B 1 212 ? 11.805 -24.797 6.84 1 97.38 212 ILE B CA 1
ATOM 6429 C C . ILE B 1 212 ? 12.977 -24.234 7.641 1 97.38 212 ILE B C 1
ATOM 6431 O O . ILE B 1 212 ? 14.109 -24.703 7.504 1 97.38 212 ILE B O 1
ATOM 6435 N N . ALA B 1 213 ? 12.68 -23.219 8.484 1 97.25 213 ALA B N 1
ATOM 6436 C CA . ALA B 1 213 ? 13.727 -22.641 9.336 1 97.25 213 ALA B CA 1
ATOM 6437 C C . ALA B 1 213 ? 14.328 -23.719 10.242 1 97.25 213 ALA B C 1
ATOM 6439 O O . ALA B 1 213 ? 15.547 -23.75 10.438 1 97.25 213 ALA B O 1
ATOM 6440 N N . ILE B 1 214 ? 13.508 -24.562 10.766 1 97 214 ILE B N 1
ATOM 6441 C CA . ILE B 1 214 ? 13.961 -25.656 11.625 1 97 214 ILE B CA 1
ATOM 6442 C C . ILE B 1 214 ? 14.82 -26.625 10.812 1 97 214 ILE B C 1
ATOM 6444 O O . ILE B 1 214 ? 15.891 -27.047 11.258 1 97 214 ILE B O 1
ATOM 6448 N N . MET B 1 215 ? 14.406 -26.984 9.609 1 96.69 215 MET B N 1
ATOM 6449 C CA . MET B 1 215 ? 15.141 -27.922 8.75 1 96.69 215 MET B CA 1
ATOM 6450 C C . MET B 1 215 ? 16.484 -27.312 8.32 1 96.69 215 MET B C 1
ATOM 6452 O O . MET B 1 215 ? 17.469 -28.031 8.211 1 96.69 215 MET B O 1
ATOM 6456 N N . VAL B 1 216 ? 16.453 -26.016 8.094 1 95.5 216 VAL B N 1
ATOM 6457 C CA . VAL B 1 216 ? 17.688 -25.312 7.73 1 95.5 216 VAL B CA 1
ATOM 6458 C C . VAL B 1 216 ? 18.672 -25.375 8.891 1 95.5 216 VAL B C 1
ATOM 6460 O O . VAL B 1 216 ? 19.859 -25.625 8.695 1 95.5 216 VAL B O 1
ATOM 6463 N N . HIS B 1 217 ? 18.141 -25.156 10.086 1 95.38 217 HIS B N 1
ATOM 6464 C CA . HIS B 1 217 ? 18.984 -25.188 11.281 1 95.38 217 HIS B CA 1
ATOM 6465 C C . HIS B 1 217 ? 19.672 -26.547 11.43 1 95.38 217 HIS B C 1
ATOM 6467 O O . HIS B 1 217 ? 20.812 -26.625 11.867 1 95.38 217 HIS B O 1
ATOM 6473 N N . PHE B 1 218 ? 19.047 -27.594 11 1 94.44 218 PHE B N 1
ATOM 6474 C CA . PHE B 1 218 ? 19.578 -28.938 11.18 1 94.44 218 PHE B CA 1
ATOM 6475 C C . PHE B 1 218 ? 20.375 -29.375 9.945 1 94.44 218 PHE B C 1
ATOM 6477 O O . PHE B 1 218 ? 20.797 -30.531 9.852 1 94.44 218 PHE B O 1
ATOM 6484 N N . GLY B 1 219 ? 20.469 -28.562 8.945 1 91 219 GLY B N 1
ATOM 6485 C CA . GLY B 1 219 ? 21.391 -28.797 7.84 1 91 219 GLY B CA 1
ATOM 6486 C C . GLY B 1 219 ? 20.734 -29.5 6.664 1 91 219 GLY B C 1
ATOM 6487 O O . GLY B 1 219 ? 21.438 -30.094 5.832 1 91 219 GLY B O 1
ATOM 6488 N N . PHE B 1 220 ? 19.453 -29.453 6.512 1 92.69 220 PHE B N 1
ATOM 6489 C CA . PHE B 1 220 ? 18.781 -30.172 5.445 1 92.69 220 PHE B CA 1
ATOM 6490 C C . PHE B 1 220 ? 18.719 -29.344 4.172 1 92.69 220 PHE B C 1
ATOM 6492 O O . PHE B 1 220 ? 18.359 -29.844 3.107 1 92.69 220 PHE B O 1
ATOM 6499 N N . TYR B 1 221 ? 19.031 -28.125 4.215 1 93.06 221 TYR B N 1
ATOM 6500 C CA . TYR B 1 221 ? 19.047 -27.25 3.049 1 93.06 221 TYR B CA 1
ATOM 6501 C C . TYR B 1 221 ? 20.438 -27.25 2.393 1 93.06 221 TYR B C 1
ATOM 6503 O O . TYR B 1 221 ? 21.422 -26.875 3.016 1 93.06 221 TYR B O 1
ATOM 6511 N N . ILE B 1 222 ? 20.453 -27.672 1.145 1 90.94 222 ILE B N 1
ATOM 6512 C CA . ILE B 1 222 ? 21.719 -27.734 0.402 1 90.94 222 ILE B CA 1
ATOM 6513 C C . ILE B 1 222 ? 21.781 -26.562 -0.57 1 90.94 222 ILE B C 1
ATOM 6515 O O . ILE B 1 222 ? 20.859 -26.328 -1.343 1 90.94 222 ILE B O 1
ATOM 6519 N N . ARG B 1 223 ? 22.828 -25.875 -0.575 1 88.06 223 ARG B N 1
ATOM 6520 C CA . ARG B 1 223 ? 23.016 -24.703 -1.425 1 88.06 223 ARG B CA 1
ATOM 6521 C C . ARG B 1 223 ? 23.188 -25.109 -2.885 1 88.06 223 ARG B C 1
ATOM 6523 O O . ARG B 1 223 ? 23.844 -26.109 -3.184 1 88.06 223 ARG B O 1
ATOM 6530 N N . ASP B 1 224 ? 22.594 -24.375 -3.668 1 86 224 ASP B N 1
ATOM 6531 C CA . ASP B 1 224 ? 22.766 -24.594 -5.098 1 86 224 ASP B CA 1
ATOM 6532 C C . ASP B 1 224 ? 23.984 -23.844 -5.633 1 86 224 ASP B C 1
ATOM 6534 O O . ASP B 1 224 ? 24.516 -22.969 -4.953 1 86 224 ASP B O 1
ATOM 6538 N N . PRO B 1 225 ? 24.469 -24.25 -6.746 1 82.12 225 PRO B N 1
ATOM 6539 C CA . PRO B 1 225 ? 25.703 -23.672 -7.262 1 82.12 225 PRO B CA 1
ATOM 6540 C C . PRO B 1 225 ? 25.531 -22.219 -7.742 1 82.12 225 PRO B C 1
ATOM 6542 O O . PRO B 1 225 ? 26.516 -21.562 -8.094 1 82.12 225 PRO B O 1
ATOM 6545 N N . THR B 1 226 ? 24.406 -21.656 -7.57 1 80.75 226 THR B N 1
ATOM 6546 C CA . THR B 1 226 ? 24.156 -20.281 -8.016 1 80.75 226 THR B CA 1
ATOM 6547 C C . THR B 1 226 ? 24.562 -19.297 -6.93 1 80.75 226 THR B C 1
ATOM 6549 O O . THR B 1 226 ? 24.844 -19.672 -5.797 1 80.75 226 THR B O 1
ATOM 6552 N N . SER B 1 227 ? 24.609 -17.953 -7.32 1 77 227 SER B N 1
ATOM 6553 C CA . SER B 1 227 ? 24.984 -16.891 -6.391 1 77 227 SER B CA 1
ATOM 6554 C C . SER B 1 227 ? 23.797 -16.406 -5.582 1 77 227 SER B C 1
ATOM 6556 O O . SER B 1 227 ? 23.891 -15.43 -4.84 1 77 227 SER B O 1
ATOM 6558 N N . ALA B 1 228 ? 22.766 -17.188 -5.645 1 76.31 228 ALA B N 1
ATOM 6559 C CA . ALA B 1 228 ? 21.578 -16.781 -4.891 1 76.31 228 ALA B CA 1
ATOM 6560 C C . ALA B 1 228 ? 21.797 -16.969 -3.393 1 76.31 228 ALA B C 1
ATOM 6562 O O . ALA B 1 228 ? 22.438 -17.938 -2.975 1 76.31 228 ALA B O 1
ATOM 6563 N N . PRO B 1 229 ? 21.266 -16.031 -2.633 1 79.19 229 PRO B N 1
ATOM 6564 C CA . PRO B 1 229 ? 21.453 -16.156 -1.187 1 79.19 229 PRO B CA 1
ATOM 6565 C C . PRO B 1 229 ? 20.75 -17.375 -0.596 1 79.19 229 PRO B C 1
ATOM 6567 O O . PRO B 1 229 ? 19.656 -17.75 -1.057 1 79.19 229 PRO B O 1
ATOM 6570 N N . SER B 1 230 ? 21.469 -18.016 0.308 1 87 230 SER B N 1
ATOM 6571 C CA . SER B 1 230 ? 20.891 -19.125 1.066 1 87 230 SER B CA 1
ATOM 6572 C C . SER B 1 230 ? 20.406 -18.672 2.436 1 87 230 SER B C 1
ATOM 6574 O O . SER B 1 230 ? 20.875 -17.656 2.959 1 87 230 SER B O 1
ATOM 6576 N N . PRO B 1 231 ? 19.406 -19.391 2.977 1 91.44 231 PRO B N 1
ATOM 6577 C CA . PRO B 1 231 ? 18.953 -19.031 4.324 1 91.44 231 PRO B CA 1
ATOM 6578 C C . PRO B 1 231 ? 20.062 -19.156 5.367 1 91.44 231 PRO B C 1
ATOM 6580 O O . PRO B 1 231 ? 20.906 -20.047 5.281 1 91.44 231 PRO B O 1
ATOM 6583 N N . PRO B 1 232 ? 20.078 -18.172 6.258 1 91.62 232 PRO B N 1
ATOM 6584 C CA . PRO B 1 232 ? 21.125 -18.188 7.281 1 91.62 232 PRO B CA 1
ATOM 6585 C C . PRO B 1 232 ? 20.938 -19.328 8.289 1 91.62 232 PRO B C 1
ATOM 6587 O O . PRO B 1 232 ? 19.812 -19.656 8.648 1 91.62 232 PRO B O 1
ATOM 6590 N N . VAL B 1 233 ? 22.078 -19.906 8.672 1 93.94 233 VAL B N 1
ATOM 6591 C CA . VAL B 1 233 ? 22.109 -20.906 9.734 1 93.94 233 VAL B CA 1
ATOM 6592 C C . VAL B 1 233 ? 22.688 -20.297 11.008 1 93.94 233 VAL B C 1
ATOM 6594 O O . VAL B 1 233 ? 23.875 -19.953 11.062 1 93.94 233 VAL B O 1
ATOM 6597 N N . ILE B 1 234 ? 21.781 -20.188 11.961 1 93.62 234 ILE B N 1
ATOM 6598 C CA . ILE B 1 234 ? 22.203 -19.594 13.227 1 93.62 234 ILE B CA 1
ATOM 6599 C C . ILE B 1 234 ? 22.531 -20.688 14.227 1 93.62 234 ILE B C 1
ATOM 6601 O O . ILE B 1 234 ? 21.859 -21.719 14.266 1 93.62 234 ILE B O 1
ATOM 6605 N N . ASP B 1 235 ? 23.5 -20.453 15.102 1 91.75 235 ASP B N 1
ATOM 6606 C CA . ASP B 1 235 ? 24.062 -21.484 15.977 1 91.75 235 ASP B CA 1
ATOM 6607 C C . ASP B 1 235 ? 23.031 -21.922 17.016 1 91.75 235 ASP B C 1
ATOM 6609 O O . ASP B 1 235 ? 22.875 -23.125 17.25 1 91.75 235 ASP B O 1
ATOM 6613 N N . THR B 1 236 ? 22.328 -20.922 17.531 1 95 236 THR B N 1
ATOM 6614 C CA . THR B 1 236 ? 21.359 -21.281 18.578 1 95 236 THR B CA 1
ATOM 6615 C C . THR B 1 236 ? 19.969 -21.453 17.984 1 95 236 THR B C 1
ATOM 6617 O O . THR B 1 236 ? 19.594 -20.734 17.062 1 95 236 THR B O 1
ATOM 6620 N N . PHE B 1 237 ? 19.281 -22.547 18.5 1 95.19 237 PHE B N 1
ATOM 6621 C CA . PHE B 1 237 ? 17.922 -22.797 18.047 1 95.19 237 PHE B CA 1
ATOM 6622 C C . PHE B 1 237 ? 17.047 -21.578 18.281 1 95.19 237 PHE B C 1
ATOM 6624 O O . PHE B 1 237 ? 16.25 -21.188 17.422 1 95.19 237 PHE B O 1
ATOM 6631 N N . ALA B 1 238 ? 17.188 -20.953 19.453 1 94.75 238 ALA B N 1
ATOM 6632 C CA . ALA B 1 238 ? 16.406 -19.766 19.797 1 94.75 238 ALA B CA 1
ATOM 6633 C C . ALA B 1 238 ? 16.734 -18.625 18.844 1 94.75 238 ALA B C 1
ATOM 6635 O O . ALA B 1 238 ? 15.828 -17.875 18.422 1 94.75 238 ALA B O 1
ATOM 6636 N N . GLY B 1 239 ? 17.953 -18.531 18.547 1 94.5 239 GLY B N 1
ATOM 6637 C CA . GLY B 1 239 ? 18.359 -17.5 17.609 1 94.5 239 GLY B CA 1
ATOM 6638 C C . GLY B 1 239 ? 17.797 -17.719 16.219 1 94.5 239 GLY B C 1
ATOM 6639 O O . GLY B 1 239 ? 17.406 -16.75 15.539 1 94.5 239 GLY B O 1
ATOM 6640 N N . GLN B 1 240 ? 17.812 -19.016 15.828 1 95.62 240 GLN B N 1
ATOM 6641 C CA . GLN B 1 240 ? 17.266 -19.375 14.523 1 95.62 240 GLN B CA 1
ATOM 6642 C C . GLN B 1 240 ? 15.789 -18.984 14.43 1 95.62 240 GLN B C 1
ATOM 6644 O O . GLN B 1 240 ? 15.359 -18.391 13.445 1 95.62 240 GLN B O 1
ATOM 6649 N N . MET B 1 241 ? 15.078 -19.281 15.469 1 96.31 241 MET B N 1
ATOM 6650 C CA . MET B 1 241 ? 13.641 -19.016 15.469 1 96.31 241 MET B CA 1
ATOM 6651 C C . MET B 1 241 ? 13.352 -17.531 15.578 1 96.31 241 MET B C 1
ATOM 6653 O O . MET B 1 241 ? 12.367 -17.047 15.016 1 96.31 241 MET B O 1
ATOM 6657 N N . GLN B 1 242 ? 14.156 -16.812 16.266 1 93.62 242 GLN B N 1
ATOM 6658 C CA . GLN B 1 242 ? 14 -15.367 16.359 1 93.62 242 GLN B CA 1
ATOM 6659 C C . GLN B 1 242 ? 14.234 -14.703 15.008 1 93.62 242 GLN B C 1
ATOM 6661 O O . GLN B 1 242 ? 13.523 -13.766 14.641 1 93.62 242 GLN B O 1
ATOM 6666 N N . HIS B 1 243 ? 15.227 -15.203 14.352 1 93.69 243 HIS B N 1
ATOM 6667 C CA . HIS B 1 243 ? 15.484 -14.68 13.016 1 93.69 243 HIS B CA 1
ATOM 6668 C C . HIS B 1 243 ? 14.312 -14.953 12.086 1 93.69 243 HIS B C 1
ATOM 6670 O O . HIS B 1 243 ? 13.906 -14.086 11.312 1 93.69 243 HIS B O 1
ATOM 6676 N N . TRP B 1 244 ? 13.852 -16.188 12.18 1 95.94 244 TRP B N 1
ATOM 6677 C CA . TRP B 1 244 ? 12.695 -16.547 11.367 1 95.94 244 TRP B CA 1
ATOM 6678 C C . TRP B 1 244 ? 11.516 -15.633 11.68 1 95.94 244 TRP B C 1
ATOM 6680 O O . TRP B 1 244 ? 10.852 -15.133 10.766 1 95.94 244 TRP B O 1
ATOM 6690 N N . LEU B 1 245 ? 11.211 -15.406 12.969 1 94 245 LEU B N 1
ATOM 6691 C CA . LEU B 1 245 ? 10.086 -14.578 13.375 1 94 245 LEU B CA 1
ATOM 6692 C C . LEU B 1 245 ? 10.242 -13.156 12.844 1 94 245 LEU B C 1
ATOM 6694 O O . LEU B 1 245 ? 9.273 -12.555 12.367 1 94 245 LEU B O 1
ATOM 6698 N N . GLY B 1 246 ? 11.422 -12.648 12.969 1 88.25 246 GLY B N 1
ATOM 6699 C CA . GLY B 1 246 ? 11.68 -11.32 12.43 1 88.25 246 GLY B CA 1
ATOM 6700 C C . GLY B 1 246 ? 11.461 -11.242 10.93 1 88.25 246 GLY B C 1
ATOM 6701 O O . GLY B 1 246 ? 10.875 -10.273 10.438 1 88.25 246 GLY B O 1
ATOM 6702 N N . ASP B 1 247 ? 11.875 -12.258 10.258 1 90.12 247 ASP B N 1
ATOM 6703 C CA . ASP B 1 247 ? 11.711 -12.32 8.805 1 90.12 247 ASP B CA 1
ATOM 6704 C C . ASP B 1 247 ? 10.242 -12.445 8.422 1 90.12 247 ASP B C 1
ATOM 6706 O O . ASP B 1 247 ? 9.781 -11.805 7.477 1 90.12 247 ASP B O 1
ATOM 6710 N N . PHE B 1 248 ? 9.555 -13.211 9.164 1 92.25 248 PHE B N 1
ATOM 6711 C CA . PHE B 1 248 ? 8.141 -13.422 8.891 1 92.25 248 PHE B CA 1
ATOM 6712 C C . PHE B 1 248 ? 7.34 -12.148 9.148 1 92.25 248 PHE B C 1
ATOM 6714 O O . PHE B 1 248 ? 6.465 -11.789 8.359 1 92.25 248 PHE B O 1
ATOM 6721 N N . VAL B 1 249 ? 7.664 -11.461 10.164 1 86.56 249 VAL B N 1
ATOM 6722 C CA . VAL B 1 249 ? 6.988 -10.211 10.5 1 86.56 249 VAL B CA 1
ATOM 6723 C C . VAL B 1 249 ? 7.277 -9.164 9.422 1 86.56 249 VAL B C 1
ATOM 6725 O O . VAL B 1 249 ? 6.395 -8.391 9.047 1 86.56 249 VAL B O 1
ATOM 6728 N N . GLY B 1 250 ? 8.461 -9.227 8.984 1 83 250 GLY B N 1
ATOM 6729 C CA . GLY B 1 250 ? 8.812 -8.336 7.891 1 83 250 GLY B CA 1
ATOM 6730 C C . GLY B 1 250 ? 8.031 -8.609 6.617 1 83 250 GLY B C 1
ATOM 6731 O O . GLY B 1 250 ? 7.664 -7.684 5.898 1 83 250 GLY B O 1
ATOM 6732 N N . LEU B 1 251 ? 7.762 -9.844 6.422 1 86.69 251 LEU B N 1
ATOM 6733 C CA . LEU B 1 251 ? 7.004 -10.242 5.238 1 86.69 251 LEU B CA 1
ATOM 6734 C C . LEU B 1 251 ? 5.562 -9.758 5.328 1 86.69 251 LEU B C 1
ATOM 6736 O O . LEU B 1 251 ? 4.957 -9.414 4.309 1 86.69 251 LEU B O 1
ATOM 6740 N N . MET B 1 252 ? 5.047 -9.641 6.438 1 87.12 252 MET B N 1
ATOM 6741 C CA . MET B 1 252 ? 3.643 -9.289 6.641 1 87.12 252 MET B CA 1
ATOM 6742 C C . MET B 1 252 ? 3.438 -7.785 6.527 1 87.12 252 MET B C 1
ATOM 6744 O O . MET B 1 252 ? 2.301 -7.312 6.484 1 87.12 252 MET B O 1
ATOM 6748 N N . ASN B 1 253 ? 4.473 -7.004 6.434 1 80.19 253 ASN B N 1
ATOM 6749 C CA . ASN B 1 253 ? 4.332 -5.559 6.293 1 80.19 253 ASN B CA 1
ATOM 6750 C C . ASN B 1 253 ? 3.846 -5.176 4.898 1 80.19 253 ASN B C 1
ATOM 6752 O O . ASN B 1 253 ? 4.59 -5.285 3.924 1 80.19 253 ASN B O 1
ATOM 6756 N N . PRO B 1 254 ? 2.617 -4.711 4.82 1 75.06 254 PRO B N 1
ATOM 6757 C CA . PRO B 1 254 ? 2.064 -4.402 3.5 1 75.06 254 PRO B CA 1
ATOM 6758 C C . PRO B 1 254 ? 2.715 -3.18 2.859 1 75.06 254 PRO B C 1
ATOM 6760 O O . PRO B 1 254 ? 2.58 -2.965 1.652 1 75.06 254 PRO B O 1
ATOM 6763 N N . PHE B 1 255 ? 3.445 -2.406 3.58 1 75 255 PHE B N 1
ATOM 6764 C CA . PHE B 1 255 ? 3.967 -1.153 3.049 1 75 255 PHE B CA 1
ATOM 6765 C C . PHE B 1 255 ? 5.426 -1.308 2.635 1 75 255 PHE B C 1
ATOM 6767 O O . PHE B 1 255 ? 6.031 -0.367 2.117 1 75 255 PHE B O 1
ATOM 6774 N N . LYS B 1 256 ? 5.914 -2.473 2.865 1 72.69 256 LYS B N 1
ATOM 6775 C CA . LYS B 1 256 ? 7.27 -2.738 2.393 1 72.69 256 LYS B CA 1
ATOM 6776 C C . LYS B 1 256 ? 7.312 -2.838 0.871 1 72.69 256 LYS B C 1
ATOM 6778 O O . LYS B 1 256 ? 6.414 -3.42 0.256 1 72.69 256 LYS B O 1
ATOM 6783 N N . PRO B 1 257 ? 8.242 -1.951 0.314 1 64.44 257 PRO B N 1
ATOM 6784 C CA . PRO B 1 257 ? 8.336 -2.059 -1.144 1 64.44 257 PRO B CA 1
ATOM 6785 C C . PRO B 1 257 ? 8.727 -3.459 -1.607 1 64.44 257 PRO B C 1
ATOM 6787 O O . PRO B 1 257 ? 9.453 -4.168 -0.903 1 64.44 257 PRO B O 1
ATOM 6790 N N . VAL B 1 258 ? 7.906 -3.898 -2.541 1 56.78 258 VAL B N 1
ATOM 6791 C CA . VAL B 1 258 ? 8.242 -5.188 -3.131 1 56.78 258 VAL B CA 1
ATOM 6792 C C . VAL B 1 258 ? 9.461 -5.043 -4.035 1 56.78 258 VAL B C 1
ATOM 6794 O O . VAL B 1 258 ? 9.5 -4.16 -4.898 1 56.78 258 VAL B O 1
ATOM 6797 N N . ALA B 1 259 ? 10.648 -5.078 -3.512 1 51 259 ALA B N 1
ATOM 6798 C CA . ALA B 1 259 ? 11.812 -5.031 -4.391 1 51 259 ALA B CA 1
ATOM 6799 C C . ALA B 1 259 ? 11.539 -5.762 -5.703 1 51 259 ALA B C 1
ATOM 6801 O O . ALA B 1 259 ? 10.766 -6.719 -5.738 1 51 259 ALA B O 1
ATOM 6802 N N . HIS B 1 260 ? 11.344 -5.047 -6.785 1 48.88 260 HIS B N 1
ATOM 6803 C CA . HIS B 1 260 ? 11.125 -5.688 -8.078 1 48.88 260 HIS B CA 1
ATOM 6804 C C . HIS B 1 260 ? 11.5 -7.164 -8.039 1 48.88 260 HIS B C 1
ATOM 6806 O O . HIS B 1 260 ? 12.133 -7.617 -7.078 1 48.88 260 HIS B O 1
ATOM 6812 N N . GLN B 1 261 ? 11.383 -7.703 -9.359 1 46.25 261 GLN B N 1
ATOM 6813 C CA . GLN B 1 261 ? 11.289 -9.07 -9.852 1 46.25 261 GLN B CA 1
ATOM 6814 C C . GLN B 1 261 ? 12.273 -9.984 -9.125 1 46.25 261 GLN B C 1
ATOM 6816 O O . GLN B 1 261 ? 12.125 -11.211 -9.141 1 46.25 261 GLN B O 1
ATOM 6821 N N . ASP B 1 262 ? 13.359 -9.578 -9.305 1 40.22 262 ASP B N 1
ATOM 6822 C CA . ASP B 1 262 ? 14.328 -10.656 -9.117 1 40.22 262 ASP B CA 1
ATOM 6823 C C . ASP B 1 262 ? 14.469 -11.023 -7.641 1 40.22 262 ASP B C 1
ATOM 6825 O O . ASP B 1 262 ? 14.656 -10.148 -6.797 1 40.22 262 ASP B O 1
ATOM 6829 N N . ASP B 1 263 ? 13.758 -11.938 -7.047 1 45.59 263 ASP B N 1
ATOM 6830 C CA . ASP B 1 263 ? 13.453 -12.953 -6.039 1 45.59 263 ASP B CA 1
ATOM 6831 C C . ASP B 1 263 ? 13.992 -12.539 -4.672 1 45.59 263 ASP B C 1
ATOM 6833 O O . ASP B 1 263 ? 13.664 -13.156 -3.656 1 45.59 263 ASP B O 1
ATOM 6837 N N . ALA B 1 264 ? 15.32 -12.094 -4.488 1 46.19 264 ALA B N 1
ATOM 6838 C CA . ALA B 1 264 ? 16.25 -12.523 -3.439 1 46.19 264 ALA B CA 1
ATOM 6839 C C . ALA B 1 264 ? 16.094 -11.656 -2.193 1 46.19 264 ALA B C 1
ATOM 6841 O O . ALA B 1 264 ? 16.422 -12.086 -1.086 1 46.19 264 ALA B O 1
ATOM 6842 N N . GLY B 1 265 ? 14.867 -11.25 -1.612 1 60.09 265 GLY B N 1
ATOM 6843 C CA . GLY B 1 265 ? 15.188 -10.609 -0.347 1 60.09 265 GLY B CA 1
ATOM 6844 C C . GLY B 1 265 ? 13.969 -10.375 0.525 1 60.09 265 GLY B C 1
ATOM 6845 O O . GLY B 1 265 ? 14.062 -9.742 1.581 1 60.09 265 GLY B O 1
ATOM 6846 N N . VAL B 1 266 ? 12.734 -11 -0.03 1 70.06 266 VAL B N 1
ATOM 6847 C CA . VAL B 1 266 ? 11.625 -10.664 0.846 1 70.06 266 VAL B CA 1
ATOM 6848 C C . VAL B 1 266 ? 11.664 -11.531 2.102 1 70.06 266 VAL B C 1
ATOM 6850 O O . VAL B 1 266 ? 11.492 -11.031 3.215 1 70.06 266 VAL B O 1
ATOM 6853 N N . MET B 1 267 ? 11.953 -12.852 1.832 1 85.5 267 MET B N 1
ATOM 6854 C CA . MET B 1 267 ? 12.07 -13.766 2.963 1 85.5 267 MET B CA 1
ATOM 6855 C C . MET B 1 267 ? 13.266 -14.695 2.785 1 85.5 267 MET B C 1
ATOM 6857 O O . MET B 1 267 ? 13.422 -15.328 1.737 1 85.5 267 MET B O 1
ATOM 6861 N N . ALA B 1 268 ? 14.047 -14.781 3.738 1 87.69 268 ALA B N 1
ATOM 6862 C CA . ALA B 1 268 ? 15.297 -15.539 3.68 1 87.69 268 ALA B CA 1
ATOM 6863 C C . ALA B 1 268 ? 15.031 -17.031 3.543 1 87.69 268 ALA B C 1
ATOM 6865 O O . ALA B 1 268 ? 15.797 -17.75 2.891 1 87.69 268 ALA B O 1
ATOM 6866 N N . TYR B 1 269 ? 13.969 -17.484 4.078 1 92.75 269 TYR B N 1
ATOM 6867 C CA . TYR B 1 269 ? 13.742 -18.922 4.168 1 92.75 269 TYR B CA 1
ATOM 6868 C C . TYR B 1 269 ? 12.977 -19.438 2.957 1 92.75 269 TYR B C 1
ATOM 6870 O O . TYR B 1 269 ? 12.883 -20.641 2.734 1 92.75 269 TYR B O 1
ATOM 6878 N N . ASN B 1 270 ? 12.398 -18.562 2.225 1 92.31 270 ASN B N 1
ATOM 6879 C CA . ASN B 1 270 ? 11.695 -18.875 0.98 1 92.31 270 ASN B CA 1
ATOM 6880 C C . ASN B 1 270 ? 11.625 -17.656 0.063 1 92.31 270 ASN B C 1
ATOM 6882 O O . ASN B 1 270 ? 10.734 -16.812 0.202 1 92.31 270 ASN B O 1
ATOM 6886 N N . GLY B 1 271 ? 12.492 -17.609 -0.833 1 86.94 271 GLY B N 1
ATOM 6887 C CA . GLY B 1 271 ? 12.609 -16.453 -1.711 1 86.94 271 GLY B CA 1
ATOM 6888 C C . GLY B 1 271 ? 11.43 -16.281 -2.648 1 86.94 271 GLY B C 1
ATOM 6889 O O . GLY B 1 271 ? 11.211 -15.203 -3.191 1 86.94 271 GLY B O 1
ATOM 6890 N N . HIS B 1 272 ? 10.602 -17.281 -2.811 1 89 272 HIS B N 1
ATOM 6891 C CA . HIS B 1 272 ? 9.484 -17.25 -3.754 1 89 272 HIS B CA 1
ATOM 6892 C C . HIS B 1 272 ? 8.258 -16.594 -3.139 1 89 272 HIS B C 1
ATOM 6894 O O . HIS B 1 272 ? 7.254 -16.391 -3.82 1 89 272 HIS B O 1
ATOM 6900 N N . LEU B 1 273 ? 8.359 -16.188 -1.927 1 91.5 273 LEU B N 1
ATOM 6901 C CA . LEU B 1 273 ? 7.199 -15.656 -1.216 1 91.5 273 LEU B CA 1
ATOM 6902 C C . LEU B 1 273 ? 6.969 -14.188 -1.575 1 91.5 273 LEU B C 1
ATOM 6904 O O . LEU B 1 273 ? 6.059 -13.555 -1.043 1 91.5 273 LEU B O 1
ATOM 6908 N N . TRP B 1 274 ? 7.703 -13.633 -2.518 1 88.19 274 TRP B N 1
ATOM 6909 C CA . TRP B 1 274 ? 7.387 -12.297 -3.02 1 88.19 274 TRP B CA 1
ATOM 6910 C C . TRP B 1 274 ? 6 -12.273 -3.652 1 88.19 274 TRP B C 1
ATOM 6912 O O . TRP B 1 274 ? 5.328 -11.242 -3.643 1 88.19 274 TRP B O 1
ATOM 6922 N N . THR B 1 275 ? 5.559 -13.359 -4.203 1 90.94 275 THR B N 1
ATOM 6923 C CA . THR B 1 275 ? 4.254 -13.453 -4.848 1 90.94 275 THR B CA 1
ATOM 6924 C C . THR B 1 275 ? 3.131 -13.297 -3.822 1 90.94 275 THR B C 1
ATOM 6926 O O . THR B 1 275 ? 2.057 -12.789 -4.145 1 90.94 275 THR B O 1
ATOM 6929 N N . VAL B 1 276 ? 3.379 -13.812 -2.611 1 91.38 276 VAL B N 1
ATOM 6930 C CA . VAL B 1 276 ? 2.365 -13.688 -1.567 1 91.38 276 VAL B CA 1
ATOM 6931 C C . VAL B 1 276 ? 2.205 -12.219 -1.175 1 91.38 276 VAL B C 1
ATOM 6933 O O . VAL B 1 276 ? 1.088 -11.758 -0.935 1 91.38 276 VAL B O 1
ATOM 6936 N N . HIS B 1 277 ? 3.277 -11.547 -1.13 1 88.81 277 HIS B N 1
ATOM 6937 C CA . HIS B 1 277 ? 3.25 -10.117 -0.835 1 88.81 277 HIS B CA 1
ATOM 6938 C C . HIS B 1 277 ? 2.463 -9.352 -1.894 1 88.81 277 HIS B C 1
ATOM 6940 O O . HIS B 1 277 ? 1.656 -8.477 -1.563 1 88.81 277 HIS B O 1
ATOM 6946 N N . VAL B 1 278 ? 2.611 -9.695 -3.107 1 90.62 278 VAL B N 1
ATOM 6947 C CA . VAL B 1 278 ? 1.881 -9.086 -4.215 1 90.62 278 VAL B CA 1
ATOM 6948 C C . VAL B 1 278 ? 0.411 -9.492 -4.148 1 90.62 278 VAL B C 1
ATOM 6950 O O . VAL B 1 278 ? -0.477 -8.68 -4.422 1 90.62 278 VAL B O 1
ATOM 6953 N N . ALA B 1 279 ? 0.203 -10.711 -3.795 1 93.75 279 ALA B N 1
ATOM 6954 C CA . ALA B 1 279 ? -1.159 -11.234 -3.746 1 93.75 279 ALA B CA 1
ATOM 6955 C C . ALA B 1 279 ? -1.994 -10.5 -2.701 1 93.75 279 ALA B C 1
ATOM 6957 O O . ALA B 1 279 ? -3.178 -10.227 -2.922 1 93.75 279 ALA B O 1
ATOM 6958 N N . ILE B 1 280 ? -1.387 -10.188 -1.596 1 92.56 280 ILE B N 1
ATOM 6959 C CA . ILE B 1 280 ? -2.125 -9.477 -0.559 1 92.56 280 ILE B CA 1
ATOM 6960 C C . ILE B 1 280 ? -2.428 -8.055 -1.024 1 92.56 280 ILE B C 1
ATOM 6962 O O . ILE B 1 280 ? -3.553 -7.57 -0.878 1 92.56 280 ILE B O 1
ATOM 6966 N N . LYS B 1 281 ? -1.473 -7.422 -1.581 1 91.06 281 LYS B N 1
ATOM 6967 C CA . LYS B 1 281 ? -1.656 -6.066 -2.086 1 91.06 281 LYS B CA 1
ATOM 6968 C C . LYS B 1 281 ? -2.691 -6.031 -3.207 1 91.06 281 LYS B C 1
ATOM 6970 O O . LYS B 1 281 ? -3.557 -5.152 -3.232 1 91.06 281 LYS B O 1
ATO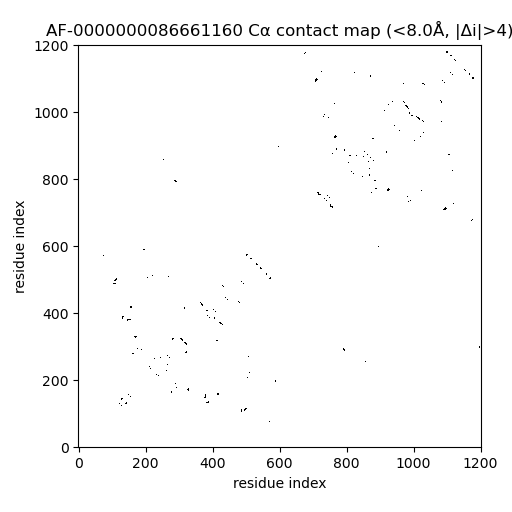M 6975 N N . GLY B 1 282 ? -2.543 -6.984 -4.117 1 94.06 282 GLY B N 1
ATOM 6976 C CA . GLY B 1 282 ? -3.498 -7.07 -5.211 1 94.06 282 GLY B CA 1
ATOM 6977 C C . GLY B 1 282 ? -4.91 -7.367 -4.742 1 94.06 282 GLY B C 1
ATOM 6978 O O . GLY B 1 282 ? -5.875 -6.801 -5.266 1 94.06 282 GLY B O 1
ATOM 6979 N N . SER B 1 283 ? -5.039 -8.227 -3.764 1 94.62 283 SER B N 1
ATOM 6980 C CA . SER B 1 283 ? -6.355 -8.562 -3.227 1 94.62 283 SER B CA 1
ATOM 6981 C C . SER B 1 283 ? -7 -7.355 -2.555 1 94.62 283 SER B C 1
ATOM 6983 O O . SER B 1 283 ? -8.188 -7.094 -2.746 1 94.62 283 SER B O 1
ATOM 6985 N N . LEU B 1 284 ? -6.195 -6.664 -1.806 1 92.56 284 LEU B N 1
ATOM 6986 C CA . LEU B 1 284 ? -6.719 -5.48 -1.138 1 92.56 284 LEU B CA 1
ATOM 6987 C C . LEU B 1 284 ? -7.121 -4.414 -2.154 1 92.56 284 LEU B C 1
ATOM 6989 O O . LEU B 1 284 ? -8.141 -3.746 -1.986 1 92.56 284 LEU B O 1
ATOM 6993 N N . LEU B 1 285 ? -6.367 -4.277 -3.143 1 93.81 285 LEU B N 1
ATOM 6994 C CA . LEU B 1 285 ? -6.688 -3.328 -4.203 1 93.81 285 LEU B CA 1
ATOM 6995 C C . LEU B 1 285 ? -8.031 -3.65 -4.836 1 93.81 285 LEU B C 1
ATOM 6997 O O . LEU B 1 285 ? -8.883 -2.77 -4.984 1 93.81 285 LEU B O 1
ATOM 7001 N N . VAL B 1 286 ? -8.219 -4.895 -5.164 1 96.31 286 VAL B N 1
ATOM 7002 C CA . VAL B 1 286 ? -9.453 -5.328 -5.816 1 96.31 286 VAL B CA 1
ATOM 7003 C C . VAL B 1 286 ? -10.633 -5.102 -4.883 1 96.31 286 VAL B C 1
ATOM 7005 O O . VAL B 1 286 ? -11.688 -4.625 -5.309 1 96.31 286 VAL B O 1
ATOM 7008 N N . LEU B 1 287 ? -10.477 -5.406 -3.654 1 93.88 287 LEU B N 1
ATOM 7009 C CA . LEU B 1 287 ? -11.57 -5.258 -2.693 1 93.88 287 LEU B CA 1
ATOM 7010 C C . LEU B 1 287 ? -11.898 -3.787 -2.475 1 93.88 287 LEU B C 1
ATOM 7012 O O . LEU B 1 287 ? -13.07 -3.424 -2.346 1 93.88 287 LEU B O 1
ATOM 7016 N N . VAL B 1 288 ? -10.891 -2.938 -2.477 1 92.12 288 VAL B N 1
ATOM 7017 C CA . VAL B 1 288 ? -11.102 -1.501 -2.326 1 92.12 288 VAL B CA 1
ATOM 7018 C C . VAL B 1 288 ? -11.828 -0.952 -3.553 1 92.12 288 VAL B C 1
ATOM 7020 O O . VAL B 1 288 ? -12.734 -0.13 -3.43 1 92.12 288 VAL B O 1
ATOM 7023 N N . VAL B 1 289 ? -11.406 -1.411 -4.684 1 93.69 289 VAL B N 1
ATOM 7024 C CA . VAL B 1 289 ? -12.039 -0.974 -5.922 1 93.69 289 VAL B CA 1
ATOM 7025 C C . VAL B 1 289 ? -13.5 -1.416 -5.934 1 93.69 289 VAL B C 1
ATOM 7027 O O . VAL B 1 289 ? -14.391 -0.648 -6.316 1 93.69 289 VAL B O 1
ATOM 7030 N N . LEU B 1 290 ? -13.742 -2.645 -5.512 1 93.75 290 LEU B N 1
ATOM 7031 C CA . LEU B 1 290 ? -15.102 -3.162 -5.461 1 93.75 290 LEU B CA 1
ATOM 7032 C C . LEU B 1 290 ? -15.953 -2.355 -4.484 1 93.75 290 LEU B C 1
ATOM 7034 O O . LEU B 1 290 ? -17.109 -2.033 -4.781 1 93.75 290 LEU B O 1
ATOM 7038 N N . LEU B 1 291 ? -15.375 -2.025 -3.434 1 90.19 291 LEU B N 1
ATOM 7039 C CA . LEU B 1 291 ? -16.078 -1.226 -2.439 1 90.19 291 LEU B CA 1
ATOM 7040 C C . LEU B 1 291 ? -16.391 0.165 -2.982 1 90.19 291 LEU B C 1
ATOM 7042 O O . LEU B 1 291 ? -17.531 0.631 -2.889 1 90.19 291 LEU B O 1
ATOM 7046 N N . ALA B 1 292 ? -15.438 0.75 -3.527 1 88.62 292 ALA B N 1
ATOM 7047 C CA . ALA B 1 292 ? -15.57 2.105 -4.055 1 88.62 292 ALA B CA 1
ATOM 7048 C C . ALA B 1 292 ? -16.594 2.156 -5.184 1 88.62 292 ALA B C 1
ATOM 7050 O O . ALA B 1 292 ? -17.281 3.168 -5.367 1 88.62 292 ALA B O 1
ATOM 7051 N N . SER B 1 293 ? -16.688 1.071 -5.895 1 89.56 293 SER B N 1
ATOM 7052 C CA . SER B 1 293 ? -17.531 1.078 -7.082 1 89.56 293 SER B CA 1
ATOM 7053 C C . SER B 1 293 ? -18.844 0.336 -6.832 1 89.56 293 SER B C 1
ATOM 7055 O O . SER B 1 293 ? -19.594 0.046 -7.77 1 89.56 293 SER B O 1
ATOM 7057 N N . SER B 1 294 ? -19.125 -0.065 -5.633 1 87.5 294 SER B N 1
ATOM 7058 C CA . SER B 1 294 ? -20.297 -0.879 -5.312 1 87.5 294 SER B CA 1
ATOM 7059 C C . SER B 1 294 ? -21.594 -0.139 -5.633 1 87.5 294 SER B C 1
ATOM 7061 O O . SER B 1 294 ? -22.609 -0.764 -5.93 1 87.5 294 SER B O 1
ATOM 7063 N N . MET B 1 295 ? -21.516 1.18 -5.605 1 83.38 295 MET B N 1
ATOM 7064 C CA . MET B 1 295 ? -22.766 1.924 -5.789 1 83.38 295 MET B CA 1
ATOM 7065 C C . MET B 1 295 ? -22.734 2.695 -7.105 1 83.38 295 MET B C 1
ATOM 7067 O O . MET B 1 295 ? -23.625 3.516 -7.359 1 83.38 295 MET B O 1
ATOM 7071 N N . VAL B 1 296 ? -21.828 2.488 -7.875 1 86.25 296 VAL B N 1
ATOM 7072 C CA . VAL B 1 296 ? -21.672 3.211 -9.133 1 86.25 296 VAL B CA 1
ATOM 7073 C C . VAL B 1 296 ? -22.234 2.383 -10.281 1 86.25 296 VAL B C 1
ATOM 7075 O O . VAL B 1 296 ? -22.359 1.161 -10.172 1 86.25 296 VAL B O 1
ATOM 7078 N N . HIS B 1 297 ? -22.578 3.07 -11.328 1 87.25 297 HIS B N 1
ATOM 7079 C CA . HIS B 1 297 ? -23.078 2.367 -12.5 1 87.25 297 HIS B CA 1
ATOM 7080 C C . HIS B 1 297 ? -22 1.448 -13.086 1 87.25 297 HIS B C 1
ATOM 7082 O O . HIS B 1 297 ? -20.812 1.75 -13.008 1 87.25 297 HIS B O 1
ATOM 7088 N N . LYS B 1 298 ? -22.453 0.322 -13.68 1 88.31 298 LYS B N 1
ATOM 7089 C CA . LYS B 1 298 ? -21.578 -0.729 -14.172 1 88.31 298 LYS B CA 1
ATOM 7090 C C . LYS B 1 298 ? -20.578 -0.18 -15.195 1 88.31 298 LYS B C 1
ATOM 7092 O O . LYS B 1 298 ? -19.406 -0.585 -15.211 1 88.31 298 LYS B O 1
ATOM 7097 N N . PHE B 1 299 ? -20.984 0.749 -16.078 1 89.44 299 PHE B N 1
ATOM 7098 C CA . PHE B 1 299 ? -20.094 1.263 -17.125 1 89.44 299 PHE B CA 1
ATOM 7099 C C . PHE B 1 299 ? -19.016 2.146 -16.516 1 89.44 299 PHE B C 1
ATOM 7101 O O . PHE B 1 299 ? -17.875 2.143 -16.984 1 89.44 299 PHE B O 1
ATOM 7108 N N . ILE B 1 300 ? -19.375 2.879 -15.516 1 88.56 300 ILE B N 1
ATOM 7109 C CA . ILE B 1 300 ? -18.391 3.74 -14.852 1 88.56 300 ILE B CA 1
ATOM 7110 C C . ILE B 1 300 ? -17.391 2.889 -14.078 1 88.56 300 ILE B C 1
ATOM 7112 O O . ILE B 1 300 ? -16.203 3.186 -14.07 1 88.56 300 ILE B O 1
ATOM 7116 N N . ARG B 1 301 ? -17.891 1.845 -13.461 1 91.94 301 ARG B N 1
ATOM 7117 C CA . ARG B 1 301 ? -17 0.933 -12.742 1 91.94 301 ARG B CA 1
ATOM 7118 C C . ARG B 1 301 ? -16.016 0.27 -13.688 1 91.94 301 ARG B C 1
ATOM 7120 O O . ARG B 1 301 ? -14.805 0.247 -13.414 1 91.94 301 ARG B O 1
ATOM 7127 N N . ALA B 1 302 ? -16.516 -0.241 -14.812 1 94.31 302 ALA B N 1
ATOM 7128 C CA . ALA B 1 302 ? -15.664 -0.925 -15.781 1 94.31 302 ALA B CA 1
ATOM 7129 C C . ALA B 1 302 ? -14.617 0.025 -16.359 1 94.31 302 ALA B C 1
ATOM 7131 O O . ALA B 1 302 ? -13.438 -0.324 -16.453 1 94.31 302 ALA B O 1
ATOM 7132 N N . THR B 1 303 ? -15.047 1.23 -16.703 1 93.31 303 THR B N 1
ATOM 7133 C CA . THR B 1 303 ? -14.125 2.209 -17.266 1 93.31 303 THR B CA 1
ATOM 7134 C C . THR B 1 303 ? -13.102 2.654 -16.234 1 93.31 303 THR B C 1
ATOM 7136 O O . THR B 1 303 ? -11.914 2.783 -16.547 1 93.31 303 THR B O 1
ATOM 7139 N N . GLY B 1 304 ? -13.602 2.896 -15.031 1 92.31 304 GLY B N 1
ATOM 7140 C CA . GLY B 1 304 ? -12.68 3.262 -13.969 1 92.31 304 GLY B CA 1
ATOM 7141 C C . GLY B 1 304 ? -11.648 2.189 -13.688 1 92.31 304 GLY B C 1
ATOM 7142 O O . GLY B 1 304 ? -10.469 2.492 -13.492 1 92.31 304 GLY B O 1
ATOM 7143 N N . THR B 1 305 ? -12.078 0.949 -13.641 1 95.44 305 THR B N 1
ATOM 7144 C CA . THR B 1 305 ? -11.164 -0.162 -13.398 1 95.44 305 THR B CA 1
ATOM 7145 C C . THR B 1 305 ? -10.188 -0.319 -14.555 1 95.44 305 THR B C 1
ATOM 7147 O O . THR B 1 305 ? -9.008 -0.625 -14.336 1 95.44 305 THR B O 1
ATOM 7150 N N . MET B 1 306 ? -10.617 -0.121 -15.766 1 95.81 306 MET B N 1
ATOM 7151 C CA . MET B 1 306 ? -9.742 -0.193 -16.938 1 95.81 306 MET B CA 1
ATOM 7152 C C . MET B 1 306 ? -8.672 0.893 -16.875 1 95.81 306 MET B C 1
ATOM 7154 O O . MET B 1 306 ? -7.504 0.63 -17.156 1 95.81 306 MET B O 1
ATOM 7158 N N . LEU B 1 307 ? -9.078 2.055 -16.5 1 92.56 307 LEU B N 1
ATOM 7159 C CA . LEU B 1 307 ? -8.141 3.164 -16.391 1 92.56 307 LEU B CA 1
ATOM 7160 C C . LEU B 1 307 ? -7.129 2.914 -15.273 1 92.56 307 LEU B C 1
ATOM 7162 O O . LEU B 1 307 ? -5.941 3.221 -15.422 1 92.56 307 LEU B O 1
ATOM 7166 N N . LEU B 1 308 ? -7.652 2.396 -14.211 1 92.75 308 LEU B N 1
ATOM 7167 C CA . LEU B 1 308 ? -6.758 2.053 -13.109 1 92.75 308 LEU B CA 1
ATOM 7168 C C . LEU B 1 308 ? -5.738 1.006 -13.547 1 92.75 308 LEU B C 1
ATOM 7170 O O . LEU B 1 308 ? -4.547 1.133 -13.25 1 92.75 308 LEU B O 1
ATOM 7174 N N . THR B 1 309 ? -6.211 -0.022 -14.242 1 94.56 309 THR B N 1
ATOM 7175 C CA . THR B 1 309 ? -5.328 -1.071 -14.734 1 94.56 309 THR B CA 1
ATOM 7176 C C . THR B 1 309 ? -4.293 -0.496 -15.695 1 94.56 309 THR B C 1
ATOM 7178 O O . THR B 1 309 ? -3.1 -0.791 -15.586 1 94.56 309 THR B O 1
ATOM 7181 N N . GLY B 1 310 ? -4.773 0.331 -16.625 1 91.38 310 GLY B N 1
ATOM 7182 C CA . GLY B 1 310 ? -3.861 0.972 -17.547 1 91.38 310 GLY B CA 1
ATOM 7183 C C . GLY B 1 310 ? -2.84 1.862 -16.875 1 91.38 310 GLY B C 1
ATOM 7184 O O . GLY B 1 310 ? -1.672 1.891 -17.266 1 91.38 310 GLY B O 1
ATOM 7185 N N . TRP B 1 311 ? -3.275 2.5 -15.867 1 90.25 311 TRP B N 1
ATOM 7186 C CA . TRP B 1 311 ? -2.396 3.383 -15.109 1 90.25 311 TRP B CA 1
ATOM 7187 C C . TRP B 1 311 ? -1.317 2.586 -14.383 1 90.25 311 TRP B C 1
ATOM 7189 O O . TRP B 1 311 ? -0.145 2.969 -14.391 1 90.25 311 TRP B O 1
ATOM 7199 N N . LEU B 1 312 ? -1.676 1.546 -13.758 1 90.44 312 LEU B N 1
ATOM 7200 C CA . LEU B 1 312 ? -0.716 0.704 -13.055 1 90.44 312 LEU B CA 1
ATOM 7201 C C . LEU B 1 312 ? 0.299 0.108 -14.023 1 90.44 312 LEU B C 1
ATOM 7203 O O . LEU B 1 312 ? 1.486 0.01 -13.703 1 90.44 312 LEU B O 1
ATOM 7207 N N . VAL B 1 313 ? -0.158 -0.276 -15.195 1 89.5 313 VAL B N 1
ATOM 7208 C CA . VAL B 1 313 ? 0.738 -0.8 -16.219 1 89.5 313 VAL B CA 1
ATOM 7209 C C . VAL B 1 313 ? 1.726 0.283 -16.656 1 89.5 313 VAL B C 1
ATOM 7211 O O . VAL B 1 313 ? 2.92 0.018 -16.797 1 89.5 313 VAL B O 1
ATOM 7214 N N . HIS B 1 314 ? 1.273 1.415 -16.703 1 85.69 314 HIS B N 1
ATOM 7215 C CA . HIS B 1 314 ? 2.113 2.531 -17.125 1 85.69 314 HIS B CA 1
ATOM 7216 C C . HIS B 1 314 ? 3.178 2.842 -16.078 1 85.69 314 HIS B C 1
ATOM 7218 O O . HIS B 1 314 ? 4.281 3.275 -16.422 1 85.69 314 HIS B O 1
ATOM 7224 N N . LEU B 1 315 ? 2.84 2.596 -14.844 1 83.56 315 LEU B N 1
ATOM 7225 C CA . LEU B 1 315 ? 3.777 2.867 -13.758 1 83.56 315 LEU B CA 1
ATOM 7226 C C . LEU B 1 315 ? 4.797 1.741 -13.625 1 83.56 315 LEU B C 1
ATOM 7228 O O . LEU B 1 315 ? 5.766 1.86 -12.875 1 83.56 315 LEU B O 1
ATOM 7232 N N . GLY B 1 316 ? 4.539 0.68 -14.32 1 81.38 316 GLY B N 1
ATOM 7233 C CA . GLY B 1 316 ? 5.449 -0.451 -14.234 1 81.38 316 GLY B CA 1
ATOM 7234 C C . GLY B 1 316 ? 5.035 -1.475 -13.195 1 81.38 316 GLY B C 1
ATOM 7235 O O . GLY B 1 316 ? 5.789 -2.402 -12.891 1 81.38 316 GLY B O 1
ATOM 7236 N N . ASP B 1 317 ? 3.877 -1.3 -12.555 1 84.94 317 ASP B N 1
ATOM 7237 C CA . ASP B 1 317 ? 3.361 -2.252 -11.57 1 84.94 317 ASP B CA 1
ATOM 7238 C C . ASP B 1 317 ? 2.486 -3.309 -12.242 1 84.94 317 ASP B C 1
ATOM 7240 O O . ASP B 1 317 ? 1.302 -3.434 -11.93 1 84.94 317 ASP B O 1
ATOM 7244 N N . TRP B 1 318 ? 3.111 -4.121 -13.031 1 84.5 318 TRP B N 1
ATOM 7245 C CA . TRP B 1 318 ? 2.389 -5.109 -13.82 1 84.5 318 TRP B CA 1
ATOM 7246 C C . TRP B 1 318 ? 1.762 -6.172 -12.922 1 84.5 318 TRP B C 1
ATOM 7248 O O . TRP B 1 318 ? 0.667 -6.668 -13.203 1 84.5 318 TRP B O 1
ATOM 7258 N N . ASP B 1 319 ? 2.422 -6.535 -11.891 1 88.06 319 ASP B N 1
ATOM 7259 C CA . ASP B 1 319 ? 1.969 -7.609 -11.016 1 88.06 319 ASP B CA 1
ATOM 7260 C C . ASP B 1 319 ? 0.671 -7.23 -10.305 1 88.06 319 ASP B C 1
ATOM 7262 O O . ASP B 1 319 ? -0.269 -8.031 -10.25 1 88.06 319 ASP B O 1
ATOM 7266 N N . LYS B 1 320 ? 0.616 -6.027 -9.859 1 91.19 320 LYS B N 1
ATOM 7267 C CA . LYS B 1 320 ? -0.596 -5.582 -9.18 1 91.19 320 LYS B CA 1
ATOM 7268 C C . LYS B 1 320 ? -1.718 -5.309 -10.18 1 91.19 320 LYS B C 1
ATOM 7270 O O . LYS B 1 320 ? -2.898 -5.438 -9.844 1 91.19 320 LYS B O 1
ATOM 7275 N N . ALA B 1 321 ? -1.339 -4.941 -11.406 1 94.5 321 ALA B N 1
ATOM 7276 C CA . ALA B 1 321 ? -2.32 -4.598 -12.43 1 94.5 321 ALA B CA 1
ATOM 7277 C C . ALA B 1 321 ? -3.113 -5.824 -12.867 1 94.5 321 ALA B C 1
ATOM 7279 O O . ALA B 1 321 ? -4.23 -5.703 -13.375 1 94.5 321 ALA B O 1
ATOM 7280 N N . LEU B 1 322 ? -2.57 -6.957 -12.688 1 97.56 322 LEU B N 1
ATOM 7281 C CA . LEU B 1 322 ? -3.213 -8.18 -13.164 1 97.56 322 LEU B CA 1
ATOM 7282 C C . LEU B 1 322 ? -4.41 -8.539 -12.281 1 97.56 322 LEU B C 1
ATOM 7284 O O . LEU B 1 322 ? -5.312 -9.258 -12.719 1 97.56 322 LEU B O 1
ATOM 7288 N N . PHE B 1 323 ? -4.5 -8.031 -11.047 1 97.69 323 PHE B N 1
ATOM 7289 C CA . PHE B 1 323 ? -5.625 -8.312 -10.164 1 97.69 323 PHE B CA 1
ATOM 7290 C C . PHE B 1 323 ? -6.867 -7.555 -10.617 1 97.69 323 PHE B C 1
ATOM 7292 O O . PHE B 1 323 ? -7.93 -8.148 -10.82 1 97.69 323 PHE B O 1
ATOM 7299 N N . PRO B 1 324 ? -6.742 -6.266 -10.859 1 97.44 324 PRO B N 1
ATOM 7300 C CA . PRO B 1 324 ? -7.91 -5.59 -11.422 1 97.44 324 PRO B CA 1
ATOM 7301 C C . PRO B 1 324 ? -8.266 -6.09 -12.82 1 97.44 324 PRO B C 1
ATOM 7303 O O . PRO B 1 324 ? -9.43 -6.02 -13.227 1 97.44 324 PRO B O 1
ATOM 7306 N N . ALA B 1 325 ? -7.266 -6.566 -13.594 1 98.12 325 ALA B N 1
ATOM 7307 C CA . ALA B 1 325 ? -7.59 -7.203 -14.867 1 98.12 325 ALA B CA 1
ATOM 7308 C C . ALA B 1 325 ? -8.492 -8.414 -14.664 1 98.12 325 ALA B C 1
ATOM 7310 O O . ALA B 1 325 ? -9.414 -8.656 -15.445 1 98.12 325 ALA B O 1
ATOM 7311 N N . GLY B 1 326 ? -8.172 -9.203 -13.641 1 98.12 326 GLY B N 1
ATOM 7312 C CA . GLY B 1 326 ? -9.062 -10.297 -13.289 1 98.12 326 GLY B CA 1
ATOM 7313 C C . GLY B 1 326 ? -10.453 -9.836 -12.906 1 98.12 326 GLY B C 1
ATOM 7314 O O . GLY B 1 326 ? -11.445 -10.477 -13.266 1 98.12 326 GLY B O 1
ATOM 7315 N N . LEU B 1 327 ? -10.523 -8.742 -12.18 1 97.94 327 LEU B N 1
ATOM 7316 C CA . LEU B 1 327 ? -11.805 -8.141 -11.836 1 97.94 327 LEU B CA 1
ATOM 7317 C C . LEU B 1 327 ? -12.578 -7.758 -13.094 1 97.94 327 LEU B C 1
ATOM 7319 O O . LEU B 1 327 ? -13.789 -7.996 -13.18 1 97.94 327 LEU B O 1
ATOM 7323 N N . LEU B 1 328 ? -11.891 -7.172 -14.055 1 97.69 328 LEU B N 1
ATOM 7324 C CA . LEU B 1 328 ? -12.523 -6.785 -15.312 1 97.69 328 LEU B CA 1
ATOM 7325 C C . LEU B 1 328 ? -13.055 -8.008 -16.047 1 97.69 328 LEU B C 1
ATOM 7327 O O . LEU B 1 328 ? -14.133 -7.953 -16.656 1 97.69 328 LEU B O 1
ATOM 7331 N N . LEU B 1 329 ? -12.297 -9.094 -16.031 1 97.25 329 LEU B N 1
ATOM 7332 C CA . LEU B 1 329 ? -12.758 -10.328 -16.656 1 97.25 329 LEU B CA 1
ATOM 7333 C C . LEU B 1 329 ? -13.992 -10.875 -15.953 1 97.25 329 LEU B C 1
ATOM 7335 O O . LEU B 1 329 ? -14.898 -11.406 -16.609 1 97.25 329 LEU B O 1
ATOM 7339 N N . ALA B 1 330 ? -14.008 -10.789 -14.625 1 96.44 330 ALA B N 1
ATOM 7340 C CA . ALA B 1 330 ? -15.195 -11.195 -13.883 1 96.44 330 ALA B CA 1
ATOM 7341 C C . ALA B 1 330 ? -16.406 -10.359 -14.281 1 96.44 330 ALA B C 1
ATOM 7343 O O . ALA B 1 330 ? -17.5 -10.891 -14.461 1 96.44 330 ALA B O 1
ATOM 7344 N N . GLU B 1 331 ? -16.172 -9.109 -14.391 1 95.75 331 GLU B N 1
ATOM 7345 C CA . GLU B 1 331 ? -17.234 -8.211 -14.828 1 95.75 331 GLU B CA 1
ATOM 7346 C C . GLU B 1 331 ? -17.703 -8.555 -16.234 1 95.75 331 GLU B C 1
ATOM 7348 O O . GLU B 1 331 ? -18.891 -8.531 -16.531 1 95.75 331 GLU B O 1
ATOM 7353 N N . LEU B 1 332 ? -16.781 -8.836 -17.062 1 94.31 332 LEU B N 1
ATOM 7354 C CA . LEU B 1 332 ? -17.094 -9.227 -18.438 1 94.31 332 LEU B CA 1
ATOM 7355 C C . LEU B 1 332 ? -17.938 -10.5 -18.453 1 94.31 332 LEU B C 1
ATOM 7357 O O . LEU B 1 332 ? -18.859 -10.625 -19.266 1 94.31 332 LEU B O 1
ATOM 7361 N N . SER B 1 333 ? -17.672 -11.445 -17.641 1 93.12 333 SER B N 1
ATOM 7362 C CA . SER B 1 333 ? -18.391 -12.711 -17.578 1 93.12 333 SER B CA 1
ATOM 7363 C C . SER B 1 333 ? -19.844 -12.492 -17.156 1 93.12 333 SER B C 1
ATOM 7365 O O . SER B 1 333 ? -20.719 -13.266 -17.531 1 93.12 333 SER B O 1
ATOM 7367 N N . LEU B 1 334 ? -20.062 -11.523 -16.344 1 92.19 334 LEU B N 1
ATOM 7368 C CA . LEU B 1 334 ? -21.406 -11.227 -15.898 1 92.19 334 LEU B CA 1
ATOM 7369 C C . LEU B 1 334 ? -22.156 -10.398 -16.953 1 92.19 334 LEU B C 1
ATOM 7371 O O . LEU B 1 334 ? -23.359 -10.578 -17.141 1 92.19 334 LEU B O 1
ATOM 7375 N N . ALA B 1 335 ? -21.469 -9.516 -17.609 1 91.12 335 ALA B N 1
ATOM 7376 C CA . ALA B 1 335 ? -22.078 -8.688 -18.641 1 91.12 335 ALA B CA 1
ATOM 7377 C C . ALA B 1 335 ? -22.406 -9.508 -19.891 1 91.12 335 ALA B C 1
ATOM 7379 O O . ALA B 1 335 ? -23.469 -9.336 -20.5 1 91.12 335 ALA B O 1
ATOM 7380 N N . ILE B 1 336 ? -21.453 -10.297 -20.266 1 90.75 336 ILE B N 1
ATOM 7381 C CA . ILE B 1 336 ? -21.625 -11.203 -21.406 1 90.75 336 ILE B CA 1
ATOM 7382 C C . ILE B 1 336 ? -21.469 -12.648 -20.938 1 90.75 336 ILE B C 1
ATOM 7384 O O . ILE B 1 336 ? -20.375 -13.227 -21.047 1 90.75 336 ILE B O 1
ATOM 7388 N N . PRO B 1 337 ? -22.547 -13.234 -20.453 1 86.62 337 PRO B N 1
ATOM 7389 C CA . PRO B 1 337 ? -22.438 -14.602 -19.938 1 86.62 337 PRO B CA 1
ATOM 7390 C C . PRO B 1 337 ? -22.016 -15.602 -21.016 1 86.62 337 PRO B C 1
ATOM 7392 O O . PRO B 1 337 ? -22.516 -15.531 -22.156 1 86.62 337 PRO B O 1
ATOM 7395 N N . PRO B 1 338 ? -21.109 -16.391 -20.703 1 76.69 338 PRO B N 1
ATOM 7396 C CA . PRO B 1 338 ? -20.578 -17.344 -21.688 1 76.69 338 PRO B CA 1
ATOM 7397 C C . PRO B 1 338 ? -21.656 -18.328 -22.188 1 76.69 338 PRO B C 1
ATOM 7399 O O . PRO B 1 338 ? -21.594 -18.766 -23.344 1 76.69 338 PRO B O 1
ATOM 7402 N N . ASN B 1 339 ? -22.625 -18.859 -21.312 1 65.5 339 ASN B N 1
ATOM 7403 C CA . ASN B 1 339 ? -23.641 -19.828 -21.703 1 65.5 339 ASN B CA 1
ATOM 7404 C C . ASN B 1 339 ? -24.797 -19.172 -22.453 1 65.5 339 ASN B C 1
ATOM 7406 O O . ASN B 1 339 ? -25.594 -19.844 -23.094 1 65.5 339 ASN B O 1
ATOM 7410 N N . ALA B 1 340 ? -25.125 -17.984 -22.188 1 56.25 340 ALA B N 1
ATOM 7411 C CA . ALA B 1 340 ? -26.266 -17.359 -22.844 1 56.25 340 ALA B CA 1
ATOM 7412 C C . ALA B 1 340 ? -26.156 -17.453 -24.359 1 56.25 340 ALA B C 1
ATOM 7414 O O . ALA B 1 340 ? -27.172 -17.453 -25.062 1 56.25 340 ALA B O 1
ATOM 7415 N N . LEU B 1 341 ? -24.953 -17.609 -24.812 1 47.91 341 LEU B N 1
ATOM 7416 C CA . LEU B 1 341 ? -24.828 -17.609 -26.266 1 47.91 341 LEU B CA 1
ATOM 7417 C C . LEU B 1 341 ? -25.375 -18.906 -26.859 1 47.91 341 LEU B C 1
ATOM 7419 O O . LEU B 1 341 ? -25.578 -19 -28.062 1 47.91 341 LEU B O 1
ATOM 7423 N N . HIS B 1 342 ? -25.562 -19.938 -25.969 1 47.44 342 HIS B N 1
ATOM 7424 C CA . HIS B 1 342 ? -26 -21.219 -26.484 1 47.44 342 HIS B CA 1
ATOM 7425 C C . HIS B 1 342 ? -27.531 -21.344 -26.438 1 47.44 342 HIS B C 1
ATOM 7427 O O . HIS B 1 342 ? -28.094 -22.328 -26.906 1 47.44 342 HIS B O 1
ATOM 7433 N N . ASP B 1 343 ? -28.203 -20.578 -25.625 1 43.12 343 ASP B N 1
ATOM 7434 C CA . ASP B 1 343 ? -29.641 -20.859 -25.578 1 43.12 343 ASP B CA 1
ATOM 7435 C C . ASP B 1 343 ? -30.25 -20.891 -26.969 1 43.12 343 ASP B C 1
ATOM 7437 O O . ASP B 1 343 ? -30.5 -19.828 -27.562 1 43.12 343 ASP B O 1
ATOM 7441 N N . VAL B 1 344 ? -29.906 -21.859 -27.688 1 40.28 344 VAL B N 1
ATOM 7442 C CA . VAL B 1 344 ? -30.562 -22.219 -28.938 1 40.28 344 VAL B CA 1
ATOM 7443 C C . VAL B 1 344 ? -32.062 -22.219 -28.75 1 40.28 344 VAL B C 1
ATOM 7445 O O . VAL B 1 344 ? -32.562 -22.719 -27.734 1 40.28 344 VAL B O 1
ATOM 7448 N N . LEU B 1 345 ? -32.812 -21.469 -29.5 1 39.06 345 LEU B N 1
ATOM 7449 C CA . LEU B 1 345 ? -34.25 -21.422 -29.75 1 39.06 345 LEU B CA 1
ATOM 7450 C C . LEU B 1 345 ? -34.844 -22.812 -29.75 1 39.06 345 LEU B C 1
ATOM 7452 O O . LEU B 1 345 ? -34.219 -23.766 -30.219 1 39.06 345 LEU B O 1
ATOM 7456 N N . PRO B 1 346 ? -35.81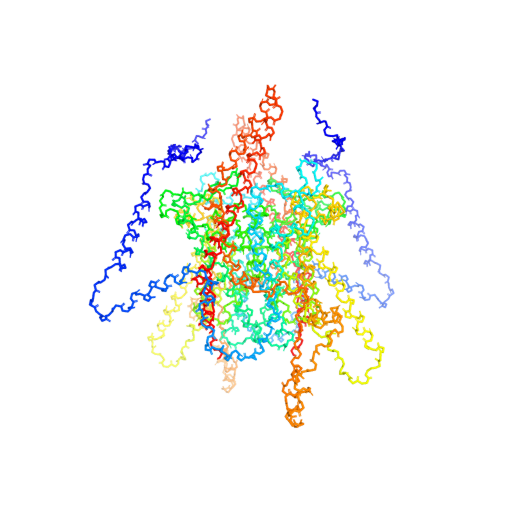2 -23.094 -29 1 39.72 346 PRO B N 1
ATOM 7457 C CA . PRO B 1 346 ? -36.531 -24.359 -29.125 1 39.72 346 PRO B CA 1
ATOM 7458 C C . PRO B 1 346 ? -36.562 -24.906 -30.547 1 39.72 346 PRO B C 1
ATOM 7460 O O . PRO B 1 346 ? -36.562 -24.125 -31.5 1 39.72 346 PRO B O 1
ATOM 7463 N N . ARG B 1 347 ? -36.094 -26.203 -30.812 1 40.56 347 ARG B N 1
ATOM 7464 C CA . ARG B 1 347 ? -36.156 -27.016 -32.031 1 40.56 347 ARG B CA 1
ATOM 7465 C C . ARG B 1 347 ? -37.469 -26.781 -32.75 1 40.56 347 ARG B C 1
ATOM 7467 O O . ARG B 1 347 ? -37.812 -27.516 -33.688 1 40.56 347 ARG B O 1
ATOM 7474 N N . CYS B 1 348 ? -38.344 -25.969 -32.156 1 39.91 348 CYS B N 1
ATOM 7475 C CA . CYS B 1 348 ? -39.438 -26.047 -33.125 1 39.91 348 CYS B CA 1
ATOM 7476 C C . CYS B 1 348 ? -38.938 -25.781 -34.531 1 39.91 348 CYS B C 1
ATOM 7478 O O . CYS B 1 348 ? -37.781 -25.422 -34.75 1 39.91 348 CYS B O 1
ATOM 7480 N N . ASN B 1 349 ? -39.969 -25.203 -35.469 1 42.12 349 ASN B N 1
ATOM 7481 C CA . ASN B 1 349 ? -39.969 -25.016 -36.906 1 42.12 349 ASN B CA 1
ATOM 7482 C C . ASN B 1 349 ? -38.812 -24.125 -37.375 1 42.12 349 ASN B C 1
ATOM 7484 O O . ASN B 1 349 ? -39.031 -23.016 -37.875 1 42.12 349 ASN B O 1
ATOM 7488 N N . THR B 1 350 ? -37.812 -24.094 -36.625 1 48.41 350 THR B N 1
ATOM 7489 C CA . THR B 1 350 ? -36.844 -23.078 -37.062 1 48.41 350 THR B CA 1
ATOM 7490 C C . THR B 1 350 ? -36.219 -23.453 -38.406 1 48.41 350 THR B C 1
ATOM 7492 O O . THR B 1 350 ? -35.906 -24.625 -38.656 1 48.41 350 THR B O 1
ATOM 7495 N N . SER B 1 351 ? -36.375 -22.578 -39.406 1 58.09 351 SER B N 1
ATOM 7496 C CA . SER B 1 351 ? -35.938 -22.656 -40.781 1 58.09 351 SER B CA 1
ATOM 7497 C C . SER B 1 351 ? -34.469 -23.109 -40.875 1 58.09 351 SER B C 1
ATOM 7499 O O . SER B 1 351 ? -33.719 -22.984 -39.906 1 58.09 351 SER B O 1
ATOM 7501 N N . THR B 1 352 ? -34.156 -24.094 -41.75 1 62.25 352 THR B N 1
ATOM 7502 C CA . THR B 1 352 ? -32.875 -24.609 -42.156 1 62.25 352 THR B CA 1
ATOM 7503 C C . THR B 1 352 ? -31.797 -23.531 -42.094 1 62.25 352 THR B C 1
ATOM 7505 O O . THR B 1 352 ? -30.672 -23.781 -41.688 1 62.25 352 THR B O 1
ATOM 7508 N N . SER B 1 353 ? -32.219 -22.25 -42.281 1 64.62 353 SER B N 1
ATOM 7509 C CA . SER B 1 353 ? -31.266 -21.141 -42.312 1 64.62 353 SER B CA 1
ATOM 7510 C C . SER B 1 353 ? -30.797 -20.766 -40.906 1 64.62 353 SER B C 1
ATOM 7512 O O . SER B 1 353 ? -29.625 -20.484 -40.688 1 64.62 353 SER B O 1
ATOM 7514 N N . ARG B 1 354 ? -31.625 -20.844 -40 1 62.59 354 ARG B N 1
ATOM 7515 C CA . ARG B 1 354 ? -31.297 -20.469 -38.625 1 62.59 354 ARG B CA 1
ATOM 7516 C C . ARG B 1 354 ? -30.406 -21.516 -37.969 1 62.59 354 ARG B C 1
ATOM 7518 O O . ARG B 1 354 ? -29.516 -21.188 -37.188 1 62.59 354 ARG B O 1
ATOM 7525 N N . ARG B 1 355 ? -30.719 -22.703 -38.406 1 63.94 355 ARG B N 1
ATOM 7526 C CA . ARG B 1 355 ? -29.859 -23.781 -37.875 1 63.94 355 ARG B CA 1
ATOM 7527 C C . ARG B 1 355 ? -28.438 -23.656 -38.438 1 63.94 355 ARG B C 1
ATOM 7529 O O . ARG B 1 355 ? -27.469 -23.859 -37.719 1 63.94 355 ARG B O 1
ATOM 7536 N N . ALA B 1 356 ? -28.391 -23.297 -39.75 1 65.75 356 ALA B N 1
ATOM 7537 C CA . ALA B 1 356 ? -27.078 -23.109 -40.375 1 65.75 356 ALA B CA 1
ATOM 7538 C C . ALA B 1 356 ? -26.328 -21.938 -39.719 1 65.75 356 ALA B C 1
ATOM 7540 O O . ALA B 1 356 ? -25.125 -22.031 -39.5 1 65.75 356 ALA B O 1
ATOM 7541 N N . PHE B 1 357 ? -26.984 -20.891 -39.406 1 69.06 357 PHE B N 1
ATOM 7542 C CA . PHE B 1 357 ? -26.375 -19.719 -38.781 1 69.06 357 PHE B CA 1
ATOM 7543 C C . PHE B 1 357 ? -25.891 -20.047 -37.375 1 69.06 357 PHE B C 1
ATOM 7545 O O . PHE B 1 357 ? -24.828 -19.594 -36.969 1 69.06 357 PHE B O 1
ATOM 7552 N N . ALA B 1 358 ? -26.656 -20.781 -36.719 1 69 358 ALA B N 1
ATOM 7553 C CA . ALA B 1 358 ? -26.281 -21.188 -35.344 1 69 358 ALA B CA 1
ATOM 7554 C C . ALA B 1 358 ? -25.047 -22.078 -35.375 1 69 358 ALA B C 1
ATOM 7556 O O . ALA B 1 358 ? -24.156 -21.938 -34.531 1 69 358 ALA B O 1
ATOM 7557 N N . TYR B 1 359 ? -25.016 -22.906 -36.344 1 68.56 359 TYR B N 1
ATOM 7558 C CA . TYR B 1 359 ? -23.844 -23.766 -36.5 1 68.56 359 TYR B CA 1
ATOM 7559 C C . TYR B 1 359 ? -22.609 -22.953 -36.875 1 68.56 359 TYR B C 1
ATOM 7561 O O . TYR B 1 359 ? -21.531 -23.188 -36.344 1 68.56 359 TYR B O 1
ATOM 7569 N N . LEU B 1 360 ? -22.828 -22.016 -37.75 1 73.19 360 LEU B N 1
ATOM 7570 C CA . LEU B 1 360 ? -21.719 -21.172 -38.188 1 73.19 360 LEU B CA 1
ATOM 7571 C C . LEU B 1 360 ? -21.219 -20.312 -37.062 1 73.19 360 LEU B C 1
ATOM 7573 O O . LEU B 1 360 ? -20 -20.141 -36.875 1 73.19 360 LEU B O 1
ATOM 7577 N N . SER B 1 361 ? -22.109 -19.828 -36.312 1 76.56 361 SER B N 1
ATOM 7578 C CA . SER B 1 361 ? -21.734 -19.016 -35.156 1 76.56 361 SER B CA 1
ATOM 7579 C C . SER B 1 361 ? -21 -19.844 -34.094 1 76.56 361 SER B C 1
ATOM 7581 O O . SER B 1 361 ? -20.047 -19.375 -33.5 1 76.56 361 SER B O 1
ATOM 7583 N N . GLY B 1 362 ? -21.422 -21.016 -34 1 76.56 362 GLY B N 1
ATOM 7584 C CA . GLY B 1 362 ? -20.766 -21.922 -33.062 1 76.56 362 GLY B CA 1
ATOM 7585 C C . GLY B 1 362 ? -19.359 -22.297 -33.5 1 76.56 362 GLY B C 1
ATOM 7586 O O . GLY B 1 362 ? -18.422 -22.297 -32.719 1 76.56 362 GLY B O 1
ATOM 7587 N N . THR B 1 363 ? -19.266 -22.531 -34.781 1 80.69 363 THR B N 1
ATOM 7588 C CA . THR B 1 363 ? -17.969 -22.875 -35.344 1 80.69 363 THR B CA 1
ATOM 7589 C C . THR B 1 363 ? -17.016 -21.688 -35.25 1 80.69 363 THR B C 1
ATOM 7591 O O . THR B 1 363 ? -15.828 -21.844 -34.969 1 80.69 363 THR B O 1
ATOM 7594 N N . PHE B 1 364 ? -17.531 -20.578 -35.5 1 85.12 364 PHE B N 1
ATOM 7595 C CA . PHE B 1 364 ? -16.719 -19.375 -35.438 1 85.12 364 PHE B CA 1
ATOM 7596 C C . PHE B 1 364 ? -16.234 -19.141 -34.031 1 85.12 364 PHE B C 1
ATOM 7598 O O . PHE B 1 364 ? -15.094 -18.719 -33.812 1 85.12 364 PHE B O 1
ATOM 7605 N N . ARG B 1 365 ? -17.031 -19.422 -33.125 1 86.25 365 ARG B N 1
ATOM 7606 C CA . ARG B 1 365 ? -16.641 -19.25 -31.719 1 86.25 365 ARG B CA 1
ATOM 7607 C C . ARG B 1 365 ? -15.539 -20.234 -31.344 1 86.25 365 ARG B C 1
ATOM 7609 O O . ARG B 1 365 ? -14.617 -19.875 -30.594 1 86.25 365 ARG B O 1
ATOM 7616 N N . HIS B 1 366 ? -15.648 -21.359 -31.875 1 87.31 366 HIS B N 1
ATOM 7617 C CA . HIS B 1 366 ? -14.586 -22.328 -31.609 1 87.31 366 HIS B CA 1
ATOM 7618 C C . HIS B 1 366 ? -13.266 -21.875 -32.219 1 87.31 366 HIS B C 1
ATOM 7620 O O . HIS B 1 366 ? -12.234 -21.891 -31.547 1 87.31 366 HIS B O 1
ATOM 7626 N N . VAL B 1 367 ? -13.336 -21.469 -33.406 1 90.69 367 VAL B N 1
ATOM 7627 C CA . VAL B 1 367 ? -12.125 -21.078 -34.125 1 90.69 367 VAL B CA 1
ATOM 7628 C C . VAL B 1 367 ? -11.484 -19.875 -33.406 1 90.69 367 VAL B C 1
ATOM 7630 O O . VAL B 1 367 ? -10.273 -19.859 -33.188 1 90.69 367 VAL B O 1
ATOM 7633 N N . TRP B 1 368 ? -12.297 -18.984 -33.094 1 92.31 368 TRP B N 1
ATOM 7634 C CA . TRP B 1 368 ? -11.758 -17.781 -32.469 1 92.31 368 TRP B CA 1
ATOM 7635 C C . TRP B 1 368 ? -11.172 -18.078 -31.094 1 92.31 368 TRP B C 1
ATOM 7637 O O . TRP B 1 368 ? -10.125 -17.547 -30.719 1 92.31 368 TRP B O 1
ATOM 7647 N N . THR B 1 369 ? -11.797 -18.859 -30.297 1 93.19 369 THR B N 1
ATOM 7648 C CA . THR B 1 369 ? -11.297 -19.172 -28.969 1 93.19 369 THR B CA 1
ATOM 7649 C C . THR B 1 369 ? -10.023 -20 -29.047 1 93.19 369 THR B C 1
ATOM 7651 O O . THR B 1 369 ? -9.102 -19.828 -28.25 1 93.19 369 THR B O 1
ATOM 7654 N N . ILE B 1 370 ? -9.945 -20.906 -30 1 93.5 370 ILE B N 1
ATOM 7655 C CA . ILE B 1 370 ? -8.742 -21.703 -30.172 1 93.5 370 ILE B CA 1
ATOM 7656 C C . ILE B 1 370 ? -7.594 -20.828 -30.656 1 93.5 370 ILE B C 1
ATOM 7658 O O . ILE B 1 370 ? -6.461 -20.969 -30.188 1 93.5 370 ILE B O 1
ATOM 7662 N N . ALA B 1 371 ? -7.914 -19.984 -31.594 1 95.38 371 ALA B N 1
ATOM 7663 C CA . ALA B 1 371 ? -6.895 -19.047 -32.062 1 95.38 371 ALA B CA 1
ATOM 7664 C C . ALA B 1 371 ? -6.371 -18.172 -30.938 1 95.38 371 ALA B C 1
ATOM 7666 O O . ALA B 1 371 ? -5.16 -17.969 -30.812 1 95.38 371 ALA B O 1
ATOM 7667 N N . LEU B 1 372 ? -7.273 -17.703 -30.141 1 95.88 372 LEU B N 1
ATOM 7668 C CA . LEU B 1 372 ? -6.887 -16.891 -29 1 95.88 372 LEU B CA 1
ATOM 7669 C C . LEU B 1 372 ? -6.07 -17.703 -28 1 95.88 372 LEU B C 1
ATOM 7671 O O . LEU B 1 372 ? -5.125 -17.188 -27.391 1 95.88 372 LEU B O 1
ATOM 7675 N N . PHE B 1 373 ? -6.465 -18.891 -27.844 1 95.5 373 PHE B N 1
ATOM 7676 C CA . PHE B 1 373 ? -5.75 -19.797 -26.953 1 95.5 373 PHE B CA 1
ATOM 7677 C C . PHE B 1 373 ? -4.32 -20 -27.438 1 95.5 373 PHE B C 1
ATOM 7679 O O . PHE B 1 373 ? -3.375 -19.859 -26.656 1 95.5 373 PHE B O 1
ATOM 7686 N N . VAL B 1 374 ? -4.117 -20.281 -28.656 1 94.75 374 VAL B N 1
ATOM 7687 C CA . VAL B 1 374 ? -2.797 -20.531 -29.219 1 94.75 374 VAL B CA 1
ATOM 7688 C C . VAL B 1 374 ? -1.968 -19.25 -29.188 1 94.75 374 VAL B C 1
ATOM 7690 O O . VAL B 1 374 ? -0.782 -19.281 -28.844 1 94.75 374 VAL B O 1
ATOM 7693 N N . CYS B 1 375 ? -2.588 -18.172 -29.516 1 95.12 375 CYS B N 1
ATOM 7694 C CA . CYS B 1 375 ? -1.907 -16.875 -29.453 1 95.12 375 CYS B CA 1
ATOM 7695 C C . CYS B 1 375 ? -1.442 -16.562 -28.047 1 95.12 375 CYS B C 1
ATOM 7697 O O . CYS B 1 375 ? -0.319 -16.094 -27.844 1 95.12 375 CYS B O 1
ATOM 7699 N N . SER B 1 376 ? -2.309 -16.812 -27.109 1 96.75 376 SER B N 1
ATOM 7700 C CA . SER B 1 376 ? -1.957 -16.562 -25.719 1 96.75 376 SER B CA 1
ATOM 7701 C C . SER B 1 376 ? -0.792 -17.438 -25.266 1 96.75 376 SER B C 1
ATOM 7703 O O . SER B 1 376 ? 0.093 -16.984 -24.547 1 96.75 376 SER B O 1
ATOM 7705 N N . LEU B 1 377 ? -0.792 -18.688 -25.688 1 95.06 377 LEU B N 1
ATOM 7706 C CA . LEU B 1 377 ? 0.302 -19.578 -25.328 1 95.06 377 LEU B CA 1
ATOM 7707 C C . LEU B 1 377 ? 1.62 -19.094 -25.922 1 95.06 377 LEU B C 1
ATOM 7709 O O . LEU B 1 377 ? 2.67 -19.203 -25.281 1 95.06 377 LEU B O 1
ATOM 7713 N N . HIS B 1 378 ? 1.542 -18.594 -27.078 1 93.81 378 HIS B N 1
ATOM 7714 C CA . HIS B 1 378 ? 2.74 -18.047 -27.703 1 93.81 378 HIS B CA 1
ATOM 7715 C C . HIS B 1 378 ? 3.271 -16.844 -26.922 1 93.81 378 HIS B C 1
ATOM 7717 O O . HIS B 1 378 ? 4.477 -16.75 -26.688 1 93.81 378 HIS B O 1
ATOM 7723 N N . LEU B 1 379 ? 2.398 -15.992 -26.547 1 94.81 379 LEU B N 1
ATOM 7724 C CA . LEU B 1 379 ? 2.809 -14.82 -25.781 1 94.81 379 LEU B CA 1
ATOM 7725 C C . LEU B 1 379 ? 3.369 -15.234 -24.422 1 94.81 379 LEU B C 1
ATOM 7727 O O . LEU B 1 379 ? 4.336 -14.641 -23.938 1 94.81 379 LEU B O 1
ATOM 7731 N N . MET B 1 380 ? 2.814 -16.234 -23.891 1 95.5 380 MET B N 1
ATOM 7732 C CA . MET B 1 380 ? 3.23 -16.719 -22.562 1 95.5 380 MET B CA 1
ATOM 7733 C C . MET B 1 380 ? 4.551 -17.484 -22.656 1 95.5 380 MET B C 1
ATOM 7735 O O . MET B 1 380 ? 5.148 -17.812 -21.641 1 95.5 380 MET B O 1
ATOM 7739 N N . SER B 1 381 ? 5.047 -17.734 -23.906 1 92.94 381 SER B N 1
ATOM 7740 C CA . SER B 1 381 ? 6.285 -18.469 -24.125 1 92.94 381 SER B CA 1
ATOM 7741 C C . SER B 1 381 ? 7.438 -17.531 -24.453 1 92.94 381 SER B C 1
ATOM 7743 O O . SER B 1 381 ? 8.469 -17.953 -24.984 1 92.94 381 SER B O 1
ATOM 7745 N N . TYR B 1 382 ? 7.25 -16.281 -24.141 1 92.5 382 TYR B N 1
ATOM 7746 C CA . TYR B 1 382 ? 8.367 -15.375 -24.375 1 92.5 382 TYR B CA 1
ATOM 7747 C C . TYR B 1 382 ? 9.562 -15.75 -23.516 1 92.5 382 TYR B C 1
ATOM 7749 O O . TYR B 1 382 ? 9.43 -15.977 -22.312 1 92.5 382 TYR B O 1
ATOM 7757 N N . PRO B 1 383 ? 10.734 -15.789 -24.062 1 89.81 383 PRO B N 1
ATOM 7758 C CA . PRO B 1 383 ? 11.906 -16.281 -23.328 1 89.81 383 PRO B CA 1
ATOM 7759 C C . PRO B 1 383 ? 12.398 -15.281 -22.281 1 89.81 383 PRO B C 1
ATOM 7761 O O . PRO B 1 383 ? 12.102 -14.086 -22.375 1 89.81 383 PRO B O 1
ATOM 7764 N N . GLU B 1 384 ? 13.109 -15.773 -21.328 1 88.62 384 GLU B N 1
ATOM 7765 C CA . GLU B 1 384 ? 13.633 -14.961 -20.234 1 88.62 384 GLU B CA 1
ATOM 7766 C C . GLU B 1 384 ? 14.812 -14.109 -20.703 1 88.62 384 GLU B C 1
ATOM 7768 O O . GLU B 1 384 ? 14.953 -12.961 -20.281 1 88.62 384 GLU B O 1
ATOM 7773 N N . THR B 1 385 ? 15.602 -14.75 -21.484 1 87.25 385 THR B N 1
ATOM 7774 C CA . THR B 1 385 ? 16.766 -14.023 -22 1 87.25 385 THR B CA 1
ATOM 7775 C C . THR B 1 385 ? 16.844 -14.148 -23.516 1 87.25 385 THR B C 1
ATOM 7777 O O . THR B 1 385 ? 16.391 -15.141 -24.094 1 87.25 385 THR B O 1
ATOM 7780 N N . LYS B 1 386 ? 17.312 -13.164 -24.141 1 86.88 386 LYS B N 1
ATOM 7781 C CA . LYS B 1 386 ? 17.562 -13.125 -25.578 1 86.88 386 LYS B CA 1
ATOM 7782 C C . LYS B 1 386 ? 16.281 -13.352 -26.375 1 86.88 386 LYS B C 1
ATOM 7784 O O . LYS B 1 386 ? 16.281 -14.117 -27.344 1 86.88 386 LYS B O 1
ATOM 7789 N N . GLY B 1 387 ? 15.281 -12.773 -25.938 1 84.69 387 GLY B N 1
ATOM 7790 C CA . GLY B 1 387 ? 14.016 -12.891 -26.641 1 84.69 387 GLY B CA 1
ATOM 7791 C C . GLY B 1 387 ? 14 -12.156 -27.969 1 84.69 387 GLY B C 1
ATOM 7792 O O . GLY B 1 387 ? 13.336 -12.594 -28.906 1 84.69 387 GLY B O 1
ATOM 7793 N N . ALA B 1 388 ? 14.773 -11.172 -28.047 1 83.5 388 ALA B N 1
ATOM 7794 C CA . ALA B 1 388 ? 14.812 -10.344 -29.25 1 83.5 388 ALA B CA 1
ATOM 7795 C C . ALA B 1 388 ? 15.461 -11.094 -30.406 1 83.5 388 ALA B C 1
ATOM 7797 O O . ALA B 1 388 ? 15.172 -10.805 -31.578 1 83.5 388 ALA B O 1
ATOM 7798 N N . SER B 1 389 ? 16.297 -12.023 -30.078 1 81.06 389 SER B N 1
ATOM 7799 C CA . SER B 1 389 ? 17.016 -12.75 -31.125 1 81.06 389 SER B CA 1
ATOM 7800 C C . SER B 1 389 ? 16.328 -14.078 -31.438 1 81.06 389 SER B C 1
ATOM 7802 O O . SER B 1 389 ? 16.719 -14.773 -32.375 1 81.06 389 SER B O 1
ATOM 7804 N N . ALA B 1 390 ? 15.398 -14.453 -30.625 1 82.75 390 ALA B N 1
ATOM 7805 C CA . ALA B 1 390 ? 14.727 -15.734 -30.812 1 82.75 390 ALA B CA 1
ATOM 7806 C C . ALA B 1 390 ? 13.734 -15.664 -31.984 1 82.75 390 ALA B C 1
ATOM 7808 O O . ALA B 1 390 ? 13.078 -14.641 -32.188 1 82.75 390 ALA B O 1
ATOM 7809 N N . SER B 1 391 ? 13.672 -16.734 -32.688 1 79.88 391 SER B N 1
ATOM 7810 C CA . SER B 1 391 ? 12.75 -16.797 -33.812 1 79.88 391 SER B CA 1
ATOM 7811 C C . SER B 1 391 ? 11.297 -16.719 -33.375 1 79.88 391 SER B C 1
ATOM 7813 O O . SER B 1 391 ? 10.898 -17.438 -32.438 1 79.88 391 SER B O 1
ATOM 7815 N N . GLY B 1 392 ? 10.453 -15.773 -33.812 1 81.62 392 GLY B N 1
ATOM 7816 C CA . GLY B 1 392 ? 9.031 -15.672 -33.5 1 81.62 392 GLY B CA 1
ATOM 7817 C C . GLY B 1 392 ? 8.719 -14.555 -32.531 1 81.62 392 GLY B C 1
ATOM 7818 O O . GLY B 1 392 ? 7.551 -14.227 -32.312 1 81.62 392 GLY B O 1
ATOM 7819 N N . PHE B 1 393 ? 9.859 -14.055 -31.953 1 87.44 393 PHE B N 1
ATOM 7820 C CA . PHE B 1 393 ? 9.594 -13.078 -30.906 1 87.44 393 PHE B CA 1
ATOM 7821 C C . PHE B 1 393 ? 10.25 -11.742 -31.234 1 87.44 393 PHE B C 1
ATOM 7823 O O . PHE B 1 393 ? 10.211 -10.812 -30.422 1 87.44 393 PHE B O 1
ATOM 7830 N N . HIS B 1 394 ? 10.836 -11.664 -32.406 1 85.69 394 HIS B N 1
ATOM 7831 C CA . HIS B 1 394 ? 11.516 -10.43 -32.781 1 85.69 394 HIS B CA 1
ATOM 7832 C C . HIS B 1 394 ? 10.531 -9.258 -32.844 1 85.69 394 HIS B C 1
ATOM 7834 O O . HIS B 1 394 ? 10.82 -8.18 -32.312 1 85.69 394 HIS B O 1
ATOM 7840 N N . TRP B 1 395 ? 9.43 -9.586 -33.438 1 87.69 395 TRP B N 1
ATOM 7841 C CA . TRP B 1 395 ? 8.414 -8.547 -33.594 1 87.69 395 TRP B CA 1
ATOM 7842 C C . TRP B 1 395 ? 7.871 -8.133 -32.219 1 87.69 395 TRP B C 1
ATOM 7844 O O . TRP B 1 395 ? 7.684 -6.941 -31.953 1 87.69 395 TRP B O 1
ATOM 7854 N N . LEU B 1 396 ? 7.668 -9.016 -31.359 1 90.19 396 LEU B N 1
ATOM 7855 C CA . LEU B 1 396 ? 7.125 -8.742 -30.031 1 90.19 396 LEU B CA 1
ATOM 7856 C C . LEU B 1 396 ? 8.109 -7.926 -29.203 1 90.19 396 LEU B C 1
ATOM 7858 O O . LEU B 1 396 ? 7.707 -7.059 -28.422 1 90.19 396 LEU B O 1
ATOM 7862 N N . SER B 1 397 ? 9.352 -8.188 -29.406 1 88.69 397 SER B N 1
ATOM 7863 C CA . SER B 1 397 ? 10.383 -7.504 -28.641 1 88.69 397 SER B CA 1
ATOM 7864 C C . SER B 1 397 ? 10.469 -6.027 -29.016 1 88.69 397 SER B C 1
ATOM 7866 O O . SER B 1 397 ? 10.859 -5.191 -28.203 1 88.69 397 SER B O 1
ATOM 7868 N N . SER B 1 398 ? 10.039 -5.75 -30.203 1 87.06 398 SER B N 1
ATOM 7869 C CA . SER B 1 398 ? 10.141 -4.371 -30.672 1 87.06 398 SER B CA 1
ATOM 7870 C C . SER B 1 398 ? 8.867 -3.59 -30.359 1 87.06 398 SER B C 1
ATOM 7872 O O . SER B 1 398 ? 8.867 -2.357 -30.359 1 87.06 398 SER B O 1
ATOM 7874 N N . HIS B 1 399 ? 7.824 -4.258 -30.016 1 89.31 399 HIS B N 1
ATOM 7875 C CA . HIS B 1 399 ? 6.555 -3.578 -29.797 1 89.31 399 HIS B CA 1
ATOM 7876 C C . HIS B 1 399 ? 6.133 -3.658 -28.328 1 89.31 399 HIS B C 1
ATOM 7878 O O . HIS B 1 399 ? 5 -4.039 -28.031 1 89.31 399 HIS B O 1
ATOM 7884 N N . VAL B 1 400 ? 7.023 -3.365 -27.484 1 88.94 400 VAL B N 1
ATOM 7885 C CA . VAL B 1 400 ? 6.754 -3.332 -26.047 1 88.94 400 VAL B CA 1
ATOM 7886 C C . VAL B 1 400 ? 6.5 -1.895 -25.609 1 88.94 400 VAL B C 1
ATOM 7888 O O . VAL B 1 400 ? 6.992 -0.949 -26.219 1 88.94 400 VAL B O 1
ATOM 7891 N N . LEU B 1 401 ? 5.652 -1.683 -24.641 1 87 401 LEU B N 1
ATOM 7892 C CA . LEU B 1 401 ? 5.43 -0.359 -24.078 1 87 401 LEU B CA 1
ATOM 7893 C C . LEU B 1 401 ? 6.738 0.244 -23.562 1 87 401 LEU B C 1
ATOM 7895 O O . LEU B 1 401 ? 7.586 -0.469 -23.031 1 87 401 LEU B O 1
ATOM 7899 N N . PRO B 1 402 ? 6.914 1.489 -23.719 1 82.69 402 PRO B N 1
ATOM 7900 C CA . PRO B 1 402 ? 8.18 2.146 -23.375 1 82.69 402 PRO B CA 1
ATOM 7901 C C . PRO B 1 402 ? 8.562 1.948 -21.922 1 82.69 402 PRO B C 1
ATOM 7903 O O . PRO B 1 402 ? 9.75 1.891 -21.594 1 82.69 402 PRO B O 1
ATOM 7906 N N . CYS B 1 403 ? 7.668 1.772 -21.125 1 80.06 403 CYS B N 1
ATOM 7907 C CA . CYS B 1 403 ? 7.98 1.632 -19.703 1 80.06 403 CYS B CA 1
ATOM 7908 C C . CYS B 1 403 ? 8.586 0.267 -19.406 1 80.06 403 CYS B C 1
ATOM 7910 O O . CYS B 1 403 ? 9.211 0.07 -18.359 1 80.06 403 CYS B O 1
ATOM 7912 N N . TYR B 1 404 ? 8.516 -0.655 -20.391 1 85.94 404 TYR B N 1
ATOM 7913 C CA . TYR B 1 404 ? 9.016 -2.006 -20.156 1 85.94 404 TYR B CA 1
ATOM 7914 C C . TYR B 1 404 ? 10.195 -2.314 -21.062 1 85.94 404 TYR B C 1
ATOM 7916 O O . TYR B 1 404 ? 10.664 -3.455 -21.125 1 85.94 404 TYR B O 1
ATOM 7924 N N . ARG B 1 405 ? 10.844 -1.404 -21.891 1 81.62 405 ARG B N 1
ATOM 7925 C CA . ARG B 1 405 ? 11.898 -1.612 -22.875 1 81.62 405 ARG B CA 1
ATOM 7926 C C . ARG B 1 405 ? 13.273 -1.66 -22.219 1 81.62 405 ARG B C 1
ATOM 7928 O O . ARG B 1 405 ? 14.234 -2.162 -22.797 1 81.62 405 ARG B O 1
ATOM 7935 N N . GLY B 1 406 ? 13.438 -1.853 -21 1 73.62 406 GLY B N 1
ATOM 7936 C CA . GLY B 1 406 ? 14.734 -1.718 -20.344 1 73.62 406 GLY B CA 1
ATOM 7937 C C . GLY B 1 406 ? 15.414 -3.049 -20.094 1 73.62 406 GLY B C 1
ATOM 7938 O O . GLY B 1 406 ? 16.625 -3.188 -20.328 1 73.62 406 GLY B O 1
ATOM 7939 N N . SER B 1 407 ? 14.797 -4 -19.688 1 81.56 407 SER B N 1
ATOM 7940 C CA . SER B 1 407 ? 15.375 -5.301 -19.359 1 81.56 407 SER B CA 1
ATOM 7941 C C . SER B 1 407 ? 14.555 -6.438 -19.953 1 81.56 407 SER B C 1
ATOM 7943 O O . SER B 1 407 ? 13.359 -6.289 -20.188 1 81.56 407 SER B O 1
ATOM 7945 N N . ASP B 1 408 ? 15.305 -7.578 -20.406 1 84.62 408 ASP B N 1
ATOM 7946 C CA . ASP B 1 408 ? 14.648 -8.758 -20.953 1 84.62 408 ASP B CA 1
ATOM 7947 C C . ASP B 1 408 ? 13.57 -9.281 -20 1 84.62 408 ASP B C 1
ATOM 7949 O O . ASP B 1 408 ? 12.523 -9.75 -20.453 1 84.62 408 ASP B O 1
ATOM 7953 N N . GLY B 1 409 ? 13.867 -9.086 -18.797 1 84.81 409 GLY B N 1
ATOM 7954 C CA . GLY B 1 409 ? 12.906 -9.547 -17.797 1 84.81 409 GLY B CA 1
ATOM 7955 C C . GLY B 1 409 ? 11.602 -8.773 -17.828 1 84.81 409 GLY B C 1
ATOM 7956 O O . GLY B 1 409 ? 10.523 -9.359 -17.703 1 84.81 409 GLY B O 1
ATOM 7957 N N . GLN B 1 410 ? 11.703 -7.531 -18.047 1 87.12 410 GLN B N 1
ATOM 7958 C CA . GLN B 1 410 ? 10.516 -6.691 -18.078 1 87.12 410 GLN B CA 1
ATOM 7959 C C . GLN B 1 410 ? 9.711 -6.93 -19.359 1 87.12 410 GLN B C 1
ATOM 7961 O O . GLN B 1 410 ? 8.477 -6.91 -19.328 1 87.12 410 GLN B O 1
ATOM 7966 N N . VAL B 1 411 ? 10.445 -7.125 -20.406 1 89.31 411 VAL B N 1
ATOM 7967 C CA . VAL B 1 411 ? 9.773 -7.395 -21.688 1 89.31 411 VAL B CA 1
ATOM 7968 C C . VAL B 1 411 ? 9.016 -8.719 -21.594 1 89.31 411 VAL B C 1
ATOM 7970 O O . VAL B 1 411 ? 7.875 -8.812 -22.062 1 89.31 411 VAL B O 1
ATOM 7973 N N . GLN B 1 412 ? 9.656 -9.688 -21.047 1 90.81 412 GLN B N 1
ATOM 7974 C CA . GLN B 1 412 ? 9 -10.977 -20.875 1 90.81 412 GLN B CA 1
ATOM 7975 C C . GLN B 1 412 ? 7.715 -10.836 -20.062 1 90.81 412 GLN B C 1
ATOM 7977 O O . GLN B 1 412 ? 6.676 -11.383 -20.422 1 90.81 412 GLN B O 1
ATOM 7982 N N . LEU B 1 413 ? 7.832 -10.117 -19 1 89.25 413 LEU B N 1
ATOM 7983 C CA . LEU B 1 413 ? 6.691 -9.969 -18.094 1 89.25 413 LEU B CA 1
ATOM 7984 C C . LEU B 1 413 ? 5.539 -9.258 -18.797 1 89.25 413 LEU B C 1
ATOM 7986 O O . LEU B 1 413 ? 4.371 -9.578 -18.562 1 89.25 413 LEU B O 1
ATOM 7990 N N . HIS B 1 414 ? 5.859 -8.281 -19.531 1 91.06 414 HIS B N 1
ATOM 7991 C CA . HIS B 1 414 ? 4.848 -7.559 -20.297 1 91.06 414 HIS B CA 1
ATOM 7992 C C . HIS B 1 414 ? 4.035 -8.5 -21.172 1 91.06 414 HIS B C 1
ATOM 7994 O O . HIS B 1 414 ? 2.805 -8.516 -21.109 1 91.06 414 HIS B O 1
ATOM 8000 N N . TRP B 1 415 ? 4.676 -9.289 -21.891 1 92.94 415 TRP B N 1
ATOM 8001 C CA . TRP B 1 415 ? 3.988 -10.172 -22.844 1 92.94 415 TRP B CA 1
ATOM 8002 C C . TRP B 1 415 ? 3.354 -11.352 -22.109 1 92.94 415 TRP B C 1
ATOM 8004 O O . TRP B 1 415 ? 2.283 -11.82 -22.516 1 92.94 415 TRP B O 1
ATOM 8014 N N . ASN B 1 416 ? 4.016 -11.883 -21.094 1 94.5 416 ASN B N 1
ATOM 8015 C CA . ASN B 1 416 ? 3.4 -12.93 -20.281 1 94.5 416 ASN B CA 1
ATOM 8016 C C . ASN B 1 416 ? 2.094 -12.453 -19.656 1 94.5 416 ASN B C 1
ATOM 8018 O O . ASN B 1 416 ? 1.121 -13.211 -19.594 1 94.5 416 ASN B O 1
ATOM 8022 N N . ALA B 1 417 ? 2.086 -11.227 -19.203 1 95.12 417 ALA B N 1
ATOM 8023 C CA . ALA B 1 417 ? 0.887 -10.664 -18.594 1 95.12 417 ALA B CA 1
ATOM 8024 C C . ALA B 1 417 ? -0.257 -10.578 -19.594 1 95.12 417 ALA B C 1
ATOM 8026 O O . ALA B 1 417 ? -1.379 -11 -19.312 1 95.12 417 ALA B O 1
ATOM 8027 N N . ILE B 1 418 ? 0.032 -10.055 -20.75 1 95.62 418 ILE B N 1
ATOM 8028 C CA . ILE B 1 418 ? -0.983 -9.953 -21.797 1 95.62 418 ILE B CA 1
ATOM 8029 C C . ILE B 1 418 ? -1.453 -11.344 -22.203 1 95.62 418 ILE B C 1
ATOM 8031 O O . ILE B 1 418 ? -2.652 -11.578 -22.375 1 95.62 418 ILE B O 1
ATOM 8035 N N . GLY B 1 419 ? -0.491 -12.203 -22.391 1 96.81 419 GLY B N 1
ATOM 8036 C CA . GLY B 1 419 ? -0.828 -13.578 -22.734 1 96.81 419 GLY B CA 1
ATOM 8037 C C . GLY B 1 419 ? -1.732 -14.242 -21.719 1 96.81 419 GLY B C 1
ATOM 8038 O O . GLY B 1 419 ? -2.664 -14.961 -22.078 1 96.81 419 GLY B O 1
ATOM 8039 N N . SER B 1 420 ? -1.518 -14.008 -20.438 1 97.5 420 SER B N 1
ATOM 8040 C CA . SER B 1 420 ? -2.318 -14.609 -19.375 1 97.5 420 SER B CA 1
ATOM 8041 C C . SER B 1 420 ? -3.756 -14.102 -19.406 1 97.5 420 SER B C 1
ATOM 8043 O O . SER B 1 420 ? -4.695 -14.867 -19.203 1 97.5 420 SER B O 1
ATOM 8045 N N . ILE B 1 421 ? -3.93 -12.836 -19.641 1 97.5 421 ILE B N 1
ATOM 8046 C CA . ILE B 1 421 ? -5.266 -12.258 -19.719 1 97.5 421 ILE B CA 1
ATOM 8047 C C . ILE B 1 421 ? -6.027 -12.891 -20.891 1 97.5 421 ILE B C 1
ATOM 8049 O O . ILE B 1 421 ? -7.168 -13.336 -20.719 1 97.5 421 ILE B O 1
ATOM 8053 N N . LEU B 1 422 ? -5.355 -12.977 -22.047 1 97.5 422 LEU B N 1
ATOM 8054 C CA . LEU B 1 422 ? -5.984 -13.562 -23.234 1 97.5 422 LEU B CA 1
ATOM 8055 C C . LEU B 1 422 ? -6.266 -15.047 -23.016 1 97.5 422 LEU B C 1
ATOM 8057 O O . LEU B 1 422 ? -7.27 -15.562 -23.5 1 97.5 422 LEU B O 1
ATOM 8061 N N . PHE B 1 423 ? -5.348 -15.656 -22.344 1 97.25 423 PHE B N 1
ATOM 8062 C CA . PHE B 1 423 ? -5.496 -17.078 -22.047 1 97.25 423 PHE B CA 1
ATOM 8063 C C . PHE B 1 423 ? -6.781 -17.328 -21.266 1 97.25 423 PHE B C 1
ATOM 8065 O O . PHE B 1 423 ? -7.543 -18.234 -21.594 1 97.25 423 PHE B O 1
ATOM 8072 N N . ILE B 1 424 ? -7.051 -16.531 -20.25 1 96.81 424 ILE B N 1
ATOM 8073 C CA . ILE B 1 424 ? -8.242 -16.719 -19.422 1 96.81 424 ILE B CA 1
ATOM 8074 C C . ILE B 1 424 ? -9.484 -16.375 -20.25 1 96.81 424 ILE B C 1
ATOM 8076 O O . ILE B 1 424 ? -10.523 -17.016 -20.109 1 96.81 424 ILE B O 1
ATOM 8080 N N . ILE B 1 425 ? -9.43 -15.367 -21.125 1 96.5 425 ILE B N 1
ATOM 8081 C CA . ILE B 1 425 ? -10.562 -15.023 -21.984 1 96.5 425 ILE B CA 1
ATOM 8082 C C . ILE B 1 425 ? -10.898 -16.203 -22.891 1 96.5 425 ILE B C 1
ATOM 8084 O O . ILE B 1 425 ? -12.07 -16.547 -23.062 1 96.5 425 ILE B O 1
ATOM 8088 N N . ALA B 1 426 ? -9.867 -16.812 -23.453 1 96.06 426 ALA B N 1
ATOM 8089 C CA . ALA B 1 426 ? -10.07 -17.984 -24.312 1 96.06 426 ALA B CA 1
ATOM 8090 C C . ALA B 1 426 ? -10.758 -19.109 -23.562 1 96.06 426 ALA B C 1
ATOM 8092 O O . ALA B 1 426 ? -11.672 -19.75 -24.094 1 96.06 426 ALA B O 1
ATOM 8093 N N . LEU B 1 427 ? -10.359 -19.344 -22.359 1 94.94 427 LEU B N 1
ATOM 8094 C CA . LEU B 1 427 ? -10.961 -20.406 -21.562 1 94.94 427 LEU B CA 1
ATOM 8095 C C . LEU B 1 427 ? -12.398 -20.047 -21.188 1 94.94 427 LEU B C 1
ATOM 8097 O O . LEU B 1 427 ? -13.281 -20.906 -21.219 1 94.94 427 LEU B O 1
ATOM 8101 N N . MET B 1 428 ? -12.617 -18.828 -20.828 1 92.88 428 MET B N 1
ATOM 8102 C CA . MET B 1 428 ? -13.914 -18.359 -20.375 1 92.88 428 MET B CA 1
ATOM 8103 C C . MET B 1 428 ? -14.969 -18.516 -21.453 1 92.88 428 MET B C 1
ATOM 8105 O O . MET B 1 428 ? -16.109 -18.922 -21.188 1 92.88 428 MET B O 1
ATOM 8109 N N . TYR B 1 429 ? -14.664 -18.297 -22.688 1 91.5 429 TYR B N 1
ATOM 8110 C CA . TYR B 1 429 ? -15.68 -18.234 -23.734 1 91.5 429 TYR B CA 1
ATOM 8111 C C . TYR B 1 429 ? -15.578 -19.438 -24.656 1 91.5 429 TYR B C 1
ATOM 8113 O O . TYR B 1 429 ? -16.188 -19.453 -25.734 1 91.5 429 TYR B O 1
ATOM 8121 N N . SER B 1 430 ? -14.836 -20.406 -24.234 1 91.31 430 SER B N 1
ATOM 8122 C CA . SER B 1 430 ? -14.789 -21.641 -25.016 1 91.31 430 SER B CA 1
ATOM 8123 C C . SER B 1 430 ? -16.141 -22.328 -25.047 1 91.31 430 SER B C 1
ATOM 8125 O O . SER B 1 430 ? -16.766 -22.531 -24 1 91.31 430 SER B O 1
ATOM 8127 N N . PRO B 1 431 ? -16.578 -22.609 -26.234 1 86.31 431 PRO B N 1
ATOM 8128 C CA . PRO B 1 431 ? -17.906 -23.234 -26.344 1 86.31 431 PRO B CA 1
ATOM 8129 C C . PRO B 1 431 ? -17.906 -24.688 -25.891 1 86.31 431 PRO B C 1
ATOM 8131 O O . PRO B 1 431 ? -16.844 -25.312 -25.766 1 86.31 431 PRO B O 1
ATOM 8134 N N . GLN B 1 432 ? -19.078 -25.156 -25.594 1 80.81 432 GLN B N 1
ATOM 8135 C CA . GLN B 1 432 ? -19.266 -26.547 -25.156 1 80.81 432 GLN B CA 1
ATOM 8136 C C . GLN B 1 432 ? -19.266 -27.5 -26.344 1 80.81 432 GLN B C 1
ATOM 8138 O O . GLN B 1 432 ? -19.719 -27.141 -27.438 1 80.81 432 GLN B O 1
ATOM 8143 N N . ILE B 1 433 ? -18.438 -28.469 -26.234 1 68.88 433 ILE B N 1
ATOM 8144 C CA . ILE B 1 433 ? -18.438 -29.484 -27.281 1 68.88 433 ILE B CA 1
ATOM 8145 C C . ILE B 1 433 ? -18.953 -30.797 -26.719 1 68.88 433 ILE B C 1
ATOM 8147 O O . ILE B 1 433 ? -18.672 -31.141 -25.562 1 68.88 433 ILE B O 1
ATOM 8151 N N . ASN B 1 434 ? -19.969 -31.281 -27.156 1 57.56 434 ASN B N 1
ATOM 8152 C CA . ASN B 1 434 ? -20.344 -32.656 -26.859 1 57.56 434 ASN B CA 1
ATOM 8153 C C . ASN B 1 434 ? -19.453 -33.656 -27.609 1 57.56 434 ASN B C 1
ATOM 8155 O O . ASN B 1 434 ? -19.625 -33.844 -28.812 1 57.56 434 ASN B O 1
ATOM 8159 N N . ILE B 1 435 ? -18.281 -33.875 -27.031 1 53.25 435 ILE B N 1
ATOM 8160 C CA . ILE B 1 435 ? -17.297 -34.719 -27.688 1 53.25 435 ILE B CA 1
ATOM 8161 C C . ILE B 1 435 ? -17.969 -36 -28.156 1 53.25 435 ILE B C 1
ATOM 8163 O O . ILE B 1 435 ? -17.672 -36.531 -29.234 1 53.25 435 ILE B O 1
ATOM 8167 N N . ARG B 1 436 ? -18.859 -36.656 -27.297 1 50.91 436 ARG B N 1
ATOM 8168 C CA . ARG B 1 436 ? -19.516 -37.906 -27.719 1 50.91 436 ARG B CA 1
ATOM 8169 C C . ARG B 1 436 ? -20.203 -37.719 -29.062 1 50.91 436 ARG B C 1
ATOM 8171 O O . ARG B 1 436 ? -20.109 -38.594 -29.938 1 50.91 436 ARG B O 1
ATOM 8178 N N . ARG B 1 437 ? -20.766 -36.562 -29.141 1 51.22 437 ARG B N 1
ATOM 8179 C CA . ARG B 1 437 ? -21.469 -36.344 -30.391 1 51.22 437 ARG B CA 1
ATOM 8180 C C . ARG B 1 437 ? -20.5 -36.031 -31.531 1 51.22 437 ARG B C 1
ATOM 8182 O O . ARG B 1 437 ? -20.703 -36.5 -32.656 1 51.22 437 ARG B O 1
ATOM 8189 N N . SER B 1 438 ? -19.391 -35.312 -31.188 1 51.97 438 SER B N 1
ATOM 8190 C CA . SER B 1 438 ? -18.438 -34.938 -32.25 1 51.97 438 SER B CA 1
ATOM 8191 C C . SER B 1 438 ? -17.625 -36.125 -32.719 1 51.97 438 SER B C 1
ATOM 8193 O O . SER B 1 438 ? -17.375 -36.281 -33.906 1 51.97 438 SER B O 1
ATOM 8195 N N . VAL B 1 439 ? -17.125 -36.875 -31.75 1 51.56 439 VAL B N 1
ATOM 8196 C CA . VAL B 1 439 ? -16.406 -38.062 -32.125 1 51.56 439 VAL B CA 1
ATOM 8197 C C . VAL B 1 439 ? -17.344 -39.031 -32.875 1 51.56 439 VAL B C 1
ATOM 8199 O O . VAL B 1 439 ? -16.969 -39.625 -33.875 1 51.56 439 VAL B O 1
ATOM 8202 N N . SER B 1 440 ? -18.547 -39.125 -32.281 1 48.28 440 SER B N 1
ATOM 8203 C CA . SER B 1 440 ? -19.5 -39.969 -33 1 48.28 440 SER B CA 1
ATOM 8204 C C . SER B 1 440 ? -19.75 -39.406 -34.406 1 48.28 440 SER B C 1
ATOM 8206 O O . SER B 1 440 ? -19.922 -40.188 -35.344 1 48.28 440 SER B O 1
ATOM 8208 N N . ALA B 1 441 ? -19.766 -38.031 -34.469 1 48.19 441 ALA B N 1
ATOM 8209 C CA . ALA B 1 441 ? -19.969 -37.438 -35.781 1 48.19 441 ALA B CA 1
ATOM 8210 C C . ALA B 1 441 ? -18.766 -37.656 -36.656 1 48.19 441 ALA B C 1
ATOM 8212 O O . ALA B 1 441 ? -18.906 -37.844 -37.875 1 48.19 441 ALA B O 1
ATOM 8213 N N . LEU B 1 442 ? -17.578 -37.438 -36.062 1 44.12 442 LEU B N 1
ATOM 8214 C CA . LEU B 1 442 ? -16.359 -37.656 -36.844 1 44.12 442 LEU B CA 1
ATOM 8215 C C . LEU B 1 442 ? -16.141 -39.125 -37.125 1 44.12 442 LEU B C 1
ATOM 8217 O O . LEU B 1 442 ? -15.641 -39.469 -38.188 1 44.12 442 LEU B O 1
ATOM 8221 N N . LEU B 1 443 ? -16.094 -39.938 -35.969 1 40.59 443 LEU B N 1
ATOM 8222 C CA . LEU B 1 443 ? -15.945 -41.375 -36.219 1 40.59 443 LEU B CA 1
ATOM 8223 C C . LEU B 1 443 ? -17.141 -41.906 -37 1 40.59 443 LEU B C 1
ATOM 8225 O O . LEU B 1 443 ? -18.281 -41.812 -36.531 1 40.59 443 LEU B O 1
ATOM 8229 N N . GLY B 1 444 ? -17.484 -41.625 -38.125 1 37.47 444 GLY B N 1
ATOM 8230 C CA . GLY B 1 444 ? -18.531 -42.094 -39.031 1 37.47 444 GLY B CA 1
ATOM 8231 C C . GLY B 1 444 ? -19.797 -42.5 -38.344 1 37.47 444 GLY B C 1
ATOM 8232 O O . GLY B 1 444 ? -19.828 -42.656 -37.094 1 37.47 444 GLY B O 1
ATOM 8233 N N . GLY B 1 445 ? -21.047 -42.625 -39.094 1 37.66 445 GLY B N 1
ATOM 8234 C CA . GLY B 1 445 ? -22.391 -43.156 -39.031 1 37.66 445 GLY B CA 1
ATOM 8235 C C . GLY B 1 445 ? -22.5 -44.406 -38.156 1 37.66 445 GLY B C 1
ATOM 8236 O O . GLY B 1 445 ? -23.438 -45.188 -38.312 1 37.66 445 GLY B O 1
ATOM 8237 N N . CYS B 1 446 ? -21.406 -44.969 -37.688 1 31.38 446 CYS B N 1
ATOM 8238 C CA . CYS B 1 446 ? -21.844 -46.25 -37.156 1 31.38 446 CYS B CA 1
ATOM 8239 C C . CYS B 1 446 ? -22.938 -46.062 -36.125 1 31.38 446 CYS B C 1
ATOM 8241 O O . CYS B 1 446 ? -22.719 -45.406 -35.094 1 31.38 446 CYS B O 1
ATOM 8243 N N . ARG B 1 447 ? -24.172 -45.875 -36.531 1 33.44 447 ARG B N 1
ATOM 8244 C CA . ARG B 1 447 ? -25.453 -46.031 -35.844 1 33.44 447 ARG B CA 1
ATOM 8245 C C . ARG B 1 447 ? -25.312 -46.906 -34.594 1 33.44 447 ARG B C 1
ATOM 8247 O O . ARG B 1 447 ? -25.016 -48.094 -34.719 1 33.44 447 ARG B O 1
ATOM 8254 N N . THR B 1 448 ? -24.672 -46.469 -33.625 1 32.75 448 THR B N 1
ATOM 8255 C CA . THR B 1 448 ? -24.844 -47.25 -32.406 1 32.75 448 THR B CA 1
ATOM 8256 C C . THR B 1 448 ? -26.203 -47.938 -32.406 1 32.75 448 THR B C 1
ATOM 8258 O O . THR B 1 448 ? -27.188 -47.406 -32.906 1 32.75 448 THR B O 1
ATOM 8261 N N . ARG B 1 449 ? -26.125 -49.219 -32.25 1 34.59 449 ARG B N 1
ATOM 8262 C CA . ARG B 1 449 ? -27.172 -50.219 -32.188 1 34.59 449 ARG B CA 1
ATOM 8263 C C . ARG B 1 449 ? -28.406 -49.688 -31.469 1 34.59 449 ARG B C 1
ATOM 8265 O O . ARG B 1 449 ? -28.297 -48.906 -30.516 1 34.59 449 ARG B O 1
ATOM 8272 N N . SER B 1 450 ? -29.516 -49.531 -32.219 1 37.31 450 SER B N 1
ATOM 8273 C CA . SER B 1 450 ? -30.844 -49.375 -31.641 1 37.31 450 SER B CA 1
ATOM 8274 C C . SER B 1 450 ? -30.906 -49.969 -30.234 1 37.31 450 SER B C 1
ATOM 8276 O O . SER B 1 450 ? -30.328 -51.031 -29.984 1 37.31 450 SER B O 1
ATOM 8278 N N . PRO B 1 451 ? -30.984 -49.156 -29.234 1 40.22 451 PRO B N 1
ATOM 8279 C CA . PRO B 1 451 ? -31.031 -49.781 -27.906 1 40.22 451 PRO B CA 1
ATOM 8280 C C . PRO B 1 451 ? -31.75 -51.125 -27.906 1 40.22 451 PRO B C 1
ATOM 8282 O O . PRO B 1 451 ? -32.656 -51.344 -28.734 1 40.22 451 PRO B O 1
ATOM 8285 N N . TRP B 1 452 ? -31.031 -52.094 -27.609 1 44.44 452 TRP B N 1
ATOM 8286 C CA . TRP B 1 452 ? -31.469 -53.5 -27.609 1 44.44 452 TRP B CA 1
ATOM 8287 C C . TRP B 1 452 ? -32.969 -53.594 -27.297 1 44.44 452 TRP B C 1
ATOM 8289 O O . TRP B 1 452 ? -33.656 -54.469 -27.812 1 44.44 452 TRP B O 1
ATOM 8299 N N . HIS B 1 453 ? -33.406 -52.5 -26.531 1 47.88 453 HIS B N 1
ATOM 8300 C CA . HIS B 1 453 ? -34.812 -52.594 -26.141 1 47.88 453 HIS B CA 1
ATOM 8301 C C . HIS B 1 453 ? -35.75 -52.312 -27.297 1 47.88 453 HIS B C 1
ATOM 8303 O O . HIS B 1 453 ? -36.938 -52.688 -27.266 1 47.88 453 HIS B O 1
ATOM 8309 N N . LYS B 1 454 ? -35.219 -51.531 -28.203 1 50.31 454 LYS B N 1
ATOM 8310 C CA . LYS B 1 454 ? -36.094 -51.281 -29.344 1 50.31 454 LYS B CA 1
ATOM 8311 C C . LYS B 1 454 ? -36.156 -52.5 -30.266 1 50.31 454 LYS B C 1
ATOM 8313 O O . LYS B 1 454 ? -37.156 -52.719 -30.953 1 50.31 454 LYS B O 1
ATOM 8318 N N . THR B 1 455 ? -35 -53.281 -30.297 1 45.62 455 THR B N 1
ATOM 8319 C CA . THR B 1 455 ? -35.031 -54.438 -31.188 1 45.62 455 THR B CA 1
ATOM 8320 C C . THR B 1 455 ? -35.5 -55.656 -30.422 1 45.62 455 THR B C 1
ATOM 8322 O O . THR B 1 455 ? -35.656 -56.75 -31 1 45.62 455 THR B O 1
ATOM 8325 N N . ASN B 1 456 ? -35.531 -55.625 -29.062 1 42.25 456 ASN B N 1
ATOM 8326 C CA . ASN B 1 456 ? -36.031 -56.812 -28.375 1 42.25 456 ASN B CA 1
ATOM 8327 C C . ASN B 1 456 ? -37.531 -56.969 -28.531 1 42.25 456 ASN B C 1
ATOM 8329 O O . ASN B 1 456 ? -38.281 -56.062 -28.188 1 42.25 456 ASN B O 1
ATOM 8333 N N . THR B 1 457 ? -37.938 -57.75 -29.469 1 46.38 457 THR B N 1
ATOM 8334 C CA . THR B 1 457 ? -39.312 -58.094 -29.859 1 46.38 457 THR B CA 1
ATOM 8335 C C . THR B 1 457 ? -40.125 -58.531 -28.641 1 46.38 457 THR B C 1
ATOM 8337 O O . THR B 1 457 ? -41.344 -58.656 -28.719 1 46.38 457 THR B O 1
ATOM 8340 N N . VAL B 1 458 ? -39.562 -59.125 -27.562 1 51.34 458 VAL B N 1
ATOM 8341 C CA . VAL B 1 458 ? -40.375 -59.688 -26.484 1 51.34 458 VAL B CA 1
ATOM 8342 C C . VAL B 1 458 ? -40.875 -58.562 -25.578 1 51.34 458 VAL B C 1
ATOM 8344 O O . VAL B 1 458 ? -41.75 -58.781 -24.75 1 51.34 458 VAL B O 1
ATOM 8347 N N . LEU B 1 459 ? -40.125 -57.469 -25.5 1 48.69 459 LEU B N 1
ATOM 8348 C CA . LEU B 1 459 ? -40.594 -56.469 -24.562 1 48.69 459 LEU B CA 1
ATOM 8349 C C . LEU B 1 459 ? -41.781 -55.719 -25.109 1 48.69 459 LEU B C 1
ATOM 8351 O O . LEU B 1 459 ? -41.844 -55.375 -26.297 1 48.69 459 LEU B O 1
ATOM 8355 N N . HIS B 1 460 ? -42.969 -55.938 -24.375 1 52 460 HIS B N 1
ATOM 8356 C CA . HIS B 1 460 ? -44.25 -55.312 -24.703 1 52 460 HIS B CA 1
ATOM 8357 C C . HIS B 1 460 ? -44.031 -53.812 -24.984 1 52 460 HIS B C 1
ATOM 8359 O O . HIS B 1 460 ? -43.094 -53.188 -24.469 1 52 460 HIS B O 1
ATOM 8365 N N . THR B 1 461 ? -44.781 -53.219 -25.891 1 53.75 461 THR B N 1
ATOM 8366 C CA . THR B 1 461 ? -44.719 -51.844 -26.391 1 53.75 461 THR B CA 1
ATOM 8367 C C . THR B 1 461 ? -44.625 -50.875 -25.234 1 53.75 461 THR B C 1
ATOM 8369 O O . THR B 1 461 ? -43.906 -49.875 -25.312 1 53.75 461 THR B O 1
ATOM 8372 N N . SER B 1 462 ? -45.469 -51.062 -24.25 1 55.47 462 SER B N 1
ATOM 8373 C CA . SER B 1 462 ? -45.5 -50.125 -23.125 1 55.47 462 SER B CA 1
ATOM 8374 C C . SER B 1 462 ? -44.188 -50.094 -22.375 1 55.47 462 SER B C 1
ATOM 8376 O O . SER B 1 462 ? -43.75 -49.062 -21.891 1 55.47 462 SER B O 1
ATOM 8378 N N . GLU B 1 463 ? -43.594 -51.188 -22.25 1 52.72 463 GLU B N 1
ATOM 8379 C CA . GLU B 1 463 ? -42.312 -51.281 -21.531 1 52.72 463 GLU B CA 1
ATOM 8380 C C . GLU B 1 463 ? -41.156 -50.688 -22.359 1 52.72 463 GLU B C 1
ATOM 8382 O O . GLU B 1 463 ? -40.25 -50.094 -21.828 1 52.72 463 GLU B O 1
ATOM 8387 N N . LYS B 1 464 ? -41.219 -50.906 -23.703 1 54.53 464 LYS B N 1
ATOM 8388 C CA . LYS B 1 464 ? -40.25 -50.25 -24.609 1 54.53 464 LYS B CA 1
ATOM 8389 C C . LYS B 1 464 ? -40.344 -48.75 -24.516 1 54.53 464 LYS B C 1
ATOM 8391 O O . LYS B 1 464 ? -39.312 -48.062 -24.5 1 54.53 464 LYS B O 1
ATOM 8396 N N . GLU B 1 465 ? -41.531 -48.219 -24.453 1 53.94 465 GLU B N 1
ATOM 8397 C CA . GLU B 1 465 ? -41.75 -46.812 -24.297 1 53.94 465 GLU B CA 1
ATOM 8398 C C . GLU B 1 465 ? -41.25 -46.312 -22.938 1 53.94 465 GLU B C 1
ATOM 8400 O O . GLU B 1 465 ? -40.688 -45.219 -22.828 1 53.94 465 GLU B O 1
ATOM 8405 N N . LYS B 1 466 ? -41.531 -47 -21.844 1 52.12 466 LYS B N 1
ATOM 8406 C CA . LYS B 1 466 ? -41.031 -46.625 -20.531 1 52.12 466 LYS B CA 1
ATOM 8407 C C . LYS B 1 466 ? -39.5 -46.688 -20.5 1 52.12 466 LYS B C 1
ATOM 8409 O O . LYS B 1 466 ? -38.844 -45.812 -19.906 1 52.12 466 LYS B O 1
ATOM 8414 N N . LEU B 1 467 ? -38.938 -47.688 -20.969 1 48.34 467 LEU B N 1
ATOM 8415 C CA . LEU B 1 467 ? -37.469 -47.781 -21.047 1 48.34 467 LEU B CA 1
ATOM 8416 C C . LEU B 1 467 ? -36.906 -46.719 -22 1 48.34 467 LEU B C 1
ATOM 8418 O O . LEU B 1 467 ? -35.812 -46.188 -21.797 1 48.34 467 LEU B O 1
ATOM 8422 N N . GLU B 1 468 ? -37.625 -46.531 -23.188 1 49.19 468 GLU B N 1
ATOM 8423 C CA . GLU B 1 468 ? -37.281 -45.375 -24.016 1 49.19 468 GLU B CA 1
ATOM 8424 C C . GLU B 1 468 ? -37.438 -44.094 -23.219 1 49.19 468 GLU B C 1
ATOM 8426 O O . GLU B 1 468 ? -36.656 -43.156 -23.391 1 49.19 468 GLU B O 1
ATOM 8431 N N . GLU B 1 469 ? -38.594 -43.906 -22.625 1 49 469 GLU B N 1
ATOM 8432 C CA . GLU B 1 469 ? -38.75 -42.75 -21.734 1 49 469 GLU B CA 1
ATOM 8433 C C . GLU B 1 469 ? -37.688 -42.75 -20.641 1 49 469 GLU B C 1
ATOM 8435 O O . GLU B 1 469 ? -37.188 -41.688 -20.266 1 49 469 GLU B O 1
ATOM 8440 N N . GLU B 1 470 ? -37.531 -43.844 -19.938 1 44.22 470 GLU B N 1
ATOM 8441 C CA . GLU B 1 470 ? -36.469 -43.938 -18.938 1 44.22 470 GLU B CA 1
ATOM 8442 C C . GLU B 1 470 ? -35.094 -43.906 -19.578 1 44.22 470 GLU B C 1
ATOM 8444 O O . GLU B 1 470 ? -34.125 -43.406 -18.969 1 44.22 470 GLU B O 1
ATOM 8449 N N . SER B 1 471 ? -34.875 -44.656 -20.656 1 37.5 471 SER B N 1
ATOM 8450 C CA . SER B 1 471 ? -33.625 -44.594 -21.422 1 37.5 471 SER B CA 1
ATOM 8451 C C . SER B 1 471 ? -33.562 -43.344 -22.266 1 37.5 471 SER B C 1
ATOM 8453 O O . SER B 1 471 ? -32.625 -43.125 -23.016 1 37.5 471 SER B O 1
ATOM 8455 N N . ALA B 1 472 ? -34.781 -42.75 -22.641 1 34.91 472 ALA B N 1
ATOM 8456 C CA . ALA B 1 472 ? -34.625 -41.438 -23.219 1 34.91 472 ALA B CA 1
ATOM 8457 C C . ALA B 1 472 ? -33.531 -40.656 -22.516 1 34.91 472 ALA B C 1
ATOM 8459 O O . ALA B 1 472 ? -33.469 -40.594 -21.281 1 34.91 472 ALA B O 1
ATOM 8460 N N . PRO B 1 473 ? -32.438 -40.625 -23.234 1 33 473 PRO B N 1
ATOM 8461 C CA . PRO B 1 473 ? -31.531 -39.75 -22.484 1 33 473 PRO B CA 1
ATOM 8462 C C . PRO B 1 473 ? -32.25 -38.656 -21.75 1 33 473 PRO B C 1
ATOM 8464 O O . PRO B 1 473 ? -33.125 -38 -22.312 1 33 473 PRO B O 1
ATOM 8467 N N . THR B 1 474 ? -32.938 -39 -20.578 1 31.36 474 THR B N 1
ATOM 8468 C CA . THR B 1 474 ? -33.094 -37.719 -19.875 1 31.36 474 THR B CA 1
ATOM 8469 C C . THR B 1 474 ? -32.188 -36.656 -20.5 1 31.36 474 THR B C 1
ATOM 8471 O O . THR B 1 474 ? -30.984 -36.844 -20.688 1 31.36 474 THR B O 1
ATOM 8474 N N . THR B 1 475 ? -32.781 -35.906 -21.469 1 31.72 475 THR B N 1
ATOM 8475 C CA . THR B 1 475 ? -32.156 -34.656 -21.891 1 31.72 475 THR B CA 1
ATOM 8476 C C . THR B 1 475 ? -31.297 -34.062 -20.766 1 31.72 475 THR B C 1
ATOM 8478 O O . THR B 1 475 ? -31.75 -33.188 -20.016 1 31.72 475 THR B O 1
ATOM 8481 N N . THR B 1 476 ? -31.156 -34.781 -19.75 1 33.31 476 THR B N 1
ATOM 8482 C CA . THR B 1 476 ? -30.078 -34.156 -19 1 33.31 476 THR B CA 1
ATOM 8483 C C . THR B 1 476 ? -29.062 -33.531 -19.938 1 33.31 476 THR B C 1
ATOM 8485 O O . THR B 1 476 ? -28.422 -34.219 -20.734 1 33.31 476 THR B O 1
ATOM 8488 N N . TYR B 1 477 ? -29.438 -32.469 -20.641 1 33.62 477 TYR B N 1
ATOM 8489 C CA . TYR B 1 477 ? -28.484 -31.578 -21.281 1 33.62 477 TYR B CA 1
ATOM 8490 C C . TYR B 1 477 ? -27.062 -31.828 -20.75 1 33.62 477 TYR B C 1
ATOM 8492 O O . TYR B 1 477 ? -26.734 -31.422 -19.641 1 33.62 477 TYR B O 1
ATOM 8500 N N . ASP B 1 478 ? -26.609 -33 -20.734 1 40.56 478 ASP B N 1
ATOM 8501 C CA . ASP B 1 478 ? -25.156 -33.188 -20.578 1 40.56 478 ASP B CA 1
ATOM 8502 C C . ASP B 1 478 ? -24.406 -31.938 -21.016 1 40.56 478 ASP B C 1
ATOM 8504 O O . ASP B 1 478 ? -24.219 -31.703 -22.219 1 40.56 478 ASP B O 1
ATOM 8508 N N . GLN B 1 479 ? -24.812 -30.766 -20.609 1 48.66 479 GLN B N 1
ATOM 8509 C CA . GLN B 1 479 ? -24.094 -29.531 -20.859 1 48.66 479 GLN B CA 1
ATOM 8510 C C . GLN B 1 479 ? -22.594 -29.766 -21.016 1 48.66 479 GLN B C 1
ATOM 8512 O O . GLN B 1 479 ? -21.953 -30.312 -20.109 1 48.66 479 GLN B O 1
ATOM 8517 N N . GLY B 1 480 ? -22.172 -30.312 -22.188 1 59.72 480 GLY B N 1
ATOM 8518 C CA . GLY B 1 480 ? -20.781 -30.516 -22.562 1 59.72 480 GLY B CA 1
ATOM 8519 C C . GLY B 1 480 ? -19.844 -29.531 -21.906 1 59.72 480 GLY B C 1
ATOM 8520 O O . GLY B 1 480 ? -20.266 -28.484 -21.406 1 59.72 480 GLY B O 1
ATOM 8521 N N . GLU B 1 481 ? -18.781 -30.078 -21.469 1 76.56 481 GLU B N 1
ATOM 8522 C CA . GLU B 1 481 ? -17.719 -29.234 -20.922 1 76.56 481 GLU B CA 1
ATOM 8523 C C . GLU B 1 481 ? -17.031 -28.453 -22.031 1 76.56 481 GLU B C 1
ATOM 8525 O O . GLU B 1 481 ? -16.844 -28.969 -23.141 1 76.56 481 GLU B O 1
ATOM 8530 N N . PRO B 1 482 ? -16.922 -27.234 -21.828 1 85.62 482 PRO B N 1
ATOM 8531 C CA . PRO B 1 482 ? -16.188 -26.453 -22.844 1 85.62 482 PRO B CA 1
ATOM 8532 C C . PRO B 1 482 ? -14.859 -27.109 -23.219 1 85.62 482 PRO B C 1
ATOM 8534 O O . PRO B 1 482 ? -14.164 -27.656 -22.359 1 85.62 482 PRO B O 1
ATOM 8537 N N . LEU B 1 483 ? -14.508 -27.094 -24.438 1 84.69 483 LEU B N 1
ATOM 8538 C CA . LEU B 1 483 ? -13.375 -27.797 -25 1 84.69 483 LEU B CA 1
ATOM 8539 C C . LEU B 1 483 ? -12.078 -27.422 -24.297 1 84.69 483 LEU B C 1
ATOM 8541 O O . LEU B 1 483 ? -11.344 -28.297 -23.828 1 84.69 483 LEU B O 1
ATOM 8545 N N . LEU B 1 484 ? -11.812 -26.156 -24.203 1 91.19 484 LEU B N 1
ATOM 8546 C CA . LEU B 1 484 ? -10.523 -25.703 -23.672 1 91.19 484 LEU B CA 1
ATOM 8547 C C . LEU B 1 484 ? -10.469 -25.859 -22.156 1 91.19 484 LEU B C 1
ATOM 8549 O O . LEU B 1 484 ? -9.383 -25.859 -21.578 1 91.19 484 LEU B O 1
ATOM 8553 N N . GLN B 1 485 ? -11.57 -25.969 -21.5 1 92 485 GLN B N 1
ATOM 8554 C CA . GLN B 1 485 ? -11.609 -26.109 -20.047 1 92 485 GLN B CA 1
ATOM 8555 C C . GLN B 1 485 ? -11.406 -27.562 -19.625 1 92 485 GLN B C 1
ATOM 8557 O O . GLN B 1 485 ? -11.117 -27.844 -18.469 1 92 485 GLN B O 1
ATOM 8562 N N . ARG B 1 486 ? -11.5 -28.453 -20.516 1 88.38 486 ARG B N 1
ATOM 8563 C CA . ARG B 1 486 ? -11.422 -29.891 -20.219 1 88.38 486 ARG B CA 1
ATOM 8564 C C . ARG B 1 486 ? -10.047 -30.266 -19.672 1 88.38 486 ARG B C 1
ATOM 8566 O O . ARG B 1 486 ? -9.93 -31.141 -18.828 1 88.38 486 ARG B O 1
ATOM 8573 N N . LEU B 1 487 ? -9.102 -29.562 -20.188 1 89 487 LEU B N 1
ATOM 8574 C CA . LEU B 1 487 ? -7.738 -29.828 -19.75 1 89 487 LEU B CA 1
ATOM 8575 C C . LEU B 1 487 ? -7.578 -29.531 -18.25 1 89 487 LEU B C 1
ATOM 8577 O O . LEU B 1 487 ? -6.723 -30.125 -17.594 1 89 487 LEU B O 1
ATOM 8581 N N . PHE B 1 488 ? -8.391 -28.734 -17.734 1 93.19 488 PHE B N 1
ATOM 8582 C CA . PHE B 1 488 ? -8.211 -28.266 -16.359 1 93.19 488 PHE B CA 1
ATOM 8583 C C . PHE B 1 488 ? -9.266 -28.875 -15.445 1 93.19 488 PHE B C 1
ATOM 8585 O O . PHE B 1 488 ? -9.312 -28.547 -14.25 1 93.19 488 PHE B O 1
ATOM 8592 N N . THR B 1 489 ? -10.156 -29.703 -15.969 1 90.5 489 THR B N 1
ATOM 8593 C CA . THR B 1 489 ? -11.188 -30.344 -15.156 1 90.5 489 THR B CA 1
ATOM 8594 C C . THR B 1 489 ? -10.891 -31.828 -14.984 1 90.5 489 THR B C 1
ATOM 8596 O O . THR B 1 489 ? -11.711 -32.562 -14.445 1 90.5 489 THR B O 1
ATOM 8599 N N . THR B 1 490 ? -9.711 -32.25 -15.383 1 89.38 490 THR B N 1
ATOM 8600 C CA . THR B 1 490 ? -9.297 -33.656 -15.195 1 89.38 490 THR B CA 1
ATOM 8601 C C . THR B 1 490 ? -9.023 -33.938 -13.719 1 89.38 490 THR B C 1
ATOM 8603 O O . THR B 1 490 ? -8.859 -33 -12.922 1 89.38 490 THR B O 1
ATOM 8606 N N . GLY B 1 491 ? -9 -35.188 -13.391 1 88.88 491 GLY B N 1
ATOM 8607 C CA . GLY B 1 491 ? -8.742 -35.562 -12.016 1 88.88 491 GLY B CA 1
ATOM 8608 C C . GLY B 1 491 ? -7.391 -35.125 -11.508 1 88.88 491 GLY B C 1
ATOM 8609 O O . GLY B 1 491 ? -7.273 -34.625 -10.375 1 88.88 491 GLY B O 1
ATOM 8610 N N . ILE B 1 492 ? -6.375 -35.25 -12.273 1 90.69 492 ILE B N 1
ATOM 8611 C CA . ILE B 1 492 ? -5.027 -34.844 -11.891 1 90.69 492 ILE B CA 1
ATOM 8612 C C . ILE B 1 492 ? -4.973 -33.344 -11.672 1 90.69 492 ILE B C 1
ATOM 8614 O O . ILE B 1 492 ? -4.398 -32.844 -10.688 1 90.69 492 ILE B O 1
ATOM 8618 N N . ALA B 1 493 ? -5.578 -32.625 -12.594 1 92.5 493 ALA B N 1
ATOM 8619 C CA . ALA B 1 493 ? -5.582 -31.156 -12.484 1 92.5 493 ALA B CA 1
ATOM 8620 C C . ALA B 1 493 ? -6.324 -30.703 -11.234 1 92.5 493 ALA B C 1
ATOM 8622 O O . ALA B 1 493 ? -5.879 -29.797 -10.539 1 92.5 493 ALA B O 1
ATOM 8623 N N . GLN B 1 494 ? -7.398 -31.344 -10.977 1 92.12 494 GLN B N 1
ATOM 8624 C CA . GLN B 1 494 ? -8.18 -30.984 -9.797 1 92.12 494 GLN B CA 1
ATOM 8625 C C . GLN B 1 494 ? -7.445 -31.359 -8.516 1 92.12 494 GLN B C 1
ATOM 8627 O O . GLN B 1 494 ? -7.531 -30.641 -7.516 1 92.12 494 GLN B O 1
ATOM 8632 N N . TYR B 1 495 ? -6.75 -32.5 -8.594 1 91.81 495 TYR B N 1
ATOM 8633 C CA . TYR B 1 495 ? -5.93 -32.875 -7.441 1 91.81 495 TYR B CA 1
ATOM 8634 C C . TYR B 1 495 ? -4.844 -31.844 -7.184 1 91.81 495 TYR B C 1
ATOM 8636 O O . TYR B 1 495 ? -4.652 -31.406 -6.047 1 91.81 495 TYR B O 1
ATOM 8644 N N . LEU B 1 496 ? -4.168 -31.438 -8.227 1 94.31 496 LEU B N 1
ATOM 8645 C CA . LEU B 1 496 ? -3.143 -30.406 -8.102 1 94.31 496 LEU B CA 1
ATOM 8646 C C . LEU B 1 496 ? -3.748 -29.094 -7.617 1 94.31 496 LEU B C 1
ATOM 8648 O O . LEU B 1 496 ? -3.1 -28.344 -6.887 1 94.31 496 LEU B O 1
ATOM 8652 N N . GLY B 1 497 ? -4.969 -28.859 -8.039 1 95.12 497 GLY B N 1
ATOM 8653 C CA . GLY B 1 497 ? -5.664 -27.656 -7.598 1 95.12 497 GLY B CA 1
ATOM 8654 C C . GLY B 1 497 ? -5.91 -27.625 -6.102 1 95.12 497 GLY B C 1
ATOM 8655 O O . GLY B 1 497 ? -5.773 -26.578 -5.465 1 95.12 497 GLY B O 1
ATOM 8656 N N . ARG B 1 498 ? -6.137 -28.719 -5.547 1 92.5 498 ARG B N 1
ATOM 8657 C CA . ARG B 1 498 ? -6.406 -28.828 -4.117 1 92.5 498 ARG B CA 1
ATOM 8658 C C . ARG B 1 498 ? -5.141 -28.578 -3.303 1 92.5 498 ARG B C 1
ATOM 8660 O O . ARG B 1 498 ? -5.188 -27.938 -2.248 1 92.5 498 ARG B O 1
ATOM 8667 N N . ILE B 1 499 ? -4.055 -28.984 -3.838 1 95.19 499 ILE B N 1
ATOM 8668 C CA . ILE B 1 499 ? -2.826 -28.844 -3.068 1 95.19 499 ILE B CA 1
ATOM 8669 C C . ILE B 1 499 ? -1.962 -27.734 -3.676 1 95.19 499 ILE B C 1
ATOM 8671 O O . ILE B 1 499 ? -0.757 -27.672 -3.42 1 95.19 499 ILE B O 1
ATOM 8675 N N . SER B 1 500 ? -2.512 -26.906 -4.52 1 96 500 SER B N 1
ATOM 8676 C CA . SER B 1 500 ? -1.747 -25.938 -5.309 1 96 500 SER B CA 1
ATOM 8677 C C . SER B 1 500 ? -0.951 -25 -4.414 1 96 500 SER B C 1
ATOM 8679 O O . SER B 1 500 ? 0.233 -24.766 -4.656 1 96 500 SER B O 1
ATOM 8681 N N . TYR B 1 501 ? -1.55 -24.531 -3.299 1 96.25 501 TYR B N 1
ATOM 8682 C CA . TYR B 1 501 ? -0.867 -23.578 -2.434 1 96.25 501 TYR B CA 1
ATOM 8683 C C . TYR B 1 501 ? 0.255 -24.25 -1.654 1 96.25 501 TYR B C 1
ATOM 8685 O O . TYR B 1 501 ? 1.346 -23.688 -1.517 1 96.25 501 TYR B O 1
ATOM 8693 N N . SER B 1 502 ? 0.054 -25.406 -1.166 1 96.81 502 SER B N 1
ATOM 8694 C CA . SER B 1 502 ? 1.086 -26.156 -0.463 1 96.81 502 SER B CA 1
ATOM 8695 C C . SER B 1 502 ? 2.244 -26.516 -1.392 1 96.81 502 SER B C 1
ATOM 8697 O O . SER B 1 502 ? 3.41 -26.422 -0.997 1 96.81 502 SER B O 1
ATOM 8699 N N . LEU B 1 503 ? 1.851 -26.938 -2.58 1 97 503 LEU B N 1
ATOM 8700 C CA . LEU B 1 503 ? 2.865 -27.25 -3.582 1 97 503 LEU B CA 1
ATOM 8701 C C . LEU B 1 503 ? 3.752 -26.031 -3.85 1 97 503 LEU B C 1
ATOM 8703 O O . LEU B 1 503 ? 4.977 -26.156 -3.928 1 97 503 LEU B O 1
ATOM 8707 N N . TYR B 1 504 ? 3.139 -24.922 -3.938 1 96.94 504 TYR B N 1
ATOM 8708 C CA . TYR B 1 504 ? 3.859 -23.672 -4.188 1 96.94 504 TYR B CA 1
ATOM 8709 C C . TYR B 1 504 ? 4.777 -23.344 -3.02 1 96.94 504 TYR B C 1
ATOM 8711 O O . TYR B 1 504 ? 5.926 -22.938 -3.223 1 96.94 504 TYR B O 1
ATOM 8719 N N . LEU B 1 505 ? 4.379 -23.516 -1.85 1 97.06 505 LEU B N 1
ATOM 8720 C CA . LEU B 1 505 ? 5.125 -23.109 -0.66 1 97.06 505 LEU B CA 1
ATOM 8721 C C . LEU B 1 505 ? 6.332 -24.016 -0.443 1 97.06 505 LEU B C 1
ATOM 8723 O O . LEU B 1 505 ? 7.375 -23.562 0.033 1 97.06 505 LEU B O 1
ATOM 8727 N N . TRP B 1 506 ? 6.246 -25.266 -0.855 1 97.38 506 TRP B N 1
ATOM 8728 C CA . TRP B 1 506 ? 7.258 -26.234 -0.449 1 97.38 506 TRP B CA 1
ATOM 8729 C C . TRP B 1 506 ? 8.227 -26.531 -1.59 1 97.38 506 TRP B C 1
ATOM 8731 O O . TRP B 1 506 ? 9.305 -27.078 -1.372 1 97.38 506 TRP B O 1
ATOM 8741 N N . HIS B 1 507 ? 7.898 -26.219 -2.805 1 97.12 507 HIS B N 1
ATOM 8742 C CA . HIS B 1 507 ? 8.703 -26.641 -3.938 1 97.12 507 HIS B CA 1
ATOM 8743 C C . HIS B 1 507 ? 10.133 -26.109 -3.84 1 97.12 507 HIS B C 1
ATOM 8745 O O . HIS B 1 507 ? 11.086 -26.828 -4.137 1 97.12 507 HIS B O 1
ATOM 8751 N N . GLY B 1 508 ? 10.297 -24.891 -3.35 1 94.25 508 GLY B N 1
ATOM 8752 C CA . GLY B 1 508 ? 11.625 -24.312 -3.242 1 94.25 508 GLY B CA 1
ATOM 8753 C C . GLY B 1 508 ? 12.523 -25.078 -2.279 1 94.25 508 GLY B C 1
ATOM 8754 O O . GLY B 1 508 ? 13.664 -25.391 -2.607 1 94.25 508 GLY B O 1
ATOM 8755 N N . PHE B 1 509 ? 12.008 -25.391 -1.112 1 95.94 509 PHE B N 1
ATOM 8756 C CA . PHE B 1 509 ? 12.797 -26.078 -0.102 1 95.94 509 PHE B CA 1
ATOM 8757 C C . PHE B 1 509 ? 13.109 -27.5 -0.541 1 95.94 509 PHE B C 1
ATOM 8759 O O . PHE B 1 509 ? 14.234 -27.984 -0.372 1 95.94 509 PHE B O 1
ATOM 8766 N N . ILE B 1 510 ? 12.102 -28.219 -1.086 1 96.56 510 ILE B N 1
ATOM 8767 C CA . ILE B 1 510 ? 12.289 -29.609 -1.477 1 96.56 510 ILE B CA 1
ATOM 8768 C C . ILE B 1 510 ? 13.32 -29.688 -2.602 1 96.56 510 ILE B C 1
ATOM 8770 O O . ILE B 1 510 ? 14.117 -30.625 -2.65 1 96.56 510 ILE B O 1
ATOM 8774 N N . ASN B 1 511 ? 13.312 -28.734 -3.547 1 95.75 511 ASN B N 1
ATOM 8775 C CA . ASN B 1 511 ? 14.336 -28.688 -4.582 1 95.75 511 ASN B CA 1
ATOM 8776 C C . ASN B 1 511 ? 15.734 -28.641 -3.979 1 95.75 511 ASN B C 1
ATOM 8778 O O . ASN B 1 511 ? 16.656 -29.281 -4.48 1 95.75 511 ASN B O 1
ATOM 8782 N N . HIS B 1 512 ? 15.875 -27.922 -2.887 1 94.38 512 HIS B N 1
ATOM 8783 C CA . HIS B 1 512 ? 17.188 -27.75 -2.273 1 94.38 512 HIS B CA 1
ATOM 8784 C C . HIS B 1 512 ? 17.516 -28.891 -1.325 1 94.38 512 HIS B C 1
ATOM 8786 O O . HIS B 1 512 ? 18.672 -29.25 -1.146 1 94.38 512 HIS B O 1
ATOM 8792 N N . ALA B 1 513 ? 16.516 -29.469 -0.736 1 94 513 ALA B N 1
ATOM 8793 C CA . ALA B 1 513 ? 16.734 -30.531 0.231 1 94 513 ALA B CA 1
ATOM 8794 C C . ALA B 1 513 ? 16.969 -31.875 -0.472 1 94 513 ALA B C 1
ATOM 8796 O O . ALA B 1 513 ? 17.75 -32.688 -0.006 1 94 513 ALA B O 1
ATOM 8797 N N . MET B 1 514 ? 16.328 -32.125 -1.562 1 91.62 514 MET B N 1
ATOM 8798 C CA . MET B 1 514 ? 16.406 -33.406 -2.246 1 91.62 514 MET B CA 1
ATOM 8799 C C . MET B 1 514 ? 17.109 -33.281 -3.592 1 91.62 514 MET B C 1
ATOM 8801 O O . MET B 1 514 ? 18.188 -33.844 -3.797 1 91.62 514 MET B O 1
ATOM 8805 N N . GLY B 1 515 ? 16.641 -32.406 -4.445 1 89.88 515 GLY B N 1
ATOM 8806 C CA . GLY B 1 515 ? 17.172 -32.25 -5.789 1 89.88 515 GLY B CA 1
ATOM 8807 C C . GLY B 1 515 ? 18.641 -31.891 -5.816 1 89.88 515 GLY B C 1
ATOM 8808 O O . GLY B 1 515 ? 19.453 -32.562 -6.457 1 89.88 515 GLY B O 1
ATOM 8809 N N . THR B 1 516 ? 19 -30.906 -5.109 1 91 516 THR B N 1
ATOM 8810 C CA . THR B 1 516 ? 20.359 -30.375 -5.129 1 91 516 THR B CA 1
ATOM 8811 C C . THR B 1 516 ? 21.328 -31.391 -4.539 1 91 516 THR B C 1
ATOM 8813 O O . THR B 1 516 ? 22.5 -31.406 -4.918 1 91 516 THR B O 1
ATOM 8816 N N . ARG B 1 517 ? 20.906 -32.188 -3.672 1 87.81 517 ARG B N 1
ATOM 8817 C CA . ARG B 1 517 ? 21.75 -33.188 -3.039 1 87.81 517 ARG B CA 1
ATOM 8818 C C . ARG B 1 517 ? 22.312 -34.188 -4.07 1 87.81 517 ARG B C 1
ATOM 8820 O O . ARG B 1 517 ? 23.469 -34.594 -3.979 1 87.81 517 ARG B O 1
ATOM 8827 N N . TRP B 1 518 ? 21.531 -34.438 -5.047 1 88.06 518 TRP B N 1
ATOM 8828 C CA . TRP B 1 518 ? 21.938 -35.438 -6.039 1 88.06 518 TRP B CA 1
ATOM 8829 C C . TRP B 1 518 ? 22.547 -34.75 -7.262 1 88.06 518 TRP B C 1
ATOM 8831 O O . TRP B 1 518 ? 23.406 -35.344 -7.938 1 88.06 518 TRP B O 1
ATOM 8841 N N . LEU B 1 519 ? 22.156 -33.594 -7.492 1 93.19 519 LEU B N 1
ATOM 8842 C CA . LEU B 1 519 ? 22.516 -32.969 -8.773 1 93.19 519 LEU B CA 1
ATOM 8843 C C . LEU B 1 519 ? 23.781 -32.156 -8.641 1 93.19 519 LEU B C 1
ATOM 8845 O O . LEU B 1 519 ? 24.469 -31.891 -9.641 1 93.19 519 LEU B O 1
ATOM 8849 N N . VAL B 1 520 ? 24.109 -31.734 -7.461 1 90.94 520 VAL B N 1
ATOM 8850 C CA . VAL B 1 520 ? 25.344 -30.969 -7.289 1 90.94 520 VAL B CA 1
ATOM 8851 C C . VAL B 1 520 ? 26.547 -31.844 -7.633 1 90.94 520 VAL B C 1
ATOM 8853 O O . VAL B 1 520 ? 27.391 -31.469 -8.453 1 90.94 520 VAL B O 1
ATOM 8856 N N . PRO B 1 521 ? 26.656 -33.062 -7.086 1 89.44 521 PRO B N 1
ATOM 8857 C CA . PRO B 1 521 ? 27.781 -33.938 -7.465 1 89.44 521 PRO B CA 1
ATOM 8858 C C . PRO B 1 521 ? 27.766 -34.312 -8.945 1 89.44 521 PRO B C 1
ATOM 8860 O O . PRO B 1 521 ? 28.828 -34.406 -9.57 1 89.44 521 PRO B O 1
ATOM 8863 N N . ALA B 1 522 ? 26.578 -34.531 -9.461 1 90.56 522 ALA B N 1
ATOM 8864 C CA . ALA B 1 522 ? 26.469 -34.844 -10.875 1 90.56 522 ALA B CA 1
ATOM 8865 C C . ALA B 1 522 ? 26.938 -33.688 -11.742 1 90.56 522 ALA B C 1
ATOM 8867 O O . ALA B 1 522 ? 27.625 -33.906 -12.758 1 90.56 522 ALA B O 1
ATOM 8868 N N . ASN B 1 523 ? 26.562 -32.562 -11.43 1 90.31 523 ASN B N 1
ATOM 8869 C CA . ASN B 1 523 ? 26.969 -31.359 -12.148 1 90.31 523 ASN B CA 1
ATOM 8870 C C . ASN B 1 523 ? 28.469 -31.125 -12.047 1 90.31 523 ASN B C 1
ATOM 8872 O O . ASN B 1 523 ? 29.109 -30.719 -13.023 1 90.31 523 ASN B O 1
ATOM 8876 N N . THR B 1 524 ? 29.016 -31.344 -10.852 1 88.38 524 THR B N 1
ATOM 8877 C CA . THR B 1 524 ? 30.453 -31.203 -10.664 1 88.38 524 THR B CA 1
ATOM 8878 C C . THR B 1 524 ? 31.219 -32.188 -11.531 1 88.38 524 THR B C 1
ATOM 8880 O O . THR B 1 524 ? 32.25 -31.859 -12.109 1 88.38 524 THR B O 1
ATOM 8883 N N . ALA B 1 525 ? 30.719 -33.375 -11.617 1 88.25 525 ALA B N 1
ATOM 8884 C CA . ALA B 1 525 ? 31.344 -34.406 -12.453 1 88.25 525 ALA B CA 1
ATOM 8885 C C . ALA B 1 525 ? 31.297 -34 -13.93 1 88.25 525 ALA B C 1
ATOM 8887 O O . ALA B 1 525 ? 32.281 -34.25 -14.664 1 88.25 525 ALA B O 1
ATOM 8888 N N . LEU B 1 526 ? 30.219 -33.469 -14.297 1 88.44 526 LEU B N 1
ATOM 8889 C CA . LEU B 1 526 ? 30.078 -33.031 -15.68 1 88.44 526 LEU B CA 1
ATOM 8890 C C . LEU B 1 526 ? 31.047 -31.875 -15.984 1 88.44 526 LEU B C 1
ATOM 8892 O O . LEU B 1 526 ? 31.672 -31.859 -17.047 1 88.44 526 LEU B O 1
ATOM 8896 N N . MET B 1 527 ? 31.172 -30.953 -15.102 1 86.88 527 MET B N 1
ATOM 8897 C CA . MET B 1 527 ? 32.062 -29.812 -15.297 1 86.88 527 MET B CA 1
ATOM 8898 C C . MET B 1 527 ? 33.531 -30.25 -15.336 1 86.88 527 MET B C 1
ATOM 8900 O O . MET B 1 527 ? 34.312 -29.703 -16.094 1 86.88 527 MET B O 1
ATOM 8904 N N . ASN B 1 528 ? 33.812 -31.172 -14.492 1 84.38 528 ASN B N 1
ATOM 8905 C CA . ASN B 1 528 ? 35.188 -31.734 -14.5 1 84.38 528 ASN B CA 1
ATOM 8906 C C . ASN B 1 528 ? 35.5 -32.438 -15.82 1 84.38 528 ASN B C 1
ATOM 8908 O O . ASN B 1 528 ? 36.594 -32.312 -16.344 1 84.38 528 ASN B O 1
ATOM 8912 N N . ALA B 1 529 ? 34.531 -33.125 -16.281 1 83.19 529 ALA B N 1
ATOM 8913 C CA . ALA B 1 529 ? 34.719 -33.812 -17.562 1 83.19 529 ALA B CA 1
ATOM 8914 C C . ALA B 1 529 ? 34.875 -32.781 -18.688 1 83.19 529 ALA B C 1
ATOM 8916 O O . ALA B 1 529 ? 35.688 -33 -19.609 1 83.19 529 ALA B O 1
ATOM 8917 N N . HIS B 1 530 ? 34.156 -31.734 -18.625 1 82.62 530 HIS B N 1
ATOM 8918 C CA . HIS B 1 530 ? 34.281 -30.656 -19.609 1 82.62 530 HIS B CA 1
ATOM 8919 C C . HIS B 1 530 ? 35.656 -30 -19.562 1 82.62 530 HIS B C 1
ATOM 8921 O O . HIS B 1 530 ? 36.219 -29.703 -20.609 1 82.62 530 HIS B O 1
ATOM 8927 N N . SER B 1 531 ? 36.156 -29.797 -18.359 1 81.38 531 SER B N 1
ATOM 8928 C CA . SER B 1 531 ? 37.469 -29.188 -18.203 1 81.38 531 SER B CA 1
ATOM 8929 C C . SER B 1 531 ? 38.562 -30.109 -18.703 1 81.38 531 SER B C 1
ATOM 8931 O O . SER B 1 531 ? 39.531 -29.656 -19.328 1 81.38 531 SER B O 1
ATOM 8933 N N . LEU B 1 532 ? 38.469 -31.359 -18.484 1 76.25 532 LEU B N 1
ATOM 8934 C CA . LEU B 1 532 ? 39.438 -32.344 -18.938 1 76.25 532 LEU B CA 1
ATOM 8935 C C . LEU B 1 532 ? 39.406 -32.469 -20.469 1 76.25 532 LEU B C 1
ATOM 8937 O O . LEU B 1 532 ? 40.469 -32.594 -21.094 1 76.25 532 LEU B O 1
ATOM 8941 N N . ALA B 1 533 ? 38.25 -32.375 -20.969 1 73.44 533 ALA B N 1
ATOM 8942 C CA . ALA B 1 533 ? 38.094 -32.5 -22.422 1 73.44 533 ALA B CA 1
ATOM 8943 C C . ALA B 1 533 ? 38.656 -31.25 -23.109 1 73.44 533 ALA B C 1
ATOM 8945 O O . ALA B 1 533 ? 39.25 -31.359 -24.188 1 73.44 533 ALA B O 1
ATOM 8946 N N . SER B 1 534 ? 38.469 -30.156 -22.547 1 72.94 534 SER B N 1
ATOM 8947 C CA . SER B 1 534 ? 38.969 -28.906 -23.141 1 72.94 534 SER B CA 1
ATOM 8948 C C . SER B 1 534 ? 40.469 -28.812 -22.984 1 72.94 534 SER B C 1
ATOM 8950 O O . SER B 1 534 ? 41.156 -28.281 -23.875 1 72.94 534 SER B O 1
ATOM 8952 N N . ALA B 1 535 ? 41 -29.328 -21.906 1 64.56 535 ALA B N 1
ATOM 8953 C CA . ALA B 1 535 ? 42.438 -29.328 -21.703 1 64.56 535 ALA B CA 1
ATOM 8954 C C . ALA B 1 535 ? 43.125 -30.312 -22.656 1 64.56 535 ALA B C 1
ATOM 8956 O O . ALA B 1 535 ? 44.219 -30.047 -23.156 1 64.56 535 ALA B O 1
ATOM 8957 N N . SER B 1 536 ? 42.562 -31.578 -22.75 1 56.5 536 SER B N 1
ATOM 8958 C CA . SER B 1 536 ? 43.188 -32.594 -23.594 1 56.5 536 SER B CA 1
ATOM 8959 C C . SER B 1 536 ? 43.125 -32.219 -25.062 1 56.5 536 SER B C 1
ATOM 8961 O O . SER B 1 536 ? 43.781 -32.844 -25.906 1 56.5 536 SER B O 1
ATOM 8963 N N . LEU B 1 537 ? 42.062 -31.484 -25.531 1 54.44 537 LEU B N 1
ATOM 8964 C CA . LEU B 1 537 ? 42.031 -31.078 -26.938 1 54.44 537 LEU B CA 1
ATOM 8965 C C . LEU B 1 537 ? 43.375 -30.531 -27.375 1 54.44 537 LEU B C 1
ATOM 8967 O O . LEU B 1 537 ? 43.719 -30.547 -28.562 1 54.44 537 LEU B O 1
ATOM 8971 N N . GLU B 1 538 ? 44.219 -30.109 -26.5 1 51.28 538 GLU B N 1
ATOM 8972 C CA . GLU B 1 538 ? 45.562 -29.781 -26.969 1 51.28 538 GLU B CA 1
ATOM 8973 C C . GLU B 1 538 ? 46.375 -31.062 -27.172 1 51.28 538 GLU B C 1
ATOM 8975 O O . GLU B 1 538 ? 47.219 -31.125 -28.094 1 51.28 538 GLU B O 1
ATOM 8980 N N . ASP B 1 539 ? 46.312 -32.094 -26.406 1 53.97 539 ASP B N 1
ATOM 8981 C CA . ASP B 1 539 ? 47.25 -33.188 -26.609 1 53.97 539 ASP B CA 1
ATOM 8982 C C . ASP B 1 539 ? 46.531 -34.469 -26.953 1 53.97 539 ASP B C 1
ATOM 8984 O O . ASP B 1 539 ? 47.156 -35.5 -27.297 1 53.97 539 ASP B O 1
ATOM 8988 N N . LEU B 1 540 ? 45.219 -34.75 -26.5 1 52.44 540 LEU B N 1
ATOM 8989 C CA . LEU B 1 540 ? 44.625 -36.062 -26.672 1 52.44 540 LEU B CA 1
ATOM 8990 C C . LEU B 1 540 ? 43.688 -36.062 -27.891 1 52.44 540 LEU B C 1
ATOM 8992 O O . LEU B 1 540 ? 43.125 -35.031 -28.25 1 52.44 540 LEU B O 1
ATOM 8996 N N . PRO B 1 541 ? 43.625 -37.188 -28.625 1 53.47 541 PRO B N 1
ATOM 8997 C CA . PRO B 1 541 ? 42.812 -37.281 -29.844 1 53.47 541 PRO B CA 1
ATOM 8998 C C . PRO B 1 541 ? 41.344 -36.938 -29.594 1 53.47 541 PRO B C 1
ATOM 9000 O O . PRO B 1 541 ? 40.812 -37.25 -28.531 1 53.47 541 PRO B O 1
ATOM 9003 N N . LEU B 1 542 ? 40.719 -36 -30.297 1 52.75 542 LEU B N 1
ATOM 9004 C CA . LEU B 1 542 ? 39.438 -35.344 -30.312 1 52.75 542 LEU B CA 1
ATOM 9005 C C . LEU B 1 542 ? 38.312 -36.375 -30.047 1 52.75 542 LEU B C 1
ATOM 9007 O O . LEU B 1 542 ? 37.344 -36.062 -29.344 1 52.75 542 LEU B O 1
ATOM 9011 N N . LYS B 1 543 ? 38.469 -37.625 -30.531 1 56.44 543 LYS B N 1
ATOM 9012 C CA . LYS B 1 543 ? 37.438 -38.625 -30.469 1 56.44 543 LYS B CA 1
ATOM 9013 C C . LYS B 1 543 ? 37.219 -39.125 -29.047 1 56.44 543 LYS B C 1
ATOM 9015 O O . LYS B 1 543 ? 36.094 -39.375 -28.609 1 56.44 543 LYS B O 1
ATOM 9020 N N . MET B 1 544 ? 38.281 -39.375 -28.281 1 55.69 544 MET B N 1
ATOM 9021 C CA . MET B 1 544 ? 38.219 -39.938 -26.938 1 55.69 544 MET B CA 1
ATOM 9022 C C . MET B 1 544 ? 37.625 -38.906 -25.969 1 55.69 544 MET B C 1
ATOM 9024 O O . MET B 1 544 ? 36.812 -39.25 -25.094 1 55.69 544 MET B O 1
ATOM 9028 N N . THR B 1 545 ? 37.906 -37.625 -26.25 1 62.97 545 THR B N 1
ATOM 9029 C CA . THR B 1 545 ? 37.375 -36.562 -25.406 1 62.97 545 THR B CA 1
ATOM 9030 C C . THR B 1 545 ? 35.875 -36.375 -25.625 1 62.97 545 THR B C 1
ATOM 9032 O O . THR B 1 545 ? 35.156 -36.125 -24.656 1 62.97 545 THR B O 1
ATOM 9035 N N . GLY B 1 546 ? 35.5 -36.594 -26.812 1 65.56 546 GLY B N 1
ATOM 9036 C CA . GLY B 1 546 ? 34.094 -36.5 -27.141 1 65.56 546 GLY B CA 1
ATOM 9037 C C . GLY B 1 546 ? 33.25 -37.594 -26.516 1 65.56 546 GLY B C 1
ATOM 9038 O O . GLY B 1 546 ? 32.156 -37.312 -26 1 65.56 546 GLY B O 1
ATOM 9039 N N . SER B 1 547 ? 33.938 -38.812 -26.562 1 75.75 547 SER B N 1
ATOM 9040 C CA . SER B 1 547 ? 33.219 -39.938 -25.984 1 75.75 547 SER B CA 1
ATOM 9041 C C . SER B 1 547 ? 33.094 -39.812 -24.469 1 75.75 547 SER B C 1
ATOM 9043 O O . SER B 1 547 ? 32.062 -40.156 -23.891 1 75.75 547 SER B O 1
ATOM 9045 N N . MET B 1 548 ? 34.062 -39.281 -23.844 1 75.5 548 MET B N 1
ATOM 9046 C CA . MET B 1 548 ? 34.031 -39.094 -22.391 1 75.5 548 MET B CA 1
ATOM 9047 C C . MET B 1 548 ? 33 -38.062 -22 1 75.5 548 MET B C 1
ATOM 9049 O O . MET B 1 548 ? 32.281 -38.219 -21 1 75.5 548 MET B O 1
ATOM 9053 N N . PHE B 1 549 ? 32.906 -37.031 -22.766 1 80.06 549 PHE B N 1
ATOM 9054 C CA . PHE B 1 549 ? 31.953 -36 -22.484 1 80.06 549 PHE B CA 1
ATOM 9055 C C . PHE B 1 549 ? 30.531 -36.5 -22.703 1 80.06 549 PHE B C 1
ATOM 9057 O O . PHE B 1 549 ? 29.625 -36.156 -21.938 1 80.06 549 PHE B O 1
ATOM 9064 N N . GLU B 1 550 ? 30.422 -37.312 -23.688 1 83.06 550 GLU B N 1
ATOM 9065 C CA . GLU B 1 550 ? 29.094 -37.844 -23.953 1 83.06 550 GLU B CA 1
ATOM 9066 C C . GLU B 1 550 ? 28.641 -38.781 -22.844 1 83.06 550 GLU B C 1
ATOM 9068 O O . GLU B 1 550 ? 27.469 -38.812 -22.484 1 83.06 550 GLU B O 1
ATOM 9073 N N . LYS B 1 551 ? 29.547 -39.5 -22.359 1 84 551 LYS B N 1
ATOM 9074 C CA . LYS B 1 551 ? 29.219 -40.375 -21.234 1 84 551 LYS B CA 1
ATOM 9075 C C . LYS B 1 551 ? 28.891 -39.594 -19.984 1 84 551 LYS B C 1
ATOM 9077 O O . LYS B 1 551 ? 27.969 -39.938 -19.25 1 84 551 LYS B O 1
ATOM 9082 N N . ALA B 1 552 ? 29.625 -38.562 -19.766 1 86.12 552 ALA B N 1
ATOM 9083 C CA . ALA B 1 552 ? 29.359 -37.688 -18.609 1 86.12 552 ALA B CA 1
ATOM 9084 C C . ALA B 1 552 ? 28.016 -37 -18.75 1 86.12 552 ALA B C 1
ATOM 9086 O O . ALA B 1 552 ? 27.281 -36.844 -17.766 1 86.12 552 ALA B O 1
ATOM 9087 N N . TRP B 1 553 ? 27.75 -36.625 -19.922 1 87.5 553 TRP B N 1
ATOM 9088 C CA . TRP B 1 553 ? 26.484 -35.969 -20.203 1 87.5 553 TRP B CA 1
ATOM 9089 C C . TRP B 1 553 ? 25.312 -36.906 -19.984 1 87.5 553 TRP B C 1
ATOM 9091 O O . TRP B 1 553 ? 24.281 -36.531 -19.438 1 87.5 553 TRP B O 1
ATOM 9101 N N . SER B 1 554 ? 25.453 -38.094 -20.469 1 88.81 554 SER B N 1
ATOM 9102 C CA . SER B 1 554 ? 24.422 -39.094 -20.281 1 88.81 554 SER B CA 1
ATOM 9103 C C . SER B 1 554 ? 24.203 -39.406 -18.812 1 88.81 554 SER B C 1
ATOM 9105 O O . SER B 1 554 ? 23.078 -39.625 -18.359 1 88.81 554 SER B O 1
ATOM 9107 N N . ALA B 1 555 ? 25.266 -39.469 -18.109 1 88.69 555 ALA B N 1
ATOM 9108 C CA . ALA B 1 555 ? 25.156 -39.688 -16.672 1 88.69 555 ALA B CA 1
ATOM 9109 C C . ALA B 1 555 ? 24.469 -38.531 -15.961 1 88.69 555 ALA B C 1
ATOM 9111 O O . ALA B 1 555 ? 23.672 -38.75 -15.047 1 88.69 555 ALA B O 1
ATOM 9112 N N . TYR B 1 556 ? 24.781 -37.406 -16.406 1 91.12 556 TYR B N 1
ATOM 9113 C CA . TYR B 1 556 ? 24.141 -36.188 -15.859 1 91.12 556 TYR B CA 1
ATOM 9114 C C . TYR B 1 556 ? 22.656 -36.188 -16.156 1 91.12 556 TYR B C 1
ATOM 9116 O O . TYR B 1 556 ? 21.828 -35.938 -15.281 1 91.12 556 TYR B O 1
ATOM 9124 N N . ALA B 1 557 ? 22.266 -36.5 -17.328 1 90.31 557 ALA B N 1
ATOM 9125 C CA . ALA B 1 557 ? 20.875 -36.562 -17.734 1 90.31 557 ALA B CA 1
ATOM 9126 C C . ALA B 1 557 ? 20.109 -37.625 -16.953 1 90.31 557 ALA B C 1
ATOM 9128 O O . ALA B 1 557 ? 18.969 -37.375 -16.531 1 90.31 557 ALA B O 1
ATOM 9129 N N . PHE B 1 558 ? 20.781 -38.688 -16.781 1 90.62 558 PHE B N 1
ATOM 9130 C CA . PHE B 1 558 ? 20.156 -39.781 -16.016 1 90.62 558 PHE B CA 1
ATOM 9131 C C . PHE B 1 558 ? 19.953 -39.344 -14.562 1 90.62 558 PHE B C 1
ATOM 9133 O O . PHE B 1 558 ? 18.891 -39.594 -13.984 1 90.62 558 PHE B O 1
ATOM 9140 N N . SER B 1 559 ? 20.906 -38.719 -14.016 1 91.69 559 SER B N 1
ATOM 9141 C CA . SER B 1 559 ? 20.797 -38.219 -12.648 1 91.69 559 SER B CA 1
ATOM 9142 C C . SER B 1 559 ? 19.719 -37.156 -12.539 1 91.69 559 SER B C 1
ATOM 9144 O O . SER B 1 559 ? 19 -37.094 -11.539 1 91.69 559 SER B O 1
ATOM 9146 N N . PHE B 1 560 ? 19.641 -36.344 -13.578 1 93.44 560 PHE B N 1
ATOM 9147 C CA . PHE B 1 560 ? 18.625 -35.312 -13.586 1 93.44 560 PHE B CA 1
ATOM 9148 C C . PHE B 1 560 ? 17.219 -35.906 -13.57 1 93.44 560 PHE B C 1
ATOM 9150 O O . PHE B 1 560 ? 16.406 -35.531 -12.727 1 93.44 560 PHE B O 1
ATOM 9157 N N . TRP B 1 561 ? 16.938 -36.844 -14.422 1 92.94 561 TRP B N 1
ATOM 9158 C CA . TRP B 1 561 ? 15.602 -37.406 -14.531 1 92.94 561 TRP B CA 1
ATOM 9159 C C . TRP B 1 561 ? 15.273 -38.281 -13.32 1 92.94 561 TRP B C 1
ATOM 9161 O O . TRP B 1 561 ? 14.141 -38.281 -12.844 1 92.94 561 TRP B O 1
ATOM 9171 N N . GLY B 1 562 ? 16.266 -39.062 -12.883 1 91.69 562 GLY B N 1
ATOM 9172 C CA . GLY B 1 562 ? 16.062 -39.812 -11.664 1 91.69 562 GLY B CA 1
ATOM 9173 C C . GLY B 1 562 ? 15.742 -38.969 -10.461 1 91.69 562 GLY B C 1
ATOM 9174 O O . GLY B 1 562 ? 14.805 -39.25 -9.711 1 91.69 562 GLY B O 1
ATOM 9175 N N . SER B 1 563 ? 16.516 -37.938 -10.312 1 93.62 563 SER B N 1
ATOM 9176 C CA . SER B 1 563 ? 16.281 -37 -9.203 1 93.62 563 SER B CA 1
ATOM 9177 C C . SER B 1 563 ? 14.961 -36.25 -9.375 1 93.62 563 SER B C 1
ATOM 9179 O O . SER B 1 563 ? 14.281 -35.969 -8.391 1 93.62 563 SER B O 1
ATOM 9181 N N . PHE B 1 564 ? 14.586 -35.969 -10.633 1 93.88 564 PHE B N 1
ATOM 9182 C CA . PHE B 1 564 ? 13.344 -35.281 -10.922 1 93.88 564 PHE B CA 1
ATOM 9183 C C . PHE B 1 564 ? 12.141 -36.094 -10.453 1 93.88 564 PHE B C 1
ATOM 9185 O O . PHE B 1 564 ? 11.227 -35.562 -9.828 1 93.88 564 PHE B O 1
ATOM 9192 N N . ILE B 1 565 ? 12.125 -37.344 -10.734 1 92.56 565 ILE B N 1
ATOM 9193 C CA . ILE B 1 565 ? 11.023 -38.219 -10.359 1 92.56 565 ILE B CA 1
ATOM 9194 C C . ILE B 1 565 ? 10.945 -38.344 -8.836 1 92.56 565 ILE B C 1
ATOM 9196 O O . ILE B 1 565 ? 9.867 -38.188 -8.25 1 92.56 565 ILE B O 1
ATOM 9200 N N . LEU B 1 566 ? 12.055 -38.531 -8.18 1 92.12 566 LEU B N 1
ATOM 9201 C CA . LEU B 1 566 ? 12.078 -38.656 -6.723 1 92.12 566 LEU B CA 1
ATOM 9202 C C . LEU B 1 566 ? 11.672 -37.344 -6.066 1 92.12 566 LEU B C 1
ATOM 9204 O O . LEU B 1 566 ? 10.891 -37.312 -5.113 1 92.12 566 LEU B O 1
ATOM 9208 N N . ASN B 1 567 ? 12.25 -36.25 -6.582 1 94.81 567 ASN B N 1
ATOM 9209 C CA . ASN B 1 567 ? 11.914 -34.938 -6.066 1 94.81 567 ASN B CA 1
ATOM 9210 C C . ASN B 1 567 ? 10.414 -34.625 -6.188 1 94.81 567 ASN B C 1
ATOM 9212 O O . ASN B 1 567 ? 9.805 -34.094 -5.262 1 94.81 567 ASN B O 1
ATOM 9216 N N . THR B 1 568 ? 9.828 -34.969 -7.324 1 94.88 568 THR B N 1
ATOM 9217 C CA . THR B 1 568 ? 8.414 -34.75 -7.57 1 94.88 568 THR B CA 1
ATOM 9218 C C . THR B 1 568 ? 7.559 -35.562 -6.613 1 94.88 568 THR B C 1
ATOM 9220 O O . THR B 1 568 ? 6.582 -35.062 -6.051 1 94.88 568 THR B O 1
ATOM 9223 N N . LEU B 1 569 ? 7.93 -36.812 -6.398 1 92.81 569 LEU B N 1
ATOM 9224 C CA . LEU B 1 569 ? 7.184 -37.688 -5.496 1 92.81 569 LEU B CA 1
ATOM 9225 C C . LEU B 1 569 ? 7.234 -37.156 -4.066 1 92.81 569 LEU B C 1
ATOM 9227 O O . LEU B 1 569 ? 6.211 -37.125 -3.379 1 92.81 569 LEU B O 1
ATOM 9231 N N . VAL B 1 570 ? 8.367 -36.688 -3.617 1 93.88 570 VAL B N 1
ATOM 9232 C CA . VAL B 1 570 ? 8.516 -36.156 -2.266 1 93.88 570 VAL B CA 1
ATOM 9233 C C . VAL B 1 570 ? 7.734 -34.844 -2.139 1 93.88 570 VAL B C 1
ATOM 9235 O O . VAL B 1 570 ? 7.078 -34.625 -1.123 1 93.88 570 VAL B O 1
ATOM 9238 N N . LEU B 1 571 ? 7.828 -34.062 -3.176 1 96.38 571 LEU B N 1
ATOM 9239 C CA . LEU B 1 571 ? 7.105 -32.781 -3.162 1 96.38 571 LEU B CA 1
ATOM 9240 C C . LEU B 1 571 ? 5.602 -33.031 -3.07 1 96.38 571 LEU B C 1
ATOM 9242 O O . LEU B 1 571 ? 4.914 -32.375 -2.283 1 96.38 571 LEU B O 1
ATOM 9246 N N . LEU B 1 572 ? 5.078 -33.938 -3.908 1 94.19 572 LEU B N 1
ATOM 9247 C CA . LEU B 1 572 ? 3.652 -34.219 -3.877 1 94.19 572 LEU B CA 1
ATOM 9248 C C . LEU B 1 572 ? 3.25 -34.812 -2.521 1 94.19 572 LEU B C 1
ATOM 9250 O O . LEU B 1 572 ? 2.186 -34.469 -1.993 1 94.19 572 LEU B O 1
ATOM 9254 N N . TRP B 1 573 ? 4.152 -35.562 -1.929 1 93.06 573 TRP B N 1
ATOM 9255 C CA . TRP B 1 573 ? 3.9 -36.156 -0.622 1 93.06 573 TRP B CA 1
ATOM 9256 C C . TRP B 1 573 ? 3.848 -35.094 0.466 1 93.06 573 TRP B C 1
ATOM 9258 O O . TRP B 1 573 ? 2.877 -35.031 1.225 1 93.06 573 TRP B O 1
ATOM 9268 N N . VAL B 1 574 ? 4.793 -34.25 0.539 1 95 574 VAL B N 1
ATOM 9269 C CA . VAL B 1 574 ? 4.879 -33.219 1.553 1 95 574 VAL B CA 1
ATOM 9270 C C . VAL B 1 574 ? 3.732 -32.219 1.371 1 95 574 VAL B C 1
ATOM 9272 O O . VAL B 1 574 ? 3.119 -31.781 2.35 1 95 574 VAL B O 1
ATOM 9275 N N . SER B 1 575 ? 3.465 -31.891 0.144 1 96.5 575 SER B N 1
ATOM 9276 C CA . SER B 1 575 ? 2.4 -30.938 -0.143 1 96.5 575 SER B CA 1
ATOM 9277 C C . SER B 1 575 ? 1.037 -31.484 0.254 1 96.5 575 SER B C 1
ATOM 9279 O O . SER B 1 575 ? 0.18 -30.75 0.746 1 96.5 575 SER B O 1
ATOM 9281 N N . ASP B 1 576 ? 0.839 -32.75 -0.012 1 93.06 576 ASP B N 1
ATOM 9282 C CA . ASP B 1 576 ? -0.427 -33.406 0.338 1 93.06 576 ASP B CA 1
ATOM 9283 C C . ASP B 1 576 ? -0.645 -33.406 1.85 1 93.06 576 ASP B C 1
ATOM 9285 O O . ASP B 1 576 ? -1.725 -33.031 2.326 1 93.06 576 ASP B O 1
ATOM 9289 N N . ILE B 1 577 ? 0.346 -33.75 2.6 1 92.75 577 ILE B N 1
ATOM 9290 C CA . ILE B 1 577 ? 0.259 -33.781 4.059 1 92.75 577 ILE B CA 1
ATOM 9291 C C . ILE B 1 577 ? 0.039 -32.344 4.578 1 92.75 577 ILE B C 1
ATOM 9293 O O . ILE B 1 577 ? -0.808 -32.125 5.445 1 92.75 577 ILE B O 1
ATOM 9297 N N . PHE B 1 578 ? 0.799 -31.438 4.051 1 95.56 578 PHE B N 1
ATOM 9298 C CA . PHE B 1 578 ? 0.691 -30.047 4.5 1 95.56 578 PHE B CA 1
ATOM 9299 C C . PHE B 1 578 ? -0.697 -29.484 4.211 1 95.56 578 PHE B C 1
ATOM 9301 O O . PHE B 1 578 ? -1.245 -28.734 5.008 1 95.56 578 PHE B O 1
ATOM 9308 N N . ASN B 1 579 ? -1.209 -29.828 3.068 1 94.38 579 ASN B N 1
ATOM 9309 C CA . ASN B 1 579 ? -2.557 -29.391 2.723 1 94.38 579 ASN B CA 1
ATOM 9310 C C . ASN B 1 579 ? -3.586 -29.891 3.732 1 94.38 579 ASN B C 1
ATOM 9312 O O . ASN B 1 579 ? -4.434 -29.125 4.191 1 94.38 579 ASN B O 1
ATOM 9316 N N . ARG B 1 580 ? -3.492 -31.125 4.172 1 90.75 580 ARG B N 1
ATOM 9317 C CA . ARG B 1 580 ? -4.473 -31.734 5.062 1 90.75 580 ARG B CA 1
ATOM 9318 C C . ARG B 1 580 ? -4.281 -31.266 6.5 1 90.75 580 ARG B C 1
ATOM 9320 O O . ARG B 1 580 ? -5.254 -31.047 7.223 1 90.75 580 ARG B O 1
ATOM 9327 N N . VAL B 1 581 ? -3.08 -30.984 6.852 1 91.56 581 VAL B N 1
ATOM 9328 C CA . VAL B 1 581 ? -2.795 -30.719 8.258 1 91.56 581 VAL B CA 1
ATOM 9329 C C . VAL B 1 581 ? -2.816 -29.203 8.508 1 91.56 581 VAL B C 1
ATOM 9331 O O . VAL B 1 581 ? -3.176 -28.766 9.602 1 91.56 581 VAL B O 1
ATOM 9334 N N . VAL B 1 582 ? -2.461 -28.422 7.523 1 93.88 582 VAL B N 1
ATOM 9335 C CA . VAL B 1 582 ? -2.287 -27 7.793 1 93.88 582 VAL B CA 1
ATOM 9336 C C . VAL B 1 582 ? -3.238 -26.188 6.914 1 93.88 582 VAL B C 1
ATOM 9338 O O . VAL B 1 582 ? -4.055 -25.406 7.422 1 93.88 582 VAL B O 1
ATOM 9341 N N . ASP B 1 583 ? -3.182 -26.391 5.633 1 92.94 583 ASP B N 1
ATOM 9342 C CA . ASP B 1 583 ? -3.914 -25.547 4.695 1 92.94 583 ASP B CA 1
ATOM 9343 C C . ASP B 1 583 ? -5.418 -25.625 4.941 1 92.94 583 ASP B C 1
ATOM 9345 O O . ASP B 1 583 ? -6.082 -24.609 5.117 1 92.94 583 ASP B O 1
ATOM 9349 N N . VAL B 1 584 ? -5.996 -26.828 4.953 1 90.12 584 VAL B N 1
ATOM 9350 C CA . VAL B 1 584 ? -7.434 -27.016 5.113 1 90.12 584 VAL B CA 1
ATOM 9351 C C . VAL B 1 584 ? -7.871 -26.516 6.492 1 90.12 584 VAL B C 1
ATOM 9353 O O . VAL B 1 584 ? -8.82 -25.734 6.605 1 90.12 584 VAL B O 1
ATOM 9356 N N . PRO B 1 585 ? -7.199 -26.875 7.527 1 90.12 585 PRO B N 1
ATOM 9357 C CA . PRO B 1 585 ? -7.594 -26.344 8.836 1 90.12 585 PRO B CA 1
ATOM 9358 C C . PRO B 1 585 ? -7.496 -24.812 8.906 1 90.12 585 PRO B C 1
ATOM 9360 O O . PRO B 1 585 ? -8.281 -24.172 9.609 1 90.12 585 PRO B O 1
ATOM 9363 N N . THR B 1 586 ? -6.504 -24.25 8.281 1 90.94 586 THR B N 1
ATOM 9364 C CA . THR B 1 586 ? -6.371 -22.797 8.289 1 90.94 586 THR B CA 1
ATOM 9365 C C . THR B 1 586 ? -7.605 -22.141 7.676 1 90.94 586 THR B C 1
ATOM 9367 O O . THR B 1 586 ? -8.07 -21.109 8.156 1 90.94 586 THR B O 1
ATOM 9370 N N . VAL B 1 587 ? -8.094 -22.703 6.637 1 87.62 587 VAL B N 1
ATOM 9371 C CA . VAL B 1 587 ? -9.297 -22.188 6.004 1 87.62 587 VAL B CA 1
ATOM 9372 C C . VAL B 1 587 ? -10.484 -22.312 6.957 1 87.62 587 VAL B C 1
ATOM 9374 O O . VAL B 1 587 ? -11.289 -21.391 7.086 1 87.62 587 VAL B O 1
ATOM 9377 N N . LYS B 1 588 ? -10.539 -23.391 7.676 1 86.94 588 LYS B N 1
ATOM 9378 C CA . LYS B 1 588 ? -11.625 -23.609 8.633 1 86.94 588 LYS B CA 1
ATOM 9379 C C . LYS B 1 588 ? -11.523 -22.656 9.82 1 86.94 588 LYS B C 1
ATOM 9381 O O . LYS B 1 588 ? -12.531 -22.141 10.297 1 86.94 588 LYS B O 1
ATOM 9386 N N . ILE B 1 589 ? -10.367 -22.484 10.219 1 85.44 589 ILE B N 1
ATOM 9387 C CA . ILE B 1 589 ? -10.148 -21.562 11.328 1 85.44 589 ILE B CA 1
ATOM 9388 C C . ILE B 1 589 ? -10.508 -20.141 10.898 1 85.44 589 ILE B C 1
ATOM 9390 O O . ILE B 1 589 ? -11.109 -19.391 11.664 1 85.44 589 ILE B O 1
ATOM 9394 N N . GLY B 1 590 ? -10.117 -19.828 9.727 1 83.06 590 GLY B N 1
ATOM 9395 C CA . GLY B 1 590 ? -10.5 -18.531 9.203 1 83.06 590 GLY B CA 1
ATOM 9396 C C . GLY B 1 590 ? -12 -18.312 9.148 1 83.06 590 GLY B C 1
ATOM 9397 O O . GLY B 1 590 ? -12.5 -17.25 9.523 1 83.06 590 GLY B O 1
ATOM 9398 N N . ARG B 1 591 ? -12.664 -19.312 8.742 1 82.5 591 ARG B N 1
ATOM 9399 C CA . ARG B 1 591 ? -14.125 -19.25 8.68 1 82.5 591 ARG B CA 1
ATOM 9400 C C . ARG B 1 591 ? -14.727 -19.203 10.086 1 82.5 591 ARG B C 1
ATOM 9402 O O . ARG B 1 591 ? -15.664 -18.438 10.336 1 82.5 591 ARG B O 1
ATOM 9409 N N . TRP B 1 592 ? -14.164 -20.016 10.898 1 81.5 592 TRP B N 1
ATOM 9410 C CA . TRP B 1 592 ? -14.625 -20.047 12.281 1 81.5 592 TRP B CA 1
ATOM 9411 C C . TRP B 1 592 ? -14.422 -18.688 12.953 1 81.5 592 TRP B C 1
ATOM 9413 O O . TRP B 1 592 ? -15.32 -18.188 13.641 1 81.5 592 TRP B O 1
ATOM 9423 N N . LEU B 1 593 ? -13.312 -18.125 12.766 1 77.81 593 LEU B N 1
ATOM 9424 C CA . LEU B 1 593 ? -13.031 -16.812 13.312 1 77.81 593 LEU B CA 1
ATOM 9425 C C . LEU B 1 593 ? -13.992 -15.766 12.758 1 77.81 593 LEU B C 1
ATOM 9427 O O . LEU B 1 593 ? -14.469 -14.906 13.5 1 77.81 593 LEU B O 1
ATOM 9431 N N . GLY B 1 594 ? -14.242 -15.875 11.523 1 75.88 594 GLY B N 1
ATOM 9432 C CA . GLY B 1 594 ? -15.211 -14.977 10.914 1 75.88 594 GLY B CA 1
ATOM 9433 C C . GLY B 1 594 ? -16.609 -15.133 11.477 1 75.88 594 GLY B C 1
ATOM 9434 O O . GLY B 1 594 ? -17.266 -14.141 11.781 1 75.88 594 GLY B O 1
ATOM 9435 N N . ASP B 1 595 ? -17 -16.328 11.703 1 76.81 595 ASP B N 1
ATOM 9436 C CA . ASP B 1 595 ? -18.344 -16.594 12.188 1 76.81 595 ASP B CA 1
ATOM 9437 C C . ASP B 1 595 ? -18.5 -16.188 13.656 1 76.81 595 ASP B C 1
ATOM 9439 O O . ASP B 1 595 ? -19.547 -15.703 14.07 1 76.81 595 ASP B O 1
ATOM 9443 N N . ARG B 1 596 ? -17.469 -16.375 14.367 1 75.56 596 ARG B N 1
ATOM 9444 C CA . ARG B 1 596 ? -17.531 -16.062 15.789 1 75.56 596 ARG B CA 1
ATOM 9445 C C . ARG B 1 596 ? -17.438 -14.555 16.016 1 75.56 596 ARG B C 1
ATOM 9447 O O . ARG B 1 596 ? -18.016 -14.031 16.984 1 75.56 596 ARG B O 1
ATOM 9454 N N . CYS B 1 597 ? -16.656 -13.938 15.195 1 71.25 597 CYS B N 1
ATOM 9455 C CA . CYS B 1 597 ? -16.438 -12.508 15.367 1 71.25 597 CYS B CA 1
ATOM 9456 C C . CYS B 1 597 ? -17.594 -11.703 14.805 1 71.25 597 CYS B C 1
ATOM 9458 O O . CYS B 1 597 ? -17.844 -10.57 15.227 1 71.25 597 CYS B O 1
ATOM 9460 N N . PHE B 1 598 ? -18.188 -12.32 13.812 1 73.56 598 PHE B N 1
ATOM 9461 C CA . PHE B 1 598 ? -19.266 -11.578 13.164 1 73.56 598 PHE B CA 1
ATOM 9462 C C . PHE B 1 598 ? -20.531 -11.633 13.992 1 73.56 598 PHE B C 1
ATOM 9464 O O . PHE B 1 598 ? -20.875 -12.68 14.555 1 73.56 598 PHE B O 1
ATOM 9471 N N . LYS B 1 599 ? -21.078 -10.438 14.195 1 66.69 599 LYS B N 1
ATOM 9472 C CA . LYS B 1 599 ? -22.328 -10.32 14.938 1 66.69 599 LYS B CA 1
ATOM 9473 C C . LYS B 1 599 ? -23.438 -11.133 14.273 1 66.69 599 LYS B C 1
ATOM 9475 O O . LYS B 1 599 ? -23.531 -11.203 13.047 1 66.69 599 LYS B O 1
ATOM 9480 N N . LYS B 1 600 ? -23.953 -12.102 15.078 1 56.53 600 LYS B N 1
ATOM 9481 C CA . LYS B 1 600 ? -25.109 -12.859 14.586 1 56.53 600 LYS B CA 1
ATOM 9482 C C . LYS B 1 600 ? -26.234 -11.922 14.18 1 56.53 600 LYS B C 1
ATOM 9484 O O . LYS B 1 600 ? -26.547 -10.953 14.883 1 56.53 600 LYS B O 1
ATOM 9489 N N . LEU B 1 601 ? -26.5 -11.891 12.727 1 47.94 601 LEU B N 1
ATOM 9490 C CA . LEU B 1 601 ? -27.719 -11.188 12.336 1 47.94 601 LEU B CA 1
ATOM 9491 C C . LEU B 1 601 ? -28.922 -11.727 13.102 1 47.94 601 LEU B C 1
ATOM 9493 O O . LEU B 1 601 ? -28.984 -12.922 13.406 1 47.94 601 LEU B O 1
#

Nearest PDB structures (foldseek):
  8w20-assembly1_A  TM=1.063E-01  e=2.926E-01  Streptomyces coelicolor A3(2)
  7a0g-assembly1_EEE  TM=1.422E-01  e=5.530E+00  Serratia marcescens
  3lvs-assembly1_A  TM=1.368E-01  e=8.776E+00  Rhodobacter capsulatus
  8w20-assembly1_A  TM=1.059E-01  e=2.938E-01  Streptomyces coelicolor A3(2)
  7a0g-assembly1_EEE  TM=1.433E-01  e=5.510E+00  Serratia marcescens

Radius of gyration: 38.78 Å; Cα contacts (8 Å, |Δi|>4): 1272; chains: 2; bounding box: 95×119×92 Å

InterPro domains:
  IPR002656 Acyltransferase 3 domain [PF01757] (104-293)
  IPR050879 Acyltransferase 3 [PTHR23028] (103-598)